Protein AF-0000000077107194 (afdb_homodimer)

Structure (mmCIF, N/CA/C/O backbone):
data_AF-0000000077107194-model_v1
#
loop_
_entity.id
_entity.type
_entity.pdbx_description
1 polymer 'OmpR/PhoB-type domain-containing protein'
#
loop_
_atom_site.group_PDB
_atom_site.id
_atom_site.type_symbol
_atom_site.label_atom_id
_atom_site.label_alt_id
_atom_site.label_comp_id
_atom_site.label_asym_id
_atom_site.label_entity_id
_atom_site.label_seq_id
_atom_site.pdbx_PDB_ins_code
_atom_site.Cartn_x
_atom_site.Cartn_y
_atom_site.Cartn_z
_atom_site.occupancy
_atom_site.B_iso_or_equiv
_atom_site.auth_seq_id
_atom_site.auth_comp_id
_atom_site.auth_asym_id
_atom_site.auth_atom_id
_atom_site.pdbx_PDB_model_num
ATOM 1 N N . MET A 1 1 ? 27.406 51.125 -4.898 1 42.94 1 MET A N 1
ATOM 2 C CA . MET A 1 1 ? 26.766 50.375 -5.988 1 42.94 1 MET A CA 1
ATOM 3 C C . MET A 1 1 ? 27.766 49.5 -6.719 1 42.94 1 MET A C 1
ATOM 5 O O . MET A 1 1 ? 28.797 50 -7.191 1 42.94 1 MET A O 1
ATOM 9 N N . LEU A 1 2 ? 27.844 48.344 -6.438 1 55.53 2 LEU A N 1
ATOM 10 C CA . LEU A 1 2 ? 28.844 47.5 -7.098 1 55.53 2 LEU A CA 1
ATOM 11 C C . LEU A 1 2 ? 28.766 47.656 -8.609 1 55.53 2 LEU A C 1
ATOM 13 O O . LEU A 1 2 ? 27.672 47.719 -9.188 1 55.53 2 LEU A O 1
ATOM 17 N N . LYS A 1 3 ? 29.906 48.188 -9.234 1 63.28 3 LYS A N 1
ATOM 18 C CA . LYS A 1 3 ? 30.047 48.469 -10.656 1 63.28 3 LYS A CA 1
ATOM 19 C C . LYS A 1 3 ? 29.672 47.25 -11.492 1 63.28 3 LYS A C 1
ATOM 21 O O . LYS A 1 3 ? 29.922 46.094 -11.086 1 63.28 3 LYS A O 1
ATOM 26 N N . LYS A 1 4 ? 28.672 47.406 -12.461 1 75.75 4 LYS A N 1
ATOM 27 C CA . LYS A 1 4 ? 28.219 46.438 -13.43 1 75.75 4 LYS A CA 1
ATOM 28 C C . LYS A 1 4 ? 29.375 45.562 -13.906 1 75.75 4 LYS A C 1
ATOM 30 O O . LYS A 1 4 ? 29.25 44.344 -14.016 1 75.75 4 LYS A O 1
ATOM 35 N N . GLN A 1 5 ? 30.531 46.156 -14.148 1 76.19 5 GLN A N 1
ATOM 36 C CA . GLN A 1 5 ? 31.703 45.469 -14.672 1 76.19 5 GLN A CA 1
ATOM 37 C C . GLN A 1 5 ? 32.281 44.5 -13.648 1 76.19 5 GLN A C 1
ATOM 39 O O . GLN A 1 5 ? 32.719 43.406 -13.992 1 76.19 5 GLN A O 1
ATOM 44 N N . GLU A 1 6 ? 32.219 44.875 -12.406 1 75.12 6 GLU A N 1
ATOM 45 C CA . GLU A 1 6 ? 32.719 44.031 -11.344 1 75.12 6 GLU A CA 1
ATOM 46 C C . GLU A 1 6 ? 31.875 42.781 -11.148 1 75.12 6 GLU A C 1
ATOM 48 O O . GLU A 1 6 ? 32.406 41.719 -10.906 1 75.12 6 GLU A O 1
ATOM 53 N N . ILE A 1 7 ? 30.625 42.938 -11.336 1 77.38 7 ILE A N 1
ATOM 54 C CA . ILE A 1 7 ? 29.688 41.844 -11.211 1 77.38 7 ILE A CA 1
ATOM 55 C C . ILE A 1 7 ? 29.906 40.844 -12.352 1 77.38 7 ILE A C 1
ATOM 57 O O . ILE A 1 7 ? 29.984 39.625 -12.133 1 77.38 7 ILE A O 1
ATOM 61 N N . GLU A 1 8 ? 30.016 41.406 -13.469 1 81.19 8 GLU A N 1
ATOM 62 C CA . GLU A 1 8 ? 30.203 40.562 -14.648 1 81.19 8 GLU A CA 1
ATOM 63 C C . GLU A 1 8 ? 31.531 39.812 -14.578 1 81.19 8 GLU A C 1
ATOM 65 O O . GLU A 1 8 ? 31.609 38.625 -14.984 1 81.19 8 GLU A O 1
ATOM 70 N N . GLU A 1 9 ? 32.562 40.469 -14.078 1 80.88 9 GLU A N 1
ATOM 71 C CA . GLU A 1 9 ? 33.844 39.812 -13.914 1 80.88 9 GLU A CA 1
ATOM 72 C C . GLU A 1 9 ? 33.781 38.688 -12.898 1 80.88 9 GLU A C 1
ATOM 74 O O . GLU A 1 9 ? 34.344 37.594 -13.117 1 80.88 9 GLU A O 1
ATOM 79 N N . GLU A 1 10 ? 33.094 38.906 -11.836 1 81.69 10 GLU A N 1
ATOM 80 C CA . GLU A 1 10 ? 33 37.875 -10.812 1 81.69 10 GLU A CA 1
ATOM 81 C C . GLU A 1 10 ? 32.188 36.688 -11.305 1 81.69 10 GLU A C 1
ATOM 83 O O . GLU A 1 10 ? 32.531 35.531 -11.023 1 81.69 10 GLU A O 1
ATOM 88 N N . ILE A 1 11 ? 31.188 36.969 -12.062 1 85.19 11 ILE A N 1
ATOM 89 C CA . ILE A 1 11 ? 30.391 35.875 -12.641 1 85.19 11 ILE A CA 1
ATOM 90 C C . ILE A 1 11 ? 31.234 35.062 -13.609 1 85.19 11 ILE A C 1
ATOM 92 O O . ILE A 1 11 ? 31.203 33.844 -13.594 1 85.19 11 ILE A O 1
ATOM 96 N N . SER A 1 12 ? 31.984 35.719 -14.398 1 83.38 12 SER A N 1
ATOM 97 C CA . SER A 1 12 ? 32.906 35.062 -15.305 1 83.38 12 SER A CA 1
ATOM 98 C C . SER A 1 12 ? 33.906 34.188 -14.539 1 83.38 12 SER A C 1
ATOM 100 O O . SER A 1 12 ? 34.25 33.094 -14.961 1 83.38 12 SER A O 1
ATOM 102 N N . ASN A 1 13 ? 34.344 34.719 -13.43 1 81.56 13 ASN A N 1
ATOM 103 C CA . ASN A 1 13 ? 35.281 33.938 -12.594 1 81.56 13 ASN A CA 1
ATOM 104 C C . ASN A 1 13 ? 34.656 32.656 -12.062 1 81.56 13 ASN A C 1
ATOM 106 O O . ASN A 1 13 ? 35.281 31.609 -12.086 1 81.56 13 ASN A O 1
ATOM 110 N N . VAL A 1 14 ? 33.438 32.781 -11.641 1 84.06 14 VAL A N 1
ATOM 111 C CA . VAL A 1 14 ? 32.75 31.609 -11.117 1 84.06 14 VAL A CA 1
ATOM 112 C C . VAL A 1 14 ? 32.531 30.594 -12.234 1 84.06 14 VAL A C 1
ATOM 114 O O . VAL A 1 14 ? 32.781 29.406 -12.055 1 84.06 14 VAL A O 1
ATOM 117 N N . LEU A 1 15 ? 32.188 31.078 -13.391 1 84.88 15 LEU A N 1
ATOM 118 C CA . LEU A 1 15 ? 31.875 30.219 -14.523 1 84.88 15 LEU A CA 1
ATOM 119 C C . LEU A 1 15 ? 33.156 29.531 -15.031 1 84.88 15 LEU A C 1
ATOM 121 O O . LEU A 1 15 ? 33.125 28.344 -15.383 1 84.88 15 LEU A O 1
ATOM 125 N N . ASN A 1 16 ? 34.25 30.172 -14.953 1 81 16 ASN A N 1
ATOM 126 C CA . ASN A 1 16 ? 35.5 29.656 -15.445 1 81 16 ASN A CA 1
ATOM 127 C C . ASN A 1 16 ? 36.188 28.75 -14.414 1 81 16 ASN A C 1
ATOM 129 O O . ASN A 1 16 ? 37.094 28 -14.75 1 81 16 ASN A O 1
ATOM 133 N N . SER A 1 17 ? 35.781 28.875 -13.164 1 79.94 17 SER A N 1
ATOM 134 C CA . SER A 1 17 ? 36.406 28.109 -12.102 1 79.94 17 SER A CA 1
ATOM 135 C C . SER A 1 17 ? 36 26.641 -12.172 1 79.94 17 SER A C 1
ATOM 137 O O . SER A 1 17 ? 36.656 25.781 -11.555 1 79.94 17 SER A O 1
ATOM 139 N N . GLY A 1 18 ? 34.938 26.375 -12.992 1 80.69 18 GLY A N 1
ATOM 140 C CA . GLY A 1 18 ? 34.406 25.016 -13.047 1 80.69 18 GLY A CA 1
ATOM 141 C C . GLY A 1 18 ? 33.531 24.656 -11.844 1 80.69 18 GLY A C 1
ATOM 142 O O . GLY A 1 18 ? 33.156 23.5 -11.672 1 80.69 18 GLY A O 1
ATOM 143 N N . ALA A 1 19 ? 33.219 25.547 -10.945 1 78.44 19 ALA A N 1
ATOM 144 C CA . ALA A 1 19 ? 32.469 25.328 -9.703 1 78.44 19 ALA A CA 1
ATOM 145 C C . ALA A 1 19 ? 31.062 24.844 -9.977 1 78.44 19 ALA A C 1
ATOM 147 O O . ALA A 1 19 ? 30.469 24.125 -9.164 1 78.44 19 ALA A O 1
ATOM 148 N N . LEU A 1 20 ? 30.5 25.156 -11.102 1 82.69 20 LEU A N 1
ATOM 149 C CA . LEU A 1 20 ? 29.125 24.797 -11.422 1 82.69 20 LEU A CA 1
ATOM 150 C C . LEU A 1 20 ? 29.062 23.484 -12.195 1 82.69 20 LEU A C 1
ATOM 152 O O . LEU A 1 20 ? 27.969 23 -12.5 1 82.69 20 LEU A O 1
ATOM 156 N N . GLY A 1 21 ? 30.203 22.953 -12.477 1 75.62 21 GLY A N 1
ATOM 157 C CA . GLY A 1 21 ? 30.25 21.703 -13.227 1 75.62 21 GLY A CA 1
ATOM 158 C C . GLY A 1 21 ? 30.062 21.906 -14.719 1 75.62 21 GLY A C 1
ATOM 159 O O . GLY A 1 21 ? 30.25 23 -15.234 1 75.62 21 GLY A O 1
ATOM 160 N N . ARG A 1 22 ? 29.719 20.875 -15.477 1 69.62 22 ARG A N 1
ATOM 161 C CA . ARG A 1 22 ? 29.578 20.891 -16.922 1 69.62 22 ARG A CA 1
ATOM 162 C C . ARG A 1 22 ? 28.125 21.125 -17.328 1 69.62 22 ARG A C 1
ATOM 164 O O . ARG A 1 22 ? 27.797 21.125 -18.516 1 69.62 22 ARG A O 1
ATOM 171 N N . SER A 1 23 ? 27.359 21.438 -16.359 1 74.75 23 SER A N 1
ATOM 172 C CA . SER A 1 23 ? 25.938 21.578 -16.656 1 74.75 23 SER A CA 1
ATOM 173 C C . SER A 1 23 ? 25.625 22.938 -17.266 1 74.75 23 SER A C 1
ATOM 175 O O . SER A 1 23 ? 25.828 23.969 -16.625 1 74.75 23 SER A O 1
ATOM 177 N N . LYS A 1 24 ? 25.156 22.938 -18.375 1 80.25 24 LYS A N 1
ATOM 178 C CA . LYS A 1 24 ? 24.781 24.125 -19.109 1 80.25 24 LYS A CA 1
ATOM 179 C C . LYS A 1 24 ? 23.625 24.859 -18.422 1 80.25 24 LYS A C 1
ATOM 181 O O . LYS A 1 24 ? 23.516 26.094 -18.547 1 80.25 24 LYS A O 1
ATOM 186 N N . ARG A 1 25 ? 22.906 24.203 -17.641 1 81.06 25 ARG A N 1
ATOM 187 C CA . ARG A 1 25 ? 21.734 24.781 -17.016 1 81.06 25 ARG A CA 1
ATOM 188 C C . ARG A 1 25 ? 22.109 25.703 -15.867 1 81.06 25 ARG A C 1
ATOM 190 O O . ARG A 1 25 ? 21.547 26.781 -15.711 1 81.06 25 ARG A O 1
ATOM 197 N N . TYR A 1 26 ? 23.047 25.344 -15.141 1 86.94 26 TYR A N 1
ATOM 198 C CA . TYR A 1 26 ? 23.484 26.188 -14.039 1 86.94 26 TYR A CA 1
ATOM 199 C C . TYR A 1 26 ? 24.188 27.438 -14.562 1 86.94 26 TYR A C 1
ATOM 201 O O . TYR A 1 26 ? 24.031 28.516 -14.008 1 86.94 26 TYR A O 1
ATOM 209 N N . ILE A 1 27 ? 24.891 27.188 -15.609 1 86.25 27 ILE A N 1
ATOM 210 C CA . ILE A 1 27 ? 25.594 28.312 -16.234 1 86.25 27 ILE A CA 1
ATOM 211 C C . ILE A 1 27 ? 24.578 29.312 -16.766 1 86.25 27 ILE A C 1
ATOM 213 O O . ILE A 1 27 ? 24.719 30.516 -16.531 1 86.25 27 ILE A O 1
ATOM 217 N N . ARG A 1 28 ? 23.547 28.766 -17.375 1 86.62 28 ARG A N 1
ATOM 218 C CA . ARG A 1 28 ? 22.484 29.609 -17.906 1 86.62 28 ARG A CA 1
ATOM 219 C C . ARG A 1 28 ? 21.734 30.312 -16.781 1 86.62 28 ARG A C 1
ATOM 221 O O . ARG A 1 28 ? 21.406 31.5 -16.906 1 86.62 28 ARG A O 1
ATOM 228 N N . LEU A 1 29 ? 21.531 29.656 -15.805 1 90 29 LEU A N 1
ATOM 229 C CA . LEU A 1 29 ? 20.812 30.203 -14.656 1 90 29 LEU A CA 1
ATOM 230 C C . LEU A 1 29 ? 21.609 31.328 -13.992 1 90 29 LEU A C 1
ATOM 232 O O . LEU A 1 29 ? 21.062 32.406 -13.727 1 90 29 LEU A O 1
ATOM 236 N N . LEU A 1 30 ? 22.781 31.109 -13.742 1 90.38 30 LEU A N 1
ATOM 237 C CA . LEU A 1 30 ? 23.609 32.125 -13.102 1 90.38 30 LEU A CA 1
ATOM 238 C C . LEU A 1 30 ? 23.719 33.375 -13.969 1 90.38 30 LEU A C 1
ATOM 240 O O . LEU A 1 30 ? 23.609 34.5 -13.477 1 90.38 30 LEU A O 1
ATOM 244 N N . ARG A 1 31 ? 23.922 33.156 -15.234 1 88.75 31 ARG A N 1
ATOM 245 C CA . ARG A 1 31 ? 24 34.25 -16.172 1 88.75 31 ARG A CA 1
ATOM 246 C C . ARG A 1 31 ? 22.703 35.062 -16.172 1 88.75 31 ARG A C 1
ATOM 248 O O . ARG A 1 31 ? 22.719 36.281 -16.203 1 88.75 31 ARG A O 1
ATOM 255 N N . TYR A 1 32 ? 21.594 34.344 -16.172 1 90.12 32 TYR A N 1
ATOM 256 C CA . TYR A 1 32 ? 20.266 34.969 -16.172 1 90.12 32 TYR A CA 1
ATOM 257 C C . TYR A 1 32 ? 20.062 35.812 -14.914 1 90.12 32 TYR A C 1
ATOM 259 O O . TYR A 1 32 ? 19.656 36.969 -14.992 1 90.12 32 TYR A O 1
ATOM 267 N N . LEU A 1 33 ? 20.453 35.281 -13.789 1 90.19 33 LEU A N 1
ATOM 268 C CA . LEU A 1 33 ? 20.281 35.969 -12.516 1 90.19 33 LEU A CA 1
ATOM 269 C C . LEU A 1 33 ? 21.203 37.188 -12.43 1 90.19 33 LEU A C 1
ATOM 271 O O . LEU A 1 33 ? 20.812 38.219 -11.906 1 90.19 33 LEU A O 1
ATOM 275 N N . ALA A 1 34 ? 22.297 37 -12.914 1 88.19 34 ALA A N 1
ATOM 276 C CA . ALA A 1 34 ? 23.25 38.094 -12.953 1 88.19 34 ALA A CA 1
ATOM 277 C C . ALA A 1 34 ? 22.734 39.25 -13.812 1 88.19 34 ALA A C 1
ATOM 279 O O . ALA A 1 34 ? 22.781 40.406 -13.398 1 88.19 34 ALA A O 1
ATOM 280 N N . GLU A 1 35 ? 22.234 38.875 -14.945 1 86.94 35 GLU A N 1
ATOM 281 C CA . GLU A 1 35 ? 21.703 39.906 -15.852 1 86.94 35 GLU A CA 1
ATOM 282 C C . GLU A 1 35 ? 20.516 40.625 -15.227 1 86.94 35 GLU A C 1
ATOM 284 O O . GLU A 1 35 ? 20.422 41.844 -15.32 1 86.94 35 GLU A O 1
ATOM 289 N N . ARG A 1 36 ? 19.672 39.906 -14.586 1 87.81 36 ARG A N 1
ATOM 290 C CA . ARG A 1 36 ? 18.484 40.469 -13.961 1 87.81 36 ARG A CA 1
ATOM 291 C C . ARG A 1 36 ? 18.859 41.375 -12.789 1 87.81 36 ARG A C 1
ATOM 293 O O . ARG A 1 36 ? 18.234 42.406 -12.562 1 87.81 36 ARG A O 1
ATOM 300 N N . THR A 1 37 ? 19.906 40.969 -12.117 1 85.94 37 THR A N 1
ATOM 301 C CA . THR A 1 37 ? 20.375 41.75 -10.984 1 85.94 37 THR A CA 1
ATOM 302 C C . THR A 1 37 ? 21.016 43.062 -11.461 1 85.94 37 THR A C 1
ATOM 304 O O . THR A 1 37 ? 20.781 44.125 -10.883 1 85.94 37 THR A O 1
ATOM 307 N N . ILE A 1 38 ? 21.766 43.031 -12.523 1 83.31 38 ILE A N 1
ATOM 308 C CA . ILE A 1 38 ? 22.469 44.188 -13.07 1 83.31 38 ILE A CA 1
ATOM 309 C C . ILE A 1 38 ? 21.453 45.188 -13.641 1 83.31 38 ILE A C 1
ATOM 311 O O . ILE A 1 38 ? 21.594 46.406 -13.469 1 83.31 38 ILE A O 1
ATOM 315 N N . THR A 1 39 ? 20.484 44.656 -14.266 1 83.12 39 THR A N 1
ATOM 316 C CA . THR A 1 39 ? 19.484 45.5 -14.898 1 83.12 39 THR A CA 1
ATOM 317 C C . THR A 1 39 ? 18.406 45.906 -13.898 1 83.12 39 THR A C 1
ATOM 319 O O . THR A 1 39 ? 17.516 46.688 -14.219 1 83.12 39 THR A O 1
ATOM 322 N N . ASP A 1 40 ? 18.562 45.406 -12.656 1 82.5 40 ASP A N 1
ATOM 323 C CA . ASP A 1 40 ? 17.625 45.656 -11.57 1 82.5 40 ASP A CA 1
ATOM 324 C C . ASP A 1 40 ? 16.188 45.406 -12 1 82.5 40 ASP A C 1
ATOM 326 O O . ASP A 1 40 ? 15.305 46.219 -11.742 1 82.5 40 ASP A O 1
ATOM 330 N N . VAL A 1 41 ? 15.891 44.406 -12.742 1 82.75 41 VAL A N 1
ATOM 331 C CA . VAL A 1 41 ? 14.555 43.969 -13.109 1 82.75 41 VAL A CA 1
ATOM 332 C C . VAL A 1 41 ? 14.078 42.906 -12.125 1 82.75 41 VAL A C 1
ATOM 334 O O . VAL A 1 41 ? 14.766 41.906 -11.891 1 82.75 41 VAL A O 1
ATOM 337 N N . PRO A 1 42 ? 13.102 43.219 -11.375 1 82.12 42 PRO A N 1
ATOM 338 C CA . PRO A 1 42 ? 12.57 42.188 -10.477 1 82.12 42 PRO A CA 1
ATOM 339 C C . PRO A 1 42 ? 12.297 40.875 -11.188 1 82.12 42 PRO A C 1
ATOM 341 O O . PRO A 1 42 ? 11.797 40.844 -12.32 1 82.12 42 PRO A O 1
ATOM 344 N N . THR A 1 43 ? 12.797 39.719 -10.609 1 83.06 43 THR A N 1
ATOM 345 C CA . THR A 1 43 ? 12.695 38.375 -11.203 1 83.06 43 THR A CA 1
ATOM 346 C C . THR A 1 43 ? 11.828 37.469 -10.344 1 83.06 43 THR A C 1
ATOM 348 O O . THR A 1 43 ? 12.055 37.344 -9.141 1 83.06 43 THR A O 1
ATOM 351 N N . LYS A 1 44 ? 10.82 37 -11.047 1 81.62 44 LYS A N 1
ATOM 352 C CA . LYS A 1 44 ? 9.977 36 -10.391 1 81.62 44 LYS A CA 1
ATOM 353 C C . LYS A 1 44 ? 10.289 34.594 -10.883 1 81.62 44 LYS A C 1
ATOM 355 O O . LYS A 1 44 ? 10.93 34.438 -11.93 1 81.62 44 LYS A O 1
ATOM 360 N N . GLU A 1 45 ? 9.922 33.688 -10.172 1 83.25 45 GLU A N 1
ATOM 361 C CA . GLU A 1 45 ? 10.164 32.281 -10.461 1 83.25 45 GLU A CA 1
ATOM 362 C C . GLU A 1 45 ? 9.688 31.906 -11.867 1 83.25 45 GLU A C 1
ATOM 364 O O . GLU A 1 45 ? 10.359 31.172 -12.586 1 83.25 45 GLU A O 1
ATOM 369 N N . ILE A 1 46 ? 8.617 32.406 -12.281 1 77.94 46 ILE A N 1
ATOM 370 C CA . ILE A 1 46 ? 8.031 32.125 -13.586 1 77.94 46 ILE A CA 1
ATOM 371 C C . ILE A 1 46 ? 8.938 32.688 -14.688 1 77.94 46 ILE A C 1
ATOM 373 O O . ILE A 1 46 ? 9.078 32.062 -15.75 1 77.94 46 ILE A O 1
ATOM 377 N N . ASP A 1 47 ? 9.539 33.75 -14.438 1 83.5 47 ASP A N 1
ATOM 378 C CA . ASP A 1 47 ? 10.461 34.312 -15.406 1 83.5 47 ASP A CA 1
ATOM 379 C C . ASP A 1 47 ? 11.656 33.406 -15.656 1 83.5 47 ASP A C 1
ATOM 381 O O . ASP A 1 47 ? 12.055 33.188 -16.812 1 83.5 47 ASP A O 1
ATOM 385 N N . ILE A 1 48 ? 12.078 32.781 -14.602 1 87.25 48 ILE A N 1
ATOM 386 C CA . ILE A 1 48 ? 13.211 31.875 -14.68 1 87.25 48 ILE A CA 1
ATOM 387 C C . ILE A 1 48 ? 12.797 30.609 -15.414 1 87.25 48 ILE A C 1
ATOM 389 O O . ILE A 1 48 ? 13.531 30.109 -16.266 1 87.25 48 ILE A O 1
ATOM 393 N N . ALA A 1 49 ? 11.727 30.156 -15.18 1 84.19 49 ALA A N 1
ATOM 394 C CA . ALA A 1 49 ? 11.211 28.953 -15.828 1 84.19 49 ALA A CA 1
ATOM 395 C C . ALA A 1 49 ? 11.141 29.141 -17.344 1 84.19 49 ALA A C 1
ATOM 397 O O . ALA A 1 49 ? 11.516 28.234 -18.094 1 84.19 49 ALA A O 1
ATOM 398 N N . ILE A 1 50 ? 10.68 30.203 -17.672 1 80.38 50 ILE A N 1
ATOM 399 C CA . ILE A 1 50 ? 10.469 30.484 -19.078 1 80.38 50 ILE A CA 1
ATOM 400 C C . ILE A 1 50 ? 11.805 30.797 -19.75 1 80.38 50 ILE A C 1
ATOM 402 O O . ILE A 1 50 ? 12.148 30.219 -20.766 1 80.38 50 ILE A O 1
ATOM 406 N N . ASP A 1 51 ? 12.523 31.609 -19.141 1 84.31 51 ASP A N 1
ATOM 407 C CA . ASP A 1 51 ? 13.68 32.188 -19.812 1 84.31 51 ASP A CA 1
ATOM 408 C C . ASP A 1 51 ? 14.891 31.25 -19.734 1 84.31 51 ASP A C 1
ATOM 410 O O . ASP A 1 51 ? 15.695 31.188 -20.656 1 84.31 51 ASP A O 1
ATOM 414 N N . VAL A 1 52 ? 14.961 30.531 -18.641 1 84.19 52 VAL A N 1
ATOM 415 C CA . VAL A 1 52 ? 16.156 29.719 -18.406 1 84.19 52 VAL A CA 1
ATOM 416 C C . VAL A 1 52 ? 15.867 28.266 -18.75 1 84.19 52 VAL A C 1
ATOM 418 O O . VAL A 1 52 ? 16.703 27.594 -19.375 1 84.19 52 VAL A O 1
ATOM 421 N N . PHE A 1 53 ? 14.766 27.906 -18.469 1 80.44 53 PHE A N 1
ATOM 422 C CA . PHE A 1 53 ? 14.492 26.469 -18.578 1 80.44 53 PHE A CA 1
ATOM 423 C C . PHE A 1 53 ? 13.523 26.203 -19.734 1 80.44 53 PHE A C 1
ATOM 425 O O . PHE A 1 53 ? 13.094 25.062 -19.922 1 80.44 53 PHE A O 1
ATOM 432 N N . ASP A 1 54 ? 13.156 27.266 -20.453 1 75.75 54 ASP A N 1
ATOM 433 C CA . ASP A 1 54 ? 12.359 27.188 -21.672 1 75.75 54 ASP A CA 1
ATOM 434 C C . ASP A 1 54 ? 11.016 26.516 -21.422 1 75.75 54 ASP A C 1
ATOM 436 O O . ASP A 1 54 ? 10.562 25.688 -22.203 1 75.75 54 ASP A O 1
ATOM 440 N N . LYS A 1 55 ? 10.656 26.906 -20.375 1 70.62 55 LYS A N 1
ATOM 441 C CA . LYS A 1 55 ? 9.32 26.391 -20.078 1 70.62 55 LYS A CA 1
ATOM 442 C C . LYS A 1 55 ? 8.234 27.328 -20.594 1 70.62 55 LYS A C 1
ATOM 444 O O . LYS A 1 55 ? 8.227 28.516 -20.25 1 70.62 55 LYS A O 1
ATOM 449 N N . ARG A 1 56 ? 7.723 27.156 -21.672 1 60.31 56 ARG A N 1
ATOM 450 C CA . ARG A 1 56 ? 6.738 28 -22.328 1 60.31 56 ARG A CA 1
ATOM 451 C C . ARG A 1 56 ? 5.336 27.75 -21.797 1 60.31 56 ARG A C 1
ATOM 453 O O . ARG A 1 56 ? 4.891 26.594 -21.734 1 60.31 56 ARG A O 1
ATOM 460 N N . GLY A 1 57 ? 4.68 28.781 -21.328 1 55.44 57 GLY A N 1
ATOM 461 C CA . GLY A 1 57 ? 3.322 29.078 -20.906 1 55.44 57 GLY A CA 1
ATOM 462 C C . GLY A 1 57 ? 2.756 28.062 -19.938 1 55.44 57 GLY A C 1
ATOM 463 O O . GLY A 1 57 ? 1.66 28.25 -19.406 1 55.44 57 GLY A O 1
ATOM 464 N N . THR A 1 58 ? 3.484 27.078 -19.672 1 58.38 58 THR A N 1
ATOM 465 C CA . THR A 1 58 ? 2.855 26.047 -18.844 1 58.38 58 THR A CA 1
ATOM 466 C C . THR A 1 58 ? 3.564 25.906 -17.5 1 58.38 58 THR A C 1
ATOM 468 O O . THR A 1 58 ? 3.266 25 -16.719 1 58.38 58 THR A O 1
ATOM 471 N N . PHE A 1 59 ? 4.367 26.797 -17.078 1 60.16 59 PHE A N 1
ATOM 472 C CA . PHE A 1 59 ? 5.117 26.719 -15.828 1 60.16 59 PHE A CA 1
ATOM 473 C C . PHE A 1 59 ? 4.316 27.297 -14.672 1 60.16 59 PHE A C 1
ATOM 475 O O . PHE A 1 59 ? 3.848 28.438 -14.758 1 60.16 59 PHE A O 1
ATOM 482 N N . ASP A 1 60 ? 4.086 26.594 -13.789 1 62.88 60 ASP A N 1
ATOM 483 C CA . ASP A 1 60 ? 3.395 27.078 -12.594 1 62.88 60 ASP A CA 1
ATOM 484 C C . ASP A 1 60 ? 4.301 27.016 -11.367 1 62.88 60 ASP A C 1
ATOM 486 O O . ASP A 1 60 ? 4.523 25.938 -10.82 1 62.88 60 ASP A O 1
ATOM 490 N N . PRO A 1 61 ? 4.77 28.109 -10.875 1 65.25 61 PRO A N 1
ATOM 491 C CA . PRO A 1 61 ? 5.727 28.188 -9.773 1 65.25 61 PRO A CA 1
ATOM 492 C C . PRO A 1 61 ? 5.211 27.531 -8.492 1 65.25 61 PRO A C 1
ATOM 494 O O . PRO A 1 61 ? 6.004 27.141 -7.633 1 65.25 61 PRO A O 1
ATOM 497 N N . SER A 1 62 ? 4.043 27.484 -8.5 1 61.91 62 SER A N 1
ATOM 498 C CA . SER A 1 62 ? 3.424 26.969 -7.285 1 61.91 62 SER A CA 1
ATOM 499 C C . SER A 1 62 ? 3.459 25.438 -7.25 1 61.91 62 SER A C 1
ATOM 501 O O . SER A 1 62 ? 3.447 24.844 -6.176 1 61.91 62 SER A O 1
ATOM 503 N N . THR A 1 63 ? 3.678 24.859 -8.469 1 59.12 63 THR A N 1
ATOM 504 C CA . THR A 1 63 ? 3.631 23.406 -8.578 1 59.12 63 THR A CA 1
ATOM 505 C C . THR A 1 63 ? 4.98 22.859 -9.031 1 59.12 63 THR A C 1
ATOM 507 O O . THR A 1 63 ? 5.293 21.688 -8.797 1 59.12 63 THR A O 1
ATOM 510 N N . GLU A 1 64 ? 5.793 23.656 -9.586 1 60.53 64 GLU A N 1
ATOM 511 C CA . GLU A 1 64 ? 7.07 23.25 -10.156 1 60.53 64 GLU A CA 1
ATOM 512 C C . GLU A 1 64 ? 8.242 23.891 -9.406 1 60.53 64 GLU A C 1
ATOM 514 O O . GLU A 1 64 ? 8.297 25.109 -9.258 1 60.53 64 GLU A O 1
ATOM 519 N N . SER A 1 65 ? 9.125 22.906 -8.82 1 66.38 65 SER A N 1
ATOM 520 C CA . SER A 1 65 ? 10.203 23.453 -8 1 66.38 65 SER A CA 1
ATOM 521 C C . SER A 1 65 ? 11.523 23.484 -8.766 1 66.38 65 SER A C 1
ATOM 523 O O . SER A 1 65 ? 12.562 23.844 -8.211 1 66.38 65 SER A O 1
ATOM 525 N N . TYR A 1 66 ? 11.438 23.172 -9.945 1 71.25 66 TYR A N 1
ATOM 526 C CA . TYR A 1 66 ? 12.711 22.969 -10.617 1 71.25 66 TYR A CA 1
ATOM 527 C C . TYR A 1 66 ? 13.547 24.25 -10.594 1 71.25 66 TYR A C 1
ATOM 529 O O . TYR A 1 66 ? 14.758 24.188 -10.352 1 71.25 66 TYR A O 1
ATOM 537 N N . VAL A 1 67 ? 12.703 25.188 -10.594 1 80.62 67 VAL A N 1
ATOM 538 C CA . VAL A 1 67 ? 13.438 26.438 -10.547 1 80.62 67 VAL A CA 1
ATOM 539 C C . VAL A 1 67 ? 14.039 26.625 -9.156 1 80.62 67 VAL A C 1
ATOM 541 O O . VAL A 1 67 ? 15.219 26.969 -9.023 1 80.62 67 VAL A O 1
ATOM 544 N N . ARG A 1 68 ? 13.297 26.391 -8.211 1 79.31 68 ARG A N 1
ATOM 545 C CA . ARG A 1 68 ? 13.742 26.594 -6.836 1 79.31 68 ARG A CA 1
ATOM 546 C C . ARG A 1 68 ? 14.867 25.609 -6.48 1 79.31 68 ARG A C 1
ATOM 548 O O . ARG A 1 68 ? 15.82 25.984 -5.801 1 79.31 68 ARG A O 1
ATOM 555 N N . VAL A 1 69 ? 14.789 24.5 -6.973 1 80.25 69 VAL A N 1
ATOM 556 C CA . VAL A 1 69 ? 15.812 23.484 -6.738 1 80.25 69 VAL A CA 1
ATOM 557 C C . VAL A 1 69 ? 17.109 23.906 -7.422 1 80.25 69 VAL A C 1
ATOM 559 O O . VAL A 1 69 ? 18.188 23.812 -6.824 1 80.25 69 VAL A O 1
ATOM 562 N N . TYR A 1 70 ? 16.891 24.266 -8.609 1 81 70 TYR A N 1
ATOM 563 C CA . TYR A 1 70 ? 18.078 24.688 -9.344 1 81 70 TYR A CA 1
ATOM 564 C C . TYR A 1 70 ? 18.719 25.906 -8.68 1 81 70 TYR A C 1
ATOM 566 O O . TYR A 1 70 ? 19.953 25.984 -8.578 1 81 70 TYR A O 1
ATOM 574 N N . VAL A 1 71 ? 17.844 26.672 -8.125 1 86.06 71 VAL A N 1
ATOM 575 C CA . VAL A 1 71 ? 18.375 27.859 -7.453 1 86.06 71 VAL A CA 1
ATOM 576 C C . VAL A 1 71 ? 19.016 27.469 -6.125 1 86.06 71 VAL A C 1
ATOM 578 O O . VAL A 1 71 ? 20.062 27.984 -5.766 1 86.06 71 VAL A O 1
ATOM 581 N N . HIS A 1 72 ? 18.469 26.641 -5.512 1 83.38 72 HIS A N 1
ATOM 582 C CA . HIS A 1 72 ? 19 26.109 -4.262 1 83.38 72 HIS A CA 1
ATOM 583 C C . HIS A 1 72 ? 20.359 25.438 -4.488 1 83.38 72 HIS A C 1
ATOM 585 O O . HIS A 1 72 ? 21.312 25.703 -3.746 1 83.38 72 HIS A O 1
ATOM 591 N N . ASN A 1 73 ? 20.422 24.672 -5.445 1 85.25 73 ASN A N 1
ATOM 592 C CA . ASN A 1 73 ? 21.672 24 -5.777 1 85.25 73 ASN A CA 1
ATOM 593 C C . ASN A 1 73 ? 22.75 25 -6.223 1 85.25 73 ASN A C 1
ATOM 595 O O . ASN A 1 73 ? 23.922 24.844 -5.887 1 85.25 73 ASN A O 1
ATOM 599 N N . LEU A 1 74 ? 22.281 25.875 -6.93 1 88.62 74 LEU A N 1
ATOM 600 C CA . LEU A 1 74 ? 23.203 26.922 -7.359 1 88.62 74 LEU A CA 1
ATOM 601 C C . LEU A 1 74 ? 23.766 27.688 -6.164 1 88.62 74 LEU A C 1
ATOM 603 O O . LEU A 1 74 ? 24.953 28 -6.113 1 88.62 74 LEU A O 1
ATOM 607 N N . ARG A 1 75 ? 22.812 27.844 -5.25 1 86.38 75 ARG A N 1
ATOM 608 C CA . ARG A 1 75 ? 23.234 28.484 -4.008 1 86.38 75 ARG A CA 1
ATOM 609 C C . ARG A 1 75 ? 24.312 27.656 -3.312 1 86.38 75 ARG A C 1
ATOM 611 O O . ARG A 1 75 ? 25.344 28.203 -2.902 1 86.38 75 ARG A O 1
ATOM 618 N N . LYS A 1 76 ? 24.203 26.5 -3.248 1 83.75 76 LYS A N 1
ATOM 619 C CA . LYS A 1 76 ? 25.141 25.594 -2.594 1 83.75 76 LYS A CA 1
ATOM 620 C C . LYS A 1 76 ? 26.469 25.547 -3.344 1 83.75 76 LYS A C 1
ATOM 622 O O . LYS A 1 76 ? 27.531 25.531 -2.727 1 83.75 76 LYS A O 1
ATOM 627 N N . LYS A 1 77 ? 26.344 25.484 -4.559 1 84.5 77 LYS A N 1
ATOM 628 C CA . LYS A 1 77 ? 27.547 25.438 -5.391 1 84.5 77 LYS A CA 1
ATOM 629 C C . LYS A 1 77 ? 28.359 26.719 -5.246 1 84.5 77 LYS A C 1
ATOM 631 O O . LYS A 1 77 ? 29.594 26.672 -5.176 1 84.5 77 LYS A O 1
ATOM 636 N N . LEU A 1 78 ? 27.641 27.781 -5.121 1 86.31 78 LEU A N 1
ATOM 637 C CA . LEU A 1 78 ? 28.312 29.047 -4.922 1 86.31 78 LEU A CA 1
ATOM 638 C C . LEU A 1 78 ? 28.953 29.125 -3.537 1 86.31 78 LEU A C 1
ATOM 640 O O . LEU A 1 78 ? 30.094 29.594 -3.396 1 86.31 78 LEU A O 1
ATOM 644 N N . GLU A 1 79 ? 28.219 28.594 -2.633 1 81.5 79 GLU A N 1
ATOM 645 C CA . GLU A 1 79 ? 28.75 28.531 -1.275 1 81.5 79 GLU A CA 1
ATOM 646 C C . GLU A 1 79 ? 30.016 27.672 -1.212 1 81.5 79 GLU A C 1
ATOM 648 O O . GLU A 1 79 ? 31 28.047 -0.58 1 81.5 79 GLU A O 1
ATOM 653 N N . ASP A 1 80 ? 29.969 26.625 -1.843 1 82.12 80 ASP A N 1
ATOM 654 C CA . ASP A 1 80 ? 31.109 25.703 -1.908 1 82.12 80 ASP A CA 1
ATOM 655 C C . ASP A 1 80 ? 32.312 26.359 -2.605 1 82.12 80 ASP A C 1
ATOM 657 O O . ASP A 1 80 ? 33.438 26.203 -2.168 1 82.12 80 ASP A O 1
ATOM 661 N N . TYR A 1 81 ? 32 27.047 -3.566 1 83.31 81 TYR A N 1
ATOM 662 C CA . TYR A 1 81 ? 33.031 27.734 -4.336 1 83.31 81 TYR A CA 1
ATOM 663 C C . TYR A 1 81 ? 33.719 28.781 -3.48 1 83.31 81 TYR A C 1
ATOM 665 O O . TYR A 1 81 ? 34.969 28.844 -3.451 1 83.31 81 TYR A O 1
ATOM 673 N N . TYR A 1 82 ? 32.969 29.438 -2.783 1 81.56 82 TYR A N 1
ATOM 674 C CA . TYR A 1 82 ? 33.562 30.531 -2.027 1 81.56 82 TYR A CA 1
ATOM 675 C C . TYR A 1 82 ? 34.188 30.016 -0.723 1 81.56 82 TYR A C 1
ATOM 677 O O . TYR A 1 82 ? 35.094 30.625 -0.169 1 81.56 82 TYR A O 1
ATOM 685 N N . SER A 1 83 ? 33.75 28.906 -0.319 1 78.56 83 SER A N 1
ATOM 686 C CA . SER A 1 83 ? 34.344 28.297 0.873 1 78.56 83 SER A CA 1
ATOM 687 C C . SER A 1 83 ? 35.719 27.766 0.588 1 78.56 83 SER A C 1
ATOM 689 O O . SER A 1 83 ? 36.562 27.703 1.487 1 78.56 83 SER A O 1
ATOM 691 N N . ARG A 1 84 ? 36 27.453 -0.618 1 72.5 84 ARG A N 1
ATOM 692 C CA . ARG A 1 84 ? 37.281 26.891 -1.013 1 72.5 84 ARG A CA 1
ATOM 693 C C . ARG A 1 84 ? 38.25 27.984 -1.438 1 72.5 84 ARG A C 1
ATOM 695 O O . ARG A 1 84 ? 39.469 27.75 -1.528 1 72.5 84 ARG A O 1
ATOM 702 N N . LYS A 1 85 ? 37.594 28.875 -1.83 1 67.5 85 LYS A N 1
ATOM 703 C CA . LYS A 1 85 ? 38.438 29.969 -2.281 1 67.5 85 LYS A CA 1
ATOM 704 C C . LYS A 1 85 ? 39.156 30.641 -1.104 1 67.5 85 LYS A C 1
ATOM 706 O O . LYS A 1 85 ? 38.5 31 -0.11 1 67.5 85 LYS A O 1
ATOM 711 N N . SER A 1 86 ? 40.281 30.297 -0.763 1 56.38 86 SER A N 1
ATOM 712 C CA . SER A 1 86 ? 41.188 30.938 0.205 1 56.38 86 SER A CA 1
ATOM 713 C C . SER A 1 86 ? 41.031 32.469 0.151 1 56.38 86 SER A C 1
ATOM 715 O O . SER A 1 86 ? 40.812 33.031 -0.919 1 56.38 86 SER A O 1
ATOM 717 N N . GLY A 1 87 ? 40.625 33.125 1.196 1 47.47 87 GLY A N 1
ATOM 718 C CA . GLY A 1 87 ? 40.219 34.5 1.496 1 47.47 87 GLY A CA 1
ATOM 719 C C . GLY A 1 87 ? 41.094 35.531 0.856 1 47.47 87 GLY A C 1
ATOM 720 O O . GLY A 1 87 ? 42.156 35.875 1.387 1 47.47 87 GLY A O 1
ATOM 721 N N . ASN A 1 88 ? 41.5 35.594 -0.293 1 44.94 88 ASN A N 1
ATOM 722 C CA . ASN A 1 88 ? 42.031 36.906 -0.546 1 44.94 88 ASN A CA 1
ATOM 723 C C . ASN A 1 88 ? 40.969 38 -0.328 1 44.94 88 ASN A C 1
ATOM 725 O O . ASN A 1 88 ? 39.781 37.75 -0.584 1 44.94 88 ASN A O 1
ATOM 729 N N . THR A 1 89 ? 41.219 39.062 0.484 1 45.88 89 THR A N 1
ATOM 730 C CA . THR A 1 89 ? 40.5 40.188 1.104 1 45.88 89 THR A CA 1
ATOM 731 C C . THR A 1 89 ? 39.469 40.75 0.144 1 45.88 89 THR A C 1
ATOM 733 O O . THR A 1 89 ? 38.438 41.281 0.575 1 45.88 89 THR A O 1
ATOM 736 N N . GLN A 1 90 ? 39.75 41.188 -1.082 1 50.38 90 GLN A N 1
ATOM 737 C CA . GLN A 1 90 ? 39.031 42.156 -1.874 1 50.38 90 GLN A CA 1
ATOM 738 C C . GLN A 1 90 ? 37.906 41.5 -2.686 1 50.38 90 GLN A C 1
ATOM 740 O O . GLN A 1 90 ? 37.219 42.188 -3.441 1 50.38 90 GLN A O 1
ATOM 745 N N . ASP A 1 91 ? 37.656 40.188 -2.68 1 57.12 91 ASP A N 1
ATOM 746 C CA . ASP A 1 91 ? 36.875 39.625 -3.77 1 57.12 91 ASP A CA 1
ATOM 747 C C . ASP A 1 91 ? 35.406 39.562 -3.416 1 57.12 91 ASP A C 1
ATOM 749 O O . ASP A 1 91 ? 35.031 39.438 -2.244 1 57.12 91 ASP A O 1
ATOM 753 N N . LEU A 1 92 ? 34.594 40.094 -4.293 1 68.5 92 LEU A N 1
ATOM 754 C CA . LEU A 1 92 ? 33.125 40.125 -4.246 1 68.5 92 LEU A CA 1
ATOM 755 C C . LEU A 1 92 ? 32.562 38.719 -4.102 1 68.5 92 LEU A C 1
ATOM 757 O O . LEU A 1 92 ? 32.969 37.812 -4.824 1 68.5 92 LEU A O 1
ATOM 761 N N . GLU A 1 93 ? 32 38.5 -2.971 1 79.69 93 GLU A N 1
ATOM 762 C CA . GLU A 1 93 ? 31.344 37.219 -2.799 1 79.69 93 GLU A CA 1
ATOM 763 C C . GLU A 1 93 ? 29.891 37.281 -3.281 1 79.69 93 GLU A C 1
ATOM 765 O O . GLU A 1 93 ? 29.156 38.188 -2.926 1 79.69 93 GLU A O 1
ATOM 770 N N . LEU A 1 94 ? 29.578 36.438 -4.18 1 83.31 94 LEU A N 1
ATOM 771 C CA . LEU A 1 94 ? 28.234 36.312 -4.742 1 83.31 94 LEU A CA 1
ATOM 772 C C . LEU A 1 94 ? 27.391 35.312 -3.932 1 83.31 94 LEU A C 1
ATOM 774 O O . LEU A 1 94 ? 27.875 34.25 -3.566 1 83.31 94 LEU A O 1
ATOM 778 N N . SER A 1 95 ? 26.266 35.781 -3.523 1 86.56 95 SER A N 1
ATOM 779 C CA . SER A 1 95 ? 25.344 34.875 -2.861 1 86.56 95 SER A CA 1
ATOM 780 C C . SER A 1 95 ? 23.922 35.062 -3.357 1 86.56 95 SER A C 1
ATOM 782 O O . SER A 1 95 ? 23.594 36.125 -3.906 1 86.56 95 SER A O 1
ATOM 784 N N . ILE A 1 96 ? 23.109 34.125 -3.355 1 88.56 96 ILE A N 1
ATOM 785 C CA . ILE A 1 96 ? 21.672 34.188 -3.611 1 88.56 96 ILE A CA 1
ATOM 786 C C . ILE A 1 96 ? 20.906 34.031 -2.297 1 88.56 96 ILE A C 1
ATOM 788 O O . ILE A 1 96 ? 20.812 32.938 -1.744 1 88.56 96 ILE A O 1
ATOM 792 N N . PRO A 1 97 ? 20.453 35.125 -1.782 1 83.81 97 PRO A N 1
ATOM 793 C CA . PRO A 1 97 ? 19.703 35 -0.525 1 83.81 97 PRO A CA 1
ATOM 794 C C . PRO A 1 97 ? 18.469 34.125 -0.64 1 83.81 97 PRO A C 1
ATOM 796 O O . PRO A 1 97 ? 17.859 34.031 -1.707 1 83.81 97 PRO A O 1
ATOM 799 N N . VAL A 1 98 ? 18.141 33.438 0.509 1 81.75 98 VAL A N 1
ATOM 800 C CA . VAL A 1 98 ? 16.938 32.625 0.56 1 81.75 98 VAL A CA 1
ATOM 801 C C . VAL A 1 98 ? 15.711 33.5 0.358 1 81.75 98 VAL A C 1
ATOM 803 O O . VAL A 1 98 ? 15.578 34.562 0.981 1 81.75 98 VAL A O 1
ATOM 806 N N . GLY A 1 99 ? 14.844 33.156 -0.617 1 78.06 99 GLY A N 1
ATOM 807 C CA . GLY A 1 99 ? 13.609 33.875 -0.862 1 78.06 99 GLY A CA 1
ATOM 808 C C . GLY A 1 99 ? 13.75 34.969 -1.912 1 78.06 99 GLY A C 1
ATOM 809 O O . GLY A 1 99 ? 12.789 35.656 -2.217 1 78.06 99 GLY A O 1
ATOM 810 N N . SER A 1 100 ? 14.984 35 -2.41 1 82.19 100 SER A N 1
ATOM 811 C CA . SER A 1 100 ? 15.227 36.031 -3.422 1 82.19 100 SER A CA 1
ATOM 812 C C . SER A 1 100 ? 15.992 35.469 -4.609 1 82.19 100 SER A C 1
ATOM 814 O O . SER A 1 100 ? 16.766 34.5 -4.461 1 82.19 100 SER A O 1
ATOM 816 N N . TYR A 1 101 ? 15.672 36.031 -5.781 1 87.44 101 TYR A N 1
ATOM 817 C CA . TYR A 1 101 ? 16.391 35.625 -6.977 1 87.44 101 TYR A CA 1
ATOM 818 C C . TYR A 1 101 ? 17.391 36.688 -7.406 1 87.44 101 TYR A C 1
ATOM 820 O O . TYR A 1 101 ? 17.969 36.594 -8.492 1 87.44 101 TYR A O 1
ATOM 828 N N . LYS A 1 102 ? 17.578 37.625 -6.434 1 87.31 102 LYS A N 1
ATOM 829 C CA . LYS A 1 102 ? 18.547 38.656 -6.668 1 87.31 102 LYS A CA 1
ATOM 830 C C . LYS A 1 102 ? 19.922 38.281 -6.102 1 87.31 102 LYS A C 1
ATOM 832 O O . LYS A 1 102 ? 20.016 37.812 -4.973 1 87.31 102 LYS A O 1
ATOM 837 N N . LEU A 1 103 ? 20.906 38.406 -6.91 1 87.44 103 LEU A N 1
ATOM 838 C CA . LEU A 1 103 ? 22.266 38.156 -6.445 1 87.44 103 LEU A CA 1
ATOM 839 C C . LEU A 1 103 ? 22.734 39.281 -5.52 1 87.44 103 LEU A C 1
ATOM 841 O O . LEU A 1 103 ? 22.484 40.469 -5.789 1 87.44 103 LEU A O 1
ATOM 845 N N . GLU A 1 104 ? 23.25 38.844 -4.379 1 85.75 104 GLU A N 1
ATOM 846 C CA . GLU A 1 104 ? 23.859 39.812 -3.457 1 85.75 104 GLU A CA 1
ATOM 847 C C . GLU A 1 104 ? 25.375 39.688 -3.477 1 85.75 104 GLU A C 1
ATOM 849 O O . GLU A 1 104 ? 25.922 38.594 -3.646 1 85.75 104 GLU A O 1
ATOM 854 N N . PHE A 1 105 ? 25.922 40.875 -3.299 1 78.31 105 PHE A N 1
ATOM 855 C CA . PHE A 1 105 ? 27.375 41 -3.348 1 78.31 105 PHE A CA 1
ATOM 856 C C . PHE A 1 105 ? 27.922 41.625 -2.072 1 78.31 105 PHE A C 1
ATOM 858 O O . PHE A 1 105 ? 27.391 42.656 -1.61 1 78.31 105 PHE A O 1
ATOM 865 N N . ALA A 1 106 ? 28.562 40.938 -1.172 1 73.75 106 ALA A N 1
ATOM 866 C CA . ALA A 1 106 ? 29.141 41.5 0.045 1 73.75 106 ALA A CA 1
ATOM 867 C C . ALA A 1 106 ? 30.672 41.531 -0.04 1 73.75 106 ALA A C 1
ATOM 869 O O . ALA A 1 106 ? 31.281 40.656 -0.638 1 73.75 106 ALA A O 1
ATOM 870 N N . PRO A 1 107 ? 31.203 42.594 0.425 1 60.28 107 PRO A N 1
ATOM 871 C CA . PRO A 1 107 ? 32.656 42.594 0.503 1 60.28 107 PRO A CA 1
ATOM 872 C C . PRO A 1 107 ? 33.219 41.594 1.491 1 60.28 107 PRO A C 1
ATOM 874 O O . PRO A 1 107 ? 32.562 41.25 2.486 1 60.28 107 PRO A O 1
ATOM 877 N N . SER A 1 108 ? 33.938 40.688 1.271 1 51.66 108 SER A N 1
ATOM 878 C CA . SER A 1 108 ? 34.562 39.719 2.18 1 51.66 108 SER A CA 1
ATOM 879 C C . SER A 1 108 ? 35.281 40.406 3.334 1 51.66 108 SER A C 1
ATOM 881 O O . SER A 1 108 ? 36.188 41.188 3.119 1 51.66 108 SER A O 1
ATOM 883 N N . ASN A 1 109 ? 34.656 41.062 4.414 1 43 109 ASN A N 1
ATOM 884 C CA . ASN A 1 109 ? 35.375 41.75 5.496 1 43 109 ASN A CA 1
ATOM 885 C C . ASN A 1 109 ? 36.156 40.75 6.348 1 43 109 ASN A C 1
ATOM 887 O O . ASN A 1 109 ? 35.656 40.25 7.363 1 43 109 ASN A O 1
ATOM 891 N N . ARG A 1 110 ? 36.562 39.688 6.094 1 37.69 110 ARG A N 1
ATOM 892 C CA . ARG A 1 110 ? 37.25 38.969 7.156 1 37.69 110 ARG A CA 1
ATOM 893 C C . ARG A 1 110 ? 38.5 39.75 7.598 1 37.69 110 ARG A C 1
ATOM 895 O O . ARG A 1 110 ? 39.344 40.125 6.77 1 37.69 110 ARG A O 1
ATOM 902 N N . THR A 1 111 ? 38.375 40.469 8.75 1 33.25 111 THR A N 1
ATOM 903 C CA . THR A 1 111 ? 39.5 41.062 9.453 1 33.25 111 THR A CA 1
ATOM 904 C C . THR A 1 111 ? 40.625 40.062 9.617 1 33.25 111 THR A C 1
ATOM 906 O O . THR A 1 111 ? 40.438 38.969 10.133 1 33.25 111 THR A O 1
ATOM 909 N N . GLU A 1 112 ? 41.625 40.188 8.914 1 31.42 112 GLU A N 1
ATOM 910 C CA . GLU A 1 112 ? 42.906 39.469 8.914 1 31.42 112 GLU A CA 1
ATOM 911 C C . GLU A 1 112 ? 43.562 39.531 10.297 1 31.42 112 GLU A C 1
ATOM 913 O O . GLU A 1 112 ? 44 40.594 10.75 1 31.42 112 GLU A O 1
ATOM 918 N N . GLU A 1 113 ? 42.938 39.062 11.555 1 27.84 113 GLU A N 1
ATOM 919 C CA . GLU A 1 113 ? 43.812 39.094 12.711 1 27.84 113 GLU A CA 1
ATOM 920 C C . GLU A 1 113 ? 45.125 38.375 12.414 1 27.84 113 GLU A C 1
ATOM 922 O O . GLU A 1 113 ? 45.156 37.188 12.07 1 27.84 113 GLU A O 1
ATOM 927 N N . THR A 1 114 ? 46.031 39.125 11.867 1 26.12 114 THR A N 1
ATOM 928 C CA . THR A 1 114 ? 47.406 38.812 11.492 1 26.12 114 THR A CA 1
ATOM 929 C C . THR A 1 114 ? 48.156 38.219 12.664 1 26.12 114 THR A C 1
ATOM 931 O O . THR A 1 114 ? 48.375 38.875 13.688 1 26.12 114 THR A O 1
ATOM 934 N N . PRO A 1 115 ? 48.031 36.906 13.023 1 25.84 115 PRO A N 1
ATOM 935 C CA . PRO A 1 115 ? 48.906 36.438 14.102 1 25.84 115 PRO A CA 1
ATOM 936 C C . PRO A 1 115 ? 50.375 36.875 13.883 1 25.84 115 PRO A C 1
ATOM 938 O O . PRO A 1 115 ? 50.875 36.812 12.758 1 25.84 115 PRO A O 1
ATOM 941 N N . ALA A 1 116 ? 50.875 37.781 14.68 1 23.16 116 ALA A N 1
ATOM 942 C CA . ALA A 1 116 ? 52.219 38.375 14.75 1 23.16 116 ALA A CA 1
ATOM 943 C C . ALA A 1 116 ? 53.281 37.281 14.766 1 23.16 116 ALA A C 1
ATOM 945 O O . ALA A 1 116 ? 53.188 36.312 15.531 1 23.16 116 ALA A O 1
ATOM 946 N N . LEU A 1 117 ? 53.938 37.094 13.641 1 23.31 117 LEU A N 1
ATOM 947 C CA . LEU A 1 117 ? 55.031 36.188 13.344 1 23.31 117 LEU A CA 1
ATOM 948 C C . LEU A 1 117 ? 56.219 36.406 14.297 1 23.31 117 LEU A C 1
ATOM 950 O O . LEU A 1 117 ? 56.938 37.406 14.148 1 23.31 117 LEU A O 1
ATOM 954 N N . ARG A 1 118 ? 55.938 36.281 15.68 1 21.67 118 ARG A N 1
ATOM 955 C CA . ARG A 1 118 ? 57.094 36.531 16.547 1 21.67 118 ARG A CA 1
ATOM 956 C C . ARG A 1 118 ? 58.281 35.656 16.109 1 21.67 118 ARG A C 1
ATOM 958 O O . ARG A 1 118 ? 58.125 34.469 15.812 1 21.67 118 ARG A O 1
ATOM 965 N N . GLY A 1 119 ? 59.375 36.25 15.664 1 22.52 119 GLY A N 1
ATOM 966 C CA . GLY A 1 119 ? 60.719 35.938 15.195 1 22.52 119 GLY A CA 1
ATOM 967 C C . GLY A 1 119 ? 61.469 35.031 16.141 1 22.52 119 GLY A C 1
ATOM 968 O O . GLY A 1 119 ? 62.406 35.438 16.812 1 22.52 119 GLY A O 1
ATOM 969 N N . GLN A 1 120 ? 60.781 33.969 16.812 1 22.36 120 GLN A N 1
ATOM 970 C CA . GLN A 1 120 ? 61.594 33.281 17.797 1 22.36 120 GLN A CA 1
ATOM 971 C C . GLN A 1 120 ? 62.844 32.719 17.141 1 22.36 120 GLN A C 1
ATOM 973 O O . GLN A 1 120 ? 62.844 32.312 15.984 1 22.36 120 GLN A O 1
ATOM 978 N N . THR A 1 121 ? 64 33 17.781 1 22.8 121 THR A N 1
ATOM 979 C CA . THR A 1 121 ? 65.438 32.75 17.703 1 22.8 121 THR A CA 1
ATOM 980 C C . THR A 1 121 ? 65.75 31.266 17.641 1 22.8 121 THR A C 1
ATOM 982 O O . THR A 1 121 ? 65.062 30.453 18.281 1 22.8 121 THR A O 1
ATOM 985 N N . LEU A 1 122 ? 66.438 30.797 16.547 1 24.36 122 LEU A N 1
ATOM 986 C CA . LEU A 1 122 ? 66.812 29.484 16.047 1 24.36 122 LEU A CA 1
ATOM 987 C C . LEU A 1 122 ? 67.812 28.812 16.984 1 24.36 122 LEU A C 1
ATOM 989 O O . LEU A 1 122 ? 69 29 16.844 1 24.36 122 LEU A O 1
ATOM 993 N N . PRO A 1 123 ? 67.5 28.781 18.391 1 24.44 123 PRO A N 1
ATOM 994 C CA . PRO A 1 123 ? 68.75 28.453 19.078 1 24.44 123 PRO A CA 1
ATOM 995 C C . PRO A 1 123 ? 69.375 27.156 18.594 1 24.44 123 PRO A C 1
ATOM 997 O O . PRO A 1 123 ? 68.688 26.391 17.859 1 24.44 123 PRO A O 1
ATOM 1000 N N . ARG A 1 124 ? 70.125 26.578 19.672 1 24.42 124 ARG A N 1
ATOM 1001 C CA . ARG A 1 124 ? 71.375 25.891 19.906 1 24.42 124 ARG A CA 1
ATOM 1002 C C . ARG A 1 124 ? 71.312 24.406 19.531 1 24.42 124 ARG A C 1
ATOM 1004 O O . ARG A 1 124 ? 70.188 23.875 19.438 1 24.42 124 ARG A O 1
ATOM 1011 N N . GLN A 1 125 ? 72.312 23.547 19.969 1 28.92 125 GLN A N 1
ATOM 1012 C CA . GLN A 1 125 ? 73.062 22.297 19.75 1 28.92 125 GLN A CA 1
ATOM 1013 C C . GLN A 1 125 ? 72.25 21.094 20.219 1 28.92 125 GLN A C 1
ATOM 1015 O O . GLN A 1 125 ? 72.375 20.656 21.375 1 28.92 125 GLN A O 1
ATOM 1020 N N . ILE A 1 126 ? 71 21.031 20.188 1 29.03 126 ILE A N 1
ATOM 1021 C CA . ILE A 1 126 ? 70.312 20.016 20.984 1 29.03 126 ILE A CA 1
ATOM 1022 C C . ILE A 1 126 ? 70.75 18.625 20.547 1 29.03 126 ILE A C 1
ATOM 1024 O O . ILE A 1 126 ? 70.5 18.25 19.391 1 29.03 126 ILE A O 1
ATOM 1028 N N . ALA A 1 127 ? 71.688 18.016 21.406 1 30.39 127 ALA A N 1
ATOM 1029 C CA . ALA A 1 127 ? 72.5 16.812 21.438 1 30.39 127 ALA A CA 1
ATOM 1030 C C . ALA A 1 127 ? 71.688 15.562 21.141 1 30.39 127 ALA A C 1
ATOM 1032 O O . ALA A 1 127 ? 70.5 15.586 21.219 1 30.39 127 ALA A O 1
ATOM 1033 N N . PHE A 1 128 ? 72.438 14.406 21.156 1 33.88 128 PHE A N 1
ATOM 1034 C CA . PHE A 1 128 ? 72.188 13.008 20.797 1 33.88 128 PHE A CA 1
ATOM 1035 C C . PHE A 1 128 ? 70.938 12.484 21.5 1 33.88 128 PHE A C 1
ATOM 1037 O O . PHE A 1 128 ? 70.312 11.531 21.031 1 33.88 128 PHE A O 1
ATOM 1044 N N . LYS A 1 129 ? 70.812 13 22.859 1 35.41 129 LYS A N 1
ATOM 1045 C CA . LYS A 1 129 ? 69.75 12.516 23.703 1 35.41 129 LYS A CA 1
ATOM 1046 C C . LYS A 1 129 ? 68.375 12.797 23.078 1 35.41 129 LYS A C 1
ATOM 1048 O O . LYS A 1 129 ? 67.312 12.359 23.594 1 35.41 129 LYS A O 1
ATOM 1053 N N . GLN A 1 130 ? 68.438 13.789 22.156 1 36.44 130 GLN A N 1
ATOM 1054 C CA . GLN A 1 130 ? 67.188 14.32 21.594 1 36.44 130 GLN A CA 1
ATOM 1055 C C . GLN A 1 130 ? 66.562 13.312 20.656 1 36.44 130 GLN A C 1
ATOM 1057 O O . GLN A 1 130 ? 65.375 13.461 20.312 1 36.44 130 GLN A O 1
ATOM 1062 N N . LEU A 1 131 ? 67.5 12.492 20.203 1 38.34 131 LEU A N 1
ATOM 1063 C CA . LEU A 1 131 ? 66.938 11.508 19.281 1 38.34 131 LEU A CA 1
ATOM 1064 C C . LEU A 1 131 ? 66.062 10.492 20.031 1 38.34 131 LEU A C 1
ATOM 1066 O O . LEU A 1 131 ? 65 10.094 19.531 1 38.34 131 LEU A O 1
ATOM 1070 N N . ALA A 1 132 ? 66.688 10.102 21.25 1 41 132 ALA A N 1
ATOM 1071 C CA . ALA A 1 132 ? 65.938 9.133 22.031 1 41 132 ALA A CA 1
ATOM 1072 C C . ALA A 1 132 ? 64.562 9.703 22.453 1 41 132 ALA A C 1
ATOM 1074 O O . ALA A 1 132 ? 63.562 8.984 22.516 1 41 132 ALA A O 1
ATOM 1075 N N . MET A 1 133 ? 64.562 11.031 22.828 1 38.72 133 MET A N 1
ATOM 1076 C CA . MET A 1 133 ? 63.312 11.695 23.234 1 38.72 133 MET A CA 1
ATOM 1077 C C . MET A 1 133 ? 62.344 11.828 22.062 1 38.72 133 MET A C 1
ATOM 1079 O O . MET A 1 133 ? 61.156 11.977 22.266 1 38.72 133 MET A O 1
ATOM 1083 N N . PHE A 1 134 ? 62.938 11.938 20.891 1 45.41 134 PHE A N 1
ATOM 1084 C CA . PHE A 1 134 ? 62.062 12.016 19.734 1 45.41 134 PHE A CA 1
ATOM 1085 C C . PHE A 1 134 ? 61.312 10.711 19.531 1 45.41 134 PHE A C 1
ATOM 1087 O O . PHE A 1 134 ? 60.125 10.711 19.203 1 45.41 134 PHE A O 1
ATOM 1094 N N . PHE A 1 135 ? 62.094 9.625 19.75 1 46.16 135 PHE A N 1
ATOM 1095 C CA . PHE A 1 135 ? 61.375 8.359 19.594 1 46.16 135 PHE A CA 1
ATOM 1096 C C . PHE A 1 135 ? 60.375 8.133 20.719 1 46.16 135 PHE A C 1
ATOM 1098 O O . PHE A 1 135 ? 59.281 7.605 20.5 1 46.16 135 PHE A O 1
ATOM 1105 N N . ALA A 1 136 ? 60.781 8.578 22 1 44.62 136 ALA A N 1
ATOM 1106 C CA . ALA A 1 136 ? 59.812 8.539 23.094 1 44.62 136 ALA A CA 1
ATOM 1107 C C . ALA A 1 136 ? 58.688 9.539 22.859 1 44.62 136 ALA A C 1
ATOM 1109 O O . ALA A 1 136 ? 57.531 9.258 23.156 1 44.62 136 ALA A O 1
ATOM 1110 N N . ALA A 1 137 ? 59 10.781 22.344 1 45.75 137 ALA A N 1
ATOM 1111 C CA . ALA A 1 137 ? 57.969 11.766 22 1 45.75 137 ALA A CA 1
ATOM 1112 C C . ALA A 1 137 ? 57.125 11.297 20.812 1 45.75 137 ALA A C 1
ATOM 1114 O O . ALA A 1 137 ? 55.906 11.5 20.797 1 45.75 137 ALA A O 1
ATOM 1115 N N . SER A 1 138 ? 57.812 10.68 19.859 1 46.12 138 SER A N 1
ATOM 1116 C CA . SER A 1 138 ? 57 10.125 18.766 1 46.12 138 SER A CA 1
ATOM 1117 C C . SER A 1 138 ? 56.156 8.961 19.25 1 46.12 138 SER A C 1
ATOM 1119 O O . SER A 1 138 ? 55 8.797 18.812 1 46.12 138 SER A O 1
ATOM 1121 N N . ALA A 1 139 ? 56.719 8.148 20.172 1 47.44 139 ALA A N 1
ATOM 1122 C CA . ALA A 1 139 ? 55.875 7.137 20.812 1 47.44 139 ALA A CA 1
ATOM 1123 C C . ALA A 1 139 ? 54.844 7.773 21.703 1 47.44 139 ALA A C 1
ATOM 1125 O O . ALA A 1 139 ? 53.688 7.309 21.766 1 47.44 139 ALA A O 1
ATOM 1126 N N . ALA A 1 140 ? 55.188 8.883 22.484 1 47.41 140 ALA A N 1
ATOM 1127 C CA . ALA A 1 140 ? 54.188 9.633 23.234 1 47.41 140 ALA A CA 1
ATOM 1128 C C . ALA A 1 140 ? 53.219 10.375 22.297 1 47.41 140 ALA A C 1
ATOM 1130 O O . ALA A 1 140 ? 52.031 10.414 22.531 1 47.41 140 ALA A O 1
ATOM 1131 N N . ILE A 1 141 ? 53.688 11 21.234 1 50.09 141 ILE A N 1
ATOM 1132 C CA . ILE A 1 141 ? 52.781 11.609 20.266 1 50.09 141 ILE A CA 1
ATOM 1133 C C . ILE A 1 141 ? 51.969 10.523 19.578 1 50.09 141 ILE A C 1
ATOM 1135 O O . ILE A 1 141 ? 50.781 10.695 19.344 1 50.09 141 ILE A O 1
ATOM 1139 N N . PHE A 1 142 ? 52.625 9.398 19.234 1 48.09 142 PHE A N 1
ATOM 1140 C CA . PHE A 1 142 ? 51.812 8.273 18.734 1 48.09 142 PHE A CA 1
ATOM 1141 C C . PHE A 1 142 ? 50.844 7.785 19.797 1 48.09 142 PHE A C 1
ATOM 1143 O O . PHE A 1 142 ? 49.688 7.547 19.516 1 48.09 142 PHE A O 1
ATOM 1150 N N . PHE A 1 143 ? 51.281 7.633 21.109 1 47.03 143 PHE A N 1
ATOM 1151 C CA . PHE A 1 143 ? 50.344 7.316 22.172 1 47.03 143 PHE A CA 1
ATOM 1152 C C . PHE A 1 143 ? 49.438 8.508 22.453 1 47.03 143 PHE A C 1
ATOM 1154 O O . PHE A 1 143 ? 48.25 8.336 22.75 1 47.03 143 PHE A O 1
ATOM 1161 N N . ILE A 1 144 ? 49.875 9.797 22.422 1 47.66 144 ILE A N 1
ATOM 1162 C CA . ILE A 1 144 ? 49 10.953 22.531 1 47.66 144 ILE A CA 1
ATOM 1163 C C . ILE A 1 144 ? 48.156 11.062 21.25 1 47.66 144 ILE A C 1
ATOM 1165 O O . ILE A 1 144 ? 46.969 11.359 21.328 1 47.66 144 ILE A O 1
ATOM 1169 N N . GLY A 1 145 ? 48.688 10.93 20.047 1 44.38 145 GLY A N 1
ATOM 1170 C CA . GLY A 1 145 ? 47.844 10.852 18.875 1 44.38 145 GLY A CA 1
ATOM 1171 C C . GLY A 1 145 ? 46.875 9.688 18.906 1 44.38 145 GLY A C 1
ATOM 1172 O O . GLY A 1 145 ? 45.688 9.836 18.547 1 44.38 145 GLY A O 1
ATOM 1173 N N . VAL A 1 146 ? 47.281 8.477 19.234 1 44.44 146 VAL A N 1
ATOM 1174 C CA . VAL A 1 146 ? 46.312 7.426 19.531 1 44.44 146 VAL A CA 1
ATOM 1175 C C . VAL A 1 146 ? 45.469 7.844 20.719 1 44.44 146 VAL A C 1
ATOM 1177 O O . VAL A 1 146 ? 44.25 7.613 20.734 1 44.44 146 VAL A O 1
ATOM 1180 N N . PHE A 1 147 ? 46.062 8.422 21.797 1 41.5 147 PHE A N 1
ATOM 1181 C CA . PHE A 1 147 ? 45.25 8.992 22.859 1 41.5 147 PHE A CA 1
ATOM 1182 C C . PHE A 1 147 ? 44.469 10.195 22.359 1 41.5 147 PHE A C 1
ATOM 1184 O O . PHE A 1 147 ? 43.281 10.352 22.703 1 41.5 147 PHE A O 1
ATOM 1191 N N . ILE A 1 148 ? 45.031 11.219 21.719 1 41.81 148 ILE A N 1
ATOM 1192 C CA . ILE A 1 148 ? 44.25 12.281 21.109 1 41.81 148 ILE A CA 1
ATOM 1193 C C . ILE A 1 148 ? 43.344 11.688 20.016 1 41.81 148 ILE A C 1
ATOM 1195 O O . ILE A 1 148 ? 42.188 12.055 19.891 1 41.81 148 ILE A O 1
ATOM 1199 N N . LYS A 1 149 ? 43.844 10.898 18.969 1 39.44 149 LYS A N 1
ATOM 1200 C CA . LYS A 1 149 ? 42.875 10.219 18.125 1 39.44 149 LYS A CA 1
ATOM 1201 C C . LYS A 1 149 ? 41.875 9.43 18.953 1 39.44 149 LYS A C 1
ATOM 1203 O O . LYS A 1 149 ? 40.656 9.391 18.641 1 39.44 149 LYS A O 1
ATOM 1208 N N . GLU A 1 150 ? 42.156 8.602 19.938 1 36.47 150 GLU A N 1
ATOM 1209 C CA . GLU A 1 150 ? 41.188 8.086 20.875 1 36.47 150 GLU A CA 1
ATOM 1210 C C . GLU A 1 150 ? 40.5 9.211 21.641 1 36.47 150 GLU A C 1
ATOM 1212 O O . GLU A 1 150 ? 39.312 9.125 21.953 1 36.47 150 GLU A O 1
ATOM 1217 N N . LYS A 1 151 ? 41.156 10.172 22.203 1 33.34 151 LYS A N 1
ATOM 1218 C CA . LYS A 1 151 ? 40.406 11.281 22.797 1 33.34 151 LYS A CA 1
ATOM 1219 C C . LYS A 1 151 ? 39.812 12.188 21.719 1 33.34 151 LYS A C 1
ATOM 1221 O O . LYS A 1 151 ? 38.719 12.734 21.891 1 33.34 151 LYS A O 1
ATOM 1226 N N . PHE A 1 152 ? 40.531 12.797 20.766 1 33.09 152 PHE A N 1
ATOM 1227 C CA . PHE A 1 152 ? 39.906 13.539 19.672 1 33.09 152 PHE A CA 1
ATOM 1228 C C . PHE A 1 152 ? 39.406 12.594 18.594 1 33.09 152 PHE A C 1
ATOM 1230 O O . PHE A 1 152 ? 39.062 13.031 17.484 1 33.09 152 PHE A O 1
ATOM 1237 N N . SER A 1 153 ? 39.906 11.312 18.234 1 31.92 153 SER A N 1
ATOM 1238 C CA . SER A 1 153 ? 38.844 10.5 17.656 1 31.92 153 SER A CA 1
ATOM 1239 C C . SER A 1 153 ? 37.469 10.906 18.188 1 31.92 153 SER A C 1
ATOM 1241 O O . SER A 1 153 ? 37.094 10.555 19.312 1 31.92 153 SER A O 1
ATOM 1243 N N . SER A 1 154 ? 37.375 12.156 18.078 1 28.58 154 SER A N 1
ATOM 1244 C CA . SER A 1 154 ? 36 12.688 18.188 1 28.58 154 SER A CA 1
ATOM 1245 C C . SER A 1 154 ? 34.969 11.617 17.891 1 28.58 154 SER A C 1
ATOM 1247 O O . SER A 1 154 ? 35.094 10.875 16.906 1 28.58 154 SER A O 1
ATOM 1249 N N . THR A 1 155 ? 34.562 11.008 18.844 1 29.89 155 THR A N 1
ATOM 1250 C CA . THR A 1 155 ? 33.219 10.414 18.688 1 29.89 155 THR A CA 1
ATOM 1251 C C . THR A 1 155 ? 32.469 11.102 17.547 1 29.89 155 THR A C 1
ATOM 1253 O O . THR A 1 155 ? 32.125 12.281 17.656 1 29.89 155 THR A O 1
ATOM 1256 N N . SER A 1 156 ? 33.094 11.148 16.266 1 30.02 156 SER A N 1
ATOM 1257 C CA . SER A 1 156 ? 32 11.43 15.336 1 30.02 156 SER A CA 1
ATOM 1258 C C . SER A 1 156 ? 30.641 11.281 16.016 1 30.02 156 SER A C 1
ATOM 1260 O O . SER A 1 156 ? 30.344 10.219 16.578 1 30.02 156 SER A O 1
ATOM 1262 N N . GLN A 1 157 ? 30.422 12.258 16.719 1 29.73 157 GLN A N 1
ATOM 1263 C CA . GLN A 1 157 ? 29.031 12.148 17.109 1 29.73 157 GLN A CA 1
ATOM 1264 C C . GLN A 1 157 ? 28.234 11.336 16.094 1 29.73 157 GLN A C 1
ATOM 1266 O O . GLN A 1 157 ? 28.344 11.57 14.891 1 29.73 157 GLN A O 1
ATOM 1271 N N . PRO A 1 158 ? 28.266 10.062 16.188 1 29.86 158 PRO A N 1
ATOM 1272 C CA . PRO A 1 158 ? 27.297 9.578 15.203 1 29.86 158 PRO A CA 1
ATOM 1273 C C . PRO A 1 158 ? 26.422 10.695 14.648 1 29.86 158 PRO A C 1
ATOM 1275 O O . PRO A 1 158 ? 26.031 11.609 15.383 1 29.86 158 PRO A O 1
ATOM 1278 N N . VAL A 1 159 ? 26.984 11.445 13.555 1 31.27 159 VAL A N 1
ATOM 1279 C CA . VAL A 1 159 ? 25.766 12.039 13.023 1 31.27 159 VAL A CA 1
ATOM 1280 C C . VAL A 1 159 ? 24.547 11.438 13.719 1 31.27 159 VAL A C 1
ATOM 1282 O O . VAL A 1 159 ? 24.234 10.266 13.523 1 31.27 159 VAL A O 1
ATOM 1285 N N . ASN A 1 160 ? 24.578 11.539 14.93 1 31.8 160 ASN A N 1
ATOM 1286 C CA . ASN A 1 160 ? 23.25 11.344 15.484 1 31.8 160 ASN A CA 1
ATOM 1287 C C . ASN A 1 160 ? 22.172 11.609 14.445 1 31.8 160 ASN A C 1
ATOM 1289 O O . ASN A 1 160 ? 21.906 12.758 14.094 1 31.8 160 ASN A O 1
ATOM 1293 N N . THR A 1 161 ? 22.375 11.133 13.203 1 38.16 161 THR A N 1
ATOM 1294 C CA . THR A 1 161 ? 21.062 11.18 12.57 1 38.16 161 THR A CA 1
ATOM 1295 C C . THR A 1 161 ? 19.984 11.508 13.602 1 38.16 161 THR A C 1
ATOM 1297 O O . THR A 1 161 ? 19.625 10.664 14.43 1 38.16 161 THR A O 1
ATOM 1300 N N . ALA A 1 162 ? 20.281 12.539 14.32 1 41.53 162 ALA A N 1
ATOM 1301 C CA . ALA A 1 162 ? 19.188 13 15.156 1 41.53 162 ALA A CA 1
ATOM 1302 C C . ALA A 1 162 ? 17.859 12.406 14.688 1 41.53 162 ALA A C 1
ATOM 1304 O O . ALA A 1 162 ? 17.453 12.602 13.531 1 41.53 162 ALA A O 1
ATOM 1305 N N . ALA A 1 163 ? 17.688 11.242 15.086 1 53.72 163 ALA A N 1
ATOM 1306 C CA . ALA A 1 163 ? 16.344 10.703 14.906 1 53.72 163 ALA A CA 1
ATOM 1307 C C . ALA A 1 163 ? 15.328 11.828 14.742 1 53.72 163 ALA A C 1
ATOM 1309 O O . ALA A 1 163 ? 15.391 12.844 15.445 1 53.72 163 ALA A O 1
ATOM 1310 N N . ASN A 1 164 ? 14.945 12.062 13.422 1 74.81 164 ASN A N 1
ATOM 1311 C CA . ASN A 1 164 ? 13.766 12.914 13.258 1 74.81 164 ASN A CA 1
ATOM 1312 C C . ASN A 1 164 ? 12.992 13.055 14.57 1 74.81 164 ASN A C 1
ATOM 1314 O O . ASN A 1 164 ? 12.492 12.062 15.109 1 74.81 164 ASN A O 1
ATOM 1318 N N . SER A 1 165 ? 13.359 14.18 15.312 1 82.12 165 SER A N 1
ATOM 1319 C CA . SER A 1 165 ? 12.773 14.43 16.625 1 82.12 165 SER A CA 1
ATOM 1320 C C . SER A 1 165 ? 11.281 14.102 16.625 1 82.12 165 SER A C 1
ATOM 1322 O O . SER A 1 165 ? 10.711 13.789 17.672 1 82.12 165 SER A O 1
ATOM 1324 N N . ILE A 1 166 ? 10.75 14.188 15.445 1 90.69 166 ILE A N 1
ATOM 1325 C CA . ILE A 1 166 ? 9.32 13.891 15.328 1 90.69 166 ILE A CA 1
ATOM 1326 C C . ILE A 1 166 ? 9.078 12.414 15.617 1 90.69 166 ILE A C 1
ATOM 1328 O O . ILE A 1 166 ? 8.109 12.062 16.297 1 90.69 166 ILE A O 1
ATOM 1332 N N . TRP A 1 167 ? 10.016 11.609 15.234 1 92.5 167 TRP A N 1
ATOM 1333 C CA . TRP A 1 167 ? 9.805 10.164 15.266 1 92.5 167 TRP A CA 1
ATOM 1334 C C . TRP A 1 167 ? 10.625 9.516 16.375 1 92.5 167 TRP A C 1
ATOM 1336 O O . TRP A 1 167 ? 10.445 8.336 16.672 1 92.5 167 TRP A O 1
ATOM 1346 N N . ALA A 1 168 ? 11.43 10.227 17.078 1 87.88 168 ALA A N 1
ATOM 1347 C CA . ALA A 1 168 ? 12.352 9.719 18.094 1 87.88 168 ALA A CA 1
ATOM 1348 C C . ALA A 1 168 ? 11.609 8.977 19.203 1 87.88 168 ALA A C 1
ATOM 1350 O O . ALA A 1 168 ? 12.07 7.93 19.672 1 87.88 168 ALA A O 1
ATOM 1351 N N . PRO A 1 169 ? 10.445 9.43 19.594 1 89.38 169 PRO A N 1
ATOM 1352 C CA . PRO A 1 169 ? 9.758 8.789 20.719 1 89.38 169 PRO A CA 1
ATOM 1353 C C . PRO A 1 169 ? 9.367 7.344 20.422 1 89.38 169 PRO A C 1
ATOM 1355 O O . PRO A 1 169 ? 9.133 6.559 21.359 1 89.38 169 PRO A O 1
ATOM 1358 N N . ILE A 1 170 ? 9.273 6.98 19.203 1 88.19 170 ILE A N 1
ATOM 1359 C CA . ILE A 1 170 ? 8.867 5.621 18.859 1 88.19 170 ILE A CA 1
ATOM 1360 C C . ILE A 1 170 ? 9.969 4.641 19.25 1 88.19 170 ILE A C 1
ATOM 1362 O O . ILE A 1 170 ? 9.711 3.441 19.406 1 88.19 170 ILE A O 1
ATOM 1366 N N . TYR A 1 171 ? 11.141 5.176 19.5 1 84.88 171 TYR A N 1
ATOM 1367 C CA . TYR A 1 171 ? 12.305 4.355 19.797 1 84.88 171 TYR A CA 1
ATOM 1368 C C . TYR A 1 171 ? 12.531 4.258 21.312 1 84.88 171 TYR A C 1
ATOM 1370 O O . TYR A 1 171 ? 13.445 3.562 21.766 1 84.88 171 TYR A O 1
ATOM 1378 N N . ASP A 1 172 ? 11.688 4.926 22.047 1 83.25 172 ASP A N 1
ATOM 1379 C CA . ASP A 1 172 ? 11.883 5.02 23.484 1 83.25 172 ASP A CA 1
ATOM 1380 C C . ASP A 1 172 ? 11.742 3.652 24.141 1 83.25 172 ASP A C 1
ATOM 1382 O O . ASP A 1 172 ? 12.273 3.426 25.234 1 83.25 172 ASP A O 1
ATOM 1386 N N . ASN A 1 173 ? 10.992 2.779 23.531 1 85.88 173 ASN A N 1
ATOM 1387 C CA . ASN A 1 173 ? 10.82 1.417 24.031 1 85.88 173 ASN A CA 1
ATOM 1388 C C . ASN A 1 173 ? 10.734 0.413 22.891 1 85.88 173 ASN A C 1
ATOM 1390 O O . ASN A 1 173 ? 10.773 0.794 21.719 1 85.88 173 ASN A O 1
ATOM 1394 N N . ASP A 1 174 ? 10.641 -0.883 23.312 1 89.06 174 ASP A N 1
ATOM 1395 C CA . ASP A 1 174 ? 10.695 -1.931 22.297 1 89.06 174 ASP A CA 1
ATOM 1396 C C . ASP A 1 174 ? 9.305 -2.449 21.969 1 89.06 174 ASP A C 1
ATOM 1398 O O . ASP A 1 174 ? 9.148 -3.592 21.531 1 89.06 174 ASP A O 1
ATOM 1402 N N . ARG A 1 175 ? 8.312 -1.555 22.172 1 92.94 175 ARG A N 1
ATOM 1403 C CA . ARG A 1 175 ? 6.949 -1.943 21.812 1 92.94 175 ARG A CA 1
ATOM 1404 C C . ARG A 1 175 ? 6.828 -2.176 20.312 1 92.94 175 ARG A C 1
ATOM 1406 O O . ARG A 1 175 ? 7.402 -1.433 19.516 1 92.94 175 ARG A O 1
ATOM 1413 N N . PRO A 1 176 ? 6.078 -3.219 19.969 1 96.94 176 PRO A N 1
ATOM 1414 C CA . PRO A 1 176 ? 5.844 -3.416 18.531 1 96.94 176 PRO A CA 1
ATOM 1415 C C . PRO A 1 176 ? 5.113 -2.24 17.891 1 96.94 176 PRO A C 1
ATOM 1417 O O . PRO A 1 176 ? 4.492 -1.435 18.594 1 96.94 176 PRO A O 1
ATOM 1420 N N . ILE A 1 177 ? 5.305 -2.121 16.625 1 97.88 177 ILE A N 1
ATOM 1421 C CA . ILE A 1 177 ? 4.707 -1.028 15.859 1 97.88 177 ILE A CA 1
ATOM 1422 C C . ILE A 1 177 ? 3.74 -1.593 14.82 1 97.88 177 ILE A C 1
ATOM 1424 O O . ILE A 1 177 ? 4.051 -2.576 14.141 1 97.88 177 ILE A O 1
ATOM 1428 N N . ILE A 1 178 ? 2.576 -1.035 14.766 1 98.25 178 ILE A N 1
ATOM 1429 C CA . ILE A 1 178 ? 1.647 -1.318 13.672 1 98.25 178 ILE A CA 1
ATOM 1430 C C . ILE A 1 178 ? 1.499 -0.083 12.789 1 98.25 178 ILE A C 1
ATOM 1432 O O . ILE A 1 178 ? 1.115 0.988 13.266 1 98.25 178 ILE A O 1
ATOM 1436 N N . ILE A 1 179 ? 1.876 -0.24 11.562 1 98.56 179 ILE A N 1
ATOM 1437 C CA . ILE A 1 179 ? 1.444 0.751 10.578 1 98.56 179 ILE A CA 1
ATOM 1438 C C . ILE A 1 179 ? 0.037 0.416 10.094 1 98.56 179 ILE A C 1
ATOM 1440 O O . ILE A 1 179 ? -0.169 -0.6 9.422 1 98.56 179 ILE A O 1
ATOM 1444 N N . ALA A 1 180 ? -0.87 1.232 10.469 1 97.94 180 ALA A N 1
ATOM 1445 C CA . ALA A 1 180 ? -2.26 1.074 10.047 1 97.94 180 ALA A CA 1
ATOM 1446 C C . ALA A 1 180 ? -2.535 1.854 8.758 1 97.94 180 ALA A C 1
ATOM 1448 O O . ALA A 1 180 ? -2.562 3.088 8.773 1 97.94 180 ALA A O 1
ATOM 1449 N N . GLN A 1 181 ? -2.773 1.127 7.684 1 97.75 181 GLN A N 1
ATOM 1450 C CA . GLN A 1 181 ? -3.061 1.772 6.406 1 97.75 181 GLN A CA 1
ATOM 1451 C C . GLN A 1 181 ? -4.551 2.053 6.254 1 97.75 181 GLN A C 1
ATOM 1453 O O . GLN A 1 181 ? -5.379 1.152 6.422 1 97.75 181 GLN A O 1
ATOM 1458 N N . GLY A 1 182 ? -4.805 3.309 5.957 1 96.69 182 GLY A N 1
ATOM 1459 C CA . GLY A 1 182 ? -6.195 3.633 5.672 1 96.69 182 GLY A CA 1
ATOM 1460 C C . GLY A 1 182 ? -6.73 2.932 4.438 1 96.69 182 GLY A C 1
ATOM 1461 O O . GLY A 1 182 ? -6.105 2.973 3.373 1 96.69 182 GLY A O 1
ATOM 1462 N N . ASP A 1 183 ? -7.836 2.223 4.605 1 94.62 183 ASP A N 1
ATOM 1463 C CA . ASP A 1 183 ? -8.469 1.518 3.496 1 94.62 183 ASP A CA 1
ATOM 1464 C C . ASP A 1 183 ? -9.945 1.906 3.367 1 94.62 183 ASP A C 1
ATOM 1466 O O . ASP A 1 183 ? -10.57 2.305 4.352 1 94.62 183 ASP A O 1
ATOM 1470 N N . PHE A 1 184 ? -10.445 1.791 2.176 1 94.19 184 PHE A N 1
ATOM 1471 C CA . PHE A 1 184 ? -11.805 2.207 1.869 1 94.19 184 PHE A CA 1
ATOM 1472 C C . PHE A 1 184 ? -12.781 1.042 2.029 1 94.19 184 PHE A C 1
ATOM 1474 O O . PHE A 1 184 ? -12.406 -0.114 1.81 1 94.19 184 PHE A O 1
ATOM 1481 N N . PHE A 1 185 ? -14 1.459 2.375 1 92.38 185 PHE A N 1
ATOM 1482 C CA . PHE A 1 185 ? -15.078 0.481 2.453 1 92.38 185 PHE A CA 1
ATOM 1483 C C . PHE A 1 185 ? -15.641 0.187 1.068 1 92.38 185 PHE A C 1
ATOM 1485 O O . PHE A 1 185 ? -15.945 1.107 0.305 1 92.38 185 PHE A O 1
ATOM 1492 N N . PHE A 1 186 ? -15.773 -1.104 0.779 1 94.19 186 PHE A N 1
ATOM 1493 C CA . PHE A 1 186 ? -16.359 -1.545 -0.485 1 94.19 186 PHE A CA 1
ATOM 1494 C C . PHE A 1 186 ? -17.547 -2.459 -0.243 1 94.19 186 PHE A C 1
ATOM 1496 O O . PHE A 1 186 ? -17.625 -3.133 0.787 1 94.19 186 PHE A O 1
ATOM 1503 N N . PHE A 1 187 ? -18.438 -2.367 -1.15 1 94.44 187 PHE A N 1
ATOM 1504 C CA . PHE A 1 187 ? -19.469 -3.398 -1.234 1 94.44 187 PHE A CA 1
ATOM 1505 C C . PHE A 1 187 ? -19.531 -3.982 -2.641 1 94.44 187 PHE A C 1
ATOM 1507 O O . PHE A 1 187 ? -18.891 -3.477 -3.561 1 94.44 187 PHE A O 1
ATOM 1514 N N . GLU A 1 188 ? -20.156 -5.145 -2.744 1 94.62 188 GLU A N 1
ATOM 1515 C CA . GLU A 1 188 ? -20.062 -5.898 -3.99 1 94.62 188 GLU A CA 1
ATOM 1516 C C . GLU A 1 188 ? -21.438 -6.215 -4.562 1 94.62 188 GLU A C 1
ATOM 1518 O O . GLU A 1 188 ? -22.422 -6.309 -3.816 1 94.62 188 GLU A O 1
ATOM 1523 N N . GLU A 1 189 ? -21.5 -6.227 -5.812 1 94.38 189 GLU A N 1
ATOM 1524 C CA . GLU A 1 189 ? -22.641 -6.719 -6.582 1 94.38 189 GLU A CA 1
ATOM 1525 C C . GLU A 1 189 ? -22.25 -7.918 -7.441 1 94.38 189 GLU A C 1
ATOM 1527 O O . GLU A 1 189 ? -21.359 -7.816 -8.281 1 94.38 189 GLU A O 1
ATOM 1532 N N . GLU A 1 190 ? -22.875 -9.016 -7.184 1 90.81 190 GLU A N 1
ATOM 1533 C CA . GLU A 1 190 ? -22.609 -10.203 -7.984 1 90.81 190 GLU A CA 1
ATOM 1534 C C . GLU A 1 190 ? -23.344 -10.148 -9.32 1 90.81 190 GLU A C 1
ATOM 1536 O O . GLU A 1 190 ? -24.5 -9.734 -9.375 1 90.81 190 GLU A O 1
ATOM 1541 N N . GLN A 1 191 ? -22.547 -10.398 -10.336 1 89.75 191 GLN A N 1
ATOM 1542 C CA . GLN A 1 191 ? -23.094 -10.484 -11.688 1 89.75 191 GLN A CA 1
ATOM 1543 C C . GLN A 1 191 ? -23.141 -11.93 -12.18 1 89.75 191 GLN A C 1
ATOM 1545 O O . GLN A 1 191 ? -22.75 -12.844 -11.445 1 89.75 191 GLN A O 1
ATOM 1550 N N . ASP A 1 192 ? -23.609 -12.094 -13.383 1 82.56 192 ASP A N 1
ATOM 1551 C CA . ASP A 1 192 ? -23.625 -13.422 -13.984 1 82.56 192 ASP A CA 1
ATOM 1552 C C . ASP A 1 192 ? -22.203 -13.859 -14.367 1 82.56 192 ASP A C 1
ATOM 1554 O O . ASP A 1 192 ? -21.312 -13.031 -14.531 1 82.56 192 ASP A O 1
ATOM 1558 N N . ASN A 1 193 ? -21.906 -15.172 -14.406 1 79.81 193 ASN A N 1
ATOM 1559 C CA . ASN A 1 193 ? -20.688 -15.766 -14.922 1 79.81 193 ASN A CA 1
ATOM 1560 C C . ASN A 1 193 ? -19.484 -15.445 -14.039 1 79.81 193 ASN A C 1
ATOM 1562 O O . ASN A 1 193 ? -18.422 -15.086 -14.539 1 79.81 193 ASN A O 1
ATOM 1566 N N . ASN A 1 194 ? -19.609 -15.391 -12.789 1 77.69 194 ASN A N 1
ATOM 1567 C CA . ASN A 1 194 ? -18.547 -15.203 -11.805 1 77.69 194 ASN A CA 1
ATOM 1568 C C . ASN A 1 194 ? -17.938 -13.82 -11.898 1 77.69 194 ASN A C 1
ATOM 1570 O O . ASN A 1 194 ? -16.75 -13.641 -11.609 1 77.69 194 ASN A O 1
ATOM 1574 N N . ARG A 1 195 ? -18.734 -12.992 -12.492 1 87 195 ARG A N 1
ATOM 1575 C CA . ARG A 1 195 ? -18.359 -11.586 -12.562 1 87 195 ARG A CA 1
ATOM 1576 C C . ARG A 1 195 ? -18.875 -10.82 -11.344 1 87 195 ARG A C 1
ATOM 1578 O O . ARG A 1 195 ? -19.984 -11.07 -10.867 1 87 195 ARG A O 1
ATOM 1585 N N . SER A 1 196 ? -17.984 -10 -10.797 1 90.94 196 SER A N 1
ATOM 1586 C CA . SER A 1 196 ? -18.375 -9.211 -9.633 1 90.94 196 SER A CA 1
ATOM 1587 C C . SER A 1 196 ? -17.953 -7.75 -9.797 1 90.94 196 SER A C 1
ATOM 1589 O O . SER A 1 196 ? -16.938 -7.453 -10.414 1 90.94 196 SER A O 1
ATOM 1591 N N . LEU A 1 197 ? -18.812 -6.902 -9.25 1 94.38 197 LEU A N 1
ATOM 1592 C CA . LEU A 1 197 ? -18.516 -5.477 -9.156 1 94.38 197 LEU A CA 1
ATOM 1593 C C . LEU A 1 197 ? -18.188 -5.086 -7.719 1 94.38 197 LEU A C 1
ATOM 1595 O O . LEU A 1 197 ? -18.969 -5.355 -6.805 1 94.38 197 LEU A O 1
ATOM 1599 N N . TYR A 1 198 ? -17.047 -4.582 -7.586 1 93.81 198 TYR A N 1
ATOM 1600 C CA . TYR A 1 198 ? -16.688 -3.967 -6.312 1 93.81 198 TYR A CA 1
ATOM 1601 C C . TYR A 1 198 ? -16.891 -2.457 -6.363 1 93.81 198 TYR A C 1
ATOM 1603 O O . TYR A 1 198 ? -16.328 -1.778 -7.23 1 93.81 198 TYR A O 1
ATOM 1611 N N . ILE A 1 199 ? -17.609 -1.941 -5.387 1 95.56 199 ILE A N 1
ATOM 1612 C CA . ILE A 1 199 ? -18.062 -0.56 -5.496 1 95.56 199 ILE A CA 1
ATOM 1613 C C . ILE A 1 199 ? -17.641 0.226 -4.262 1 95.56 199 ILE A C 1
ATOM 1615 O O . ILE A 1 199 ? -17.906 -0.181 -3.131 1 95.56 199 ILE A O 1
ATOM 1619 N N . ARG A 1 200 ? -16.984 1.256 -4.512 1 94.38 200 ARG A N 1
ATOM 1620 C CA . ARG A 1 200 ? -16.703 2.279 -3.508 1 94.38 200 ARG A CA 1
ATOM 1621 C C . ARG A 1 200 ? -17.625 3.475 -3.672 1 94.38 200 ARG A C 1
ATOM 1623 O O . ARG A 1 200 ? -17.562 4.191 -4.672 1 94.38 200 ARG A O 1
ATOM 1630 N N . ASP A 1 201 ? -18.469 3.645 -2.736 1 93.81 201 ASP A N 1
ATOM 1631 C CA . ASP A 1 201 ? -19.359 4.801 -2.686 1 93.81 201 ASP A CA 1
ATOM 1632 C C . ASP A 1 201 ? -18.828 5.867 -1.736 1 93.81 201 ASP A C 1
ATOM 1634 O O . ASP A 1 201 ? -18.641 5.613 -0.542 1 93.81 201 ASP A O 1
ATOM 1638 N N . THR A 1 202 ? -18.594 7.055 -2.281 1 89.69 202 THR A N 1
ATOM 1639 C CA . THR A 1 202 ? -17.969 8.109 -1.494 1 89.69 202 THR A CA 1
ATOM 1640 C C . THR A 1 202 ? -18.844 8.492 -0.306 1 89.69 202 THR A C 1
ATOM 1642 O O . THR A 1 202 ? -18.375 9.102 0.654 1 89.69 202 THR A O 1
ATOM 1645 N N . ALA A 1 203 ? -20.109 8.102 -0.343 1 91 203 ALA A N 1
ATOM 1646 C CA . ALA A 1 203 ? -21.047 8.453 0.731 1 91 203 ALA A CA 1
ATOM 1647 C C . ALA A 1 203 ? -21.094 7.34 1.778 1 91 203 ALA A C 1
ATOM 1649 O O . ALA A 1 203 ? -21.719 7.512 2.836 1 91 203 ALA A O 1
ATOM 1650 N N . ILE A 1 204 ? -20.562 6.188 1.505 1 91.25 204 ILE A N 1
ATOM 1651 C CA . ILE A 1 204 ? -20.625 5.035 2.396 1 91.25 204 ILE A CA 1
ATOM 1652 C C . ILE A 1 204 ? -19.203 4.625 2.801 1 91.25 204 ILE A C 1
ATOM 1654 O O . ILE A 1 204 ? -18.469 4.027 2.006 1 91.25 204 ILE A O 1
ATOM 1658 N N . ASN A 1 205 ? -18.859 4.844 4.105 1 88 205 ASN A N 1
ATOM 1659 C CA . ASN A 1 205 ? -17.469 4.668 4.512 1 88 205 ASN A CA 1
ATOM 1660 C C . ASN A 1 205 ? -17.344 3.611 5.605 1 88 205 ASN A C 1
ATOM 1662 O O . ASN A 1 205 ? -16.234 3.357 6.098 1 88 205 ASN A O 1
ATOM 1666 N N . SER A 1 206 ? -18.391 3.033 5.988 1 83.44 206 SER A N 1
ATOM 1667 C CA . SER A 1 206 ? -18.359 2.006 7.027 1 83.44 206 SER A CA 1
ATOM 1668 C C . SER A 1 206 ? -19.516 1.025 6.855 1 83.44 206 SER A C 1
ATOM 1670 O O . SER A 1 206 ? -20.422 1.256 6.047 1 83.44 206 SER A O 1
ATOM 1672 N N . LEU A 1 207 ? -19.422 -0.106 7.602 1 86.75 207 LEU A N 1
ATOM 1673 C CA . LEU A 1 207 ? -20.5 -1.091 7.586 1 86.75 207 LEU A CA 1
ATOM 1674 C C . LEU A 1 207 ? -21.797 -0.483 8.102 1 86.75 207 LEU A C 1
ATOM 1676 O O . LEU A 1 207 ? -22.875 -0.749 7.559 1 86.75 207 LEU A O 1
ATOM 1680 N N . GLU A 1 208 ? -21.672 0.312 9.125 1 84.44 208 GLU A N 1
ATOM 1681 C CA . GLU A 1 208 ? -22.828 1.002 9.68 1 84.44 208 GLU A CA 1
ATOM 1682 C C . GLU A 1 208 ? -23.484 1.911 8.633 1 84.44 208 GLU A C 1
ATOM 1684 O O . GLU A 1 208 ? -24.703 1.895 8.461 1 84.44 208 GLU A O 1
ATOM 1689 N N . GLU A 1 209 ? -22.656 2.625 7.957 1 86.75 209 GLU A N 1
ATOM 1690 C CA . GLU A 1 209 ? -23.172 3.531 6.938 1 86.75 209 GLU A CA 1
ATOM 1691 C C . GLU A 1 209 ? -23.797 2.76 5.773 1 86.75 209 GLU A C 1
ATOM 1693 O O . GLU A 1 209 ? -24.703 3.256 5.105 1 86.75 209 GLU A O 1
ATOM 1698 N N . PHE A 1 210 ? -23.344 1.55 5.488 1 92.5 210 PHE A N 1
ATOM 1699 C CA . PHE A 1 210 ? -23.906 0.693 4.445 1 92.5 210 PHE A CA 1
ATOM 1700 C C . PHE A 1 210 ? -25.344 0.322 4.766 1 92.5 210 PHE A C 1
ATOM 1702 O O . PHE A 1 210 ? -26.234 0.487 3.926 1 92.5 210 PHE A O 1
ATOM 1709 N N . TYR A 1 211 ? -25.547 -0.062 5.961 1 90.69 211 TYR A N 1
ATOM 1710 C CA . TYR A 1 211 ? -26.891 -0.455 6.359 1 90.69 211 TYR A CA 1
ATOM 1711 C C . TYR A 1 211 ? -27.797 0.759 6.457 1 90.69 211 TYR A C 1
ATOM 1713 O O . TYR A 1 211 ? -28.984 0.68 6.133 1 90.69 211 TYR A O 1
ATOM 1721 N N . ASP A 1 212 ? -27.219 1.888 6.926 1 91.31 212 ASP A N 1
ATOM 1722 C CA . ASP A 1 212 ? -27.969 3.135 6.914 1 91.31 212 ASP A CA 1
ATOM 1723 C C . ASP A 1 212 ? -28.406 3.498 5.492 1 91.31 212 ASP A C 1
ATOM 1725 O O . ASP A 1 212 ? -29.516 3.99 5.281 1 91.31 212 ASP A O 1
ATOM 1729 N N . ALA A 1 213 ? -27.562 3.24 4.559 1 92.31 213 ALA A N 1
ATOM 1730 C CA . ALA A 1 213 ? -27.828 3.551 3.156 1 92.31 213 ALA A CA 1
ATOM 1731 C C . ALA A 1 213 ? -28.938 2.656 2.602 1 92.31 213 ALA A C 1
ATOM 1733 O O . ALA A 1 213 ? -29.766 3.105 1.813 1 92.31 213 ALA A O 1
ATOM 1734 N N . GLU A 1 214 ? -28.922 1.44 3.012 1 91.94 214 GLU A N 1
ATOM 1735 C CA . GLU A 1 214 ? -30 0.541 2.615 1 91.94 214 GLU A CA 1
ATOM 1736 C C . GLU A 1 214 ? -31.344 1 3.188 1 91.94 214 GLU A C 1
ATOM 1738 O O . GLU A 1 214 ? -32.344 1.05 2.471 1 91.94 214 GLU A O 1
ATOM 1743 N N . GLU A 1 215 ? -31.328 1.352 4.395 1 90.75 215 GLU A N 1
ATOM 1744 C CA . GLU A 1 215 ? -32.531 1.762 5.098 1 90.75 215 GLU A CA 1
ATOM 1745 C C . GLU A 1 215 ? -33.094 3.057 4.52 1 90.75 215 GLU A C 1
ATOM 1747 O O . GLU A 1 215 ? -34.312 3.207 4.387 1 90.75 215 GLU A O 1
ATOM 1752 N N . SER A 1 216 ? -32.25 3.975 4.184 1 92.88 216 SER A N 1
ATOM 1753 C CA . SER A 1 216 ? -32.656 5.273 3.67 1 92.88 216 SER A CA 1
ATOM 1754 C C . SER A 1 216 ? -33.031 5.188 2.193 1 92.88 216 SER A C 1
ATOM 1756 O O . SER A 1 216 ? -33.625 6.117 1.642 1 92.88 216 SER A O 1
ATOM 1758 N N . GLY A 1 217 ? -32.594 4.105 1.513 1 91.69 217 GLY A N 1
ATOM 1759 C CA . GLY A 1 217 ? -32.906 3.936 0.102 1 91.69 217 GLY A CA 1
ATOM 1760 C C . GLY A 1 217 ? -31.844 4.508 -0.815 1 91.69 217 GLY A C 1
ATOM 1761 O O . GLY A 1 217 ? -32.062 4.625 -2.023 1 91.69 217 GLY A O 1
ATOM 1762 N N . LEU A 1 218 ? -30.766 4.918 -0.222 1 91.88 218 LEU A N 1
ATOM 1763 C CA . LEU A 1 218 ? -29.672 5.41 -1.046 1 91.88 218 LEU A CA 1
ATOM 1764 C C . LEU A 1 218 ? -29.172 4.32 -1.986 1 91.88 218 LEU A C 1
ATOM 1766 O O . LEU A 1 218 ? -28.797 4.605 -3.127 1 91.88 218 LEU A O 1
ATOM 1770 N N . ILE A 1 219 ? -29.109 3.08 -1.457 1 93.19 219 ILE A N 1
ATOM 1771 C CA . ILE A 1 219 ? -28.812 1.928 -2.301 1 93.19 219 ILE A CA 1
ATOM 1772 C C . ILE A 1 219 ? -29.922 0.889 -2.172 1 93.19 219 ILE A C 1
ATOM 1774 O O . ILE A 1 219 ? -30.672 0.885 -1.186 1 93.19 219 ILE A O 1
ATOM 1778 N N . GLU A 1 220 ? -29.984 0.078 -3.158 1 92.56 220 GLU A N 1
ATOM 1779 C CA . GLU A 1 220 ? -31.047 -0.928 -3.18 1 92.56 220 GLU A CA 1
ATOM 1780 C C . GLU A 1 220 ? -30.781 -2.033 -2.162 1 92.56 220 GLU A C 1
ATOM 1782 O O . GLU A 1 220 ? -29.688 -2.604 -2.131 1 92.56 220 GLU A O 1
ATOM 1787 N N . THR A 1 221 ? -31.812 -2.311 -1.353 1 89.56 221 THR A N 1
ATOM 1788 C CA . THR A 1 221 ? -31.688 -3.338 -0.324 1 89.56 221 THR A CA 1
ATOM 1789 C C . THR A 1 221 ? -31.531 -4.719 -0.956 1 89.56 221 THR A C 1
ATOM 1791 O O . THR A 1 221 ? -32.25 -5.059 -1.896 1 89.56 221 THR A O 1
ATOM 1794 N N . GLY A 1 222 ? -30.562 -5.457 -0.496 1 88.62 222 GLY A N 1
ATOM 1795 C CA . GLY A 1 222 ? -30.391 -6.84 -0.912 1 88.62 222 GLY A CA 1
ATOM 1796 C C . GLY A 1 222 ? -29.594 -6.98 -2.195 1 88.62 222 GLY A C 1
ATOM 1797 O O . GLY A 1 222 ? -29.234 -8.086 -2.59 1 88.62 222 GLY A O 1
ATOM 1798 N N . LYS A 1 223 ? -29.344 -5.91 -2.809 1 93.12 223 LYS A N 1
ATOM 1799 C CA . LYS A 1 223 ? -28.641 -5.965 -4.086 1 93.12 223 LYS A CA 1
ATOM 1800 C C . LYS A 1 223 ? -27.141 -6.141 -3.881 1 93.12 223 LYS A C 1
ATOM 1802 O O . LYS A 1 223 ? -26.469 -6.773 -4.699 1 93.12 223 LYS A O 1
ATOM 1807 N N . TYR A 1 224 ? -26.719 -5.559 -2.777 1 94.94 224 TYR A N 1
ATOM 1808 C CA . TYR A 1 224 ? -25.281 -5.527 -2.535 1 94.94 224 TYR A CA 1
ATOM 1809 C C . TYR A 1 224 ? -24.938 -6.293 -1.266 1 94.94 224 TYR A C 1
ATOM 1811 O O . TYR A 1 224 ? -25.781 -6.516 -0.406 1 94.94 224 TYR A O 1
ATOM 1819 N N . THR A 1 225 ? -23.719 -6.766 -1.209 1 92.88 225 THR A N 1
ATOM 1820 C CA . THR A 1 225 ? -23.141 -7.352 -0.002 1 92.88 225 THR A CA 1
ATOM 1821 C C . THR A 1 225 ? -21.859 -6.625 0.397 1 92.88 225 THR A C 1
ATOM 1823 O O . THR A 1 225 ? -21.062 -6.258 -0.462 1 92.88 225 THR A O 1
ATOM 1826 N N . PRO A 1 226 ? -21.734 -6.32 1.693 1 91.12 226 PRO A N 1
ATOM 1827 C CA . PRO A 1 226 ? -20.453 -5.742 2.109 1 91.12 226 PRO A CA 1
ATOM 1828 C C . PRO A 1 226 ? -19.266 -6.598 1.699 1 91.12 226 PRO A C 1
ATOM 1830 O O . PRO A 1 226 ? -19.328 -7.828 1.769 1 91.12 226 PRO A O 1
ATOM 1833 N N . SER A 1 227 ? -18.266 -5.934 1.265 1 88.06 227 SER A N 1
ATOM 1834 C CA . SER A 1 227 ? -17.094 -6.66 0.804 1 88.06 227 SER A CA 1
ATOM 1835 C C . SER A 1 227 ? -16.078 -6.855 1.935 1 88.06 227 SER A C 1
ATOM 1837 O O . SER A 1 227 ? -15.875 -5.957 2.752 1 88.06 227 SER A O 1
ATOM 1839 N N . SER A 1 228 ? -15.438 -7.992 1.89 1 76.56 228 SER A N 1
ATOM 1840 C CA . SER A 1 228 ? -14.328 -8.234 2.807 1 76.56 228 SER A CA 1
ATOM 1841 C C . SER A 1 228 ? -13.008 -7.742 2.221 1 76.56 228 SER A C 1
ATOM 1843 O O . SER A 1 228 ? -11.977 -7.785 2.887 1 76.56 228 SER A O 1
ATOM 1845 N N . ASN A 1 229 ? -13.109 -7.242 1.063 1 74.19 229 ASN A N 1
ATOM 1846 C CA . ASN A 1 229 ? -11.906 -6.82 0.352 1 74.19 229 ASN A CA 1
ATOM 1847 C C . ASN A 1 229 ? -11.734 -5.305 0.387 1 74.19 229 ASN A C 1
ATOM 1849 O O . ASN A 1 229 ? -11.906 -4.633 -0.632 1 74.19 229 ASN A O 1
ATOM 1853 N N . ALA A 1 230 ? -11.391 -4.867 1.589 1 76.38 230 ALA A N 1
ATOM 1854 C CA . ALA A 1 230 ? -11 -3.461 1.641 1 76.38 230 ALA A CA 1
ATOM 1855 C C . ALA A 1 230 ? -9.727 -3.215 0.839 1 76.38 230 ALA A C 1
ATOM 1857 O O . ALA A 1 230 ? -8.938 -4.137 0.613 1 76.38 230 ALA A O 1
ATOM 1858 N N . ARG A 1 231 ? -9.688 -1.963 0.319 1 88.5 231 ARG A N 1
ATOM 1859 C CA . ARG A 1 231 ? -8.516 -1.648 -0.488 1 88.5 231 ARG A CA 1
ATOM 1860 C C . ARG A 1 231 ? -7.809 -0.401 0.034 1 88.5 231 ARG A C 1
ATOM 1862 O O . ARG A 1 231 ? -8.453 0.605 0.332 1 88.5 231 ARG A O 1
ATOM 1869 N N . THR A 1 232 ? -6.609 -0.576 0.111 1 91.81 232 THR A N 1
ATOM 1870 C CA . THR A 1 232 ? -5.781 0.53 0.579 1 91.81 232 THR A CA 1
ATOM 1871 C C . THR A 1 232 ? -5.641 1.595 -0.505 1 91.81 232 THR A C 1
ATOM 1873 O O . THR A 1 232 ? -5.758 1.296 -1.695 1 91.81 232 THR A O 1
ATOM 1876 N N . SER A 1 233 ? -5.512 2.805 -0.08 1 91.81 233 SER A N 1
ATOM 1877 C CA . SER A 1 233 ? -5.273 3.889 -1.027 1 91.81 233 SER A CA 1
ATOM 1878 C C . SER A 1 233 ? -3.814 3.93 -1.466 1 91.81 233 SER A C 1
ATOM 1880 O O . SER A 1 233 ? -2.934 3.443 -0.754 1 91.81 233 SER A O 1
ATOM 1882 N N . ASN A 1 234 ? -3.586 4.496 -2.609 1 93.31 234 ASN A N 1
ATOM 1883 C CA . ASN A 1 234 ? -2.221 4.664 -3.092 1 93.31 234 ASN A CA 1
ATOM 1884 C C . ASN A 1 234 ? -1.385 5.504 -2.133 1 93.31 234 ASN A C 1
ATOM 1886 O O . ASN A 1 234 ? -0.214 5.203 -1.893 1 93.31 234 ASN A O 1
ATOM 1890 N N . GLY A 1 235 ? -2.057 6.508 -1.62 1 94.5 235 GLY A N 1
ATOM 1891 C CA . GLY A 1 235 ? -1.365 7.359 -0.666 1 94.5 235 GLY A CA 1
ATOM 1892 C C . GLY A 1 235 ? -0.902 6.617 0.572 1 94.5 235 GLY A C 1
ATOM 1893 O O . GLY A 1 235 ? 0.217 6.824 1.046 1 94.5 235 GLY A O 1
ATOM 1894 N N . ALA A 1 236 ? -1.748 5.781 1.059 1 97.25 236 ALA A N 1
ATOM 1895 C CA . ALA A 1 236 ? -1.398 4.996 2.242 1 97.25 236 ALA A CA 1
ATOM 1896 C C . ALA A 1 236 ? -0.254 4.035 1.943 1 97.25 236 ALA A C 1
ATOM 1898 O O . ALA A 1 236 ? 0.656 3.867 2.76 1 97.25 236 ALA A O 1
ATOM 1899 N N . SER A 1 237 ? -0.324 3.424 0.815 1 96.94 237 SER A N 1
ATOM 1900 C CA . SER A 1 237 ? 0.71 2.475 0.414 1 96.94 237 SER A CA 1
ATOM 1901 C C . SER A 1 237 ? 2.061 3.166 0.25 1 96.94 237 SER A C 1
ATOM 1903 O O . SER A 1 237 ? 3.057 2.738 0.836 1 96.94 237 SER A O 1
ATOM 1905 N N . ILE A 1 238 ? 2.094 4.219 -0.485 1 96.88 238 ILE A N 1
ATOM 1906 C CA . ILE A 1 238 ? 3.324 4.961 -0.731 1 96.88 238 ILE A CA 1
ATOM 1907 C C . ILE A 1 238 ? 3.834 5.566 0.575 1 96.88 238 ILE A C 1
ATOM 1909 O O . ILE A 1 238 ? 5.035 5.531 0.857 1 96.88 238 ILE A O 1
ATOM 1913 N N . GLY A 1 239 ? 2.943 6.109 1.333 1 97.94 239 GLY A N 1
ATOM 1914 C CA . GLY A 1 239 ? 3.328 6.645 2.629 1 97.94 239 GLY A CA 1
ATOM 1915 C C . GLY A 1 239 ? 3.971 5.613 3.537 1 97.94 239 GLY A C 1
ATOM 1916 O O . GLY A 1 239 ? 4.926 5.918 4.254 1 97.94 239 GLY A O 1
ATOM 1917 N N . THR A 1 240 ? 3.439 4.426 3.535 1 98.19 240 THR A N 1
ATOM 1918 C CA . THR A 1 240 ? 3.994 3.334 4.328 1 98.19 240 THR A CA 1
ATOM 1919 C C . THR A 1 240 ? 5.434 3.039 3.916 1 98.19 240 THR A C 1
ATOM 1921 O O . THR A 1 240 ? 6.305 2.863 4.77 1 98.19 240 THR A O 1
ATOM 1924 N N . PHE A 1 241 ? 5.664 2.994 2.629 1 97.94 241 PHE A N 1
ATOM 1925 C CA . PHE A 1 241 ? 7.02 2.789 2.133 1 97.94 241 PHE A CA 1
ATOM 1926 C C . PHE A 1 241 ? 7.941 3.908 2.602 1 97.94 241 PHE A C 1
ATOM 1928 O O . PHE A 1 241 ? 9.047 3.65 3.08 1 97.94 241 PHE A O 1
ATOM 1935 N N . LEU A 1 242 ? 7.48 5.121 2.537 1 97 242 LEU A N 1
ATOM 1936 C CA . LEU A 1 242 ? 8.305 6.273 2.889 1 97 242 LEU A CA 1
ATOM 1937 C C . LEU A 1 242 ? 8.664 6.254 4.371 1 97 242 LEU A C 1
ATOM 1939 O O . LEU A 1 242 ? 9.828 6.406 4.73 1 97 242 LEU A O 1
ATOM 1943 N N . VAL A 1 243 ? 7.684 6 5.184 1 96.88 243 VAL A N 1
ATOM 1944 C CA . VAL A 1 243 ? 7.918 5.992 6.625 1 96.88 243 VAL A CA 1
ATOM 1945 C C . VAL A 1 243 ? 8.859 4.852 6.988 1 96.88 243 VAL A C 1
ATOM 1947 O O . VAL A 1 243 ? 9.797 5.039 7.77 1 96.88 243 VAL A O 1
ATOM 1950 N N . SER A 1 244 ? 8.664 3.727 6.398 1 95.44 244 SER A N 1
ATOM 1951 C CA . SER A 1 244 ? 9.461 2.555 6.746 1 95.44 244 SER A CA 1
ATOM 1952 C C . SER A 1 244 ? 10.852 2.629 6.129 1 95.44 244 SER A C 1
ATOM 1954 O O . SER A 1 244 ? 11.727 1.831 6.465 1 95.44 244 SER A O 1
ATOM 1956 N N . SER A 1 245 ? 11.047 3.574 5.266 1 94.5 245 SER A N 1
ATOM 1957 C CA . SER A 1 245 ? 12.344 3.707 4.605 1 94.5 245 SER A CA 1
ATOM 1958 C C . SER A 1 245 ? 13.25 4.672 5.359 1 94.5 245 SER A C 1
ATOM 1960 O O . SER A 1 245 ? 14.406 4.879 4.973 1 94.5 245 SER A O 1
ATOM 1962 N N . MET A 1 246 ? 12.695 5.215 6.363 1 92 246 MET A N 1
ATOM 1963 C CA . MET A 1 246 ? 13.562 6.047 7.195 1 92 246 MET A CA 1
ATOM 1964 C C . MET A 1 246 ? 14.75 5.242 7.719 1 92 246 MET A C 1
ATOM 1966 O O . MET A 1 246 ? 14.602 4.066 8.062 1 92 246 MET A O 1
ATOM 1970 N N . PRO A 1 247 ? 15.977 5.738 7.73 1 84.69 247 PRO A N 1
ATOM 1971 C CA . PRO A 1 247 ? 17.188 4.984 8.07 1 84.69 247 PRO A CA 1
ATOM 1972 C C . PRO A 1 247 ? 17.078 4.262 9.414 1 84.69 247 PRO A C 1
ATOM 1974 O O . PRO A 1 247 ? 17.453 3.094 9.516 1 84.69 247 PRO A O 1
ATOM 1977 N N . ASP A 1 248 ? 16.578 4.777 10.492 1 85.25 248 ASP A N 1
ATOM 1978 C CA . ASP A 1 248 ? 16.594 4.16 11.82 1 85.25 248 ASP A CA 1
ATOM 1979 C C . ASP A 1 248 ? 15.219 3.594 12.172 1 85.25 248 ASP A C 1
ATOM 1981 O O . ASP A 1 248 ? 14.969 3.236 13.328 1 85.25 248 ASP A O 1
ATOM 1985 N N . PHE A 1 249 ? 14.422 3.418 11.148 1 93.12 249 PHE A N 1
ATOM 1986 C CA . PHE A 1 249 ? 13.094 2.885 11.43 1 93.12 249 PHE A CA 1
ATOM 1987 C C . PHE A 1 249 ? 13.172 1.416 11.828 1 93.12 249 PHE A C 1
ATOM 1989 O O . PHE A 1 249 ? 13.883 0.631 11.195 1 93.12 249 PHE A O 1
ATOM 1996 N N . PRO A 1 250 ? 12.5 1.076 12.945 1 92.88 250 PRO A N 1
ATOM 1997 C CA . PRO A 1 250 ? 12.586 -0.304 13.43 1 92.88 250 PRO A CA 1
ATOM 1998 C C . PRO A 1 250 ? 11.695 -1.263 12.641 1 92.88 250 PRO A C 1
ATOM 2000 O O . PRO A 1 250 ? 10.688 -1.744 13.164 1 92.88 250 PRO A O 1
ATOM 2003 N N . ARG A 1 251 ? 12.094 -1.721 11.562 1 93.31 251 ARG A N 1
ATOM 2004 C CA . ARG A 1 251 ? 11.32 -2.525 10.617 1 93.31 251 ARG A CA 1
ATOM 2005 C C . ARG A 1 251 ? 11.086 -3.932 11.164 1 93.31 251 ARG A C 1
ATOM 2007 O O . ARG A 1 251 ? 10.062 -4.551 10.883 1 93.31 251 ARG A O 1
ATOM 2014 N N . GLU A 1 252 ? 11.953 -4.441 11.961 1 90.69 252 GLU A N 1
ATOM 2015 C CA . GLU A 1 252 ? 11.898 -5.812 12.445 1 90.69 252 GLU A CA 1
ATOM 2016 C C . GLU A 1 252 ? 10.742 -6.008 13.422 1 90.69 252 GLU A C 1
ATOM 2018 O O . GLU A 1 252 ? 10.258 -7.129 13.602 1 90.69 252 GLU A O 1
ATOM 2023 N N . ARG A 1 253 ? 10.305 -4.961 14.039 1 95 253 ARG A N 1
ATOM 2024 C CA . ARG A 1 253 ? 9.195 -5.102 14.969 1 95 253 ARG A CA 1
ATOM 2025 C C . ARG A 1 253 ? 7.957 -4.371 14.453 1 95 253 ARG A C 1
ATOM 2027 O O . ARG A 1 253 ? 7.094 -3.975 15.242 1 95 253 ARG A O 1
ATOM 2034 N N . THR A 1 254 ? 7.945 -4.094 13.203 1 97.56 254 THR A N 1
ATOM 2035 C CA . THR A 1 254 ? 6.828 -3.377 12.594 1 97.56 254 THR A CA 1
ATOM 2036 C C . THR A 1 254 ? 6 -4.312 11.719 1 97.56 254 THR A C 1
ATOM 2038 O O . THR A 1 254 ? 6.551 -5.121 10.977 1 97.56 254 THR A O 1
ATOM 2041 N N . THR A 1 255 ? 4.707 -4.242 11.867 1 96.94 255 THR A N 1
ATOM 2042 C CA . THR A 1 255 ? 3.762 -4.945 11.008 1 96.94 255 THR A CA 1
ATOM 2043 C C . THR A 1 255 ? 2.799 -3.961 10.344 1 96.94 255 THR A C 1
ATOM 2045 O O . THR A 1 255 ? 2.596 -2.854 10.844 1 96.94 255 THR A O 1
ATOM 2048 N N . VAL A 1 256 ? 2.299 -4.344 9.195 1 97.19 256 VAL A N 1
ATOM 2049 C CA . VAL A 1 256 ? 1.34 -3.512 8.477 1 97.19 256 VAL A CA 1
ATOM 2050 C C . VAL A 1 256 ? -0.044 -4.156 8.523 1 97.19 256 VAL A C 1
ATOM 2052 O O . VAL A 1 256 ? -0.188 -5.355 8.273 1 97.19 256 VAL A O 1
ATOM 2055 N N . LYS A 1 257 ? -1.008 -3.33 8.883 1 95.44 257 LYS A N 1
ATOM 2056 C CA . LYS A 1 257 ? -2.406 -3.748 8.93 1 95.44 257 LYS A CA 1
ATOM 2057 C C . LYS A 1 257 ? -3.311 -2.713 8.266 1 95.44 257 LYS A C 1
ATOM 2059 O O . LYS A 1 257 ? -2.963 -1.533 8.195 1 95.44 257 LYS A O 1
ATOM 2064 N N . MET A 1 258 ? -4.41 -3.256 7.762 1 94.44 258 MET A N 1
ATOM 2065 C CA . MET A 1 258 ? -5.426 -2.305 7.316 1 94.44 258 MET A CA 1
ATOM 2066 C C . MET A 1 258 ? -6.109 -1.64 8.508 1 94.44 258 MET A C 1
ATOM 2068 O O . MET A 1 258 ? -6.324 -2.277 9.539 1 94.44 258 MET A O 1
ATOM 2072 N N . ALA A 1 259 ? -6.43 -0.388 8.352 1 95.44 259 ALA A N 1
ATOM 2073 C CA . ALA A 1 259 ? -7.09 0.344 9.422 1 95.44 259 ALA A CA 1
ATOM 2074 C C . ALA A 1 259 ? -8.406 -0.326 9.82 1 95.44 259 ALA A C 1
ATOM 2076 O O . ALA A 1 259 ? -8.766 -0.352 11 1 95.44 259 ALA A O 1
ATOM 2077 N N . SER A 1 260 ? -9.086 -0.907 8.844 1 91.56 260 SER A N 1
ATOM 2078 C CA . SER A 1 260 ? -10.359 -1.558 9.094 1 91.56 260 SER A CA 1
ATOM 2079 C C . SER A 1 260 ? -10.188 -2.812 9.945 1 91.56 260 SER A C 1
ATOM 2081 O O . SER A 1 260 ? -11.156 -3.324 10.516 1 91.56 260 SER A O 1
ATOM 2083 N N . GLU A 1 261 ? -8.984 -3.279 10.047 1 90.56 261 GLU A N 1
ATOM 2084 C CA . GLU A 1 261 ? -8.711 -4.5 10.797 1 90.56 261 GLU A CA 1
ATOM 2085 C C . GLU A 1 261 ? -8.164 -4.184 12.188 1 90.56 261 GLU A C 1
ATOM 2087 O O . GLU A 1 261 ? -7.938 -5.086 12.992 1 90.56 261 GLU A O 1
ATOM 2092 N N . LEU A 1 262 ? -7.922 -2.957 12.484 1 92.69 262 LEU A N 1
ATOM 2093 C CA . LEU A 1 262 ? -7.379 -2.551 13.773 1 92.69 262 LEU A CA 1
ATOM 2094 C C . LEU A 1 262 ? -8.375 -2.84 14.898 1 92.69 262 LEU A C 1
ATOM 2096 O O . LEU A 1 262 ? -9.57 -2.578 14.75 1 92.69 262 LEU A O 1
ATOM 2100 N N . THR A 1 263 ? -7.879 -3.363 15.977 1 91.25 263 THR A N 1
ATOM 2101 C CA . THR A 1 263 ? -8.688 -3.607 17.156 1 91.25 263 THR A CA 1
ATOM 2102 C C . THR A 1 263 ? -8.242 -2.709 18.312 1 91.25 263 THR A C 1
ATOM 2104 O O . THR A 1 263 ? -7.176 -2.096 18.25 1 91.25 263 THR A O 1
ATOM 2107 N N . THR A 1 264 ? -9.102 -2.662 19.344 1 87.31 264 THR A N 1
ATOM 2108 C CA . THR A 1 264 ? -8.742 -1.891 20.531 1 87.31 264 THR A CA 1
ATOM 2109 C C . THR A 1 264 ? -7.508 -2.475 21.203 1 87.31 264 THR A C 1
ATOM 2111 O O . THR A 1 264 ? -6.68 -1.734 21.734 1 87.31 264 THR A O 1
ATOM 2114 N N . ALA A 1 265 ? -7.387 -3.75 21.125 1 90.56 265 ALA A N 1
ATOM 2115 C CA . ALA A 1 265 ? -6.199 -4.402 21.672 1 90.56 265 ALA A CA 1
ATOM 2116 C C . ALA A 1 265 ? -4.945 -3.984 20.922 1 90.56 265 ALA A C 1
ATOM 2118 O O . ALA A 1 265 ? -3.902 -3.73 21.531 1 90.56 265 ALA A O 1
ATOM 2119 N N . ASP A 1 266 ? -5.055 -3.885 19.625 1 93.75 266 ASP A N 1
ATOM 2120 C CA . ASP A 1 266 ? -3.939 -3.4 18.828 1 93.75 266 ASP A CA 1
ATOM 2121 C C . ASP A 1 266 ? -3.486 -2.018 19.281 1 93.75 266 ASP A C 1
ATOM 2123 O O . ASP A 1 266 ? -2.291 -1.782 19.484 1 93.75 266 ASP A O 1
ATOM 2127 N N . ILE A 1 267 ? -4.418 -1.17 19.5 1 90.31 267 ILE A N 1
ATOM 2128 C CA . ILE A 1 267 ? -4.141 0.223 19.828 1 90.31 267 ILE A CA 1
ATOM 2129 C C . ILE A 1 267 ? -3.504 0.305 21.219 1 90.31 267 ILE A C 1
ATOM 2131 O O . ILE A 1 267 ? -2.623 1.136 21.453 1 90.31 267 ILE A O 1
ATOM 2135 N N . ARG A 1 268 ? -3.82 -0.539 22.094 1 87.25 268 ARG A N 1
ATOM 2136 C CA . ARG A 1 268 ? -3.318 -0.51 23.453 1 87.25 268 ARG A CA 1
ATOM 2137 C C . ARG A 1 268 ? -1.924 -1.121 23.547 1 87.25 268 ARG A C 1
ATOM 2139 O O . ARG A 1 268 ? -1.081 -0.652 24.312 1 87.25 268 ARG A O 1
ATOM 2146 N N . GLU A 1 269 ? -1.665 -2.074 22.703 1 92.62 269 GLU A N 1
ATOM 2147 C CA . GLU A 1 269 ? -0.49 -2.916 22.906 1 92.62 269 GLU A CA 1
ATOM 2148 C C . GLU A 1 269 ? 0.646 -2.516 21.969 1 92.62 269 GLU A C 1
ATOM 2150 O O . GLU A 1 269 ? 1.782 -2.965 22.141 1 92.62 269 GLU A O 1
ATOM 2155 N N . ASN A 1 270 ? 0.345 -1.64 21.031 1 96 270 ASN A N 1
ATOM 2156 C CA . ASN A 1 270 ? 1.336 -1.278 20.031 1 96 270 ASN A CA 1
ATOM 2157 C C . ASN A 1 270 ? 1.46 0.235 19.875 1 96 270 ASN A C 1
ATOM 2159 O O . ASN A 1 270 ? 0.535 0.974 20.219 1 96 270 ASN A O 1
ATOM 2163 N N . HIS A 1 271 ? 2.705 0.649 19.5 1 96.88 271 HIS A N 1
ATOM 2164 C CA . HIS A 1 271 ? 2.721 1.946 18.828 1 96.88 271 HIS A CA 1
ATOM 2165 C C . HIS A 1 271 ? 1.953 1.897 17.516 1 96.88 271 HIS A C 1
ATOM 2167 O O . HIS A 1 271 ? 2.031 0.909 16.781 1 96.88 271 HIS A O 1
ATOM 2173 N N . ILE A 1 272 ? 1.212 2.975 17.266 1 96.94 272 ILE A N 1
ATOM 2174 C CA . ILE A 1 272 ? 0.398 2.998 16.047 1 96.94 272 ILE A CA 1
ATOM 2175 C C . ILE A 1 272 ? 0.854 4.137 15.148 1 96.94 272 ILE A C 1
ATOM 2177 O O . ILE A 1 272 ? 1.024 5.27 15.602 1 96.94 272 ILE A O 1
ATOM 2181 N N . ILE A 1 273 ? 1.096 3.834 13.922 1 98.25 273 ILE A N 1
ATOM 2182 C CA . ILE A 1 273 ? 1.291 4.832 12.875 1 98.25 273 ILE A CA 1
ATOM 2183 C C . ILE A 1 273 ? 0.195 4.695 11.82 1 98.25 273 ILE A C 1
ATOM 2185 O O . ILE A 1 273 ? 0.21 3.758 11.016 1 98.25 273 ILE A O 1
ATOM 2189 N N . PHE A 1 274 ? -0.701 5.621 11.875 1 98.25 274 PHE A N 1
ATOM 2190 C CA . PHE A 1 274 ? -1.749 5.617 10.867 1 98.25 274 PHE A CA 1
ATOM 2191 C C . PHE A 1 274 ? -1.321 6.418 9.641 1 98.25 274 PHE A C 1
ATOM 2193 O O . PHE A 1 274 ? -0.83 7.543 9.766 1 98.25 274 PHE A O 1
ATOM 2200 N N . ILE A 1 275 ? -1.571 5.844 8.469 1 98.69 275 ILE A N 1
ATOM 2201 C CA . ILE A 1 275 ? -1.308 6.527 7.207 1 98.69 275 ILE A CA 1
ATOM 2202 C C . ILE A 1 275 ? -2.482 6.32 6.254 1 98.69 275 ILE A C 1
ATOM 2204 O O . ILE A 1 275 ? -2.807 5.188 5.891 1 98.69 275 ILE A O 1
ATOM 2208 N N . GLY A 1 276 ? -3.135 7.391 5.816 1 97.88 276 GLY A N 1
ATOM 2209 C CA . GLY A 1 276 ? -4.242 7.254 4.883 1 97.88 276 GLY A CA 1
ATOM 2210 C C . GLY A 1 276 ? -5.133 8.484 4.828 1 97.88 276 GLY A C 1
ATOM 2211 O O . GLY A 1 276 ? -4.797 9.523 5.395 1 97.88 276 GLY A O 1
ATOM 2212 N N . HIS A 1 277 ? -6.195 8.352 4.086 1 96.44 277 HIS A N 1
ATOM 2213 C CA . HIS A 1 277 ? -7.184 9.43 4.023 1 96.44 277 HIS A CA 1
ATOM 2214 C C . HIS A 1 277 ? -7.832 9.656 5.383 1 96.44 277 HIS A C 1
ATOM 2216 O O . HIS A 1 277 ? -8.008 8.719 6.16 1 96.44 277 HIS A O 1
ATOM 2222 N N . ILE A 1 278 ? -8.258 10.914 5.578 1 96.25 278 ILE A N 1
ATOM 2223 C CA . ILE A 1 278 ? -8.922 11.258 6.832 1 96.25 278 ILE A CA 1
ATOM 2224 C C . ILE A 1 278 ? -10.172 10.398 7.004 1 96.25 278 ILE A C 1
ATOM 2226 O O . ILE A 1 278 ? -10.477 9.953 8.117 1 96.25 278 ILE A O 1
ATOM 2230 N N . LYS A 1 279 ? -10.852 10.117 5.949 1 93.12 279 LYS A N 1
ATOM 2231 C CA . LYS A 1 279 ? -12.109 9.375 6.012 1 93.12 279 LYS A CA 1
ATOM 2232 C C . LYS A 1 279 ? -11.867 7.902 6.312 1 93.12 279 LYS A C 1
ATOM 2234 O O . LYS A 1 279 ? -12.812 7.16 6.602 1 93.12 279 LYS A O 1
ATOM 2239 N N . THR A 1 280 ? -10.617 7.453 6.312 1 95.19 280 THR A N 1
ATOM 2240 C CA . THR A 1 280 ? -10.312 6.039 6.5 1 95.19 280 THR A CA 1
ATOM 2241 C C . THR A 1 280 ? -9.719 5.793 7.883 1 95.19 280 THR A C 1
ATOM 2243 O O . THR A 1 280 ? -9.164 4.723 8.148 1 95.19 280 THR A O 1
ATOM 2246 N N . LEU A 1 281 ? -9.852 6.66 8.805 1 95.06 281 LEU A N 1
ATOM 2247 C CA . LEU A 1 281 ? -9.297 6.555 10.148 1 95.06 281 LEU A CA 1
ATOM 2248 C C . LEU A 1 281 ? -9.922 5.391 10.906 1 95.06 281 LEU A C 1
ATOM 2250 O O . LEU A 1 281 ? -9.312 4.852 11.836 1 95.06 281 LEU A O 1
ATOM 2254 N N . GLY A 1 282 ? -11.094 5.047 10.578 1 89.62 282 GLY A N 1
ATOM 2255 C CA . GLY A 1 282 ? -11.758 3.947 11.25 1 89.62 282 GLY A CA 1
ATOM 2256 C C . GLY A 1 282 ? -11.898 4.164 12.75 1 89.62 282 GLY A C 1
ATOM 2257 O O . GLY A 1 282 ? -12.383 5.207 13.188 1 89.62 282 GLY A O 1
ATOM 2258 N N . LEU A 1 283 ? -11.453 3.189 13.539 1 88 283 LEU A N 1
ATOM 2259 C CA . LEU A 1 283 ? -11.539 3.193 14.992 1 88 283 LEU A CA 1
ATOM 2260 C C . LEU A 1 283 ? -10.812 4.395 15.578 1 88 283 LEU A C 1
ATOM 2262 O O . LEU A 1 283 ? -11.156 4.867 16.672 1 88 283 LEU A O 1
ATOM 2266 N N . LEU A 1 284 ? -9.898 4.98 14.906 1 91.81 284 LEU A N 1
ATOM 2267 C CA . LEU A 1 284 ? -9.078 6.078 15.422 1 91.81 284 LEU A CA 1
ATOM 2268 C C . LEU A 1 284 ? -9.789 7.414 15.242 1 91.81 284 LEU A C 1
ATOM 2270 O O . LEU A 1 284 ? -9.391 8.414 15.844 1 91.81 284 LEU A O 1
ATOM 2274 N N . SER A 1 285 ? -10.789 7.402 14.398 1 90.62 285 SER A N 1
ATOM 2275 C CA . SER A 1 285 ? -11.445 8.656 14.047 1 90.62 285 SER A CA 1
ATOM 2276 C C . SER A 1 285 ? -12.016 9.352 15.273 1 90.62 285 SER A C 1
ATOM 2278 O O . SER A 1 285 ? -11.688 10.5 15.555 1 90.62 285 SER A O 1
ATOM 2280 N N . ASP A 1 286 ? -12.844 8.609 16 1 81.69 286 ASP A N 1
ATOM 2281 C CA . ASP A 1 286 ? -13.492 9.211 17.172 1 81.69 286 ASP A CA 1
ATOM 2282 C C . ASP A 1 286 ? -12.461 9.586 18.234 1 81.69 286 ASP A C 1
ATOM 2284 O O . ASP A 1 286 ? -12.547 10.656 18.828 1 81.69 286 ASP A O 1
ATOM 2288 N N . PHE A 1 287 ? -11.492 8.734 18.344 1 82.06 287 PHE A N 1
ATOM 2289 C CA . PHE A 1 287 ? -10.438 8.984 19.312 1 82.06 287 PHE A CA 1
ATOM 2290 C C . PHE A 1 287 ? -9.672 10.258 18.984 1 82.06 287 PHE A C 1
ATOM 2292 O O . PHE A 1 287 ? -9.422 11.086 19.859 1 82.06 287 PHE A O 1
ATOM 2299 N N . TYR A 1 288 ? -9.414 10.438 17.812 1 91.31 288 TYR A N 1
ATOM 2300 C CA . TYR A 1 288 ? -8.57 11.539 17.359 1 91.31 288 TYR A CA 1
ATOM 2301 C C . TYR A 1 288 ? -9.359 12.844 17.344 1 91.31 288 TYR A C 1
ATOM 2303 O O . TYR A 1 288 ? -8.914 13.859 17.891 1 91.31 288 TYR A O 1
ATOM 2311 N N . PHE A 1 289 ? -10.539 12.844 16.828 1 92.12 289 PHE A N 1
ATOM 2312 C CA . PHE A 1 289 ? -11.258 14.094 16.625 1 92.12 289 PHE A CA 1
ATOM 2313 C C . PHE A 1 289 ? -11.883 14.586 17.922 1 92.12 289 PHE A C 1
ATOM 2315 O O . PHE A 1 289 ? -12.297 15.75 18.016 1 92.12 289 PHE A O 1
ATOM 2322 N N . ASP A 1 290 ? -11.969 13.758 18.875 1 88.25 290 ASP A N 1
ATOM 2323 C CA . ASP A 1 290 ? -12.414 14.195 20.203 1 88.25 290 ASP A CA 1
ATOM 2324 C C . ASP A 1 290 ? -11.414 15.164 20.828 1 88.25 290 ASP A C 1
ATOM 2326 O O . ASP A 1 290 ? -11.797 16.031 21.625 1 88.25 290 ASP A O 1
ATOM 2330 N N . ILE A 1 291 ? -10.203 15.062 20.516 1 90.94 291 ILE A N 1
ATOM 2331 C CA . ILE A 1 291 ? -9.195 15.898 21.156 1 90.94 291 ILE A CA 1
ATOM 2332 C C . ILE A 1 291 ? -8.57 16.844 20.141 1 90.94 291 ILE A C 1
ATOM 2334 O O . ILE A 1 291 ? -7.801 17.734 20.5 1 90.94 291 ILE A O 1
ATOM 2338 N N . SER A 1 292 ? -8.875 16.656 18.906 1 94.88 292 SER A N 1
ATOM 2339 C CA . SER A 1 292 ? -8.312 17.453 17.828 1 94.88 292 SER A CA 1
ATOM 2340 C C . SER A 1 292 ? -8.773 18.906 17.906 1 94.88 292 SER A C 1
ATOM 2342 O O . SER A 1 292 ? -9.867 19.188 18.406 1 94.88 292 SER A O 1
ATOM 2344 N N . ASN A 1 293 ? -7.953 19.781 17.422 1 94.56 293 ASN A N 1
ATOM 2345 C CA . ASN A 1 293 ? -8.328 21.172 17.266 1 94.56 293 ASN A CA 1
ATOM 2346 C C . ASN A 1 293 ? -9.195 21.391 16.031 1 94.56 293 ASN A C 1
ATOM 2348 O O . ASN A 1 293 ? -9.578 22.516 15.727 1 94.56 293 ASN A O 1
ATOM 2352 N N . PHE A 1 294 ? -9.469 20.281 15.352 1 96.62 294 PHE A N 1
ATOM 2353 C CA . PHE A 1 294 ? -10.258 20.375 14.125 1 96.62 294 PHE A CA 1
ATOM 2354 C C . PHE A 1 294 ? -11.445 19.422 14.164 1 96.62 294 PHE A C 1
ATOM 2356 O O . PHE A 1 294 ? -11.391 18.391 14.844 1 96.62 294 PHE A O 1
ATOM 2363 N N . SER A 1 295 ? -12.484 19.844 13.508 1 95.25 295 SER A N 1
ATOM 2364 C CA . SER A 1 295 ? -13.586 18.953 13.164 1 95.25 295 SER A CA 1
ATOM 2365 C C . SER A 1 295 ? -13.695 18.766 11.656 1 95.25 295 SER A C 1
ATOM 2367 O O . SER A 1 295 ? -13.281 19.625 10.883 1 95.25 295 SER A O 1
ATOM 2369 N N . ALA A 1 296 ? -14.125 17.562 11.32 1 92.75 296 ALA A N 1
ATOM 2370 C CA . ALA A 1 296 ? -14.25 17.25 9.898 1 92.75 296 ALA A CA 1
ATOM 2371 C C . ALA A 1 296 ? -15.719 17.188 9.484 1 92.75 296 ALA A C 1
ATOM 2373 O O . ALA A 1 296 ? -16.578 16.734 10.258 1 92.75 296 ALA A O 1
ATOM 2374 N N . SER A 1 297 ? -16 17.641 8.258 1 89.31 297 SER A N 1
ATOM 2375 C CA . SER A 1 297 ? -17.328 17.469 7.699 1 89.31 297 SER A CA 1
ATOM 2376 C C . SER A 1 297 ? -17.641 15.992 7.473 1 89.31 297 SER A C 1
ATOM 2378 O O . SER A 1 297 ? -16.734 15.156 7.477 1 89.31 297 SER A O 1
ATOM 2380 N N . HIS A 1 298 ? -18.875 15.688 7.199 1 80.44 298 HIS A N 1
ATOM 2381 C CA . HIS A 1 298 ? -19.312 14.305 7.023 1 80.44 298 HIS A CA 1
ATOM 2382 C C . HIS A 1 298 ? -18.625 13.656 5.824 1 80.44 298 HIS A C 1
ATOM 2384 O O . HIS A 1 298 ? -18.312 12.469 5.855 1 80.44 298 HIS A O 1
ATOM 2390 N N . ASP A 1 299 ? -18.406 14.453 4.844 1 79.38 299 ASP A N 1
ATOM 2391 C CA . ASP A 1 299 ? -17.797 13.914 3.633 1 79.38 299 ASP A CA 1
ATOM 2392 C C . ASP A 1 299 ? -16.266 14.078 3.662 1 79.38 299 ASP A C 1
ATOM 2394 O O . ASP A 1 299 ? -15.586 13.719 2.703 1 79.38 299 ASP A O 1
ATOM 2398 N N . PHE A 1 300 ? -15.719 14.688 4.695 1 86.44 300 PHE A N 1
ATOM 2399 C CA . PHE A 1 300 ? -14.297 14.844 4.977 1 86.44 300 PHE A CA 1
ATOM 2400 C C . PHE A 1 300 ? -13.625 15.703 3.906 1 86.44 300 PHE A C 1
ATOM 2402 O O . PHE A 1 300 ? -12.461 15.477 3.568 1 86.44 300 PHE A O 1
ATOM 2409 N N . THR A 1 301 ? -14.391 16.656 3.361 1 87.44 301 THR A N 1
ATOM 2410 C CA . THR A 1 301 ? -13.836 17.578 2.381 1 87.44 301 THR A CA 1
ATOM 2411 C C . THR A 1 301 ? -13.578 18.938 3.014 1 87.44 301 THR A C 1
ATOM 2413 O O . THR A 1 301 ? -13.078 19.859 2.352 1 87.44 301 THR A O 1
ATOM 2416 N N . ARG A 1 302 ? -13.922 19.047 4.293 1 93.19 302 ARG A N 1
ATOM 2417 C CA . ARG A 1 302 ? -13.758 20.312 5.016 1 93.19 302 ARG A CA 1
ATOM 2418 C C . ARG A 1 302 ? -13.258 20.062 6.434 1 93.19 302 ARG A C 1
ATOM 2420 O O . ARG A 1 302 ? -13.758 19.172 7.125 1 93.19 302 ARG A O 1
ATOM 2427 N N . LEU A 1 303 ? -12.281 20.812 6.785 1 96 303 LEU A N 1
ATOM 2428 C CA . LEU A 1 303 ? -11.82 20.875 8.172 1 96 303 LEU A CA 1
ATOM 2429 C C . LEU A 1 303 ? -12.117 22.234 8.781 1 96 303 LEU A C 1
ATOM 2431 O O . LEU A 1 303 ? -11.922 23.266 8.133 1 96 303 LEU A O 1
ATOM 2435 N N . THR A 1 304 ? -12.617 22.203 9.984 1 97.19 304 THR A N 1
ATOM 2436 C CA . THR A 1 304 ? -12.922 23.438 10.695 1 97.19 304 THR A CA 1
ATOM 2437 C C . THR A 1 304 ? -12.18 23.5 12.023 1 97.19 304 THR A C 1
ATOM 2439 O O . THR A 1 304 ? -12.273 22.578 12.836 1 97.19 304 THR A O 1
ATOM 2442 N N . ASN A 1 305 ? -11.422 24.547 12.172 1 96.31 305 ASN A N 1
ATOM 2443 C CA . ASN A 1 305 ? -10.805 24.75 13.484 1 96.31 305 ASN A CA 1
ATOM 2444 C C . ASN A 1 305 ? -11.852 24.984 14.57 1 96.31 305 ASN A C 1
ATOM 2446 O O . ASN A 1 305 ? -12.703 25.859 14.438 1 96.31 305 ASN A O 1
ATOM 2450 N N . THR A 1 306 ? -11.789 24.297 15.578 1 94.12 306 THR A N 1
ATOM 2451 C CA . THR A 1 306 ? -12.852 24.281 16.578 1 94.12 306 THR A CA 1
ATOM 2452 C C . THR A 1 306 ? -12.844 25.578 17.375 1 94.12 306 THR A C 1
ATOM 2454 O O . THR A 1 306 ? -13.875 26 17.922 1 94.12 306 THR A O 1
ATOM 2457 N N . GLN A 1 307 ? -11.781 26.25 17.516 1 91.44 307 GLN A N 1
ATOM 2458 C CA . GLN A 1 307 ? -11.664 27.5 18.281 1 91.44 307 GLN A CA 1
ATOM 2459 C C . GLN A 1 307 ? -11.914 28.719 17.406 1 91.44 307 GLN A C 1
ATOM 2461 O O . GLN A 1 307 ? -12.82 29.5 17.672 1 91.44 307 GLN A O 1
ATOM 2466 N N . THR A 1 308 ? -11.195 28.812 16.281 1 93.31 308 THR A N 1
ATOM 2467 C CA . THR A 1 308 ? -11.266 30 15.438 1 93.31 308 THR A CA 1
ATOM 2468 C C . THR A 1 308 ? -12.422 29.891 14.445 1 93.31 308 THR A C 1
ATOM 2470 O O . THR A 1 308 ? -12.836 30.891 13.852 1 93.31 308 THR A O 1
ATOM 2473 N N . LYS A 1 309 ? -12.891 28.719 14.125 1 94.5 309 LYS A N 1
ATOM 2474 C CA . LYS A 1 309 ? -13.984 28.406 13.211 1 94.5 309 LYS A CA 1
ATOM 2475 C C . LYS A 1 309 ? -13.57 28.625 11.758 1 94.5 309 LYS A C 1
ATOM 2477 O O . LYS A 1 309 ? -14.414 28.641 10.867 1 94.5 309 LYS A O 1
ATOM 2482 N N . ASN A 1 310 ? -12.258 28.797 11.586 1 95.5 310 ASN A N 1
ATOM 2483 C CA . ASN A 1 310 ? -11.75 28.828 10.227 1 95.5 310 ASN A CA 1
ATOM 2484 C C . ASN A 1 310 ? -11.961 27.5 9.508 1 95.5 310 ASN A C 1
ATOM 2486 O O . ASN A 1 310 ? -11.773 26.438 10.102 1 95.5 310 ASN A O 1
ATOM 2490 N N . GLU A 1 311 ? -12.305 27.672 8.219 1 95.44 311 GLU A N 1
ATOM 2491 C CA . GLU A 1 311 ? -12.586 26.469 7.434 1 95.44 311 GLU A CA 1
ATOM 2492 C C . GLU A 1 311 ? -11.523 26.25 6.355 1 95.44 311 GLU A C 1
ATOM 2494 O O . GLU A 1 311 ? -11.062 27.219 5.738 1 95.44 311 GLU A O 1
ATOM 2499 N N . PHE A 1 312 ? -11.203 25.047 6.223 1 94.56 312 PHE A N 1
ATOM 2500 C CA . PHE A 1 312 ? -10.266 24.625 5.195 1 94.56 312 PHE A CA 1
ATOM 2501 C C . PHE A 1 312 ? -10.914 23.609 4.262 1 94.56 312 PHE A C 1
ATOM 2503 O O . PHE A 1 312 ? -11.141 22.453 4.645 1 94.56 312 PHE A O 1
ATOM 2510 N N . LEU A 1 313 ? -11.148 24.031 2.988 1 90.94 313 LEU A N 1
ATOM 2511 C CA . LEU A 1 313 ? -11.938 23.25 2.041 1 90.94 313 LEU A CA 1
ATOM 2512 C C . LEU A 1 313 ? -11.055 22.703 0.921 1 90.94 313 LEU A C 1
ATOM 2514 O O . LEU A 1 313 ? -10.188 23.422 0.404 1 90.94 313 LEU A O 1
ATOM 2518 N N . LEU A 1 314 ? -11.273 21.453 0.672 1 86.62 314 LEU A N 1
ATOM 2519 C CA . LEU A 1 314 ? -10.664 20.875 -0.525 1 86.62 314 LEU A CA 1
ATOM 2520 C C . LEU A 1 314 ? -11.148 21.609 -1.778 1 86.62 314 LEU A C 1
ATOM 2522 O O . LEU A 1 314 ? -12.359 21.766 -1.981 1 86.62 314 LEU A O 1
ATOM 2526 N N . GLN A 1 315 ? -10.25 22.156 -2.5 1 80.88 315 GLN A N 1
ATOM 2527 C CA . GLN A 1 315 ? -10.617 22.906 -3.703 1 80.88 315 GLN A CA 1
ATOM 2528 C C . GLN A 1 315 ? -9.914 22.328 -4.934 1 80.88 315 GLN A C 1
ATOM 2530 O O . GLN A 1 315 ? -8.742 21.953 -4.871 1 80.88 315 GLN A O 1
ATOM 2535 N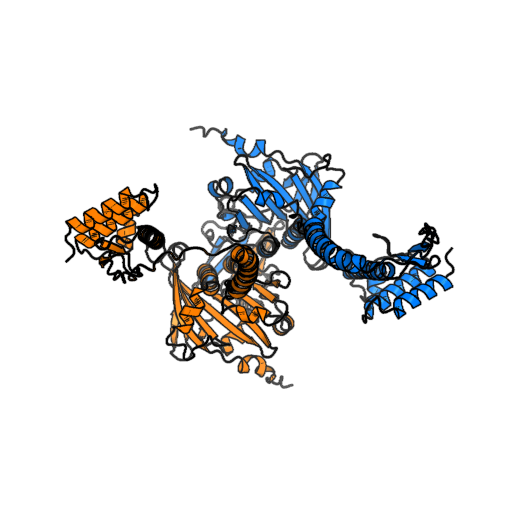 N . GLY A 1 316 ? -10.703 22.297 -6.086 1 68.69 316 GLY A N 1
ATOM 2536 C CA . GLY A 1 316 ? -10.117 21.938 -7.371 1 68.69 316 GLY A CA 1
ATOM 2537 C C . GLY A 1 316 ? -10.117 20.438 -7.617 1 68.69 316 GLY A C 1
ATOM 2538 O O . GLY A 1 316 ? -10.703 19.672 -6.844 1 68.69 316 GLY A O 1
ATOM 2539 N N . ASN A 1 317 ? -9.875 20.141 -8.922 1 58.78 317 ASN A N 1
ATOM 2540 C CA . ASN A 1 317 ? -9.719 18.734 -9.305 1 58.78 317 ASN A CA 1
ATOM 2541 C C . ASN A 1 317 ? -8.266 18.406 -9.625 1 58.78 317 ASN A C 1
ATOM 2543 O O . ASN A 1 317 ? -7.449 19.297 -9.844 1 58.78 317 ASN A O 1
ATOM 2547 N N . ARG A 1 318 ? -7.891 17.172 -9.43 1 56.16 318 ARG A N 1
ATOM 2548 C CA . ARG A 1 318 ? -6.531 16.656 -9.578 1 56.16 318 ARG A CA 1
ATOM 2549 C C . ARG A 1 318 ? -5.906 17.156 -10.883 1 56.16 318 ARG A C 1
ATOM 2551 O O . ARG A 1 318 ? -4.688 17.312 -10.961 1 56.16 318 ARG A O 1
ATOM 2558 N N . SER A 1 319 ? -6.828 17.328 -11.773 1 54.06 319 SER A N 1
ATOM 2559 C CA . SER A 1 319 ? -6.312 17.703 -13.086 1 54.06 319 SER A CA 1
ATOM 2560 C C . SER A 1 319 ? -6.105 19.203 -13.203 1 54.06 319 SER A C 1
ATOM 2562 O O . SER A 1 319 ? -5.512 19.688 -14.164 1 54.06 319 SER A O 1
ATOM 2564 N N . GLN A 1 320 ? -6.605 19.953 -12.18 1 58.38 320 GLN A N 1
ATOM 2565 C CA . GLN A 1 320 ? -6.43 21.391 -12.125 1 58.38 320 GLN A CA 1
ATOM 2566 C C . GLN A 1 320 ? -5.777 21.828 -10.812 1 58.38 320 GLN A C 1
ATOM 2568 O O . GLN A 1 320 ? -5.441 20.984 -9.977 1 58.38 320 GLN A O 1
ATOM 2573 N N . ARG A 1 321 ? -5.535 23.141 -10.766 1 60.84 321 ARG A N 1
ATOM 2574 C CA . ARG A 1 321 ? -5.016 23.641 -9.5 1 60.84 321 ARG A CA 1
ATOM 2575 C C . ARG A 1 321 ? -5.914 23.234 -8.336 1 60.84 321 ARG A C 1
ATOM 2577 O O . ARG A 1 321 ? -7.129 23.422 -8.383 1 60.84 321 ARG A O 1
ATOM 2584 N N . HIS A 1 322 ? -5.23 22.359 -7.492 1 74.88 322 HIS A N 1
ATOM 2585 C CA . HIS A 1 322 ? -6.043 21.906 -6.367 1 74.88 322 HIS A CA 1
ATOM 2586 C C . HIS A 1 322 ? -5.344 22.172 -5.039 1 74.88 322 HIS A C 1
ATOM 2588 O O . HIS A 1 322 ? -4.113 22.25 -4.984 1 74.88 322 HIS A O 1
ATOM 2594 N N . THR A 1 323 ? -6.125 22.688 -4.094 1 85.38 323 THR A N 1
ATOM 2595 C CA . THR A 1 323 ? -5.68 22.844 -2.711 1 85.38 323 THR A CA 1
ATOM 2596 C C . THR A 1 323 ? -6.242 21.719 -1.839 1 85.38 323 THR A C 1
ATOM 2598 O O . THR A 1 323 ? -7.441 21.453 -1.865 1 85.38 323 THR A O 1
ATOM 2601 N N . ASP A 1 324 ? -5.301 21.016 -1.27 1 90.62 324 ASP A N 1
ATOM 2602 C CA . ASP A 1 324 ? -5.617 19.906 -0.372 1 90.62 324 ASP A CA 1
ATOM 2603 C C . ASP A 1 324 ? -5.012 20.141 1.013 1 90.62 324 ASP A C 1
ATOM 2605 O O . ASP A 1 324 ? -4.238 21.078 1.212 1 90.62 324 ASP A O 1
ATOM 2609 N N . TYR A 1 325 ? -5.527 19.406 1.945 1 94.44 325 TYR A N 1
ATOM 2610 C CA . TYR A 1 325 ? -5.059 19.594 3.314 1 94.44 325 TYR A CA 1
ATOM 2611 C C . TYR A 1 325 ? -4.719 18.25 3.955 1 94.44 325 TYR A C 1
ATOM 2613 O O . TYR A 1 325 ? -5.398 17.25 3.715 1 94.44 325 TYR A O 1
ATOM 2621 N N . GLY A 1 326 ? -3.629 18.266 4.691 1 95.94 326 GLY A N 1
ATOM 2622 C CA . GLY A 1 326 ? -3.203 17.125 5.48 1 95.94 326 GLY A CA 1
ATOM 2623 C C . GLY A 1 326 ? -3.1 17.422 6.965 1 95.94 326 GLY A C 1
ATOM 2624 O O . GLY A 1 326 ? -2.844 18.562 7.352 1 95.94 326 GLY A O 1
ATOM 2625 N N . LEU A 1 327 ? -3.424 16.453 7.789 1 97.12 327 LEU A N 1
ATOM 2626 C CA . LEU A 1 327 ? -3.268 16.531 9.234 1 97.12 327 LEU A CA 1
ATOM 2627 C C . LEU A 1 327 ? -2.203 15.555 9.727 1 97.12 327 LEU A C 1
ATOM 2629 O O . LEU A 1 327 ? -2.164 14.406 9.297 1 97.12 327 LEU A O 1
ATOM 2633 N N . PHE A 1 328 ? -1.31 16.062 10.531 1 97.38 328 PHE A N 1
ATOM 2634 C CA . PHE A 1 328 ? -0.368 15.219 11.266 1 97.38 328 PHE A CA 1
ATOM 2635 C C . PHE A 1 328 ? -0.572 15.367 12.773 1 97.38 328 PHE A C 1
ATOM 2637 O O . PHE A 1 328 ? -0.778 16.469 13.273 1 97.38 328 PHE A O 1
ATOM 2644 N N . ALA A 1 329 ? -0.536 14.211 13.453 1 96.75 329 ALA A N 1
ATOM 2645 C CA . ALA A 1 329 ? -0.638 14.258 14.906 1 96.75 329 ALA A CA 1
ATOM 2646 C C . ALA A 1 329 ? 0.288 13.227 15.555 1 96.75 329 ALA A C 1
ATOM 2648 O O . ALA A 1 329 ? 0.457 12.125 15.039 1 96.75 329 ALA A O 1
ATOM 2649 N N . ARG A 1 330 ? 0.85 13.641 16.562 1 95.44 330 ARG A N 1
ATOM 2650 C CA . ARG A 1 330 ? 1.59 12.758 17.469 1 95.44 330 ARG A CA 1
ATOM 2651 C C . ARG A 1 330 ? 1.044 12.844 18.891 1 95.44 330 ARG A C 1
ATOM 2653 O O . ARG A 1 330 ? 0.92 13.93 19.438 1 95.44 330 ARG A O 1
ATOM 2660 N N . MET A 1 331 ? 0.761 11.648 19.438 1 92.31 331 MET A N 1
ATOM 2661 C CA . MET A 1 331 ? 0.24 11.656 20.797 1 92.31 331 MET A CA 1
ATOM 2662 C C . MET A 1 331 ? 0.631 10.375 21.531 1 92.31 331 MET A C 1
ATOM 2664 O O . MET A 1 331 ? 0.944 9.367 20.906 1 92.31 331 MET A O 1
ATOM 2668 N N . SER A 1 332 ? 0.675 10.516 22.812 1 88.06 332 SER A N 1
ATOM 2669 C CA . SER A 1 332 ? 0.856 9.367 23.688 1 88.06 332 SER A CA 1
ATOM 2670 C C . SER A 1 332 ? -0.472 8.914 24.281 1 88.06 332 SER A C 1
ATOM 2672 O O . SER A 1 332 ? -1.309 9.734 24.656 1 88.06 332 SER A O 1
ATOM 2674 N N . SER A 1 333 ? -0.645 7.629 24.188 1 78.19 333 SER A N 1
ATOM 2675 C CA . SER A 1 333 ? -1.857 7.105 24.812 1 78.19 333 SER A CA 1
ATOM 2676 C C . SER A 1 333 ? -1.645 6.828 26.297 1 78.19 333 SER A C 1
ATOM 2678 O O . SER A 1 333 ? -0.508 6.805 26.781 1 78.19 333 SER A O 1
ATOM 2680 N N . PRO A 1 334 ? -2.748 6.688 27.047 1 73.88 334 PRO A N 1
ATOM 2681 C CA . PRO A 1 334 ? -2.619 6.336 28.453 1 73.88 334 PRO A CA 1
ATOM 2682 C C . PRO A 1 334 ? -1.844 5.039 28.672 1 73.88 334 PRO A C 1
ATOM 2684 O O . PRO A 1 334 ? -1.28 4.824 29.75 1 73.88 334 PRO A O 1
ATOM 2687 N N . ALA A 1 335 ? -1.805 4.184 27.75 1 76.44 335 ALA A N 1
ATOM 2688 C CA . ALA A 1 335 ? -1.071 2.922 27.828 1 76.44 335 ALA A CA 1
ATOM 2689 C C . ALA A 1 335 ? 0.41 3.129 27.516 1 76.44 335 ALA A C 1
ATOM 2691 O O . ALA A 1 335 ? 1.164 2.162 27.391 1 76.44 335 ALA A O 1
ATOM 2692 N N . LYS A 1 336 ? 0.838 4.363 27.359 1 80.19 336 LYS A N 1
ATOM 2693 C CA . LYS A 1 336 ? 2.217 4.797 27.156 1 80.19 336 LYS A CA 1
ATOM 2694 C C . LYS A 1 336 ? 2.717 4.395 25.766 1 80.19 336 LYS A C 1
ATOM 2696 O O . LYS A 1 336 ? 3.922 4.238 25.562 1 80.19 336 LYS A O 1
ATOM 2701 N N . ASN A 1 337 ? 1.785 4.055 24.938 1 88.56 337 ASN A N 1
ATOM 2702 C CA . ASN A 1 337 ? 2.17 3.865 23.547 1 88.56 337 ASN A CA 1
ATOM 2703 C C . ASN A 1 337 ? 2 5.148 22.734 1 88.56 337 ASN A C 1
ATOM 2705 O O . ASN A 1 337 ? 1.303 6.07 23.172 1 88.56 337 ASN A O 1
ATOM 2709 N N . LYS A 1 338 ? 2.711 5.207 21.672 1 94 338 LYS A N 1
ATOM 2710 C CA . LYS A 1 338 ? 2.658 6.375 20.797 1 94 338 LYS A CA 1
ATOM 2711 C C . LYS A 1 338 ? 1.731 6.133 19.609 1 94 338 LYS A C 1
ATOM 2713 O O . LYS A 1 338 ? 1.7 5.031 19.062 1 94 338 LYS A O 1
ATOM 2718 N N . ILE A 1 339 ? 0.999 7.207 19.328 1 94.94 339 ILE A N 1
ATOM 2719 C CA . ILE A 1 339 ? 0.12 7.176 18.156 1 94.94 339 ILE A CA 1
ATOM 2720 C C . ILE A 1 339 ? 0.468 8.328 17.219 1 94.94 339 ILE A C 1
ATOM 2722 O O . ILE A 1 339 ? 0.459 9.492 17.625 1 94.94 339 ILE A O 1
ATOM 2726 N N . TYR A 1 340 ? 0.841 7.961 16.031 1 97 340 TYR A N 1
ATOM 2727 C CA . TYR A 1 340 ? 1.074 8.93 14.961 1 97 340 TYR A CA 1
ATOM 2728 C C . TYR A 1 340 ? -0.03 8.859 13.914 1 97 340 TYR A C 1
ATOM 2730 O O . TYR A 1 340 ? -0.432 7.766 13.5 1 97 340 TYR A O 1
ATOM 2738 N N . ILE A 1 341 ? -0.519 9.992 13.523 1 97.69 341 ILE A N 1
ATOM 2739 C CA . ILE A 1 341 ? -1.536 10.062 12.477 1 97.69 341 ILE A CA 1
ATOM 2740 C C . ILE A 1 341 ? -1.025 10.906 11.32 1 97.69 341 ILE A C 1
ATOM 2742 O O . ILE A 1 341 ? -0.729 12.094 11.484 1 97.69 341 ILE A O 1
ATOM 2746 N N . CYS A 1 342 ? -0.843 10.297 10.195 1 98.25 342 CYS A N 1
ATOM 2747 C CA . CYS A 1 342 ? -0.52 10.969 8.938 1 98.25 342 CYS A CA 1
ATOM 2748 C C . CYS A 1 342 ? -1.672 10.852 7.949 1 98.25 342 CYS A C 1
ATOM 2750 O O . CYS A 1 342 ? -1.886 9.797 7.355 1 98.25 342 CYS A O 1
ATOM 2752 N N . THR A 1 343 ? -2.348 11.938 7.734 1 97.56 343 THR A N 1
ATOM 2753 C CA . THR A 1 343 ? -3.559 11.82 6.93 1 97.56 343 THR A CA 1
ATOM 2754 C C . THR A 1 343 ? -3.674 12.992 5.961 1 97.56 343 THR A C 1
ATOM 2756 O O . THR A 1 343 ? -2.877 13.938 6.016 1 97.56 343 THR A O 1
ATOM 2759 N N . GLY A 1 344 ? -4.594 12.891 5.031 1 95.75 344 GLY A N 1
ATOM 2760 C CA . GLY A 1 344 ? -4.973 13.883 4.039 1 95.75 344 GLY A CA 1
ATOM 2761 C C . GLY A 1 344 ? -6.328 13.617 3.418 1 95.75 344 GLY A C 1
ATOM 2762 O O . GLY A 1 344 ? -6.91 12.547 3.617 1 95.75 344 GLY A O 1
ATOM 2763 N N . MET A 1 345 ? -6.789 14.633 2.723 1 92.62 345 MET A N 1
ATOM 2764 C CA . MET A 1 345 ? -8.102 14.477 2.105 1 92.62 345 MET A CA 1
ATOM 2765 C C . MET A 1 345 ? -8.008 13.672 0.814 1 92.62 345 MET A C 1
ATOM 2767 O O . MET A 1 345 ? -8.969 13.023 0.403 1 92.62 345 MET A O 1
ATOM 2771 N N . THR A 1 346 ? -6.871 13.742 0.154 1 90.31 346 THR A N 1
ATOM 2772 C CA . THR A 1 346 ? -6.598 12.969 -1.054 1 90.31 346 THR A CA 1
ATOM 2773 C C . THR A 1 346 ? -5.266 12.242 -0.942 1 90.31 346 THR A C 1
ATOM 2775 O O . THR A 1 346 ? -4.527 12.43 0.026 1 90.31 346 THR A O 1
ATOM 2778 N N . ASP A 1 347 ? -5.02 11.391 -1.924 1 90.94 347 ASP A N 1
ATOM 2779 C CA . ASP A 1 347 ? -3.754 10.664 -1.952 1 90.94 347 ASP A CA 1
ATOM 2780 C C . ASP A 1 347 ? -2.57 11.633 -1.976 1 90.94 347 ASP A C 1
ATOM 2782 O O . ASP A 1 347 ? -1.558 11.398 -1.312 1 90.94 347 ASP A O 1
ATOM 2786 N N . THR A 1 348 ? -2.719 12.688 -2.689 1 88.81 348 THR A N 1
ATOM 2787 C CA . THR A 1 348 ? -1.651 13.672 -2.811 1 88.81 348 THR A CA 1
ATOM 2788 C C . THR A 1 348 ? -1.321 14.281 -1.451 1 88.81 348 THR 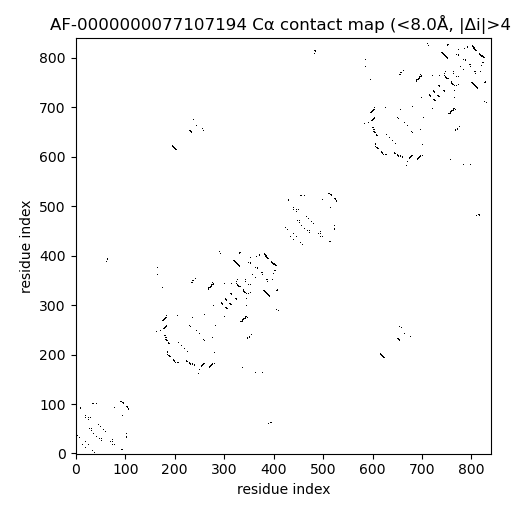A C 1
ATOM 2790 O O . THR A 1 348 ? -0.149 14.414 -1.093 1 88.81 348 THR A O 1
ATOM 2793 N N . ALA A 1 349 ? -2.326 14.609 -0.758 1 93.25 349 ALA A N 1
ATOM 2794 C CA . ALA A 1 349 ? -2.113 15.211 0.555 1 93.25 349 ALA A CA 1
ATOM 2795 C C . ALA A 1 349 ? -1.504 14.203 1.527 1 93.25 349 ALA A C 1
ATOM 2797 O O . ALA A 1 349 ? -0.665 14.562 2.357 1 93.25 349 ALA A O 1
ATOM 2798 N N . VAL A 1 350 ? -1.919 12.992 1.459 1 95.38 350 VAL A N 1
ATOM 2799 C CA . VAL A 1 350 ? -1.365 11.961 2.328 1 95.38 350 VAL A CA 1
ATOM 2800 C C . VAL A 1 350 ? 0.133 11.812 2.07 1 95.38 350 VAL A C 1
ATOM 2802 O O . VAL A 1 350 ? 0.938 11.867 3.002 1 95.38 350 VAL A O 1
ATOM 2805 N N . ILE A 1 351 ? 0.503 11.633 0.833 1 94.5 351 ILE A N 1
ATOM 2806 C CA . ILE A 1 351 ? 1.895 11.43 0.448 1 94.5 351 ILE A CA 1
ATOM 2807 C C . ILE A 1 351 ? 2.73 12.633 0.863 1 94.5 351 ILE A C 1
ATOM 2809 O O . ILE A 1 351 ? 3.797 12.484 1.465 1 94.5 351 ILE A O 1
ATOM 2813 N N . GLN A 1 352 ? 2.193 13.789 0.623 1 93.44 352 GLN A N 1
ATOM 2814 C CA . GLN A 1 352 ? 2.947 15 0.935 1 93.44 352 GLN A CA 1
ATOM 2815 C C . GLN A 1 352 ? 3.066 15.203 2.443 1 93.44 352 GLN A C 1
ATOM 2817 O O . GLN A 1 352 ? 4.086 15.695 2.93 1 93.44 352 GLN A O 1
ATOM 2822 N N . THR A 1 353 ? 2.035 14.922 3.145 1 96 353 THR A N 1
ATOM 2823 C CA . THR A 1 353 ? 2.109 14.977 4.598 1 96 353 THR A CA 1
ATOM 2824 C C . THR A 1 353 ? 3.23 14.086 5.117 1 96 353 THR A C 1
ATOM 2826 O O . THR A 1 353 ? 4.062 14.523 5.914 1 96 353 THR A O 1
ATOM 2829 N N . VAL A 1 354 ? 3.289 12.883 4.625 1 96.88 354 VAL A N 1
ATOM 2830 C CA . VAL A 1 354 ? 4.309 11.93 5.062 1 96.88 354 VAL A CA 1
ATOM 2831 C C . VAL A 1 354 ? 5.691 12.445 4.684 1 96.88 354 VAL A C 1
ATOM 2833 O O . VAL A 1 354 ? 6.605 12.453 5.516 1 96.88 354 VAL A O 1
ATOM 2836 N N . LYS A 1 355 ? 5.824 12.914 3.5 1 94.19 355 LYS A N 1
ATOM 2837 C CA . LYS A 1 355 ? 7.109 13.461 3.062 1 94.19 355 LYS A CA 1
ATOM 2838 C C . LYS A 1 355 ? 7.555 14.609 3.963 1 94.19 355 LYS A C 1
ATOM 2840 O O . LYS A 1 355 ? 8.734 14.703 4.316 1 94.19 355 LYS A O 1
ATOM 2845 N N . THR A 1 356 ? 6.617 15.383 4.32 1 93.88 356 THR A N 1
ATOM 2846 C CA . THR A 1 356 ? 6.906 16.547 5.141 1 93.88 356 THR A CA 1
ATOM 2847 C C . THR A 1 356 ? 7.344 16.125 6.543 1 93.88 356 THR A C 1
ATOM 2849 O O . THR A 1 356 ? 8.352 16.625 7.059 1 93.88 356 THR A O 1
ATOM 2852 N N . VAL A 1 357 ? 6.711 15.188 7.098 1 94.31 357 VAL A N 1
ATOM 2853 C CA . VAL A 1 357 ? 6.926 14.906 8.516 1 94.31 357 VAL A CA 1
ATOM 2854 C C . VAL A 1 357 ? 8.141 13.992 8.68 1 94.31 357 VAL A C 1
ATOM 2856 O O . VAL A 1 357 ? 8.664 13.852 9.789 1 94.31 357 VAL A O 1
ATOM 2859 N N . ILE A 1 358 ? 8.547 13.305 7.68 1 93.62 358 ILE A N 1
ATOM 2860 C CA . ILE A 1 358 ? 9.734 12.461 7.812 1 93.62 358 ILE A CA 1
ATOM 2861 C C . ILE A 1 358 ? 10.984 13.297 7.559 1 93.62 358 ILE A C 1
ATOM 2863 O O . ILE A 1 358 ? 12.102 12.844 7.828 1 93.62 358 ILE A O 1
ATOM 2867 N N . SER A 1 359 ? 10.75 14.453 7.059 1 88.62 359 SER A N 1
ATOM 2868 C CA . SER A 1 359 ? 11.883 15.344 6.812 1 88.62 359 SER A CA 1
ATOM 2869 C C . SER A 1 359 ? 12.398 15.945 8.109 1 88.62 359 SER A C 1
ATOM 2871 O O . SER A 1 359 ? 11.633 16.188 9.047 1 88.62 359 SER A O 1
ATOM 2873 N N . ASN A 1 360 ? 13.641 16.25 8.164 1 82.5 360 ASN A N 1
ATOM 2874 C CA . ASN A 1 360 ? 14.242 16.859 9.344 1 82.5 360 ASN A CA 1
ATOM 2875 C C . ASN A 1 360 ? 13.82 18.312 9.508 1 82.5 360 ASN A C 1
ATOM 2877 O O . ASN A 1 360 ? 13.898 18.875 10.602 1 82.5 360 ASN A O 1
ATOM 2881 N N . GLU A 1 361 ? 13.32 18.844 8.484 1 84.5 361 GLU A N 1
ATOM 2882 C CA . GLU A 1 361 ? 12.969 20.25 8.492 1 84.5 361 GLU A CA 1
ATOM 2883 C C . GLU A 1 361 ? 11.648 20.484 9.211 1 84.5 361 GLU A C 1
ATOM 2885 O O . GLU A 1 361 ? 11.359 21.609 9.656 1 84.5 361 GLU A O 1
ATOM 2890 N N . PHE A 1 362 ? 10.875 19.5 9.297 1 88.5 362 PHE A N 1
ATOM 2891 C CA . PHE A 1 362 ? 9.531 19.672 9.844 1 88.5 362 PHE A CA 1
ATOM 2892 C C . PHE A 1 362 ? 9.594 20.062 11.32 1 88.5 362 PHE A C 1
ATOM 2894 O O . PHE A 1 362 ? 8.859 20.953 11.766 1 88.5 362 PHE A O 1
ATOM 2901 N N . SER A 1 363 ? 10.469 19.438 12.039 1 81.25 363 SER A N 1
ATOM 2902 C CA . SER A 1 363 ? 10.609 19.75 13.461 1 81.25 363 SER A CA 1
ATOM 2903 C C . SER A 1 363 ? 10.977 21.219 13.672 1 81.25 363 SER A C 1
ATOM 2905 O O . SER A 1 363 ? 10.453 21.875 14.57 1 81.25 363 SER A O 1
ATOM 2907 N N . THR A 1 364 ? 11.797 21.656 12.828 1 80.81 364 THR A N 1
ATOM 2908 C CA . THR A 1 364 ? 12.227 23.047 12.922 1 80.81 364 THR A CA 1
ATOM 2909 C C . THR A 1 364 ? 11.07 23.984 12.602 1 80.81 364 THR A C 1
ATOM 2911 O O . THR A 1 364 ? 10.922 25.031 13.234 1 80.81 364 THR A O 1
ATOM 2914 N N . SER A 1 365 ? 10.281 23.578 11.719 1 81.62 365 SER A N 1
ATOM 2915 C CA . SER A 1 365 ? 9.125 24.391 11.344 1 81.62 365 SER A CA 1
ATOM 2916 C C . SER A 1 365 ? 8.133 24.5 12.5 1 81.62 365 SER A C 1
ATOM 2918 O O . SER A 1 365 ? 7.523 25.547 12.695 1 81.62 365 SER A O 1
ATOM 2920 N N . ILE A 1 366 ? 8.008 23.5 13.211 1 80.44 366 ILE A N 1
ATOM 2921 C CA . ILE A 1 366 ? 7.098 23.516 14.352 1 80.44 366 ILE A CA 1
ATOM 2922 C C . ILE A 1 366 ? 7.68 24.391 15.461 1 80.44 366 ILE A C 1
ATOM 2924 O O . ILE A 1 366 ? 6.965 25.203 16.062 1 80.44 366 ILE A O 1
ATOM 2928 N N . LEU A 1 367 ? 8.93 24.203 15.711 1 76.5 367 LEU A N 1
ATOM 2929 C CA . LEU A 1 367 ? 9.594 24.953 16.781 1 76.5 367 LEU A CA 1
ATOM 2930 C C . LEU A 1 367 ? 9.586 26.438 16.484 1 76.5 367 LEU A C 1
ATOM 2932 O O . LEU A 1 367 ? 9.5 27.266 17.406 1 76.5 367 LEU A O 1
ATOM 2936 N N . ASN A 1 368 ? 9.578 26.719 15.266 1 74.75 368 ASN A N 1
ATOM 2937 C CA . ASN A 1 368 ? 9.625 28.125 14.875 1 74.75 368 ASN A CA 1
ATOM 2938 C C . ASN A 1 368 ? 8.227 28.703 14.688 1 74.75 368 ASN A C 1
ATOM 2940 O O . ASN A 1 368 ? 8.07 29.891 14.43 1 74.75 368 ASN A O 1
ATOM 2944 N N . SER A 1 369 ? 7.363 27.797 14.844 1 74.94 369 SER A N 1
ATOM 2945 C CA . SER A 1 369 ? 5.996 28.281 14.703 1 74.94 369 SER A CA 1
ATOM 2946 C C . SER A 1 369 ? 5.59 29.156 15.883 1 74.94 369 SER A C 1
ATOM 2948 O O . SER A 1 369 ? 5.879 28.812 17.031 1 74.94 369 SER A O 1
ATOM 2950 N N . PRO A 1 370 ? 5.062 30.297 15.555 1 63.69 370 PRO A N 1
ATOM 2951 C CA . PRO A 1 370 ? 4.621 31.172 16.641 1 63.69 370 PRO A CA 1
ATOM 2952 C C . PRO A 1 370 ? 3.611 30.484 17.578 1 63.69 370 PRO A C 1
ATOM 2954 O O . PRO A 1 370 ? 3.389 30.953 18.688 1 63.69 370 PRO A O 1
ATOM 2957 N N . LEU A 1 371 ? 3.111 29.469 17.047 1 60.59 371 LEU A N 1
ATOM 2958 C CA . LEU A 1 371 ? 2.082 28.781 17.812 1 60.59 371 LEU A CA 1
ATOM 2959 C C . LEU A 1 371 ? 2.707 27.875 18.859 1 60.59 371 LEU A C 1
ATOM 2961 O O . LEU A 1 371 ? 2.023 27.422 19.781 1 60.59 371 LEU A O 1
ATOM 2965 N N . ASN A 1 372 ? 3.969 27.609 18.625 1 61.34 372 ASN A N 1
ATOM 2966 C CA . ASN A 1 372 ? 4.672 26.797 19.609 1 61.34 372 ASN A CA 1
ATOM 2967 C C . ASN A 1 372 ? 5.215 27.656 20.75 1 61.34 372 ASN A C 1
ATOM 2969 O O . ASN A 1 372 ? 6.082 28.5 20.547 1 61.34 372 ASN A O 1
ATOM 2973 N N . GLU A 1 373 ? 4.555 27.609 21.797 1 59.16 373 GLU A N 1
ATOM 2974 C CA . GLU A 1 373 ? 4.957 28.406 22.953 1 59.16 373 GLU A CA 1
ATOM 2975 C C . GLU A 1 373 ? 6.121 27.75 23.688 1 59.16 373 GLU A C 1
ATOM 2977 O O . GLU A 1 373 ? 6.676 28.344 24.625 1 59.16 373 GLU A O 1
ATOM 2982 N N . THR A 1 374 ? 6.379 26.594 23.203 1 62.09 374 THR A N 1
ATOM 2983 C CA . THR A 1 374 ? 7.406 25.875 23.953 1 62.09 374 THR A CA 1
ATOM 2984 C C . THR A 1 374 ? 8.695 25.781 23.156 1 62.09 374 THR A C 1
ATOM 2986 O O . THR A 1 374 ? 8.672 25.844 21.922 1 62.09 374 THR A O 1
ATOM 2989 N N . GLU A 1 375 ? 9.812 25.828 23.875 1 66.06 375 GLU A N 1
ATOM 2990 C CA . GLU A 1 375 ? 11.141 25.719 23.281 1 66.06 375 GLU A CA 1
ATOM 2991 C C . GLU A 1 375 ? 11.391 24.312 22.75 1 66.06 375 GLU A C 1
ATOM 2993 O O . GLU A 1 375 ? 12.266 24.109 21.906 1 66.06 375 GLU A O 1
ATOM 2998 N N . SER A 1 376 ? 10.57 23.422 23.203 1 76.31 376 SER A N 1
ATOM 2999 C CA . SER A 1 376 ? 10.734 22.031 22.766 1 76.31 376 SER A CA 1
ATOM 3000 C C . SER A 1 376 ? 9.484 21.531 22.047 1 76.31 376 SER A C 1
ATOM 3002 O O . SER A 1 376 ? 8.414 22.125 22.156 1 76.31 376 SER A O 1
ATOM 3004 N N . LEU A 1 377 ? 9.672 20.578 21.266 1 81.81 377 LEU A N 1
ATOM 3005 C CA . LEU A 1 377 ? 8.547 19.953 20.578 1 81.81 377 LEU A CA 1
ATOM 3006 C C . LEU A 1 377 ? 7.582 19.328 21.578 1 81.81 377 LEU A C 1
ATOM 3008 O O . LEU A 1 377 ? 7.988 18.516 22.422 1 81.81 377 LEU A O 1
ATOM 3012 N N . PRO A 1 378 ? 6.363 19.766 21.531 1 84 378 PRO A N 1
ATOM 3013 C CA . PRO A 1 378 ? 5.41 19.172 22.453 1 84 378 PRO A CA 1
ATOM 3014 C C . PRO A 1 378 ? 5.293 17.656 22.281 1 84 378 PRO A C 1
ATOM 3016 O O . PRO A 1 378 ? 5.465 17.141 21.172 1 84 378 PRO A O 1
ATOM 3019 N N . ALA A 1 379 ? 4.977 17.016 23.406 1 84.19 379 ALA A N 1
ATOM 3020 C CA . ALA A 1 379 ? 4.84 15.562 23.375 1 84.19 379 ALA A CA 1
ATOM 3021 C C . ALA A 1 379 ? 3.605 15.141 22.578 1 84.19 379 ALA A C 1
ATOM 3023 O O . ALA A 1 379 ? 3.615 14.109 21.906 1 84.19 379 ALA A O 1
ATOM 3024 N N . ASN A 1 380 ? 2.572 15.977 22.734 1 91.5 380 ASN A N 1
ATOM 3025 C CA . ASN A 1 380 ? 1.309 15.742 22.047 1 91.5 380 ASN A CA 1
ATOM 3026 C C . ASN A 1 380 ? 0.889 16.969 21.234 1 91.5 380 ASN A C 1
ATOM 3028 O O . ASN A 1 380 ? 0.623 18.031 21.781 1 91.5 380 ASN A O 1
ATOM 3032 N N . PHE A 1 381 ? 0.878 16.781 19.922 1 92.06 381 PHE A N 1
ATOM 3033 C CA . PHE A 1 381 ? 0.529 17.922 19.109 1 92.06 381 PHE A CA 1
ATOM 3034 C C . PHE A 1 381 ? -0.064 17.484 17.781 1 92.06 381 PHE A C 1
ATOM 3036 O O . PHE A 1 381 ? 0.004 16.312 17.422 1 92.06 381 PHE A O 1
ATOM 3043 N N . GLU A 1 382 ? -0.681 18.422 17.141 1 95.19 382 GLU A N 1
ATOM 3044 C CA . GLU A 1 382 ? -1.223 18.234 15.797 1 95.19 382 GLU A CA 1
ATOM 3045 C C . GLU A 1 382 ? -0.857 19.406 14.891 1 95.19 382 GLU A C 1
ATOM 3047 O O . GLU A 1 382 ? -0.611 20.516 15.367 1 95.19 382 GLU A O 1
ATOM 3052 N N . SER A 1 383 ? -0.704 19.125 13.648 1 94.81 383 SER A N 1
ATOM 3053 C CA . SER A 1 383 ? -0.386 20.141 12.641 1 94.81 383 SER A CA 1
ATOM 3054 C C . SER A 1 383 ? -1.286 20 11.422 1 94.81 383 SER A C 1
ATOM 3056 O O . SER A 1 383 ? -1.638 18.891 11.016 1 94.81 383 SER A O 1
ATOM 3058 N N . LEU A 1 384 ? -1.675 21.141 10.938 1 96.38 384 LEU A N 1
ATOM 3059 C CA . LEU A 1 384 ? -2.4 21.203 9.672 1 96.38 384 LEU A CA 1
ATOM 3060 C C . LEU A 1 384 ? -1.49 21.672 8.547 1 96.38 384 LEU A C 1
ATOM 3062 O O . LEU A 1 384 ? -0.83 22.703 8.664 1 96.38 384 LEU A O 1
ATOM 3066 N N . LEU A 1 385 ? -1.497 20.906 7.488 1 95.25 385 LEU A N 1
ATOM 3067 C CA . LEU A 1 385 ? -0.668 21.203 6.328 1 95.25 385 LEU A CA 1
ATOM 3068 C C . LEU A 1 385 ? -1.532 21.5 5.105 1 95.25 385 LEU A C 1
ATOM 3070 O O . LEU A 1 385 ? -2.502 20.781 4.84 1 95.25 385 LEU A O 1
ATOM 3074 N N . GLU A 1 386 ? -1.203 22.562 4.441 1 93.81 386 GLU A N 1
ATOM 3075 C CA . GLU A 1 386 ? -1.776 22.812 3.125 1 93.81 386 GLU A CA 1
ATOM 3076 C C . GLU A 1 386 ? -0.907 22.219 2.02 1 93.81 386 GLU A C 1
ATOM 3078 O O . GLU A 1 386 ? 0.312 22.406 2.016 1 93.81 386 GLU A O 1
ATOM 3083 N N . VAL A 1 387 ? -1.587 21.438 1.239 1 89.62 387 VAL A N 1
ATOM 3084 C CA . VAL A 1 387 ? -0.901 20.812 0.113 1 89.62 387 VAL A CA 1
ATOM 3085 C C . VAL A 1 387 ? -1.432 21.391 -1.198 1 89.62 387 VAL A C 1
ATOM 3087 O O . VAL A 1 387 ? -2.635 21.344 -1.464 1 89.62 387 VAL A O 1
ATOM 3090 N N . ALA A 1 388 ? -0.548 22.031 -1.864 1 79.25 388 ALA A N 1
ATOM 3091 C CA . ALA A 1 388 ? -0.961 22.609 -3.137 1 79.25 388 ALA A CA 1
ATOM 3092 C C . ALA A 1 388 ? -0.153 22.031 -4.297 1 79.25 388 ALA A C 1
ATOM 3094 O O . ALA A 1 388 ? 1.052 21.797 -4.168 1 79.25 388 ALA A O 1
ATOM 3095 N N . GLY A 1 389 ? -0.953 21.375 -5.227 1 65.81 389 GLY A N 1
ATOM 3096 C CA . GLY A 1 389 ? -0.241 20.797 -6.355 1 65.81 389 GLY A CA 1
ATOM 3097 C C . GLY A 1 389 ? -0.947 21.016 -7.68 1 65.81 389 GLY A C 1
ATOM 3098 O O . GLY A 1 389 ? -2.094 21.469 -7.711 1 65.81 389 GLY A O 1
ATOM 3099 N N . TYR A 1 390 ? -0.151 21.141 -8.758 1 57.34 390 TYR A N 1
ATOM 3100 C CA . TYR A 1 390 ? -0.663 21.094 -10.125 1 57.34 390 TYR A CA 1
ATOM 3101 C C . TYR A 1 390 ? -0.334 19.766 -10.789 1 57.34 390 TYR A C 1
ATOM 3103 O O . TYR A 1 390 ? 0.83 19.359 -10.836 1 57.34 390 TYR A O 1
ATOM 3111 N N . ASN A 1 391 ? -1.398 18.906 -11.344 1 48.5 391 ASN A N 1
ATOM 3112 C CA . ASN A 1 391 ? -1.297 17.641 -12.062 1 48.5 391 ASN A CA 1
ATOM 3113 C C . ASN A 1 391 ? -0.369 16.672 -11.352 1 48.5 391 ASN A C 1
ATOM 3115 O O . ASN A 1 391 ? 0.476 16.031 -11.984 1 48.5 391 ASN A O 1
ATOM 3119 N N . ARG A 1 392 ? -0.405 16.5 -9.984 1 53.75 392 ARG A N 1
ATOM 3120 C CA . ARG A 1 392 ? 0.367 15.617 -9.117 1 53.75 392 ARG A CA 1
ATOM 3121 C C . ARG A 1 392 ? 1.848 15.984 -9.141 1 53.75 392 ARG A C 1
ATOM 3123 O O . ARG A 1 392 ? 2.689 15.211 -8.68 1 53.75 392 ARG A O 1
ATOM 3130 N N . ASP A 1 393 ? 2.035 17 -9.914 1 54.91 393 ASP A N 1
ATOM 3131 C CA . ASP A 1 393 ? 3.416 17.469 -9.984 1 54.91 393 ASP A CA 1
ATOM 3132 C C . ASP A 1 393 ? 3.623 18.703 -9.094 1 54.91 393 ASP A C 1
ATOM 3134 O O . ASP A 1 393 ? 2.66 19.359 -8.711 1 54.91 393 ASP A O 1
ATOM 3138 N N . ASN A 1 394 ? 4.809 19.016 -8.625 1 56.66 394 ASN A N 1
ATOM 3139 C CA . ASN A 1 394 ? 5.25 20.188 -7.871 1 56.66 394 ASN A CA 1
ATOM 3140 C C . ASN A 1 394 ? 4.414 20.391 -6.609 1 56.66 394 ASN A C 1
ATOM 3142 O O . ASN A 1 394 ? 3.854 21.469 -6.398 1 56.66 394 ASN A O 1
ATOM 3146 N N . ILE A 1 395 ? 4.285 19.344 -5.855 1 72.44 395 ILE A N 1
ATOM 3147 C CA . ILE A 1 395 ? 3.48 19.406 -4.641 1 72.44 395 ILE A CA 1
ATOM 3148 C C . ILE A 1 395 ? 4.281 20.078 -3.521 1 72.44 395 ILE A C 1
ATOM 3150 O O . ILE A 1 395 ? 5.441 19.734 -3.291 1 72.44 395 ILE A O 1
ATOM 3154 N N . THR A 1 396 ? 3.754 21.266 -3.078 1 76 396 THR A N 1
ATOM 3155 C CA . THR A 1 396 ? 4.328 21.938 -1.917 1 76 396 THR A CA 1
ATOM 3156 C C . THR A 1 396 ? 3.416 21.797 -0.702 1 76 396 THR A C 1
ATOM 3158 O O . THR A 1 396 ? 2.221 21.531 -0.845 1 76 396 THR A O 1
ATOM 3161 N N . SER A 1 397 ? 4.113 21.828 0.421 1 85.88 397 SER A N 1
ATOM 3162 C CA . SER A 1 397 ? 3.35 21.781 1.665 1 85.88 397 SER A CA 1
ATOM 3163 C C . SER A 1 397 ? 3.648 22.984 2.545 1 85.88 397 SER A C 1
ATOM 3165 O O . SER A 1 397 ? 4.793 23.438 2.615 1 85.88 397 SER A O 1
ATOM 3167 N N . LYS A 1 398 ? 2.633 23.641 3.078 1 87.94 398 LYS A N 1
ATOM 3168 C CA . LYS A 1 398 ? 2.736 24.75 4.012 1 87.94 398 LYS A CA 1
ATOM 3169 C C . LYS A 1 398 ? 2.088 24.422 5.352 1 87.94 398 LYS A C 1
ATOM 3171 O O . LYS A 1 398 ? 0.966 23.906 5.395 1 87.94 398 LYS A O 1
ATOM 3176 N N . LEU A 1 399 ? 2.846 24.688 6.414 1 91.31 399 LEU A N 1
ATOM 3177 C CA . LEU A 1 399 ? 2.293 24.516 7.75 1 91.31 399 LEU A CA 1
ATOM 3178 C C . LEU A 1 399 ? 1.317 25.641 8.086 1 91.31 399 LEU A C 1
ATOM 3180 O O . LEU A 1 399 ? 1.702 26.812 8.125 1 91.31 399 LEU A O 1
ATOM 3184 N N . LEU A 1 400 ? 0.091 25.328 8.367 1 91.44 400 LEU A N 1
ATOM 3185 C CA . LEU A 1 400 ? -0.93 26.344 8.625 1 91.44 400 LEU A CA 1
ATOM 3186 C C . LEU A 1 400 ? -1.219 26.438 10.125 1 91.44 400 LEU A C 1
ATOM 3188 O O . LEU A 1 400 ? -1.659 27.484 10.602 1 91.44 400 LEU A O 1
ATOM 3192 N N . PHE A 1 401 ? -1.067 25.344 10.758 1 91.81 401 PHE A N 1
ATOM 3193 C CA . PHE A 1 401 ? -1.442 25.281 12.172 1 91.81 401 PHE A CA 1
ATOM 3194 C C . PHE A 1 401 ? -0.583 24.266 12.914 1 91.81 401 PHE A C 1
ATOM 3196 O O . PHE A 1 401 ? -0.237 23.219 12.367 1 91.81 401 PHE A O 1
ATOM 3203 N N . SER A 1 402 ? -0.172 24.531 14.086 1 91.12 402 SER A N 1
ATOM 3204 C CA . SER A 1 402 ? 0.408 23.594 15.055 1 91.12 402 SER A CA 1
ATOM 3205 C C . SER A 1 402 ? -0.116 23.875 16.453 1 91.12 402 SER A C 1
ATOM 3207 O O . SER A 1 402 ? -0.033 25 16.953 1 91.12 402 SER A O 1
ATOM 3209 N N . GLY A 1 403 ? -0.711 22.859 17.062 1 89.62 403 GLY A N 1
ATOM 3210 C CA . GLY A 1 403 ? -1.286 23.031 18.375 1 89.62 403 GLY A CA 1
ATOM 3211 C C . GLY A 1 403 ? -1.172 21.797 19.25 1 89.62 403 GLY A C 1
ATOM 3212 O O . GLY A 1 403 ? -0.938 20.688 18.75 1 89.62 403 GLY A O 1
ATOM 3213 N N . GLN A 1 404 ? -1.337 22.016 20.516 1 89.31 404 GLN A N 1
ATOM 3214 C CA . GLN A 1 404 ? -1.209 20.938 21.484 1 89.31 404 GLN A CA 1
ATOM 3215 C C . GLN A 1 404 ? -2.473 20.078 21.516 1 89.31 404 GLN A C 1
ATOM 3217 O O . GLN A 1 404 ? -3.566 20.562 21.219 1 89.31 404 GLN A O 1
ATOM 3222 N N . LEU A 1 405 ? -2.25 18.781 21.75 1 91.19 405 LEU A N 1
ATOM 3223 C CA . LEU A 1 405 ? -3.326 17.828 22 1 91.19 405 LEU A CA 1
ATOM 3224 C C . LEU A 1 405 ? -3.357 17.406 23.453 1 91.19 405 LEU A C 1
ATOM 3226 O O . LEU A 1 405 ? -2.311 17.312 24.109 1 91.19 405 LEU A O 1
ATOM 3230 N N . ASP A 1 406 ? -4.566 17.156 24 1 84.5 406 ASP A N 1
ATOM 3231 C CA . ASP A 1 406 ? -4.719 16.641 25.359 1 84.5 406 ASP A CA 1
ATOM 3232 C C . ASP A 1 406 ? -5.27 15.219 25.344 1 84.5 406 ASP A C 1
ATOM 3234 O O . ASP A 1 406 ? -6.484 15.016 25.375 1 84.5 406 ASP A O 1
ATOM 3238 N N . PRO A 1 407 ? -4.398 14.266 25.344 1 81.94 407 PRO A N 1
ATOM 3239 C CA . PRO A 1 407 ? -4.855 12.875 25.234 1 81.94 407 PRO A CA 1
ATOM 3240 C C . PRO A 1 407 ? -5.57 12.391 26.5 1 81.94 407 PRO A C 1
ATOM 3242 O O . PRO A 1 407 ? -6.137 11.297 26.516 1 81.94 407 PRO A O 1
ATOM 3245 N N . SER A 1 408 ? -5.488 13.055 27.641 1 74 408 SER A N 1
ATOM 3246 C CA . SER A 1 408 ? -6.18 12.641 28.859 1 74 408 SER A CA 1
ATOM 3247 C C . SER A 1 408 ? -7.68 12.508 28.625 1 74 408 SER A C 1
ATOM 3249 O O . SER A 1 408 ? -8.367 11.805 29.375 1 74 408 SER A O 1
ATOM 3251 N N . LYS A 1 409 ? -8.195 12.992 27.594 1 64.38 409 LYS A N 1
ATOM 3252 C CA . LYS A 1 409 ? -9.617 12.977 27.266 1 64.38 409 LYS A CA 1
ATOM 3253 C C . LYS A 1 409 ? -9.977 11.734 26.453 1 64.38 409 LYS A C 1
ATOM 3255 O O . LYS A 1 409 ? -11.148 11.484 26.172 1 64.38 409 LYS A O 1
ATOM 3260 N N . LEU A 1 410 ? -9.039 11.055 25.938 1 62.78 410 LEU A N 1
ATOM 3261 C CA . LEU A 1 410 ? -9.25 9.945 25.016 1 62.78 410 LEU A CA 1
ATOM 3262 C C . LEU A 1 410 ? -10.039 8.828 25.688 1 62.78 410 LEU A C 1
ATOM 3264 O O . LEU A 1 410 ? -10.922 8.227 25.062 1 62.78 410 LEU A O 1
ATOM 3268 N N . TRP A 1 411 ? -9.719 8.156 26.828 1 56.34 411 TRP A N 1
ATOM 3269 C CA . TRP A 1 411 ? -10.336 6.938 27.344 1 56.34 411 TRP A CA 1
ATOM 3270 C C . TRP A 1 411 ? -11.344 7.262 28.453 1 56.34 411 TRP A C 1
ATOM 3272 O O . TRP A 1 411 ? -11.898 6.355 29.078 1 56.34 411 TRP A O 1
ATOM 3282 N N . ASP A 1 412 ? -11.539 8.375 28.641 1 46.5 412 ASP A N 1
ATOM 3283 C CA . ASP A 1 412 ? -12.516 8.617 29.688 1 46.5 412 ASP A CA 1
ATOM 3284 C C . ASP A 1 412 ? -13.898 8.109 29.281 1 46.5 412 ASP A C 1
ATOM 3286 O O . ASP A 1 412 ? -14.805 8.047 30.109 1 46.5 412 ASP A O 1
ATOM 3290 N N . SER A 1 413 ? -14.195 7.949 28.078 1 40.78 413 SER A N 1
ATOM 3291 C CA . SER A 1 413 ? -15.586 7.586 27.859 1 40.78 413 SER A CA 1
ATOM 3292 C C . SER A 1 413 ? -15.867 6.152 28.281 1 40.78 413 SER A C 1
ATOM 3294 O O . SER A 1 413 ? -16.75 5.492 27.75 1 40.78 413 SER A O 1
ATOM 3296 N N . ASN A 1 414 ? -15.195 5.52 28.984 1 35.09 414 ASN A N 1
ATOM 3297 C CA . ASN A 1 414 ? -15.773 4.355 29.656 1 35.09 414 ASN A CA 1
ATOM 3298 C C . ASN A 1 414 ? -17.094 4.695 30.328 1 35.09 414 ASN A C 1
ATOM 3300 O O . ASN A 1 414 ? -17.688 3.852 31 1 35.09 414 ASN A O 1
ATOM 3304 N N . SER A 1 415 ? -17.422 5.961 30.672 1 33.41 415 SER A N 1
ATOM 3305 C CA . SER A 1 415 ? -18.609 6.129 31.516 1 33.41 415 SER A CA 1
ATOM 3306 C C . SER A 1 415 ? -19.891 6.004 30.688 1 33.41 415 SER A C 1
ATOM 3308 O O . SER A 1 415 ? -20.969 6.305 31.188 1 33.41 415 SER A O 1
ATOM 3310 N N . ALA A 1 416 ? -19.938 6.039 29.453 1 31.52 416 ALA A N 1
ATOM 3311 C CA . ALA A 1 416 ? -21.328 5.809 29.047 1 31.52 416 ALA A CA 1
ATOM 3312 C C . ALA A 1 416 ? -21.797 4.418 29.469 1 31.52 416 ALA A C 1
ATOM 3314 O O . ALA A 1 416 ? -21.156 3.416 29.141 1 31.52 416 ALA A O 1
ATOM 3315 N N . THR A 1 417 ? -22.562 4.301 30.531 1 27.42 417 THR A N 1
ATOM 3316 C CA . THR A 1 417 ? -23.5 3.355 31.109 1 27.42 417 THR A CA 1
ATOM 3317 C C . THR A 1 417 ? -24.297 2.646 30.016 1 27.42 417 THR A C 1
ATOM 3319 O O . THR A 1 417 ? -24.984 3.293 29.219 1 27.42 417 THR A O 1
ATOM 3322 N N . VAL A 1 418 ? -23.984 1.593 29.609 1 25.91 418 VAL A N 1
ATOM 3323 C CA . VAL A 1 418 ? -25 0.662 29.125 1 25.91 418 VAL A CA 1
ATOM 3324 C C . VAL A 1 418 ? -26.203 0.679 30.062 1 25.91 418 VAL A C 1
ATOM 3326 O O . VAL A 1 418 ? -26.094 0.278 31.234 1 25.91 418 VAL A O 1
ATOM 3329 N N . SER A 1 419 ? -26.922 1.706 30.016 1 20.7 419 SER A N 1
ATOM 3330 C CA . SER A 1 419 ? -28.266 1.402 30.531 1 20.7 419 SER A CA 1
ATOM 3331 C C . SER A 1 419 ? -28.781 0.081 29.984 1 20.7 419 SER A C 1
ATOM 3333 O O . SER A 1 419 ? -28.766 -0.137 28.766 1 20.7 419 SER A O 1
ATOM 3335 N N . GLN A 1 420 ? -28.906 -0.891 30.797 1 20.16 420 GLN A N 1
ATOM 3336 C CA . GLN A 1 420 ? -29.859 -2.002 30.766 1 20.16 420 GLN A CA 1
ATOM 3337 C C . GLN A 1 420 ? -31.234 -1.537 30.328 1 20.16 420 GLN A C 1
ATOM 3339 O O . GLN A 1 420 ? -31.734 -0.507 30.781 1 20.16 420 GLN A O 1
ATOM 3344 N N . MET B 1 1 ? 14.586 -51.094 22.781 1 43.59 1 MET B N 1
ATOM 3345 C CA . MET B 1 1 ? 13.352 -50.344 23 1 43.59 1 MET B CA 1
ATOM 3346 C C . MET B 1 1 ? 13.445 -49.5 24.25 1 43.59 1 MET B C 1
ATOM 3348 O O . MET B 1 1 ? 13.75 -50 25.328 1 43.59 1 MET B O 1
ATOM 3352 N N . LEU B 1 2 ? 13.711 -48.312 24.125 1 55.66 2 LEU B N 1
ATOM 3353 C CA . LEU B 1 2 ? 13.859 -47.5 25.344 1 55.66 2 LEU B CA 1
ATOM 3354 C C . LEU B 1 2 ? 12.664 -47.688 26.266 1 55.66 2 LEU B C 1
ATOM 3356 O O . LEU B 1 2 ? 11.523 -47.719 25.812 1 55.66 2 LEU B O 1
ATOM 3360 N N . LYS B 1 3 ? 12.93 -48.25 27.516 1 63.59 3 LYS B N 1
ATOM 3361 C CA . LYS B 1 3 ? 11.93 -48.531 28.547 1 63.59 3 LYS B CA 1
ATOM 3362 C C . LYS B 1 3 ? 11.062 -47.312 28.828 1 63.59 3 LYS B C 1
ATOM 3364 O O . LYS B 1 3 ? 11.539 -46.188 28.797 1 63.59 3 LYS B O 1
ATOM 3369 N N . LYS B 1 4 ? 9.68 -47.469 28.719 1 76.25 4 LYS B N 1
ATOM 3370 C CA . LYS B 1 4 ? 8.656 -46.5 29.016 1 76.25 4 LYS B CA 1
ATOM 3371 C C . LYS B 1 4 ? 9.047 -45.656 30.234 1 76.25 4 LYS B C 1
ATOM 3373 O O . LYS B 1 4 ? 8.891 -44.438 30.219 1 76.25 4 LYS B O 1
ATOM 3378 N N . GLN B 1 5 ? 9.617 -46.281 31.234 1 76.44 5 GLN B N 1
ATOM 3379 C CA . GLN B 1 5 ? 9.977 -45.594 32.469 1 76.44 5 GLN B CA 1
ATOM 3380 C C . GLN B 1 5 ? 11.133 -44.625 32.25 1 76.44 5 GLN B C 1
ATOM 3382 O O . GLN B 1 5 ? 11.148 -43.531 32.844 1 76.44 5 GLN B O 1
ATOM 3387 N N . GLU B 1 6 ? 12.016 -45 31.391 1 75.38 6 GLU B N 1
ATOM 3388 C CA . GLU B 1 6 ? 13.172 -44.156 31.125 1 75.38 6 GLU B CA 1
ATOM 3389 C C . GLU B 1 6 ? 12.758 -42.906 30.375 1 75.38 6 GLU B C 1
ATOM 3391 O O . GLU B 1 6 ? 13.289 -41.812 30.641 1 75.38 6 GLU B O 1
ATOM 3396 N N . ILE B 1 7 ? 11.805 -43.031 29.531 1 77.31 7 ILE B N 1
ATOM 3397 C CA . ILE B 1 7 ? 11.297 -41.875 28.766 1 77.31 7 ILE B CA 1
ATOM 3398 C C . ILE B 1 7 ? 10.57 -40.906 29.688 1 77.31 7 ILE B C 1
ATOM 3400 O O . ILE B 1 7 ? 10.797 -39.719 29.641 1 77.31 7 ILE B O 1
ATOM 3404 N N . GLU B 1 8 ? 9.797 -41.5 30.5 1 81.19 8 GLU B N 1
ATOM 3405 C CA . GLU B 1 8 ? 9.023 -40.656 31.422 1 81.19 8 GLU B CA 1
ATOM 3406 C C . GLU B 1 8 ? 9.938 -39.938 32.406 1 81.19 8 GLU B C 1
ATOM 3408 O O . GLU B 1 8 ? 9.68 -38.781 32.75 1 81.19 8 GLU B O 1
ATOM 3413 N N . GLU B 1 9 ? 10.984 -40.594 32.844 1 81 9 GLU B N 1
ATOM 3414 C CA . GLU B 1 9 ? 11.953 -39.969 33.719 1 81 9 GLU B CA 1
ATOM 3415 C C . GLU B 1 9 ? 12.68 -38.812 33.031 1 81 9 GLU B C 1
ATOM 3417 O O . GLU B 1 9 ? 12.891 -37.75 33.625 1 81 9 GLU B O 1
ATOM 3422 N N . GLU B 1 10 ? 13.047 -39 31.828 1 81.69 10 GLU B N 1
ATOM 3423 C CA . GLU B 1 10 ? 13.766 -37.969 31.109 1 81.69 10 GLU B CA 1
ATOM 3424 C C . GLU B 1 10 ? 12.859 -36.75 30.828 1 81.69 10 GLU B C 1
ATOM 3426 O O . GLU B 1 10 ? 13.289 -35.625 30.938 1 81.69 10 GLU B O 1
ATOM 3431 N N . ILE B 1 11 ? 11.625 -37.031 30.562 1 85.06 11 ILE B N 1
ATOM 3432 C CA . ILE B 1 11 ? 10.664 -35.938 30.359 1 85.06 11 ILE B CA 1
ATOM 3433 C C . ILE B 1 11 ? 10.477 -35.156 31.656 1 85.06 11 ILE B C 1
ATOM 3435 O O . ILE B 1 11 ? 10.469 -33.938 31.641 1 85.06 11 ILE B O 1
ATOM 3439 N N . SER B 1 12 ? 10.383 -35.875 32.719 1 83.25 12 SER B N 1
ATOM 3440 C CA . SER B 1 12 ? 10.281 -35.219 34 1 83.25 12 SER B CA 1
ATOM 3441 C C . SER B 1 12 ? 11.516 -34.375 34.312 1 83.25 12 SER B C 1
ATOM 3443 O O . SER B 1 12 ? 11.414 -33.281 34.844 1 83.25 12 SER B O 1
ATOM 3445 N N . ASN B 1 13 ? 12.633 -34.844 33.906 1 81.62 13 ASN B N 1
ATOM 3446 C CA . ASN B 1 13 ? 13.875 -34.125 34.094 1 81.62 13 ASN B CA 1
ATOM 3447 C C . ASN B 1 13 ? 13.867 -32.812 33.312 1 81.62 13 ASN B C 1
ATOM 3449 O O . ASN B 1 13 ? 14.258 -31.766 33.812 1 81.62 13 ASN B O 1
ATOM 3453 N N . VAL B 1 14 ? 13.414 -32.906 32.094 1 84.12 14 VAL B N 1
ATOM 3454 C CA . VAL B 1 14 ? 13.359 -31.703 31.25 1 84.12 14 VAL B CA 1
ATOM 3455 C C . VAL B 1 14 ? 12.367 -30.703 31.844 1 84.12 14 VAL B C 1
ATOM 3457 O O . VAL B 1 14 ? 12.656 -29.516 31.922 1 84.12 14 VAL B O 1
ATOM 3460 N N . LEU B 1 15 ? 11.25 -31.188 32.312 1 84.75 15 LEU B N 1
ATOM 3461 C CA . LEU B 1 15 ? 10.195 -30.328 32.844 1 84.75 15 LEU B CA 1
ATOM 3462 C C . LEU B 1 15 ? 10.633 -29.672 34.156 1 84.75 15 LEU B C 1
ATOM 3464 O O . LEU B 1 15 ? 10.336 -28.5 34.375 1 84.75 15 LEU B O 1
ATOM 3468 N N . ASN B 1 16 ? 11.391 -30.344 34.906 1 81.12 16 ASN B N 1
ATOM 3469 C CA . ASN B 1 16 ? 11.844 -29.844 36.188 1 81.12 16 ASN B CA 1
ATOM 3470 C C . ASN B 1 16 ? 13.062 -28.938 36.062 1 81.12 16 ASN B C 1
ATOM 3472 O O . ASN B 1 16 ? 13.414 -28.219 37 1 81.12 16 ASN B O 1
ATOM 3476 N N . SER B 1 17 ? 13.75 -29.031 34.969 1 80.12 17 SER B N 1
ATOM 3477 C CA . SER B 1 17 ? 14.969 -28.25 34.75 1 80.12 17 SER B CA 1
ATOM 3478 C C . SER B 1 17 ? 14.656 -26.781 34.531 1 80.12 17 SER B C 1
ATOM 3480 O O . SER B 1 17 ? 15.539 -25.922 34.625 1 80.12 17 SER B O 1
ATOM 3482 N N . GLY B 1 18 ? 13.336 -26.516 34.219 1 80.81 18 GLY B N 1
ATOM 3483 C CA . GLY B 1 18 ? 12.953 -25.156 33.875 1 80.81 18 GLY B CA 1
ATOM 3484 C C . GLY B 1 18 ? 13.312 -24.766 32.469 1 80.81 18 GLY B C 1
ATOM 3485 O O . GLY B 1 18 ? 13.18 -23.609 32.062 1 80.81 18 GLY B O 1
ATOM 3486 N N . ALA B 1 19 ? 13.766 -25.641 31.625 1 78.38 19 ALA B N 1
ATOM 3487 C CA . ALA B 1 19 ? 14.242 -25.391 30.266 1 78.38 19 ALA B CA 1
ATOM 3488 C C . ALA B 1 19 ? 13.109 -24.891 29.375 1 78.38 19 ALA B C 1
ATOM 3490 O O . ALA B 1 19 ? 13.344 -24.156 28.406 1 78.38 19 ALA B O 1
ATOM 3491 N N . LEU B 1 20 ? 11.891 -25.188 29.672 1 82.44 20 LEU B N 1
ATOM 3492 C CA . LEU B 1 20 ? 10.75 -24.812 28.844 1 82.44 20 LEU B CA 1
ATOM 3493 C C . LEU B 1 20 ? 10.117 -23.516 29.312 1 82.44 20 LEU B C 1
ATOM 3495 O O . LEU B 1 20 ? 9.18 -23.016 28.703 1 82.44 20 LEU B O 1
ATOM 3499 N N . GLY B 1 21 ? 10.656 -23 30.375 1 75.88 21 GLY B N 1
ATOM 3500 C CA . GLY B 1 21 ? 10.125 -21.766 30.938 1 75.88 21 GLY B CA 1
ATOM 3501 C C . GLY B 1 21 ? 8.859 -21.969 31.75 1 75.88 21 GLY B C 1
ATOM 3502 O O . GLY B 1 21 ? 8.586 -23.094 32.188 1 75.88 21 GLY B O 1
ATOM 3503 N N . ARG B 1 22 ? 8.07 -20.938 32 1 69.88 22 ARG B N 1
ATOM 3504 C CA . ARG B 1 22 ? 6.867 -20.969 32.844 1 69.88 22 ARG B CA 1
ATOM 3505 C C . ARG B 1 22 ? 5.621 -21.188 31.984 1 69.88 22 ARG B C 1
ATOM 3507 O O . ARG B 1 22 ? 4.504 -21.188 32.5 1 69.88 22 ARG B O 1
ATOM 3514 N N . SER B 1 23 ? 5.859 -21.484 30.766 1 74.62 23 SER B N 1
ATOM 3515 C CA . SER B 1 23 ? 4.707 -21.609 29.875 1 74.62 23 SER B CA 1
ATOM 3516 C C . SER B 1 23 ? 4.039 -22.969 30.016 1 74.62 23 SER B C 1
ATOM 3518 O O . SER B 1 23 ? 4.652 -24 29.719 1 74.62 23 SER B O 1
ATOM 3520 N N . LYS B 1 24 ? 2.879 -22.969 30.375 1 80.19 24 LYS B N 1
ATOM 3521 C CA . LYS B 1 24 ? 2.07 -24.172 30.547 1 80.19 24 LYS B CA 1
ATOM 3522 C C . LYS B 1 24 ? 1.849 -24.891 29.203 1 80.19 24 LYS B C 1
ATOM 3524 O O . LYS B 1 24 ? 1.688 -26.109 29.172 1 80.19 24 LYS B O 1
ATOM 3529 N N . ARG B 1 25 ? 1.977 -24.203 28.172 1 81.19 25 ARG B N 1
ATOM 3530 C CA . ARG B 1 25 ? 1.687 -24.75 26.859 1 81.19 25 ARG B CA 1
ATOM 3531 C C . ARG B 1 25 ? 2.814 -25.656 26.375 1 81.19 25 ARG B C 1
ATOM 3533 O O . ARG B 1 25 ? 2.562 -26.719 25.812 1 81.19 25 ARG B O 1
ATOM 3540 N N . TYR B 1 26 ? 3.973 -25.297 26.625 1 87.06 26 TYR B N 1
ATOM 3541 C CA . TYR B 1 26 ? 5.094 -26.141 26.219 1 87.06 26 TYR B CA 1
ATOM 3542 C C . TYR B 1 26 ? 5.16 -27.406 27.078 1 87.06 26 TYR B C 1
ATOM 3544 O O . TYR B 1 26 ? 5.48 -28.484 26.562 1 87.06 26 TYR B O 1
ATOM 3552 N N . ILE B 1 27 ? 4.824 -27.188 28.281 1 86.06 27 ILE B N 1
ATOM 3553 C CA . ILE B 1 27 ? 4.801 -28.328 29.203 1 86.06 27 ILE B CA 1
ATOM 3554 C C . ILE B 1 27 ? 3.744 -29.328 28.75 1 86.06 27 ILE B C 1
ATOM 3556 O O . ILE B 1 27 ? 4.016 -30.531 28.672 1 86.06 27 ILE B O 1
ATOM 3560 N N . ARG B 1 28 ? 2.598 -28.797 28.375 1 86.75 28 ARG B N 1
ATOM 3561 C CA . ARG B 1 28 ? 1.502 -29.641 27.906 1 86.75 28 ARG B CA 1
ATOM 3562 C C . ARG B 1 28 ? 1.865 -30.312 26.578 1 86.75 28 ARG B C 1
ATOM 3564 O O . ARG B 1 28 ? 1.567 -31.484 26.391 1 86.75 28 ARG B O 1
ATOM 3571 N N . LEU B 1 29 ? 2.506 -29.625 25.828 1 90.12 29 LEU B N 1
ATOM 3572 C CA . LEU B 1 29 ? 2.908 -30.141 24.516 1 90.12 29 LEU B CA 1
ATOM 3573 C C . LEU B 1 29 ? 3.926 -31.266 24.672 1 90.12 29 LEU B C 1
ATOM 3575 O O . LEU B 1 29 ? 3.779 -32.312 24.047 1 90.12 29 LEU B O 1
ATOM 3579 N N . LEU B 1 30 ? 4.887 -31.062 25.406 1 90.44 30 LEU B N 1
ATOM 3580 C CA . LEU B 1 30 ? 5.914 -32.094 25.594 1 90.44 30 LEU B CA 1
ATOM 3581 C C . LEU B 1 30 ? 5.324 -33.344 26.219 1 90.44 30 LEU B C 1
ATOM 3583 O O . LEU B 1 30 ? 5.637 -34.469 25.797 1 90.44 30 LEU B O 1
ATOM 3587 N N . ARG B 1 31 ? 4.488 -33.125 27.188 1 88.62 31 ARG B N 1
ATOM 3588 C CA . ARG B 1 31 ? 3.832 -34.281 27.828 1 88.62 31 ARG B CA 1
ATOM 3589 C C . ARG B 1 31 ? 2.979 -35.031 26.828 1 88.62 31 ARG B C 1
ATOM 3591 O O . ARG B 1 31 ? 2.973 -36.281 26.844 1 88.62 31 ARG B O 1
ATOM 3598 N N . TYR B 1 32 ? 2.24 -34.312 25.984 1 90.06 32 TYR B N 1
ATOM 3599 C CA . TYR B 1 32 ? 1.382 -34.906 24.969 1 90.06 32 TYR B CA 1
ATOM 3600 C C . TYR B 1 32 ? 2.201 -35.719 23.969 1 90.06 32 TYR B C 1
ATOM 3602 O O . TYR B 1 32 ? 1.872 -36.875 23.688 1 90.06 32 TYR B O 1
ATOM 3610 N N . LEU B 1 33 ? 3.354 -35.219 23.594 1 90.5 33 LEU B N 1
ATOM 3611 C CA . LEU B 1 33 ? 4.203 -35.906 22.625 1 90.5 33 LEU B CA 1
ATOM 3612 C C . LEU B 1 33 ? 4.871 -37.125 23.234 1 90.5 33 LEU B C 1
ATOM 3614 O O . LEU B 1 33 ? 5.023 -38.156 22.578 1 90.5 33 LEU B O 1
ATOM 3618 N N . ALA B 1 34 ? 5.207 -36.938 24.375 1 88.19 34 ALA B N 1
ATOM 3619 C CA . ALA B 1 34 ? 5.797 -38.062 25.109 1 88.19 34 ALA B CA 1
ATOM 3620 C C . ALA B 1 34 ? 4.809 -39.219 25.234 1 88.19 34 ALA B C 1
ATOM 3622 O O . ALA B 1 34 ? 5.152 -40.375 24.984 1 88.19 34 ALA B O 1
ATOM 3623 N N . GLU B 1 35 ? 3.604 -38.875 25.594 1 87 35 GLU B N 1
ATOM 3624 C CA . GLU B 1 35 ? 2.564 -39.875 25.75 1 87 35 GLU B CA 1
ATOM 3625 C C . GLU B 1 35 ? 2.281 -40.562 24.422 1 87 35 GLU B C 1
ATOM 3627 O O . GLU B 1 35 ? 2.145 -41.812 24.391 1 87 35 GLU B O 1
ATOM 3632 N N . ARG B 1 36 ? 2.211 -39.812 23.391 1 88.12 36 ARG B N 1
ATOM 3633 C CA . ARG B 1 36 ? 1.92 -40.375 22.062 1 88.12 36 ARG B CA 1
ATOM 3634 C C . ARG B 1 36 ? 3.061 -41.25 21.578 1 88.12 36 ARG B C 1
ATOM 3636 O O . ARG B 1 36 ? 2.826 -42.281 20.922 1 88.12 36 ARG B O 1
ATOM 3643 N N . THR B 1 37 ? 4.258 -40.875 21.953 1 85.88 37 THR B N 1
ATOM 3644 C CA . THR B 1 37 ? 5.43 -41.656 21.562 1 85.88 37 THR B CA 1
ATOM 3645 C C . THR B 1 37 ? 5.48 -42.969 22.328 1 85.88 37 THR B C 1
ATOM 3647 O O . THR B 1 37 ? 5.77 -44 21.75 1 85.88 37 THR B O 1
ATOM 3650 N N . ILE B 1 38 ? 5.156 -42.969 23.578 1 83.25 38 ILE B N 1
ATOM 3651 C CA . ILE B 1 38 ? 5.184 -44.156 24.438 1 83.25 38 ILE B CA 1
ATOM 3652 C C . ILE B 1 38 ? 4.094 -45.125 24 1 83.25 38 ILE B C 1
ATOM 3654 O O . ILE B 1 38 ? 4.316 -46.344 23.969 1 83.25 38 ILE B O 1
ATOM 3658 N N . THR B 1 39 ? 2.975 -44.594 23.672 1 83.44 39 THR B N 1
ATOM 3659 C CA . THR B 1 39 ? 1.847 -45.438 23.297 1 83.44 39 THR B CA 1
ATOM 3660 C C . THR B 1 39 ? 1.904 -45.812 21.812 1 83.44 39 THR B C 1
ATOM 3662 O O . THR B 1 39 ? 1.076 -46.594 21.328 1 83.44 39 THR B O 1
ATOM 3665 N N . ASP B 1 40 ? 2.938 -45.25 21.141 1 82.5 40 ASP B N 1
ATOM 3666 C CA . ASP B 1 40 ? 3.166 -45.5 19.719 1 82.5 40 ASP B CA 1
ATOM 3667 C C . ASP B 1 40 ? 1.904 -45.219 18.906 1 82.5 40 ASP B C 1
ATOM 3669 O O . ASP B 1 40 ? 1.52 -46.031 18.047 1 82.5 40 ASP B O 1
ATOM 3673 N N . VAL B 1 41 ? 1.148 -44.219 19.203 1 82.75 41 VAL B N 1
ATOM 3674 C CA . VAL B 1 41 ? -0 -43.75 18.438 1 82.75 41 VAL B CA 1
ATOM 3675 C C . VAL B 1 41 ? 0.445 -42.656 17.453 1 82.75 41 VAL B C 1
ATOM 3677 O O . VAL B 1 41 ? 1.063 -41.688 17.859 1 82.75 41 VAL B O 1
ATOM 3680 N N . PRO B 1 42 ? 0.372 -42.969 16.234 1 81.94 42 PRO B N 1
ATOM 3681 C CA . PRO B 1 42 ? 0.712 -41.906 15.266 1 81.94 42 PRO B CA 1
ATOM 3682 C C . PRO B 1 42 ? -0.006 -40.594 15.555 1 81.94 42 PRO B C 1
ATOM 3684 O O . PRO B 1 42 ? -1.188 -40.594 15.906 1 81.94 42 PRO B O 1
ATOM 3687 N N . THR B 1 43 ? 0.761 -39.438 15.57 1 83 43 THR B N 1
ATOM 3688 C CA . THR B 1 43 ? 0.245 -38.125 15.922 1 83 43 THR B CA 1
ATOM 3689 C C . THR B 1 43 ? 0.341 -37.156 14.727 1 83 43 THR B C 1
ATOM 3691 O O . THR B 1 43 ? 1.407 -37.031 14.125 1 83 43 THR B O 1
ATOM 3694 N N . LYS B 1 44 ? -0.855 -36.688 14.422 1 81.25 44 LYS B N 1
ATOM 3695 C CA . LYS B 1 44 ? -0.909 -35.688 13.375 1 81.25 44 LYS B CA 1
ATOM 3696 C C . LYS B 1 44 ? -1.075 -34.281 13.969 1 81.25 44 LYS B C 1
ATOM 3698 O O . LYS B 1 44 ? -1.451 -34.125 15.133 1 81.25 44 LYS B O 1
ATOM 3703 N N . GLU B 1 45 ? -0.758 -33.344 13.25 1 82.88 45 GLU B N 1
ATOM 3704 C CA . GLU B 1 45 ? -0.824 -31.938 13.656 1 82.88 45 GLU B CA 1
ATOM 3705 C C . GLU B 1 45 ? -2.201 -31.578 14.219 1 82.88 45 GLU B C 1
ATOM 3707 O O . GLU B 1 45 ? -2.309 -30.875 15.219 1 82.88 45 GLU B O 1
ATOM 3712 N N . ILE B 1 46 ? -3.213 -32.062 13.664 1 77.81 46 ILE B N 1
ATOM 3713 C CA . ILE B 1 46 ? -4.586 -31.797 14.07 1 77.81 46 ILE B CA 1
ATOM 3714 C C . ILE B 1 46 ? -4.836 -32.375 15.461 1 77.81 46 ILE B C 1
ATOM 3716 O O . ILE B 1 46 ? -5.551 -31.766 16.266 1 77.81 46 ILE B O 1
ATOM 3720 N N . ASP B 1 47 ? -4.246 -33.438 15.734 1 83.5 47 ASP B N 1
ATOM 3721 C CA . ASP B 1 47 ? -4.383 -34.062 17.047 1 83.5 47 ASP B CA 1
ATOM 3722 C C . ASP B 1 47 ? -3.797 -33.156 18.141 1 83.5 47 ASP B C 1
ATOM 3724 O O . ASP B 1 47 ? -4.406 -33 19.203 1 83.5 47 ASP B O 1
ATOM 3728 N N . ILE B 1 48 ? -2.734 -32.562 17.781 1 87.12 48 ILE B N 1
ATOM 3729 C CA . ILE B 1 48 ? -2.053 -31.672 18.719 1 87.12 48 ILE B CA 1
ATOM 3730 C C . ILE B 1 48 ? -2.875 -30.391 18.906 1 87.12 48 ILE B C 1
ATOM 3732 O O . ILE B 1 48 ? -3.043 -29.922 20.031 1 87.12 48 ILE B O 1
ATOM 3736 N N . ALA B 1 49 ? -3.385 -29.922 17.953 1 83.88 49 ALA B N 1
ATOM 3737 C CA . ALA B 1 49 ? -4.211 -28.719 18.016 1 83.88 49 ALA B CA 1
ATOM 3738 C C . ALA B 1 49 ? -5.41 -28.922 18.938 1 83.88 49 ALA B C 1
ATOM 3740 O O . ALA B 1 49 ? -5.742 -28.047 19.734 1 83.88 49 ALA B O 1
ATOM 3741 N N . ILE B 1 50 ? -5.957 -29.984 18.781 1 80.5 50 ILE B N 1
ATOM 3742 C CA . ILE B 1 50 ? -7.164 -30.297 19.547 1 80.5 50 ILE B CA 1
ATOM 3743 C C . ILE B 1 50 ? -6.797 -30.641 20.984 1 80.5 50 ILE B C 1
ATOM 3745 O O . ILE B 1 50 ? -7.355 -30.078 21.922 1 80.5 50 ILE B O 1
ATOM 3749 N N . ASP B 1 51 ? -5.871 -31.438 21.109 1 84.25 51 ASP B N 1
ATOM 3750 C CA . ASP B 1 51 ? -5.625 -32.062 22.406 1 84.25 51 ASP B CA 1
ATOM 3751 C C . ASP B 1 51 ? -4.781 -31.141 23.297 1 84.25 51 ASP B C 1
ATOM 3753 O O . ASP B 1 51 ? -4.953 -31.109 24.516 1 84.25 51 ASP B O 1
ATOM 3757 N N . VAL B 1 52 ? -3.934 -30.406 22.641 1 84.12 52 VAL B N 1
ATOM 3758 C CA . VAL B 1 52 ? -2.975 -29.609 23.406 1 84.12 52 VAL B CA 1
ATOM 3759 C C . VAL B 1 52 ? -3.424 -28.156 23.453 1 84.12 52 VAL B C 1
ATOM 3761 O O . VAL B 1 52 ? -3.357 -27.516 24.516 1 84.12 52 VAL B O 1
ATOM 3764 N N . PHE B 1 53 ? -3.92 -27.75 22.453 1 80.25 53 PHE B N 1
ATOM 3765 C CA . PHE B 1 53 ? -4.184 -26.328 22.344 1 80.25 53 PHE B CA 1
ATOM 3766 C C . PHE B 1 53 ? -5.684 -26.047 22.359 1 80.25 53 PHE B C 1
ATOM 3768 O O . PHE B 1 53 ? -6.113 -24.906 22.172 1 80.25 53 PHE B O 1
ATOM 3775 N N . ASP B 1 54 ? -6.477 -27.109 22.531 1 75.88 54 ASP B N 1
ATOM 3776 C CA . ASP B 1 54 ? -7.926 -27.031 22.719 1 75.88 54 ASP B CA 1
ATOM 3777 C C . ASP B 1 54 ? -8.602 -26.328 21.547 1 75.88 54 ASP B C 1
ATOM 3779 O O . ASP B 1 54 ? -9.492 -25.5 21.734 1 75.88 54 ASP B O 1
ATOM 3783 N N . LYS B 1 55 ? -8.055 -26.703 20.594 1 70.75 55 LYS B N 1
ATOM 3784 C CA . LYS B 1 55 ? -8.68 -26.156 19.391 1 70.75 55 LYS B CA 1
ATOM 3785 C C . LYS B 1 55 ? -9.781 -27.078 18.891 1 70.75 55 LYS B C 1
ATOM 3787 O O . LYS B 1 55 ? -9.547 -28.266 18.656 1 70.75 55 LYS B O 1
ATOM 3792 N N . ARG B 1 56 ? -10.945 -26.906 19.203 1 60.31 56 ARG B N 1
ATOM 3793 C CA . ARG B 1 56 ? -12.102 -27.734 18.891 1 60.31 56 ARG B CA 1
ATOM 3794 C C . ARG B 1 56 ? -12.578 -27.484 17.453 1 60.31 56 ARG B C 1
ATOM 3796 O O . ARG B 1 56 ? -12.797 -26.328 17.062 1 60.31 56 ARG B O 1
ATOM 3803 N N . GLY B 1 57 ? -12.656 -28.516 16.641 1 55.16 57 GLY B N 1
ATOM 3804 C CA . GLY B 1 57 ? -13.18 -28.812 15.328 1 55.16 57 GLY B CA 1
ATOM 3805 C C . GLY B 1 57 ? -12.82 -27.781 14.281 1 55.16 57 GLY B C 1
ATOM 3806 O O . GLY B 1 57 ? -13.094 -27.953 13.094 1 55.16 57 GLY B O 1
ATOM 3807 N N . THR B 1 58 ? -12.18 -26.781 14.672 1 58.56 58 THR B N 1
ATOM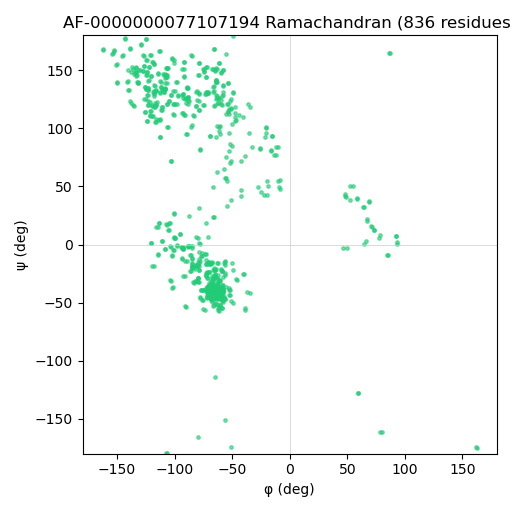 3808 C CA . THR B 1 58 ? -11.969 -25.719 13.688 1 58.56 58 THR B CA 1
ATOM 3809 C C . THR B 1 58 ? -10.484 -25.578 13.359 1 58.56 58 THR B C 1
ATOM 3811 O O . THR B 1 58 ? -10.094 -24.641 12.648 1 58.56 58 THR B O 1
ATOM 3814 N N . PHE B 1 59 ? -9.633 -26.469 13.672 1 60.03 59 PHE B N 1
ATOM 3815 C CA . PHE B 1 59 ? -8.203 -26.359 13.438 1 60.03 59 PHE B CA 1
ATOM 3816 C C . PHE B 1 59 ? -7.832 -26.922 12.07 1 60.03 59 PHE B C 1
ATOM 3818 O O . PHE B 1 59 ? -8.188 -28.047 11.734 1 60.03 59 PHE B O 1
ATOM 3825 N N . ASP B 1 60 ? -7.297 -26.188 11.32 1 63.31 60 ASP B N 1
ATOM 3826 C CA . ASP B 1 60 ? -6.836 -26.641 10.008 1 63.31 60 ASP B CA 1
ATOM 3827 C C . ASP B 1 60 ? -5.316 -26.547 9.906 1 63.31 60 ASP B C 1
ATOM 3829 O O . ASP B 1 60 ? -4.758 -25.469 9.734 1 63.31 60 ASP B O 1
ATOM 3833 N N . PRO B 1 61 ? -4.633 -27.641 9.922 1 65.25 61 PRO B N 1
ATOM 3834 C CA . PRO B 1 61 ? -3.17 -27.719 9.938 1 65.25 61 PRO B CA 1
ATOM 3835 C C . PRO B 1 61 ? -2.531 -27.047 8.727 1 65.25 61 PRO B C 1
ATOM 3837 O O . PRO B 1 61 ? -1.364 -26.641 8.789 1 65.25 61 PRO B O 1
ATOM 3840 N N . SER B 1 62 ? -3.299 -26.969 7.84 1 62.09 62 SER B N 1
ATOM 3841 C CA . SER B 1 62 ? -2.777 -26.422 6.59 1 62.09 62 SER B CA 1
ATOM 3842 C C . SER B 1 62 ? -2.734 -24.891 6.625 1 62.09 62 SER B C 1
ATOM 3844 O O . SER B 1 62 ? -1.929 -24.281 5.926 1 62.09 62 SER B O 1
ATOM 3846 N N . THR B 1 63 ? -3.502 -24.312 7.602 1 58.69 63 THR B N 1
ATOM 3847 C CA . THR B 1 63 ? -3.621 -22.859 7.672 1 58.69 63 THR B CA 1
ATOM 3848 C C . THR B 1 63 ? -3.094 -22.344 9.008 1 58.69 63 THR B C 1
ATOM 3850 O O . THR B 1 63 ? -2.719 -21.172 9.117 1 58.69 63 THR B O 1
ATOM 3853 N N . GLU B 1 64 ? -2.982 -23.172 9.961 1 60.72 64 GLU B N 1
ATOM 3854 C CA . GLU B 1 64 ? -2.59 -22.797 11.312 1 60.72 64 GLU B CA 1
ATOM 3855 C C . GLU B 1 64 ? -1.261 -23.438 11.695 1 60.72 64 GLU B C 1
ATOM 3857 O O . GLU B 1 64 ? -1.11 -24.672 11.617 1 60.72 64 GLU B O 1
ATOM 3862 N N . SER B 1 65 ? -0.249 -22.484 12.023 1 66.31 65 SER B N 1
ATOM 3863 C CA . SER B 1 65 ? 1.08 -23.016 12.289 1 66.31 65 SER B CA 1
ATOM 3864 C C . SER B 1 65 ? 1.348 -23.109 13.789 1 66.31 65 SER B C 1
ATOM 3866 O O . SER B 1 65 ? 2.441 -23.484 14.211 1 66.31 65 SER B O 1
ATOM 3868 N N . TYR B 1 66 ? 0.399 -22.828 14.492 1 71.5 66 TYR B N 1
ATOM 3869 C CA . TYR B 1 66 ? 0.708 -22.672 15.914 1 71.5 66 TYR B CA 1
ATOM 3870 C C . TYR B 1 66 ? 1.277 -23.953 16.5 1 71.5 66 TYR B C 1
ATOM 3872 O O . TYR B 1 66 ? 2.244 -23.922 17.266 1 71.5 66 TYR B O 1
ATOM 3880 N N . VAL B 1 67 ? 0.709 -24.875 15.836 1 80.75 67 VAL B N 1
ATOM 3881 C CA . VAL B 1 67 ? 1.229 -26.141 16.344 1 80.75 67 VAL B CA 1
ATOM 3882 C C . VAL B 1 67 ? 2.676 -26.328 15.883 1 80.75 67 VAL B C 1
ATOM 3884 O O . VAL B 1 67 ? 3.545 -26.688 16.688 1 80.75 67 VAL B O 1
ATOM 3887 N N . ARG B 1 68 ? 2.926 -26.047 14.703 1 79.44 68 ARG B N 1
ATOM 3888 C CA . ARG B 1 68 ? 4.262 -26.234 14.141 1 79.44 68 ARG B CA 1
ATOM 3889 C C . ARG B 1 68 ? 5.262 -25.281 14.789 1 79.44 68 ARG B C 1
ATOM 3891 O O . ARG B 1 68 ? 6.402 -25.672 15.062 1 79.44 68 ARG B O 1
ATOM 3898 N N . VAL B 1 69 ? 4.836 -24.172 15.078 1 80.19 69 VAL B N 1
ATOM 3899 C CA . VAL B 1 69 ? 5.684 -23.188 15.734 1 80.19 69 VAL B CA 1
ATOM 3900 C C . VAL B 1 69 ? 6.008 -23.641 17.156 1 80.19 69 VAL B C 1
ATOM 3902 O O . VAL B 1 69 ? 7.16 -23.562 17.578 1 80.19 69 VAL B O 1
ATOM 3905 N N . TYR B 1 70 ? 4.961 -24.031 17.75 1 81.31 70 TYR B N 1
ATOM 3906 C CA . TYR B 1 70 ? 5.176 -24.484 19.109 1 81.31 70 TYR B CA 1
ATOM 3907 C C . TYR B 1 70 ? 6.094 -25.703 19.141 1 81.31 70 TYR B C 1
ATOM 3909 O O . TYR B 1 70 ? 6.969 -25.797 20 1 81.31 70 TYR B O 1
ATOM 3917 N N . VAL B 1 71 ? 5.945 -26.438 18.094 1 86.19 71 VAL B N 1
ATOM 3918 C CA . VAL B 1 71 ? 6.789 -27.625 18.016 1 86.19 71 VAL B CA 1
ATOM 3919 C C . VAL B 1 71 ? 8.219 -27.234 17.656 1 86.19 71 VAL B C 1
ATOM 3921 O O . VAL B 1 71 ? 9.18 -27.766 18.219 1 86.19 71 VAL B O 1
ATOM 3924 N N . HIS B 1 72 ? 8.344 -26.375 16.859 1 83.69 72 HIS B N 1
ATOM 3925 C CA . HIS B 1 72 ? 9.648 -25.844 16.484 1 83.69 72 HIS B CA 1
ATOM 3926 C C . HIS B 1 72 ? 10.359 -25.203 17.672 1 83.69 72 HIS B C 1
ATOM 3928 O O . HIS B 1 72 ? 11.539 -25.469 17.906 1 83.69 72 HIS B O 1
ATOM 3934 N N . ASN B 1 73 ? 9.656 -24.453 18.359 1 85 73 ASN B N 1
ATOM 3935 C CA . ASN B 1 73 ? 10.219 -23.812 19.531 1 85 73 ASN B CA 1
ATOM 3936 C C . ASN B 1 73 ? 10.57 -24.828 20.609 1 85 73 ASN B C 1
ATOM 3938 O O . ASN B 1 73 ? 11.594 -24.688 21.281 1 85 73 ASN B O 1
ATOM 3942 N N . LEU B 1 74 ? 9.742 -25.703 20.703 1 88.62 74 LEU B N 1
ATOM 3943 C CA . LEU B 1 74 ? 10.023 -26.766 21.672 1 88.62 74 LEU B CA 1
ATOM 3944 C C . LEU B 1 74 ? 11.289 -27.531 21.297 1 88.62 74 LEU B C 1
ATOM 3946 O O . LEU B 1 74 ? 12.102 -27.859 22.156 1 88.62 74 LEU B O 1
ATOM 3950 N N . ARG B 1 75 ? 11.359 -27.672 19.969 1 86.56 75 ARG B N 1
ATOM 3951 C CA . ARG B 1 75 ? 12.578 -28.297 19.469 1 86.56 75 ARG B CA 1
ATOM 3952 C C . ARG B 1 75 ? 13.812 -27.484 19.859 1 86.56 75 ARG B C 1
ATOM 3954 O O . ARG B 1 75 ? 14.797 -28.031 20.359 1 86.56 75 ARG B O 1
ATOM 3961 N N . LYS B 1 76 ? 13.789 -26.312 19.75 1 83.62 76 LYS B N 1
ATOM 3962 C CA . LYS B 1 76 ? 14.898 -25.422 20.062 1 83.62 76 LYS B CA 1
ATOM 3963 C C . LYS B 1 76 ? 15.195 -25.391 21.562 1 83.62 76 LYS B C 1
ATOM 3965 O O . LYS B 1 76 ? 16.359 -25.406 21.969 1 83.62 76 LYS B O 1
ATOM 3970 N N . LYS B 1 77 ? 14.188 -25.375 22.25 1 84.62 77 LYS B N 1
ATOM 3971 C CA . LYS B 1 77 ? 14.336 -25.344 23.703 1 84.62 77 LYS B CA 1
ATOM 3972 C C . LYS B 1 77 ? 14.977 -26.641 24.203 1 84.62 77 LYS B C 1
ATOM 3974 O O . LYS B 1 77 ? 15.836 -26.609 25.094 1 84.62 77 LYS B O 1
ATOM 3979 N N . LEU B 1 78 ? 14.602 -27.688 23.562 1 86.38 78 LEU B N 1
ATOM 3980 C CA . LEU B 1 78 ? 15.188 -28.969 23.906 1 86.38 78 LEU B CA 1
ATOM 3981 C C . LEU B 1 78 ? 16.656 -29.031 23.5 1 86.38 78 LEU B C 1
ATOM 3983 O O . LEU B 1 78 ? 17.5 -29.516 24.25 1 86.38 78 LEU B O 1
ATOM 3987 N N . GLU B 1 79 ? 16.859 -28.469 22.375 1 81.75 79 GLU B N 1
ATOM 3988 C CA . GLU B 1 79 ? 18.234 -28.406 21.891 1 81.75 79 GLU B CA 1
ATOM 3989 C C . GLU B 1 79 ? 19.109 -27.562 22.812 1 81.75 79 GLU B C 1
ATOM 3991 O O . GLU B 1 79 ? 20.234 -27.938 23.156 1 81.75 79 GLU B O 1
ATOM 3996 N N . ASP B 1 80 ? 18.594 -26.516 23.219 1 81.94 80 ASP B N 1
ATOM 3997 C CA . ASP B 1 80 ? 19.281 -25.625 24.141 1 81.94 80 ASP B CA 1
ATOM 3998 C C . ASP B 1 80 ? 19.531 -26.312 25.484 1 81.94 80 ASP B C 1
ATOM 4000 O O . ASP B 1 80 ? 20.609 -26.172 26.078 1 81.94 80 ASP B O 1
ATOM 4004 N N . TYR B 1 81 ? 18.609 -27.016 25.875 1 83.75 81 TYR B N 1
ATOM 4005 C CA . TYR B 1 81 ? 18.688 -27.75 27.141 1 83.75 81 TYR B CA 1
ATOM 4006 C C . TYR B 1 81 ? 19.797 -28.797 27.094 1 83.75 81 TYR B C 1
ATOM 4008 O O . TYR B 1 81 ? 20.625 -28.875 28.016 1 83.75 81 TYR B O 1
ATOM 4016 N N . TYR B 1 82 ? 19.828 -29.391 26.047 1 81.5 82 TYR B N 1
ATOM 4017 C CA . TYR B 1 82 ? 20.797 -30.484 26 1 81.5 82 TYR B CA 1
ATOM 4018 C C . TYR B 1 82 ? 22.172 -29.969 25.625 1 81.5 82 TYR B C 1
ATOM 4020 O O . TYR B 1 82 ? 23.188 -30.594 25.938 1 81.5 82 TYR B O 1
ATOM 4028 N N . SER B 1 83 ? 22.188 -28.844 25.062 1 78.69 83 SER B N 1
ATOM 4029 C CA . SER B 1 83 ? 23.484 -28.234 24.75 1 78.69 83 SER B CA 1
ATOM 4030 C C . SER B 1 83 ? 24.172 -27.734 26.016 1 78.69 83 SER B C 1
ATOM 4032 O O . SER B 1 83 ? 25.406 -27.672 26.062 1 78.69 83 SER B O 1
ATOM 4034 N N . ARG B 1 84 ? 23.422 -27.422 27.016 1 72.94 84 ARG B N 1
ATOM 4035 C CA . ARG B 1 84 ? 23.953 -26.891 28.25 1 72.94 84 ARG B CA 1
ATOM 4036 C C . ARG B 1 84 ? 24.266 -28 29.25 1 72.94 84 ARG B C 1
ATOM 4038 O O . ARG B 1 84 ? 24.969 -27.781 30.234 1 72.94 84 ARG B O 1
ATOM 4045 N N . LYS B 1 85 ? 23.531 -28.875 28.984 1 67.5 85 LYS B N 1
ATOM 4046 C CA . LYS B 1 85 ? 23.734 -30 29.891 1 67.5 85 LYS B CA 1
ATOM 4047 C C . LYS B 1 85 ? 25.094 -30.672 29.641 1 67.5 85 LYS B C 1
ATOM 4049 O O . LYS B 1 85 ? 25.438 -30.984 28.5 1 67.5 85 LYS B O 1
ATOM 4054 N N . SER B 1 86 ? 26.094 -30.328 30.312 1 56.5 86 SER B N 1
ATOM 4055 C CA . SER B 1 86 ? 27.406 -30.969 30.328 1 56.5 86 SER B CA 1
ATOM 4056 C C . SER B 1 86 ? 27.281 -32.5 30.203 1 56.5 86 SER B C 1
ATOM 4058 O O . SER B 1 86 ? 26.328 -33.094 30.719 1 56.5 86 SER B O 1
ATOM 4060 N N . GLY B 1 87 ? 27.844 -33.125 29.219 1 47.75 87 GLY B N 1
ATOM 4061 C CA . GLY B 1 87 ? 27.844 -34.469 28.672 1 47.75 87 GLY B CA 1
ATOM 4062 C C . GLY B 1 87 ? 27.906 -35.562 29.719 1 47.75 87 GLY B C 1
ATOM 4063 O O . GLY B 1 87 ? 28.969 -36.125 29.969 1 47.75 87 GLY B O 1
ATOM 4064 N N . ASN B 1 88 ? 27.297 -35.625 30.812 1 45.06 88 ASN B N 1
ATOM 4065 C CA . ASN B 1 88 ? 27.453 -36.969 31.344 1 45.06 88 ASN B CA 1
ATOM 4066 C C . ASN B 1 88 ? 26.922 -38.031 30.375 1 45.06 88 ASN B C 1
ATOM 4068 O O . ASN B 1 88 ? 25.953 -37.781 29.641 1 45.06 88 ASN B O 1
ATOM 4072 N N . THR B 1 89 ? 27.703 -39.094 30.016 1 45.88 89 THR B N 1
ATOM 4073 C CA . THR B 1 89 ? 27.703 -40.188 29.047 1 45.88 89 THR B CA 1
ATOM 4074 C C . THR B 1 89 ? 26.297 -40.75 28.875 1 45.88 89 THR B C 1
ATOM 4076 O O . THR B 1 89 ? 25.953 -41.25 27.797 1 45.88 89 THR B O 1
ATOM 4079 N N . GLN B 1 90 ? 25.547 -41.188 29.875 1 50.47 90 GLN B N 1
ATOM 4080 C CA . GLN B 1 90 ? 24.469 -42.188 29.828 1 50.47 90 GLN B CA 1
ATOM 4081 C C . GLN B 1 90 ? 23.125 -41.531 29.516 1 50.47 90 GLN B C 1
ATOM 4083 O O . GLN B 1 90 ? 22.109 -42.188 29.438 1 50.47 90 GLN B O 1
ATOM 4088 N N . ASP B 1 91 ? 22.953 -40.188 29.344 1 57.25 91 ASP B N 1
ATOM 4089 C CA . ASP B 1 91 ? 21.609 -39.625 29.469 1 57.25 91 ASP B CA 1
ATOM 4090 C C . ASP B 1 91 ? 20.922 -39.562 28.109 1 57.25 91 ASP B C 1
ATOM 4092 O O . ASP B 1 91 ? 21.594 -39.406 27.078 1 57.25 91 ASP B O 1
ATOM 4096 N N . LEU B 1 92 ? 19.75 -40.125 28.031 1 68.56 92 LEU B N 1
ATOM 4097 C CA . LEU B 1 92 ? 18.844 -40.125 26.891 1 68.56 92 LEU B CA 1
ATOM 4098 C C . LEU B 1 92 ? 18.594 -38.688 26.391 1 68.56 92 LEU B C 1
ATOM 4100 O O . LEU B 1 92 ? 18.312 -37.812 27.188 1 68.56 92 LEU B O 1
ATOM 4104 N N . GLU B 1 93 ? 19.078 -38.469 25.25 1 79.62 93 GLU B N 1
ATOM 4105 C CA . GLU B 1 93 ? 18.781 -37.156 24.656 1 79.62 93 GLU B CA 1
ATOM 4106 C C . GLU B 1 93 ? 17.469 -37.219 23.875 1 79.62 93 GLU B C 1
ATOM 4108 O O . GLU B 1 93 ? 17.266 -38.094 23.047 1 79.62 93 GLU B O 1
ATOM 4113 N N . LEU B 1 94 ? 16.578 -36.375 24.219 1 83.31 94 LEU B N 1
ATOM 4114 C CA . LEU B 1 94 ? 15.281 -36.219 23.578 1 83.31 94 LEU B CA 1
ATOM 4115 C C . LEU B 1 94 ? 15.344 -35.219 22.438 1 83.31 94 LEU B C 1
ATOM 4117 O O . LEU B 1 94 ? 15.922 -34.156 22.594 1 83.31 94 LEU B O 1
ATOM 4121 N N . SER B 1 95 ? 14.922 -35.625 21.312 1 86.62 95 SER B N 1
ATOM 4122 C CA . SER B 1 95 ? 14.828 -34.688 20.203 1 86.62 95 SER B CA 1
ATOM 4123 C C . SER B 1 95 ? 13.523 -34.875 19.438 1 86.62 95 SER B C 1
ATOM 4125 O O . SER B 1 95 ? 12.891 -35.938 19.516 1 86.62 95 SER B O 1
ATOM 4127 N N . ILE B 1 96 ? 12.992 -33.906 18.812 1 88.69 96 ILE B N 1
ATOM 4128 C CA . ILE B 1 96 ? 11.867 -33.938 17.891 1 88.69 96 ILE B CA 1
ATOM 4129 C C . ILE B 1 96 ? 12.367 -33.75 16.453 1 88.69 96 ILE B C 1
ATOM 4131 O O . ILE B 1 96 ? 12.742 -32.656 16.062 1 88.69 96 ILE B O 1
ATOM 4135 N N . PRO B 1 97 ? 12.445 -34.844 15.773 1 83.81 97 PRO B N 1
ATOM 4136 C CA . PRO B 1 97 ? 12.922 -34.719 14.398 1 83.81 97 PRO B CA 1
ATOM 4137 C C . PRO B 1 97 ? 12.039 -33.812 13.555 1 83.81 97 PRO B C 1
ATOM 4139 O O . PRO B 1 97 ? 10.828 -33.719 13.789 1 83.81 97 PRO B O 1
ATOM 4142 N N . VAL B 1 98 ? 12.703 -33.094 12.578 1 81.62 98 VAL B N 1
ATOM 4143 C CA . VAL B 1 98 ? 11.961 -32.281 11.648 1 81.62 98 VAL B CA 1
ATOM 4144 C C . VAL B 1 98 ? 11.008 -33.125 10.82 1 81.62 98 VAL B C 1
ATOM 4146 O O . VAL B 1 98 ? 11.406 -34.156 10.297 1 81.62 98 VAL B O 1
ATOM 4149 N N . GLY B 1 99 ? 9.711 -32.75 10.812 1 78.38 99 GLY B N 1
ATOM 4150 C CA . GLY B 1 99 ? 8.719 -33.469 10.016 1 78.38 99 GLY B CA 1
ATOM 4151 C C . GLY B 1 99 ? 8.016 -34.562 10.781 1 78.38 99 GLY B C 1
ATOM 4152 O O . GLY B 1 99 ? 7.164 -35.281 10.234 1 78.38 99 GLY B O 1
ATOM 4153 N N . SER B 1 100 ? 8.43 -34.656 12.039 1 82.25 100 SER B N 1
ATOM 4154 C CA . SER B 1 100 ? 7.82 -35.688 12.852 1 82.25 100 SER B CA 1
ATOM 4155 C C . SER B 1 100 ? 7.418 -35.156 14.219 1 82.25 100 SER B C 1
ATOM 4157 O O . SER B 1 100 ? 8.039 -34.25 14.742 1 82.25 100 SER B O 1
ATOM 4159 N N . TYR B 1 101 ? 6.316 -35.75 14.734 1 87.5 101 TYR B N 1
ATOM 4160 C CA . TYR B 1 101 ? 5.879 -35.344 16.078 1 87.5 101 TYR B CA 1
ATOM 4161 C C . TYR B 1 101 ? 6.207 -36.438 17.094 1 87.5 101 TYR B C 1
ATOM 4163 O O . TYR B 1 101 ? 5.758 -36.375 18.234 1 87.5 101 TYR B O 1
ATOM 4171 N N . LYS B 1 102 ? 7.059 -37.375 16.547 1 87.56 102 LYS B N 1
ATOM 4172 C CA . LYS B 1 102 ? 7.516 -38.438 17.422 1 87.56 102 LYS B CA 1
ATOM 4173 C C . LYS B 1 102 ? 8.836 -38.094 18.094 1 87.56 102 LYS B C 1
ATOM 4175 O O . LYS B 1 102 ? 9.758 -37.594 17.438 1 87.56 102 LYS B O 1
ATOM 4180 N N . LEU B 1 103 ? 8.852 -38.25 19.359 1 87.5 103 LEU B N 1
ATOM 4181 C CA . LEU B 1 103 ? 10.086 -38 20.094 1 87.5 103 LEU B CA 1
ATOM 4182 C C . LEU B 1 103 ? 11.094 -39.125 19.828 1 87.5 103 LEU B C 1
ATOM 4184 O O . LEU B 1 103 ? 10.734 -40.312 19.781 1 87.5 103 LEU B O 1
ATOM 4188 N N . GLU B 1 104 ? 12.312 -38.688 19.5 1 85.88 104 GLU B N 1
ATOM 4189 C CA . GLU B 1 104 ? 13.406 -39.625 19.328 1 85.88 104 GLU B CA 1
ATOM 4190 C C . GLU B 1 104 ? 14.383 -39.562 20.5 1 85.88 104 GLU B C 1
ATOM 4192 O O . GLU B 1 104 ? 14.617 -38.469 21.062 1 85.88 104 GLU B O 1
ATOM 4197 N N . PHE B 1 105 ? 14.875 -40.75 20.781 1 78.62 105 PHE B N 1
ATOM 4198 C CA . PHE B 1 105 ? 15.781 -40.906 21.922 1 78.62 105 PHE B CA 1
ATOM 4199 C C . PHE B 1 105 ? 17.094 -41.531 21.484 1 78.62 105 PHE B C 1
ATOM 4201 O O . PHE B 1 105 ? 17.109 -42.531 20.766 1 78.62 105 PHE B O 1
ATOM 4208 N N . ALA B 1 106 ? 18.188 -40.844 21.391 1 73.88 106 ALA B N 1
ATOM 4209 C CA . ALA B 1 106 ? 19.5 -41.375 21.031 1 73.88 106 ALA B CA 1
ATOM 4210 C C . ALA B 1 106 ? 20.422 -41.438 22.234 1 73.88 106 ALA B C 1
ATOM 4212 O O . ALA B 1 106 ? 20.375 -40.562 23.109 1 73.88 106 ALA B O 1
ATOM 4213 N N . PRO B 1 107 ? 21.141 -42.5 22.312 1 60.5 107 PRO B N 1
ATOM 4214 C CA . PRO B 1 107 ? 22.156 -42.531 23.359 1 60.5 107 PRO B CA 1
ATOM 4215 C C . PRO B 1 107 ? 23.266 -41.5 23.172 1 60.5 107 PRO B C 1
ATOM 4217 O O . PRO B 1 107 ? 23.594 -41.156 22.031 1 60.5 107 PRO B O 1
ATOM 4220 N N . SER B 1 108 ? 23.562 -40.625 23.906 1 51.53 108 SER B N 1
ATOM 4221 C CA . SER B 1 108 ? 24.656 -39.656 23.797 1 51.53 108 SER B CA 1
ATOM 4222 C C . SER B 1 108 ? 25.984 -40.344 23.562 1 51.53 108 SER B C 1
ATOM 4224 O O . SER B 1 108 ? 26.422 -41.156 24.391 1 51.53 108 SER B O 1
ATOM 4226 N N . ASN B 1 109 ? 26.391 -41 22.391 1 43.06 109 ASN B N 1
ATOM 4227 C CA . ASN B 1 109 ? 27.688 -41.656 22.219 1 43.06 109 ASN B CA 1
ATOM 4228 C C . ASN B 1 109 ? 28.844 -40.656 22.25 1 43.06 109 ASN B C 1
ATOM 4230 O O . ASN B 1 109 ? 29.297 -40.188 21.203 1 43.06 109 ASN B O 1
ATOM 4234 N N . ARG B 1 110 ? 28.891 -39.625 22.719 1 37.56 110 ARG B N 1
ATOM 4235 C CA . ARG B 1 110 ? 30.156 -38.906 22.531 1 37.56 110 ARG B CA 1
ATOM 4236 C C . ARG B 1 110 ? 31.312 -39.656 23.156 1 37.56 110 ARG B C 1
ATOM 4238 O O . ARG B 1 110 ? 31.266 -40.062 24.328 1 37.56 110 ARG B O 1
ATOM 4245 N N . THR B 1 111 ? 32.031 -40.406 22.297 1 33.16 111 THR B N 1
ATOM 4246 C CA . THR B 1 111 ? 33.312 -41.031 22.656 1 33.16 111 THR B CA 1
ATOM 4247 C C . THR B 1 111 ? 34.219 -40.031 23.359 1 33.16 111 THR B C 1
ATOM 4249 O O . THR B 1 111 ? 34.469 -38.938 22.844 1 33.16 111 THR B O 1
ATOM 4252 N N . GLU B 1 112 ? 34.406 -40.156 24.562 1 31.27 112 GLU B N 1
ATOM 4253 C CA . GLU B 1 112 ? 35.312 -39.438 25.469 1 31.27 112 GLU B CA 1
ATOM 4254 C C . GLU B 1 112 ? 36.75 -39.5 24.969 1 31.27 112 GLU B C 1
ATOM 4256 O O . GLU B 1 112 ? 37.375 -40.594 24.984 1 31.27 112 GLU B O 1
ATOM 4261 N N . GLU B 1 113 ? 37.219 -39.094 23.656 1 27.98 113 GLU B N 1
ATOM 4262 C CA . GLU B 1 113 ? 38.688 -39.125 23.453 1 27.98 113 GLU B CA 1
ATOM 4263 C C . GLU B 1 113 ? 39.406 -38.406 24.578 1 27.98 113 GLU B C 1
ATOM 4265 O O . GLU B 1 113 ? 39.188 -37.219 24.797 1 27.98 113 GLU B O 1
ATOM 4270 N N . THR B 1 114 ? 39.625 -39.125 25.625 1 26.23 114 THR B N 1
ATOM 4271 C CA . THR B 1 114 ? 40.344 -38.75 26.844 1 26.23 114 THR B CA 1
ATOM 4272 C C . THR B 1 114 ? 41.75 -38.25 26.5 1 26.23 114 THR B C 1
ATOM 4274 O O . THR B 1 114 ? 42.562 -39 25.984 1 26.23 114 THR B O 1
ATOM 4277 N N . PRO B 1 115 ? 41.969 -37 25.953 1 25.78 115 PRO B N 1
ATOM 4278 C CA . PRO B 1 115 ? 43.375 -36.625 25.719 1 25.78 115 PRO B CA 1
ATOM 4279 C C . PRO B 1 115 ? 44.25 -36.906 26.938 1 25.78 115 PRO B C 1
ATOM 4281 O O . PRO B 1 115 ? 43.844 -36.719 28.078 1 25.78 115 PRO B O 1
ATOM 4284 N N . ALA B 1 116 ? 45.156 -37.844 26.797 1 22.61 116 ALA B N 1
ATOM 4285 C CA . ALA B 1 116 ? 46.156 -38.344 27.719 1 22.61 116 ALA B CA 1
ATOM 4286 C C . ALA B 1 116 ? 47 -37.219 28.297 1 22.61 116 ALA B C 1
ATOM 4288 O O . ALA B 1 116 ? 47.562 -36.406 27.547 1 22.61 116 ALA B O 1
ATOM 4289 N N . LEU B 1 117 ? 46.625 -36.75 29.484 1 23.3 117 LEU B N 1
ATOM 4290 C CA . LEU B 1 117 ? 47.25 -35.688 30.266 1 23.3 117 LEU B CA 1
ATOM 4291 C C . LEU B 1 117 ? 48.719 -36.031 30.531 1 23.3 117 LEU B C 1
ATOM 4293 O O . LEU B 1 117 ? 49.031 -36.969 31.281 1 23.3 117 LEU B O 1
ATOM 4297 N N . ARG B 1 118 ? 49.562 -36.094 29.359 1 21.83 118 ARG B N 1
ATOM 4298 C CA . ARG B 1 118 ? 51 -36.344 29.609 1 21.83 118 ARG B CA 1
ATOM 4299 C C . ARG B 1 118 ? 51.531 -35.438 30.719 1 21.83 118 ARG B C 1
ATOM 4301 O O . ARG B 1 118 ? 51.188 -34.25 30.75 1 21.83 118 ARG B O 1
ATOM 4308 N N . GLY B 1 119 ? 52 -35.969 31.812 1 23.22 119 GLY B N 1
ATOM 4309 C CA . GLY B 1 119 ? 52.562 -35.562 33.094 1 23.22 119 GLY B CA 1
ATOM 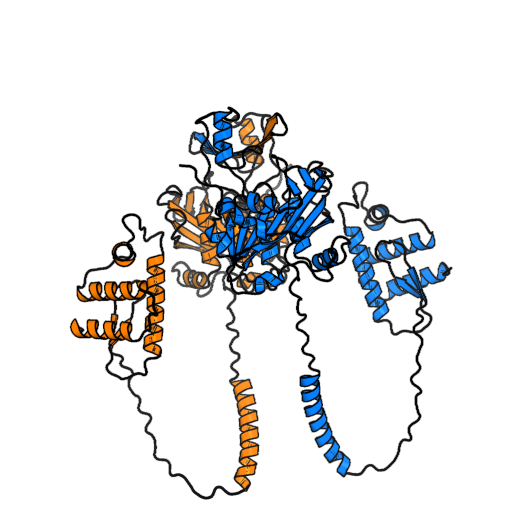4310 C C . GLY B 1 119 ? 53.75 -34.625 32.938 1 23.22 119 GLY B C 1
ATOM 4311 O O . GLY B 1 119 ? 54.5 -34.438 33.906 1 23.22 119 GLY B O 1
ATOM 4312 N N . GLN B 1 120 ? 53.812 -33.719 31.875 1 23.05 120 GLN B N 1
ATOM 4313 C CA . GLN B 1 120 ? 55.094 -33.062 31.719 1 23.05 120 GLN B CA 1
ATOM 4314 C C . GLN B 1 120 ? 55.469 -32.281 32.969 1 23.05 120 GLN B C 1
ATOM 4316 O O . GLN B 1 120 ? 54.594 -31.672 33.625 1 23.05 120 GLN B O 1
ATOM 4321 N N . THR B 1 121 ? 56.688 -32.625 33.5 1 23.03 121 THR B N 1
ATOM 4322 C CA . THR B 1 121 ? 57.531 -32.219 34.594 1 23.03 121 THR B CA 1
ATOM 4323 C C . THR B 1 121 ? 57.812 -30.703 34.562 1 23.03 121 THR B C 1
ATOM 4325 O O . THR B 1 121 ? 57.938 -30.125 33.469 1 23.03 121 THR B O 1
ATOM 4328 N N . LEU B 1 122 ? 57.438 -29.953 35.656 1 24.44 122 LEU B N 1
ATOM 4329 C CA . LEU B 1 122 ? 57.406 -28.531 35.969 1 24.44 122 LEU B CA 1
ATOM 4330 C C . LEU B 1 122 ? 58.812 -27.938 35.969 1 24.44 122 LEU B C 1
ATOM 4332 O O . LEU B 1 122 ? 59.594 -28.234 36.906 1 24.44 122 LEU B O 1
ATOM 4336 N N . PRO B 1 123 ? 59.594 -27.938 34.75 1 25.28 123 PRO B N 1
ATOM 4337 C CA . PRO B 1 123 ? 60.969 -27.516 35.094 1 25.28 123 PRO B CA 1
ATOM 4338 C C . PRO B 1 123 ? 61.031 -26.188 35.812 1 25.28 123 PRO B C 1
ATOM 4340 O O . PRO B 1 123 ? 60.062 -25.406 35.75 1 25.28 123 PRO B O 1
ATOM 4343 N N . ARG B 1 124 ? 62.281 -25.969 36.438 1 24.5 124 ARG B N 1
ATOM 4344 C CA . ARG B 1 124 ? 62.844 -25.125 37.5 1 24.5 124 ARG B CA 1
ATOM 4345 C C . ARG B 1 124 ? 62.781 -23.656 37.125 1 24.5 124 ARG B C 1
ATOM 4347 O O . ARG B 1 124 ? 62.25 -22.844 37.875 1 24.5 124 ARG B O 1
ATOM 4354 N N . GLN B 1 125 ? 64.062 -23.016 36.938 1 27.91 125 GLN B N 1
ATOM 4355 C CA . GLN B 1 125 ? 64.625 -21.734 37.344 1 27.91 125 GLN B CA 1
ATOM 4356 C C . GLN B 1 125 ? 64.312 -20.641 36.312 1 27.91 125 GLN B C 1
ATOM 4358 O O . GLN B 1 125 ? 65.125 -20.359 35.438 1 27.91 125 GLN B O 1
ATOM 4363 N N . ILE B 1 126 ? 63.438 -20.578 35.531 1 29.78 126 ILE B N 1
ATOM 4364 C CA . ILE B 1 126 ? 63.5 -19.734 34.344 1 29.78 126 ILE B CA 1
ATOM 4365 C C . ILE B 1 126 ? 63.562 -18.266 34.781 1 29.78 126 ILE B C 1
ATOM 4367 O O . ILE B 1 126 ? 62.594 -17.75 35.375 1 29.78 126 ILE B O 1
ATOM 4371 N N . ALA B 1 127 ? 64.938 -17.766 34.906 1 30.11 127 ALA B N 1
ATOM 4372 C CA . ALA B 1 127 ? 65.5 -16.531 35.406 1 30.11 127 ALA B CA 1
ATOM 4373 C C . ALA B 1 127 ? 64.875 -15.305 34.812 1 30.11 127 ALA B C 1
ATOM 4375 O O . ALA B 1 127 ? 64.125 -15.406 33.812 1 30.11 127 ALA B O 1
ATOM 4376 N N . PHE B 1 128 ? 65.5 -14.086 35.188 1 33.03 128 PHE B N 1
ATOM 4377 C CA . PHE B 1 128 ? 65.125 -12.68 35.031 1 33.03 128 PHE B CA 1
ATOM 4378 C C . PHE B 1 128 ? 64.875 -12.352 33.594 1 33.03 128 PHE B C 1
ATOM 4380 O O . PHE B 1 128 ? 64.125 -11.398 33.281 1 33.03 128 PHE B O 1
ATOM 4387 N N . LYS B 1 129 ? 65.75 -13.023 32.656 1 35.56 129 LYS B N 1
ATOM 4388 C CA . LYS B 1 129 ? 65.688 -12.797 31.219 1 35.56 129 LYS B CA 1
ATOM 4389 C C . LYS B 1 129 ? 64.25 -13.141 30.703 1 35.56 129 LYS B C 1
ATOM 4391 O O . LYS B 1 129 ? 63.938 -12.828 29.562 1 35.56 129 LYS B O 1
ATOM 4396 N N . GLN B 1 130 ? 63.656 -14.062 31.469 1 36 130 GLN B N 1
ATOM 4397 C CA . GLN B 1 130 ? 62.375 -14.633 31.047 1 36 130 GLN B CA 1
ATOM 4398 C C . GLN B 1 130 ? 61.25 -13.609 31.172 1 36 130 GLN B C 1
ATOM 4400 O O . GLN B 1 130 ? 60.188 -13.805 30.625 1 36 130 GLN B O 1
ATOM 4405 N N . LEU B 1 131 ? 61.625 -12.711 32.062 1 38.16 131 LEU B N 1
ATOM 4406 C CA . LEU B 1 131 ? 60.594 -11.672 32.25 1 38.16 131 LEU B CA 1
ATOM 4407 C C . LEU B 1 131 ? 60.562 -10.75 31.031 1 38.16 131 LEU B C 1
ATOM 4409 O O . LEU B 1 131 ? 59.5 -10.344 30.594 1 38.16 131 LEU B O 1
ATOM 4413 N N . ALA B 1 132 ? 61.875 -10.453 30.547 1 40.81 132 ALA B N 1
ATOM 4414 C CA . ALA B 1 132 ? 61.938 -9.617 29.344 1 40.81 132 ALA B CA 1
ATOM 4415 C C . ALA B 1 132 ? 61.312 -10.32 28.156 1 40.81 132 ALA B C 1
ATOM 4417 O O . ALA B 1 132 ? 60.656 -9.68 27.312 1 40.81 132 ALA B O 1
ATOM 4418 N N . MET B 1 133 ? 61.594 -11.68 28.047 1 38.88 133 MET B N 1
ATOM 4419 C CA . MET B 1 133 ? 60.969 -12.469 26.969 1 38.88 133 MET B CA 1
ATOM 4420 C C . MET B 1 133 ? 59.469 -12.586 27.156 1 38.88 133 MET B C 1
ATOM 4422 O O . MET B 1 133 ? 58.75 -12.734 26.172 1 38.88 133 MET B O 1
ATOM 4426 N N . PHE B 1 134 ? 59.094 -12.586 28.375 1 44.94 134 PHE B N 1
ATOM 4427 C CA . PHE B 1 134 ? 57.656 -12.609 28.625 1 44.94 134 PHE B CA 1
ATOM 4428 C C . PHE B 1 134 ? 57 -11.312 28.172 1 44.94 134 PHE B C 1
ATOM 4430 O O . PHE B 1 134 ? 55.906 -11.328 27.594 1 44.94 134 PHE B O 1
ATOM 4437 N N . PHE B 1 135 ? 57.719 -10.234 28.469 1 45.84 135 PHE B N 1
ATOM 4438 C CA . PHE B 1 135 ? 57.156 -8.984 27.984 1 45.84 135 PHE B CA 1
ATOM 4439 C C . PHE B 1 135 ? 57.281 -8.891 26.469 1 45.84 135 PHE B C 1
ATOM 4441 O O . PHE B 1 135 ? 56.375 -8.383 25.797 1 45.84 135 PHE B O 1
ATOM 4448 N N . ALA B 1 136 ? 58.469 -9.438 25.906 1 44.59 136 ALA B N 1
ATOM 4449 C CA . ALA B 1 136 ? 58.531 -9.562 24.453 1 44.59 136 ALA B CA 1
ATOM 4450 C C . ALA B 1 136 ? 57.562 -10.609 23.938 1 44.59 136 ALA B C 1
ATOM 4452 O O . ALA B 1 136 ? 56.938 -10.422 22.891 1 44.59 136 ALA B O 1
ATOM 4453 N N . ALA B 1 137 ? 57.438 -11.766 24.609 1 45.53 137 ALA B N 1
ATOM 4454 C CA . ALA B 1 137 ? 56.438 -12.781 24.234 1 45.53 137 ALA B CA 1
ATOM 4455 C C . ALA B 1 137 ? 55.031 -12.289 24.5 1 45.53 137 ALA B C 1
ATOM 4457 O O . ALA B 1 137 ? 54.125 -12.539 23.719 1 45.53 137 ALA B O 1
ATOM 4458 N N . SER B 1 138 ? 54.844 -11.617 25.594 1 45.84 138 SER B N 1
ATOM 4459 C CA . SER B 1 138 ? 53.531 -11.016 25.797 1 45.84 138 SER B CA 1
ATOM 4460 C C . SER B 1 138 ? 53.281 -9.898 24.781 1 45.84 138 SER B C 1
ATOM 4462 O O . SER B 1 138 ? 52.156 -9.734 24.312 1 45.84 138 SER B O 1
ATOM 4464 N N . ALA B 1 139 ? 54.312 -9.125 24.484 1 47.34 139 ALA B N 1
ATOM 4465 C CA . ALA B 1 139 ? 54.219 -8.203 23.359 1 47.34 139 ALA B CA 1
ATOM 4466 C C . ALA B 1 139 ? 54.094 -8.953 22.031 1 47.34 139 ALA B C 1
ATOM 4468 O O . ALA B 1 139 ? 53.312 -8.547 21.156 1 47.34 139 ALA B O 1
ATOM 4469 N N . ALA B 1 140 ? 54.844 -10.094 21.844 1 47.47 140 ALA B N 1
ATOM 4470 C CA . ALA B 1 140 ? 54.625 -10.945 20.688 1 47.47 140 ALA B CA 1
ATOM 4471 C C . ALA B 1 140 ? 53.281 -11.664 20.766 1 47.47 140 ALA B C 1
ATOM 4473 O O . ALA B 1 140 ? 52.594 -11.781 19.766 1 47.47 140 ALA B O 1
ATOM 4474 N N . ILE B 1 141 ? 52.906 -12.219 21.859 1 49.88 141 ILE B N 1
ATOM 4475 C CA . ILE B 1 141 ? 51.594 -12.797 22 1 49.88 141 ILE B CA 1
ATOM 4476 C C . ILE B 1 141 ? 50.531 -11.695 21.875 1 49.88 141 ILE B C 1
ATOM 4478 O O . ILE B 1 141 ? 49.5 -11.883 21.234 1 49.88 141 ILE B O 1
ATOM 4482 N N . PHE B 1 142 ? 50.75 -10.555 22.516 1 47.84 142 PHE B N 1
ATOM 4483 C CA . PHE B 1 142 ? 49.875 -9.422 22.25 1 47.84 142 PHE B CA 1
ATOM 4484 C C . PHE B 1 142 ? 49.938 -9.023 20.781 1 47.84 142 PHE B C 1
ATOM 4486 O O . PHE B 1 142 ? 48.906 -8.789 20.156 1 47.84 142 PHE B O 1
ATOM 4493 N N . PHE B 1 143 ? 51.156 -8.961 20.156 1 46.88 143 PHE B N 1
ATOM 4494 C CA . PHE B 1 143 ? 51.219 -8.773 18.703 1 46.88 143 PHE B CA 1
ATOM 4495 C C . PHE B 1 143 ? 50.75 -10.023 17.984 1 46.88 143 PHE B C 1
ATOM 4497 O O . PHE B 1 143 ? 50.125 -9.93 16.938 1 46.88 143 PHE B O 1
ATOM 4504 N N . ILE B 1 144 ? 51.062 -11.266 18.422 1 47.88 144 ILE B N 1
ATOM 4505 C CA . ILE B 1 144 ? 50.438 -12.453 17.828 1 47.88 144 ILE B CA 1
ATOM 4506 C C . ILE B 1 144 ? 48.969 -12.508 18.172 1 47.88 144 ILE B C 1
ATOM 4508 O O . ILE B 1 144 ? 48.125 -12.836 17.328 1 47.88 144 ILE B O 1
ATOM 4512 N N . GLY B 1 145 ? 48.531 -12.312 19.391 1 44.78 145 GLY B N 1
ATOM 4513 C CA . GLY B 1 145 ? 47.094 -12.18 19.656 1 44.78 145 GLY B CA 1
ATOM 4514 C C . GLY B 1 145 ? 46.438 -11.039 18.891 1 44.78 145 GLY B C 1
ATOM 4515 O O . GLY B 1 145 ? 45.344 -11.195 18.344 1 44.78 145 GLY B O 1
ATOM 4516 N N . VAL B 1 146 ? 46.969 -9.82 18.891 1 44.59 146 VAL B N 1
ATOM 4517 C CA . VAL B 1 146 ? 46.531 -8.82 17.922 1 44.59 146 VAL B CA 1
ATOM 4518 C C . VAL B 1 146 ? 46.75 -9.344 16.516 1 44.59 146 VAL B C 1
ATOM 4520 O O . VAL B 1 146 ? 45.906 -9.148 15.633 1 44.59 146 VAL B O 1
ATOM 4523 N N . PHE B 1 147 ? 47.906 -9.977 16.25 1 41.81 147 PHE B N 1
ATOM 4524 C CA . PHE B 1 147 ? 48.062 -10.656 14.969 1 41.81 147 PHE B CA 1
ATOM 4525 C C . PHE B 1 147 ? 47.125 -11.852 14.859 1 41.81 147 PHE B C 1
ATOM 4527 O O . PHE B 1 147 ? 46.531 -12.078 13.805 1 41.81 147 PHE B O 1
ATOM 4534 N N . ILE B 1 148 ? 47.062 -12.812 15.781 1 42.44 148 ILE B N 1
ATOM 4535 C CA . ILE B 1 148 ? 46.031 -13.844 15.727 1 42.44 148 ILE B CA 1
ATOM 4536 C C . ILE B 1 148 ? 44.656 -13.203 15.859 1 42.44 148 ILE B C 1
ATOM 4538 O O . ILE B 1 148 ? 43.719 -13.578 15.156 1 42.44 148 ILE B O 1
ATOM 4542 N N . LYS B 1 149 ? 44.25 -12.359 16.906 1 40.12 149 LYS B N 1
ATOM 4543 C CA . LYS B 1 149 ? 43 -11.633 16.781 1 40.12 149 LYS B CA 1
ATOM 4544 C C . LYS B 1 149 ? 42.906 -10.906 15.445 1 40.12 149 LYS B C 1
ATOM 4546 O O . LYS B 1 149 ? 41.844 -10.859 14.82 1 40.12 149 LYS B O 1
ATOM 4551 N N . GLU B 1 150 ? 43.844 -10.117 14.953 1 36.78 150 GLU B N 1
ATOM 4552 C CA . GLU B 1 150 ? 43.844 -9.695 13.555 1 36.78 150 GLU B CA 1
ATOM 4553 C C . GLU B 1 150 ? 43.875 -10.898 12.617 1 36.78 150 GLU B C 1
ATOM 4555 O O . GLU B 1 150 ? 43.281 -10.867 11.539 1 36.78 150 GLU B O 1
ATOM 4560 N N . LYS B 1 151 ? 44.688 -11.867 12.781 1 34 151 LYS B N 1
ATOM 4561 C CA . LYS B 1 151 ? 44.562 -13.039 11.914 1 34 151 LYS B CA 1
ATOM 4562 C C . LYS B 1 151 ? 43.375 -13.898 12.312 1 34 151 LYS B C 1
ATOM 4564 O O . LYS B 1 151 ? 42.719 -14.492 11.453 1 34 151 LYS B O 1
ATOM 4569 N N . PHE B 1 152 ? 43.188 -14.406 13.539 1 33.66 152 PHE B N 1
ATOM 4570 C CA . PHE B 1 152 ? 41.938 -15.102 13.891 1 33.66 152 PHE B CA 1
ATOM 4571 C C . PHE B 1 152 ? 40.844 -14.109 14.258 1 33.66 152 PHE B C 1
ATOM 4573 O O . PHE B 1 152 ? 39.812 -14.5 14.789 1 33.66 152 PHE B O 1
ATOM 4580 N N . SER B 1 153 ? 40.938 -12.812 14.875 1 32.44 153 SER B N 1
ATOM 4581 C CA . SER B 1 153 ? 39.844 -11.969 14.453 1 32.44 153 SER B CA 1
ATOM 4582 C C . SER B 1 153 ? 39.281 -12.398 13.094 1 32.44 153 SER B C 1
ATOM 4584 O O . SER B 1 153 ? 39.875 -12.07 12.062 1 32.44 153 SER B O 1
ATOM 4586 N N . SER B 1 154 ? 39.156 -13.641 13.125 1 28.7 154 SER B N 1
ATOM 4587 C CA . SER B 1 154 ? 38.312 -14.148 12.062 1 28.7 154 SER B CA 1
ATOM 4588 C C . SER B 1 154 ? 37.406 -13.062 11.5 1 28.7 154 SER B C 1
ATOM 4590 O O . SER B 1 154 ? 36.844 -12.258 12.258 1 28.7 154 SER B O 1
ATOM 4592 N N . THR B 1 155 ? 37.812 -12.508 10.508 1 29.89 155 THR B N 1
ATOM 4593 C CA . THR B 1 155 ? 36.781 -11.93 9.656 1 29.89 155 THR B CA 1
ATOM 4594 C C . THR B 1 155 ? 35.406 -12.555 9.953 1 29.89 155 THR B C 1
ATOM 4596 O O . THR B 1 155 ? 35.188 -13.734 9.688 1 29.89 155 THR B O 1
ATOM 4599 N N . SER B 1 156 ? 35 -12.586 11.328 1 30.23 156 SER B N 1
ATOM 4600 C CA . SER B 1 156 ? 33.562 -12.797 11.219 1 30.23 156 SER B CA 1
ATOM 4601 C C . SER B 1 156 ? 33.062 -12.57 9.797 1 30.23 156 SER B C 1
ATOM 4603 O O . SER B 1 156 ? 33.281 -11.5 9.227 1 30.23 156 SER B O 1
ATOM 4605 N N . GLN B 1 157 ? 33.344 -13.531 9.117 1 29.97 157 GLN B N 1
ATOM 4606 C CA . GLN B 1 157 ? 32.656 -13.352 7.852 1 29.97 157 GLN B CA 1
ATOM 4607 C C . GLN B 1 157 ? 31.406 -12.477 8.031 1 29.97 157 GLN B C 1
ATOM 4609 O O . GLN B 1 157 ? 30.609 -12.688 8.953 1 29.97 157 GLN B O 1
ATOM 4614 N N . PRO B 1 158 ? 31.578 -11.18 8.039 1 29.89 158 PRO B N 1
ATOM 4615 C CA . PRO B 1 158 ? 30.234 -10.633 8.062 1 29.89 158 PRO B CA 1
ATOM 4616 C C . PRO B 1 158 ? 29.156 -11.695 7.828 1 29.89 158 PRO B C 1
ATOM 4618 O O . PRO B 1 158 ? 29.344 -12.594 7.008 1 29.89 158 PRO B O 1
ATOM 4621 N N . VAL B 1 159 ? 28.766 -12.43 8.992 1 31.36 159 VAL B N 1
ATOM 4622 C CA . VAL B 1 159 ? 27.5 -12.953 8.508 1 31.36 159 VAL B CA 1
ATOM 4623 C C . VAL B 1 159 ? 27.125 -12.273 7.195 1 31.36 159 VAL B C 1
ATOM 4625 O O . VAL B 1 159 ? 26.812 -11.078 7.176 1 31.36 159 VAL B O 1
ATOM 4628 N N . ASN B 1 160 ? 27.984 -12.344 6.348 1 31.84 160 ASN B N 1
ATOM 4629 C CA . ASN B 1 160 ? 27.453 -12.062 5.023 1 31.84 160 ASN B CA 1
ATOM 4630 C C . ASN B 1 160 ? 25.938 -12.227 4.984 1 31.84 160 ASN B C 1
ATOM 4632 O O . ASN B 1 160 ? 25.422 -13.352 5.004 1 31.84 160 ASN B O 1
ATOM 4636 N N . THR B 1 161 ? 25.234 -11.742 6.008 1 38.12 161 THR B N 1
ATOM 4637 C CA . THR B 1 161 ? 23.859 -11.695 5.52 1 38.12 161 THR B CA 1
ATOM 4638 C C . THR B 1 161 ? 23.812 -11.992 4.023 1 38.12 161 THR B C 1
ATOM 4640 O O . THR B 1 161 ? 24.141 -11.125 3.207 1 38.12 161 THR B O 1
ATOM 4643 N N . ALA B 1 162 ? 24.516 -13.039 3.73 1 40.75 162 ALA B N 1
ATOM 4644 C CA . ALA B 1 162 ? 24.328 -13.469 2.348 1 40.75 162 ALA B CA 1
ATOM 4645 C C . ALA B 1 162 ? 23.078 -12.844 1.742 1 40.75 162 ALA B C 1
ATOM 4647 O O . ALA B 1 162 ? 21.969 -13.055 2.244 1 40.75 162 ALA B O 1
ATOM 4648 N N . ALA B 1 163 ? 23.25 -11.695 1.341 1 53.31 163 ALA B N 1
ATOM 4649 C CA . ALA B 1 163 ? 22.188 -11.164 0.491 1 53.31 163 ALA B CA 1
ATOM 4650 C C . ALA B 1 163 ? 21.359 -12.289 -0.119 1 53.31 163 ALA B C 1
ATOM 4652 O O . ALA B 1 163 ? 21.906 -13.305 -0.555 1 53.31 163 ALA B O 1
ATOM 4653 N N . ASN B 1 164 ? 20.141 -12.508 0.547 1 75.12 164 ASN B N 1
ATOM 4654 C CA . ASN B 1 164 ? 19.203 -13.359 -0.169 1 75.12 164 ASN B CA 1
ATOM 4655 C C . ASN B 1 164 ? 19.578 -13.516 -1.638 1 75.12 164 ASN B C 1
ATOM 4657 O O . ASN B 1 164 ? 19.625 -12.531 -2.379 1 75.12 164 ASN B O 1
ATOM 4661 N N . SER B 1 165 ? 20.359 -14.641 -1.899 1 82.12 165 SER B N 1
ATOM 4662 C CA . SER B 1 165 ? 20.875 -14.898 -3.24 1 82.12 165 SER B CA 1
ATOM 4663 C C . SER B 1 165 ? 19.844 -14.555 -4.305 1 82.12 165 SER B C 1
ATOM 4665 O O . SER B 1 165 ? 20.188 -14.242 -5.445 1 82.12 165 SER B O 1
ATOM 4667 N N . ILE B 1 166 ? 18.625 -14.617 -3.857 1 90.75 166 ILE B N 1
ATOM 4668 C CA . ILE B 1 166 ? 17.547 -14.297 -4.785 1 90.75 166 ILE B CA 1
ATOM 4669 C C . ILE B 1 166 ? 17.609 -12.82 -5.156 1 90.75 166 ILE B C 1
ATOM 4671 O O . ILE B 1 166 ? 17.406 -12.461 -6.32 1 90.75 166 ILE B O 1
ATOM 4675 N N . TRP B 1 167 ? 18 -12.031 -4.219 1 92.56 167 TRP B N 1
ATOM 4676 C CA . TRP B 1 167 ? 17.891 -10.586 -4.383 1 92.56 167 TRP B CA 1
ATOM 4677 C C . TRP B 1 167 ? 19.266 -9.945 -4.57 1 92.56 167 TRP B C 1
ATOM 4679 O O . TRP B 1 167 ? 19.359 -8.766 -4.906 1 92.56 167 TRP B O 1
ATOM 4689 N N . ALA B 1 168 ? 20.328 -10.664 -4.5 1 87.94 168 ALA B N 1
ATOM 4690 C CA . ALA B 1 168 ? 21.703 -10.172 -4.543 1 87.94 168 ALA B CA 1
ATOM 4691 C C . ALA B 1 168 ? 21.984 -9.43 -5.848 1 87.94 168 ALA B C 1
ATOM 4693 O O . ALA B 1 168 ? 22.656 -8.398 -5.848 1 87.94 168 ALA B O 1
ATOM 4694 N N . PRO B 1 169 ? 21.422 -9.875 -6.957 1 89.44 169 PRO B N 1
ATOM 4695 C CA . PRO B 1 169 ? 21.766 -9.227 -8.234 1 89.44 169 PRO B CA 1
ATOM 4696 C C . PRO B 1 169 ? 21.281 -7.781 -8.305 1 89.44 169 PRO B C 1
ATOM 4698 O O . PRO B 1 169 ? 21.797 -7 -9.109 1 89.44 169 PRO B O 1
ATOM 4701 N N . ILE B 1 170 ? 20.344 -7.406 -7.512 1 88.31 170 ILE B N 1
ATOM 4702 C CA . ILE B 1 170 ? 19.828 -6.039 -7.555 1 88.31 170 ILE B CA 1
ATOM 4703 C C . ILE B 1 170 ? 20.906 -5.07 -7.043 1 88.31 170 ILE B C 1
ATOM 4705 O O . ILE B 1 170 ? 20.844 -3.871 -7.32 1 88.31 170 ILE B O 1
ATOM 4709 N N . TYR B 1 171 ? 21.906 -5.629 -6.383 1 85 171 TYR B N 1
ATOM 4710 C CA . TYR B 1 171 ? 22.938 -4.82 -5.762 1 85 171 TYR B CA 1
ATOM 4711 C C . TYR B 1 171 ? 24.172 -4.734 -6.656 1 85 171 TYR B C 1
ATOM 4713 O O . TYR B 1 171 ? 25.141 -4.055 -6.32 1 85 171 TYR B O 1
ATOM 4721 N N . ASP B 1 172 ? 24.094 -5.398 -7.785 1 83.19 172 ASP B N 1
ATOM 4722 C CA . ASP B 1 172 ? 25.25 -5.5 -8.656 1 83.19 172 ASP B CA 1
ATOM 4723 C C . ASP B 1 172 ? 25.641 -4.133 -9.219 1 83.19 172 ASP B C 1
ATOM 4725 O O . ASP B 1 172 ? 26.797 -3.918 -9.602 1 83.19 172 ASP B O 1
ATOM 4729 N N . ASN B 1 173 ? 24.672 -3.248 -9.32 1 85.81 173 ASN B N 1
ATOM 4730 C CA . ASN B 1 173 ? 24.922 -1.887 -9.781 1 85.81 173 ASN B CA 1
ATOM 4731 C C . ASN B 1 173 ? 24.062 -0.874 -9.031 1 85.81 173 ASN B C 1
ATOM 4733 O O . ASN B 1 173 ? 23.266 -1.249 -8.18 1 85.81 173 ASN B O 1
ATOM 4737 N N . ASP B 1 174 ? 24.312 0.415 -9.398 1 89.12 174 ASP B N 1
ATOM 4738 C CA . ASP B 1 174 ? 23.656 1.47 -8.641 1 89.12 174 ASP B CA 1
ATOM 4739 C C . ASP B 1 174 ? 22.438 2.004 -9.398 1 89.12 174 ASP B C 1
ATOM 4741 O O . ASP B 1 174 ? 22.031 3.15 -9.195 1 89.12 174 ASP B O 1
ATOM 4745 N N . ARG B 1 175 ? 21.875 1.13 -10.25 1 93 175 ARG B N 1
ATOM 4746 C CA . ARG B 1 175 ? 20.672 1.534 -10.961 1 93 175 ARG B CA 1
ATOM 4747 C C . ARG B 1 175 ? 19.516 1.78 -9.992 1 93 175 ARG B C 1
ATOM 4749 O O . ARG B 1 175 ? 19.344 1.037 -9.023 1 93 175 ARG B O 1
ATOM 4756 N N . PRO B 1 176 ? 18.766 2.822 -10.281 1 97.06 176 PRO B N 1
ATOM 4757 C CA . PRO B 1 176 ? 17.578 3.029 -9.438 1 97.06 176 PRO B CA 1
ATOM 4758 C C . PRO B 1 176 ? 16.594 1.864 -9.516 1 97.06 176 PRO B C 1
ATOM 4760 O O . PRO B 1 176 ? 16.641 1.061 -10.445 1 97.06 176 PRO B O 1
ATOM 4763 N N . ILE B 1 177 ? 15.82 1.759 -8.484 1 97.94 177 ILE B N 1
ATOM 4764 C CA . ILE B 1 177 ? 14.852 0.677 -8.375 1 97.94 177 ILE B CA 1
ATOM 4765 C C . ILE B 1 177 ? 13.438 1.256 -8.328 1 97.94 177 ILE B C 1
ATOM 4767 O O . ILE B 1 177 ? 13.188 2.236 -7.629 1 97.94 177 ILE B O 1
ATOM 4771 N N . ILE B 1 178 ? 12.57 0.705 -9.117 1 98.25 178 ILE B N 1
ATOM 4772 C CA . ILE B 1 178 ? 11.148 1.003 -9.008 1 98.25 178 ILE B CA 1
ATOM 4773 C C . ILE B 1 178 ? 10.398 -0.226 -8.5 1 98.25 178 ILE B C 1
ATOM 4775 O O . ILE B 1 178 ? 10.461 -1.296 -9.109 1 98.25 178 ILE B O 1
ATOM 4779 N N . ILE B 1 179 ? 9.789 -0.063 -7.371 1 98.56 179 ILE B N 1
ATOM 4780 C CA . ILE B 1 179 ? 8.781 -1.044 -6.996 1 98.56 179 ILE B CA 1
ATOM 4781 C C . ILE B 1 179 ? 7.449 -0.69 -7.652 1 98.56 179 ILE B C 1
ATOM 4783 O O . ILE B 1 179 ? 6.84 0.333 -7.324 1 98.56 179 ILE B O 1
ATOM 4787 N N . ALA B 1 180 ? 7.07 -1.5 -8.562 1 97.94 180 ALA B N 1
ATOM 4788 C CA . ALA B 1 180 ? 5.797 -1.323 -9.258 1 97.94 180 ALA B CA 1
ATOM 4789 C C . ALA B 1 180 ? 4.68 -2.092 -8.555 1 97.94 180 ALA B C 1
ATOM 4791 O O . ALA B 1 180 ? 4.652 -3.324 -8.586 1 97.94 180 ALA B O 1
ATOM 4792 N N . GLN B 1 181 ? 3.756 -1.354 -7.965 1 97.75 181 GLN B N 1
ATOM 4793 C CA . GLN B 1 181 ? 2.639 -1.987 -7.277 1 97.75 181 GLN B CA 1
ATOM 4794 C C . GLN B 1 181 ? 1.479 -2.25 -8.234 1 97.75 181 GLN B C 1
ATOM 4796 O O . GLN B 1 181 ? 1.027 -1.342 -8.938 1 97.75 181 GLN B O 1
ATOM 4801 N N . GLY B 1 182 ? 1.071 -3.502 -8.219 1 96.69 182 GLY B N 1
ATOM 4802 C CA . GLY B 1 182 ? -0.111 -3.809 -9.008 1 96.69 182 GLY B CA 1
ATOM 4803 C C . GLY B 1 182 ? -1.355 -3.09 -8.516 1 96.69 182 GLY B C 1
ATOM 4804 O O . GLY B 1 182 ? -1.674 -3.125 -7.328 1 96.69 182 GLY B O 1
ATOM 4805 N N . ASP B 1 183 ? -2.004 -2.383 -9.422 1 94.62 183 ASP B N 1
ATOM 4806 C CA . ASP B 1 183 ? -3.23 -1.664 -9.094 1 94.62 183 ASP B CA 1
ATOM 4807 C C . ASP B 1 183 ? -4.359 -2.033 -10.055 1 94.62 183 ASP B C 1
ATOM 4809 O O . ASP B 1 183 ? -4.105 -2.441 -11.188 1 94.62 183 ASP B O 1
ATOM 4813 N N . PHE B 1 184 ? -5.555 -1.894 -9.578 1 94.25 184 PHE B N 1
ATOM 4814 C CA . PHE B 1 184 ? -6.734 -2.293 -10.336 1 94.25 184 PHE B CA 1
ATOM 4815 C C . PHE B 1 184 ? -7.293 -1.115 -11.125 1 94.25 184 PHE B C 1
ATOM 4817 O O . PHE B 1 184 ? -7.176 0.036 -10.703 1 94.25 184 PHE B O 1
ATOM 4824 N N . PHE B 1 185 ? -7.91 -1.521 -12.234 1 92.31 185 PHE B N 1
ATOM 4825 C CA . PHE B 1 185 ? -8.602 -0.529 -13.055 1 92.31 185 PHE B CA 1
ATOM 4826 C C . PHE B 1 185 ? -9.977 -0.223 -12.484 1 92.31 185 PHE B C 1
ATOM 4828 O O . PHE B 1 185 ? -10.742 -1.138 -12.172 1 92.31 185 PHE B O 1
ATOM 4835 N N . PHE B 1 186 ? -10.258 1.075 -12.367 1 94.19 186 PHE B N 1
ATOM 4836 C CA . PHE B 1 186 ? -11.562 1.529 -11.883 1 94.19 186 PHE B CA 1
ATOM 4837 C C . PHE B 1 186 ? -12.219 2.459 -12.898 1 94.19 186 PHE B C 1
ATOM 4839 O O . PHE B 1 186 ? -11.531 3.127 -13.672 1 94.19 186 PHE B O 1
ATOM 4846 N N . PHE B 1 187 ? -13.492 2.383 -12.891 1 94.38 187 PHE B N 1
ATOM 4847 C CA . PHE B 1 187 ? -14.266 3.426 -13.562 1 94.38 187 PHE B CA 1
ATOM 4848 C C . PHE B 1 187 ? -15.312 4.012 -12.625 1 94.38 187 PHE B C 1
ATOM 4850 O O . PHE B 1 187 ? -15.523 3.498 -11.523 1 94.38 187 PHE B O 1
ATOM 4857 N N . GLU B 1 188 ? -15.82 5.172 -12.984 1 94.56 188 GLU B N 1
ATOM 4858 C CA . GLU B 1 188 ? -16.625 5.926 -12.031 1 94.56 188 GLU B CA 1
ATOM 4859 C C . GLU B 1 188 ? -18 6.254 -12.617 1 94.56 188 GLU B C 1
ATOM 4861 O O . GLU B 1 188 ? -18.156 6.367 -13.828 1 94.56 188 GLU B O 1
ATOM 4866 N N . GLU B 1 189 ? -18.938 6.273 -11.781 1 94.38 189 GLU B N 1
ATOM 4867 C CA . GLU B 1 189 ? -20.266 6.781 -12.055 1 94.38 189 GLU B CA 1
ATOM 4868 C C . GLU B 1 189 ? -20.594 7.98 -11.164 1 94.38 189 GLU B C 1
ATOM 4870 O O . GLU B 1 189 ? -20.578 7.871 -9.938 1 94.38 189 GLU B O 1
ATOM 4875 N N . GLU B 1 190 ? -20.828 9.078 -11.797 1 90.75 190 GLU B N 1
ATOM 4876 C CA . GLU B 1 190 ? -21.203 10.266 -11.031 1 90.75 190 GLU B CA 1
ATOM 4877 C C . GLU B 1 190 ? -22.672 10.227 -10.625 1 90.75 190 GLU B C 1
ATOM 4879 O O . GLU B 1 190 ? -23.531 9.836 -11.414 1 90.75 190 GLU B O 1
ATOM 4884 N N . GLN B 1 191 ? -22.828 10.484 -9.328 1 89.62 191 GLN B N 1
ATOM 4885 C CA . GLN B 1 191 ? -24.188 10.578 -8.773 1 89.62 191 GLN B CA 1
ATOM 4886 C C . GLN B 1 191 ? -24.547 12.031 -8.453 1 89.62 191 GLN B C 1
ATOM 4888 O O . GLN B 1 191 ? -23.734 12.938 -8.688 1 89.62 191 GLN B O 1
ATOM 4893 N N . ASP B 1 192 ? -25.734 12.203 -7.953 1 82.56 192 ASP B N 1
ATOM 4894 C CA . ASP B 1 192 ? -26.156 13.531 -7.531 1 82.56 192 ASP B CA 1
ATOM 4895 C C . ASP B 1 192 ? -25.438 13.961 -6.254 1 82.56 192 ASP B C 1
ATOM 4897 O O . ASP B 1 192 ? -24.953 13.117 -5.5 1 82.56 192 ASP B O 1
ATOM 4901 N N . ASN B 1 193 ? -25.25 15.266 -6.008 1 79.81 193 ASN B N 1
ATOM 4902 C CA . ASN B 1 193 ? -24.75 15.852 -4.766 1 79.81 193 ASN B CA 1
ATOM 4903 C C . ASN B 1 193 ? -23.281 15.508 -4.535 1 79.81 193 ASN B C 1
ATOM 4905 O O . ASN B 1 193 ? -22.891 15.141 -3.426 1 79.81 193 ASN B O 1
ATOM 4909 N N . ASN B 1 194 ? -22.484 15.453 -5.496 1 77.62 194 ASN B N 1
ATOM 4910 C CA . ASN B 1 194 ? -21.031 15.25 -5.438 1 77.62 194 ASN B CA 1
ATOM 4911 C C . ASN B 1 194 ? -20.688 13.859 -4.934 1 77.62 194 ASN B C 1
ATOM 4913 O O . ASN B 1 194 ? -19.656 13.672 -4.281 1 77.62 194 ASN B O 1
ATOM 4917 N N . ARG B 1 195 ? -21.672 13.055 -5.098 1 86.88 195 ARG B N 1
ATOM 4918 C CA . ARG B 1 195 ? -21.484 11.641 -4.789 1 86.88 195 ARG B CA 1
ATOM 4919 C C . ARG B 1 195 ? -20.969 10.875 -6.008 1 86.88 195 ARG B C 1
ATOM 4921 O O . ARG B 1 195 ? -21.422 11.125 -7.129 1 86.88 195 ARG B O 1
ATOM 4928 N N . SER B 1 196 ? -19.984 10.031 -5.766 1 90.88 196 SER B N 1
ATOM 4929 C CA . SER B 1 196 ? -19.422 9.242 -6.863 1 90.88 196 SER B CA 1
ATOM 4930 C C . SER B 1 196 ? -19.266 7.781 -6.461 1 90.88 196 SER B C 1
ATOM 4932 O O . SER B 1 196 ? -18.984 7.477 -5.301 1 90.88 196 SER B O 1
ATOM 4934 N N . LEU B 1 197 ? -19.484 6.945 -7.449 1 94.38 197 LEU B N 1
ATOM 4935 C CA . LEU B 1 197 ? -19.219 5.516 -7.309 1 94.38 197 LEU B CA 1
ATOM 4936 C C . LEU B 1 197 ? -17.969 5.113 -8.086 1 94.38 197 LEU B C 1
ATOM 4938 O O . LEU B 1 197 ? -17.859 5.383 -9.289 1 94.38 197 LEU B O 1
ATOM 4942 N N . TYR B 1 198 ? -17.078 4.598 -7.363 1 93.75 198 TYR B N 1
ATOM 4943 C CA . TYR B 1 198 ? -15.922 3.975 -8.008 1 93.75 198 TYR B CA 1
ATOM 4944 C C . TYR B 1 198 ? -16.109 2.467 -8.125 1 93.75 198 TYR B C 1
ATOM 4946 O O . TYR B 1 198 ? -16.328 1.783 -7.117 1 93.75 198 TYR B O 1
ATOM 4954 N N . ILE B 1 199 ? -15.938 1.962 -9.336 1 95.62 199 ILE B N 1
ATOM 4955 C CA . ILE B 1 199 ? -16.344 0.585 -9.586 1 95.62 199 ILE B CA 1
ATOM 4956 C C . ILE B 1 199 ? -15.172 -0.211 -10.148 1 95.62 199 ILE B C 1
ATOM 4958 O O . ILE B 1 199 ? -14.555 0.196 -11.133 1 95.62 199 ILE B O 1
ATOM 4962 N N . ARG B 1 200 ? -14.891 -1.259 -9.5 1 94.38 200 ARG B N 1
ATOM 4963 C CA . ARG B 1 200 ? -13.992 -2.289 -10.016 1 94.38 200 ARG B CA 1
ATOM 4964 C C . ARG B 1 200 ? -14.781 -3.473 -10.57 1 94.38 200 ARG B C 1
ATOM 4966 O O . ARG B 1 200 ? -15.445 -4.191 -9.82 1 94.38 200 ARG B O 1
ATOM 4973 N N . ASP B 1 201 ? -14.719 -3.623 -11.836 1 93.94 201 ASP B N 1
ATOM 4974 C CA . ASP B 1 201 ? -15.312 -4.77 -12.516 1 93.94 201 ASP B CA 1
ATOM 4975 C C . ASP B 1 201 ? -14.273 -5.848 -12.797 1 93.94 201 ASP B C 1
ATOM 4977 O O . ASP B 1 201 ? -13.297 -5.602 -13.508 1 93.94 201 ASP B O 1
ATOM 4981 N N . THR B 1 202 ? -14.516 -7.043 -12.258 1 89.88 202 THR B N 1
ATOM 4982 C CA . THR B 1 202 ? -13.523 -8.109 -12.367 1 89.88 202 THR B CA 1
ATOM 4983 C C . THR B 1 202 ? -13.297 -8.492 -13.828 1 89.88 202 THR B C 1
ATOM 4985 O O . THR B 1 202 ? -12.289 -9.109 -14.164 1 89.88 202 THR B O 1
ATOM 4988 N N . ALA B 1 203 ? -14.219 -8.086 -14.711 1 91.12 203 ALA B N 1
ATOM 4989 C CA . ALA B 1 203 ? -14.109 -8.422 -16.125 1 91.12 203 ALA B CA 1
ATOM 4990 C C . ALA B 1 203 ? -13.398 -7.32 -16.906 1 91.12 203 ALA B C 1
ATOM 4992 O O . ALA B 1 203 ? -13.078 -7.488 -18.078 1 91.12 203 ALA B O 1
ATOM 4993 N N . ILE B 1 204 ? -13.195 -6.18 -16.312 1 91.38 204 ILE B N 1
ATOM 4994 C CA . ILE B 1 204 ? -12.594 -5.031 -16.984 1 91.38 204 ILE B CA 1
ATOM 4995 C C . ILE B 1 204 ? -11.305 -4.637 -16.266 1 91.38 204 ILE B C 1
ATOM 4997 O O . ILE B 1 204 ? -11.344 -4.043 -15.188 1 91.38 204 ILE B O 1
ATOM 5001 N N . ASN B 1 205 ? -10.141 -4.875 -16.938 1 88.12 205 ASN B N 1
ATOM 5002 C CA . ASN B 1 205 ? -8.867 -4.719 -16.234 1 88.12 205 ASN B CA 1
ATOM 5003 C C . ASN B 1 205 ? -7.988 -3.668 -16.906 1 88.12 205 ASN B C 1
ATOM 5005 O O . ASN B 1 205 ? -6.859 -3.432 -16.469 1 88.12 205 ASN B O 1
ATOM 5009 N N . SER B 1 206 ? -8.453 -3.074 -17.906 1 83.44 206 SER B N 1
ATOM 5010 C CA . SER B 1 206 ? -7.691 -2.053 -18.625 1 83.44 206 SER B CA 1
ATOM 5011 C C . SER B 1 206 ? -8.609 -1.058 -19.312 1 83.44 206 SER B C 1
ATOM 5013 O O . SER B 1 206 ? -9.82 -1.273 -19.391 1 83.44 206 SER B O 1
ATOM 5015 N N . LEU B 1 207 ? -8.008 0.076 -19.766 1 86.69 207 LEU B N 1
ATOM 5016 C CA . LEU B 1 207 ? -8.758 1.075 -20.516 1 86.69 207 LEU B CA 1
ATOM 5017 C C . LEU B 1 207 ? -9.312 0.481 -21.812 1 86.69 207 LEU B C 1
ATOM 5019 O O . LEU B 1 207 ? -10.453 0.765 -22.188 1 86.69 207 LEU B O 1
ATOM 5023 N N . GLU B 1 208 ? -8.492 -0.329 -22.438 1 84.06 208 GLU B N 1
ATOM 5024 C CA . GLU B 1 208 ? -8.93 -1.005 -23.656 1 84.06 208 GLU B CA 1
ATOM 5025 C C . GLU B 1 208 ? -10.133 -1.9 -23.391 1 84.06 208 GLU B C 1
ATOM 5027 O O . GLU B 1 208 ? -11.117 -1.866 -24.141 1 84.06 208 GLU B O 1
ATOM 5032 N N . GLU B 1 209 ? -10.047 -2.621 -22.328 1 86.88 209 GLU B N 1
ATOM 5033 C CA . GLU B 1 209 ? -11.148 -3.516 -21.984 1 86.88 209 GLU B CA 1
ATOM 5034 C C . GLU B 1 209 ? -12.398 -2.73 -21.594 1 86.88 209 GLU B C 1
ATOM 5036 O O . GLU B 1 209 ? -13.523 -3.213 -21.781 1 86.88 209 GLU B O 1
ATOM 5041 N N . PHE B 1 210 ? -12.25 -1.525 -21.094 1 92.69 210 PHE B N 1
ATOM 5042 C CA . PHE B 1 210 ? -13.375 -0.655 -20.75 1 92.69 210 PHE B CA 1
ATOM 5043 C C . PHE B 1 210 ? -14.156 -0.267 -22 1 92.69 210 PHE B C 1
ATOM 5045 O O . PHE B 1 210 ? -15.383 -0.417 -22.031 1 92.69 210 PHE B O 1
ATOM 5052 N N . TYR B 1 211 ? -13.461 0.111 -22.984 1 90.81 211 TYR B N 1
ATOM 5053 C CA . TYR B 1 211 ? -14.125 0.518 -24.219 1 90.81 211 TYR B CA 1
ATOM 5054 C C . TYR B 1 211 ? -14.711 -0.687 -24.938 1 90.81 211 TYR B C 1
ATOM 5056 O O . TYR B 1 211 ? -15.781 -0.59 -25.547 1 90.81 211 TYR B O 1
ATOM 5064 N N . ASP B 1 212 ? -13.984 -1.824 -24.859 1 91.31 212 ASP B N 1
ATOM 5065 C CA . ASP B 1 212 ? -14.547 -3.062 -25.391 1 91.31 212 ASP B CA 1
ATOM 5066 C C . ASP B 1 212 ? -15.859 -3.412 -24.688 1 91.31 212 ASP B C 1
ATOM 5068 O O . ASP B 1 212 ? -16.797 -3.887 -25.344 1 91.31 212 ASP B O 1
ATOM 5072 N N . ALA B 1 213 ? -15.914 -3.156 -23.422 1 92.38 213 ALA B N 1
ATOM 5073 C CA . ALA B 1 213 ? -17.109 -3.457 -22.625 1 92.38 213 ALA B CA 1
ATOM 5074 C C . ALA B 1 213 ? -18.266 -2.547 -23.016 1 92.38 213 ALA B C 1
ATOM 5076 O O . ALA B 1 213 ? -19.422 -2.984 -23.062 1 92.38 213 ALA B O 1
ATOM 5077 N N . GLU B 1 214 ? -17.953 -1.333 -23.312 1 91.94 214 GLU B N 1
ATOM 5078 C CA . GLU B 1 214 ? -18.984 -0.419 -23.797 1 91.94 214 GLU B CA 1
ATOM 5079 C C . GLU B 1 214 ? -19.531 -0.865 -25.141 1 91.94 214 GLU B C 1
ATOM 5081 O O . GLU B 1 214 ? -20.734 -0.901 -25.359 1 91.94 214 GLU B O 1
ATOM 5086 N N . GLU B 1 215 ? -18.656 -1.216 -25.984 1 90.88 215 GLU B N 1
ATOM 5087 C CA . GLU B 1 215 ? -19.016 -1.613 -27.344 1 90.88 215 GLU B CA 1
ATOM 5088 C C . GLU B 1 215 ? -19.844 -2.898 -27.344 1 90.88 215 GLU B C 1
ATOM 5090 O O . GLU B 1 215 ? -20.797 -3.029 -28.109 1 90.88 215 GLU B O 1
ATOM 5095 N N . SER B 1 216 ? -19.484 -3.838 -26.5 1 92.94 216 SER B N 1
ATOM 5096 C CA . SER B 1 216 ? -20.156 -5.125 -26.438 1 92.94 216 SER B CA 1
ATOM 5097 C C . SER B 1 216 ? -21.469 -5.027 -25.672 1 92.94 216 SER B C 1
ATOM 5099 O O . SER B 1 216 ? -22.297 -5.945 -25.703 1 92.94 216 SER B O 1
ATOM 5101 N N . GLY B 1 217 ? -21.625 -3.951 -24.875 1 91.94 217 GLY B N 1
ATOM 5102 C CA . GLY B 1 217 ? -22.844 -3.766 -24.109 1 91.94 217 GLY B CA 1
ATOM 5103 C C . GLY B 1 217 ? -22.75 -4.348 -22.703 1 91.94 217 GLY B C 1
ATOM 5104 O O . GLY B 1 217 ? -23.766 -4.445 -22 1 91.94 217 GLY B O 1
ATOM 5105 N N . LEU B 1 218 ? -21.594 -4.773 -22.375 1 91.88 218 LEU B N 1
ATOM 5106 C CA . LEU B 1 218 ? -21.406 -5.273 -21.016 1 91.88 218 LEU B CA 1
ATOM 5107 C C . LEU B 1 218 ? -21.703 -4.188 -19.984 1 91.88 218 LEU B C 1
ATOM 5109 O O . LEU B 1 218 ? -22.266 -4.469 -18.922 1 91.88 218 LEU B O 1
ATOM 5113 N N . ILE B 1 219 ? -21.281 -2.955 -20.312 1 93.25 219 ILE B N 1
ATOM 5114 C CA . ILE B 1 219 ? -21.656 -1.804 -19.5 1 93.25 219 ILE B CA 1
ATOM 5115 C C . ILE B 1 219 ? -22.328 -0.751 -20.375 1 93.25 219 ILE B C 1
ATOM 5117 O O . ILE B 1 219 ? -22.141 -0.741 -21.594 1 93.25 219 ILE B O 1
ATOM 5121 N N . GLU B 1 220 ? -23.062 0.077 -19.734 1 92.69 220 GLU B N 1
ATOM 5122 C CA . GLU B 1 220 ? -23.812 1.097 -20.469 1 92.69 220 GLU B CA 1
ATOM 5123 C C . GLU B 1 220 ? -22.875 2.191 -20.984 1 92.69 220 GLU B C 1
ATOM 5125 O O . GLU B 1 220 ? -22.078 2.748 -20.219 1 92.69 220 GLU B O 1
ATOM 5130 N N . THR B 1 221 ? -23.016 2.463 -22.281 1 89.94 221 THR B N 1
ATOM 5131 C CA . THR B 1 221 ? -22.188 3.482 -22.906 1 89.94 221 THR B CA 1
ATOM 5132 C C . THR B 1 221 ? -22.5 4.863 -22.344 1 89.94 221 THR B C 1
ATOM 5134 O O . THR B 1 221 ? -23.672 5.223 -22.203 1 89.94 221 THR B O 1
ATOM 5137 N N . GLY B 1 222 ? -21.484 5.594 -21.984 1 88.88 222 GLY B N 1
ATOM 5138 C CA . GLY B 1 222 ? -21.641 6.977 -21.547 1 88.88 222 GLY B CA 1
ATOM 5139 C C . GLY B 1 222 ? -22 7.113 -20.078 1 88.88 222 GLY B C 1
ATOM 5140 O O . GLY B 1 222 ? -22.016 8.227 -19.547 1 88.88 222 GLY B O 1
ATOM 5141 N N . LYS B 1 223 ? -22.281 6.051 -19.484 1 93.19 223 LYS B N 1
ATOM 5142 C CA . LYS B 1 223 ? -22.703 6.098 -18.094 1 93.19 223 LYS B CA 1
ATOM 5143 C C . LYS B 1 223 ? -21.5 6.258 -17.156 1 93.19 223 LYS B C 1
ATOM 5145 O O . LYS B 1 223 ? -21.609 6.883 -16.109 1 93.19 223 LYS B O 1
ATOM 5150 N N . TYR B 1 224 ? -20.438 5.668 -17.641 1 95.06 224 TYR B N 1
ATOM 5151 C CA . TYR B 1 224 ? -19.266 5.613 -16.781 1 95.06 224 TYR B CA 1
ATOM 5152 C C . TYR B 1 224 ? -18.094 6.371 -17.422 1 95.06 224 TYR B C 1
ATOM 5154 O O . TYR B 1 224 ? -18.078 6.594 -18.625 1 95.06 224 TYR B O 1
ATOM 5162 N N . THR B 1 225 ? -17.188 6.828 -16.594 1 92.88 225 THR B N 1
ATOM 5163 C CA . THR B 1 225 ? -15.922 7.402 -17.031 1 92.88 225 THR B CA 1
ATOM 5164 C C . THR B 1 225 ? -14.75 6.66 -16.406 1 92.88 225 THR B C 1
ATOM 5166 O O . THR B 1 225 ? -14.805 6.285 -15.227 1 92.88 225 THR B O 1
ATOM 5169 N N . PRO B 1 226 ? -13.75 6.352 -17.203 1 91.06 226 PRO B N 1
ATOM 5170 C CA . PRO B 1 226 ? -12.562 5.758 -16.594 1 91.06 226 PRO B CA 1
ATOM 5171 C C . PRO B 1 226 ? -12.008 6.602 -15.453 1 91.06 226 PRO B C 1
ATOM 5173 O O . PRO B 1 226 ? -11.992 7.832 -15.539 1 91.06 226 PRO B O 1
ATOM 5176 N N . SER B 1 227 ? -11.625 5.926 -14.438 1 87.94 227 SER B N 1
ATOM 5177 C CA . SER B 1 227 ? -11.117 6.641 -13.273 1 87.94 227 SER B CA 1
ATOM 5178 C C . SER B 1 227 ? -9.602 6.816 -13.352 1 87.94 227 SER B C 1
ATOM 5180 O O . SER B 1 227 ? -8.891 5.91 -13.781 1 87.94 227 SER B O 1
ATOM 5182 N N . SER B 1 228 ? -9.164 7.953 -12.852 1 76.06 228 SER B N 1
ATOM 5183 C CA . SER B 1 228 ? -7.73 8.18 -12.711 1 76.06 228 SER B CA 1
ATOM 5184 C C . SER B 1 228 ? -7.223 7.668 -11.359 1 76.06 228 SER B C 1
ATOM 5186 O O . SER B 1 228 ? -6.02 7.691 -11.094 1 76.06 228 SER B O 1
ATOM 5188 N N . ASN B 1 229 ? -8.117 7.172 -10.625 1 74.06 229 ASN B N 1
ATOM 5189 C CA . ASN B 1 229 ? -7.781 6.742 -9.273 1 74.06 229 ASN B CA 1
ATOM 5190 C C . ASN B 1 229 ? -7.652 5.223 -9.18 1 74.06 229 ASN B C 1
ATOM 5192 O O . ASN B 1 229 ? -8.492 4.559 -8.578 1 74.06 229 ASN B O 1
ATOM 5196 N N . ALA B 1 230 ? -6.562 4.781 -9.781 1 76.25 230 ALA B N 1
ATOM 5197 C CA . ALA B 1 230 ? -6.27 3.367 -9.555 1 76.25 230 ALA B CA 1
ATOM 5198 C C . ALA B 1 230 ? -5.945 3.109 -8.086 1 76.25 230 ALA B C 1
ATOM 5200 O O . ALA B 1 230 ? -5.547 4.023 -7.359 1 76.25 230 ALA B O 1
ATOM 5201 N N . ARG B 1 231 ? -6.309 1.86 -7.703 1 88.25 231 ARG B N 1
ATOM 5202 C CA . ARG B 1 231 ? -6.059 1.537 -6.301 1 88.25 231 ARG B CA 1
ATOM 5203 C C . ARG B 1 231 ? -5.207 0.277 -6.176 1 88.25 231 ARG B C 1
ATOM 5205 O O . ARG B 1 231 ? -5.461 -0.721 -6.852 1 88.25 231 ARG B O 1
ATOM 5212 N N . THR B 1 232 ? -4.305 0.434 -5.375 1 91.69 232 THR B N 1
ATOM 5213 C CA . THR B 1 232 ? -3.406 -0.686 -5.121 1 91.69 232 THR B CA 1
ATOM 5214 C C . THR B 1 232 ? -4.09 -1.747 -4.266 1 91.69 232 THR B C 1
ATOM 5216 O O . THR B 1 232 ? -5.016 -1.44 -3.508 1 91.69 232 THR B O 1
ATOM 5219 N N . SER B 1 233 ? -3.709 -2.961 -4.48 1 91.88 233 SER B N 1
ATOM 5220 C CA . SER B 1 233 ? -4.23 -4.043 -3.65 1 91.88 233 SER B CA 1
ATOM 5221 C C . SER B 1 233 ? -3.518 -4.098 -2.303 1 91.88 233 SER B C 1
ATOM 5223 O O . SER B 1 233 ? -2.387 -3.625 -2.172 1 91.88 233 SER B O 1
ATOM 5225 N N . ASN B 1 234 ? -4.18 -4.66 -1.342 1 93.31 234 ASN B N 1
ATOM 5226 C CA . ASN B 1 234 ? -3.566 -4.836 -0.029 1 93.31 234 ASN B CA 1
ATOM 5227 C C . ASN B 1 234 ? -2.305 -5.691 -0.11 1 93.31 234 ASN B C 1
ATOM 5229 O O . ASN B 1 234 ? -1.311 -5.402 0.557 1 93.31 234 ASN B O 1
ATOM 5233 N N . GLY B 1 235 ? -2.42 -6.688 -0.952 1 94.56 235 GLY B N 1
ATOM 5234 C CA . GLY B 1 235 ? -1.265 -7.551 -1.132 1 94.56 235 GLY B CA 1
ATOM 5235 C C . GLY B 1 235 ? -0.048 -6.82 -1.668 1 94.56 235 GLY B C 1
ATOM 5236 O O . GLY B 1 235 ? 1.071 -7.047 -1.205 1 94.56 235 GLY B O 1
ATOM 5237 N N . ALA B 1 236 ? -0.285 -5.984 -2.611 1 97.31 236 ALA B N 1
ATOM 5238 C CA . ALA B 1 236 ? 0.812 -5.215 -3.189 1 97.31 236 ALA B CA 1
ATOM 5239 C C . ALA B 1 236 ? 1.414 -4.262 -2.16 1 97.31 236 ALA B C 1
ATOM 5241 O O . ALA B 1 236 ? 2.635 -4.109 -2.084 1 97.31 236 ALA B O 1
ATOM 5242 N N . SER B 1 237 ? 0.566 -3.639 -1.419 1 96.94 237 SER B N 1
ATOM 5243 C CA . SER B 1 237 ? 1.016 -2.703 -0.394 1 96.94 237 SER B CA 1
ATOM 5244 C C . SER B 1 237 ? 1.837 -3.41 0.679 1 96.94 237 SER B C 1
ATOM 5246 O O . SER B 1 237 ? 2.959 -2.998 0.98 1 96.94 237 SER B O 1
ATOM 5248 N N . ILE B 1 238 ? 1.33 -4.453 1.219 1 96.88 238 ILE B N 1
ATOM 5249 C CA . ILE B 1 238 ? 2.01 -5.207 2.266 1 96.88 238 ILE B CA 1
ATOM 5250 C C . ILE B 1 238 ? 3.291 -5.824 1.711 1 96.88 238 ILE B C 1
ATOM 5252 O O . ILE B 1 238 ? 4.336 -5.797 2.367 1 96.88 238 ILE B O 1
ATOM 5256 N N . GLY B 1 239 ? 3.199 -6.363 0.54 1 97.94 239 GLY B N 1
ATOM 5257 C CA . GLY B 1 239 ? 4.387 -6.91 -0.098 1 97.94 239 GLY B CA 1
ATOM 5258 C C . GLY B 1 239 ? 5.496 -5.891 -0.273 1 97.94 239 GLY B C 1
ATOM 5259 O O . GLY B 1 239 ? 6.672 -6.211 -0.099 1 97.94 239 GLY B O 1
ATOM 5260 N N . THR B 1 240 ? 5.137 -4.699 -0.649 1 98.19 240 THR B N 1
ATOM 5261 C CA . THR B 1 240 ? 6.102 -3.619 -0.808 1 98.19 240 THR B CA 1
ATOM 5262 C C . THR B 1 240 ? 6.82 -3.338 0.509 1 98.19 240 THR B C 1
ATOM 5264 O O . THR B 1 240 ? 8.039 -3.178 0.533 1 98.19 240 THR B O 1
ATOM 5267 N N . PHE B 1 241 ? 6.051 -3.305 1.613 1 98 241 PHE B N 1
ATOM 5268 C CA . PHE B 1 241 ? 6.652 -3.119 2.93 1 98 241 PHE B CA 1
ATOM 5269 C C . PHE B 1 241 ? 7.621 -4.25 3.244 1 98 241 PHE B C 1
ATOM 5271 O O . PHE B 1 241 ? 8.734 -4.008 3.711 1 98 241 PHE B O 1
ATOM 5278 N N . LEU B 1 242 ? 7.266 -5.441 2.928 1 96.88 242 LEU B N 1
ATOM 5279 C CA . LEU B 1 242 ? 8.086 -6.605 3.26 1 96.88 242 LEU B CA 1
ATOM 5280 C C . LEU B 1 242 ? 9.391 -6.598 2.471 1 96.88 242 LEU B C 1
ATOM 5282 O O . LEU B 1 242 ? 10.469 -6.77 3.045 1 96.88 242 LEU B O 1
ATOM 5286 N N . VAL B 1 243 ? 9.273 -6.336 1.206 1 96.88 243 VAL B N 1
ATOM 5287 C CA . VAL B 1 243 ? 10.461 -6.336 0.36 1 96.88 243 VAL B CA 1
ATOM 5288 C C . VAL B 1 243 ? 11.398 -5.207 0.784 1 96.88 243 VAL B C 1
ATOM 5290 O O . VAL B 1 243 ? 12.609 -5.41 0.899 1 96.88 243 VAL B O 1
ATOM 5293 N N . SER B 1 244 ? 10.852 -4.066 1.063 1 95.44 244 SER B N 1
ATOM 5294 C CA . SER B 1 244 ? 11.672 -2.904 1.394 1 95.44 244 SER B CA 1
ATOM 5295 C C . SER B 1 244 ? 12.211 -2.994 2.818 1 95.44 244 SER B C 1
ATOM 5297 O O . SER B 1 244 ? 13.078 -2.209 3.211 1 95.44 244 SER B O 1
ATOM 5299 N N . SER B 1 245 ? 11.727 -3.939 3.555 1 94.5 245 SER B N 1
ATOM 5300 C CA . SER B 1 245 ? 12.164 -4.086 4.938 1 94.5 245 SER B CA 1
ATOM 5301 C C . SER B 1 245 ? 13.328 -5.066 5.051 1 94.5 245 SER B C 1
ATOM 5303 O O . SER B 1 245 ? 13.859 -5.285 6.141 1 94.5 245 SER B O 1
ATOM 5305 N N . MET B 1 246 ? 13.648 -5.602 3.939 1 92.12 246 MET B N 1
ATOM 5306 C CA . MET B 1 246 ? 14.836 -6.445 3.969 1 92.12 246 MET B CA 1
ATOM 5307 C C . MET B 1 246 ? 16.047 -5.66 4.449 1 92.12 246 MET B C 1
ATOM 5309 O O . MET B 1 246 ? 16.219 -4.488 4.105 1 92.12 246 MET B O 1
ATOM 5313 N N . PRO B 1 247 ? 16.906 -6.168 5.32 1 84.75 247 PRO B N 1
ATOM 5314 C CA . PRO B 1 247 ? 18.016 -5.434 5.949 1 84.75 247 PRO B CA 1
ATOM 5315 C C . PRO B 1 247 ? 18.906 -4.719 4.93 1 84.75 247 PRO B C 1
ATOM 5317 O O . PRO B 1 247 ? 19.266 -3.555 5.129 1 84.75 247 PRO B O 1
ATOM 5320 N N . ASP B 1 248 ? 19.312 -5.238 3.807 1 85.25 248 ASP B N 1
ATOM 5321 C CA . ASP B 1 248 ? 20.281 -4.629 2.891 1 85.25 248 ASP B CA 1
ATOM 5322 C C . ASP B 1 248 ? 19.578 -4.051 1.666 1 85.25 248 ASP B C 1
ATOM 5324 O O . ASP B 1 248 ? 20.219 -3.695 0.68 1 85.25 248 ASP B O 1
ATOM 5328 N N . PHE B 1 249 ? 18.281 -3.855 1.826 1 93.12 249 PHE B N 1
ATOM 5329 C CA . PHE B 1 249 ? 17.562 -3.312 0.686 1 93.12 249 PHE B CA 1
ATOM 5330 C C . PHE B 1 249 ? 17.906 -1.846 0.466 1 93.12 249 PHE B C 1
ATOM 5332 O O . PHE B 1 249 ? 17.969 -1.065 1.419 1 93.12 249 PHE B O 1
ATOM 5339 N N . PRO B 1 250 ? 18.234 -1.496 -0.798 1 93 250 PRO B N 1
ATOM 5340 C CA . PRO B 1 250 ? 18.656 -0.119 -1.07 1 93 250 PRO B CA 1
ATOM 5341 C C . PRO B 1 250 ? 17.484 0.852 -1.143 1 93 250 PRO B C 1
ATOM 5343 O O . PRO B 1 250 ? 17.141 1.342 -2.225 1 93 250 PRO B O 1
ATOM 5346 N N . ARG B 1 251 ? 16.984 1.304 -0.094 1 93.5 251 ARG B N 1
ATOM 5347 C CA . ARG B 1 251 ? 15.781 2.121 0.023 1 93.5 251 ARG B CA 1
ATOM 5348 C C . ARG B 1 251 ? 16.016 3.527 -0.517 1 93.5 251 ARG B C 1
ATOM 5350 O O . ARG B 1 251 ? 15.102 4.16 -1.047 1 93.5 251 ARG B O 1
ATOM 5357 N N . GLU B 1 252 ? 17.188 4.023 -0.463 1 90.88 252 GLU B N 1
ATOM 5358 C CA . GLU B 1 252 ? 17.516 5.398 -0.835 1 90.88 252 GLU B CA 1
ATOM 5359 C C . GLU B 1 252 ? 17.406 5.605 -2.342 1 90.88 252 GLU B C 1
ATOM 5361 O O . GLU B 1 252 ? 17.203 6.727 -2.807 1 90.88 252 GLU B O 1
ATOM 5366 N N . ARG B 1 253 ? 17.531 4.547 -3.092 1 95.06 253 ARG B N 1
ATOM 5367 C CA . ARG B 1 253 ? 17.422 4.691 -4.539 1 95.06 253 ARG B CA 1
ATOM 5368 C C . ARG B 1 253 ? 16.172 3.984 -5.066 1 95.06 253 ARG B C 1
ATOM 5370 O O . ARG B 1 253 ? 16.125 3.59 -6.23 1 95.06 253 ARG B O 1
ATOM 5377 N N . THR B 1 254 ? 15.266 3.717 -4.188 1 97.62 254 THR B N 1
ATOM 5378 C CA . THR B 1 254 ? 14.039 3.016 -4.559 1 97.62 254 THR B CA 1
ATOM 5379 C C . THR B 1 254 ? 12.844 3.965 -4.535 1 97.62 254 THR B C 1
ATOM 5381 O O . THR B 1 254 ? 12.703 4.773 -3.611 1 97.62 254 THR B O 1
ATOM 5384 N N . THR B 1 255 ? 12.039 3.908 -5.559 1 96.94 255 THR B N 1
ATOM 5385 C CA . THR B 1 255 ? 10.766 4.625 -5.625 1 96.94 255 THR B CA 1
ATOM 5386 C C . THR B 1 255 ? 9.609 3.654 -5.852 1 96.94 255 THR B C 1
ATOM 5388 O O . THR B 1 255 ? 9.812 2.547 -6.355 1 96.94 255 THR B O 1
ATOM 5391 N N . VAL B 1 256 ? 8.445 4.055 -5.395 1 97.25 256 VAL B N 1
ATOM 5392 C CA . VAL B 1 256 ? 7.254 3.238 -5.578 1 97.25 256 VAL B CA 1
ATOM 5393 C C . VAL B 1 256 ? 6.324 3.898 -6.598 1 97.25 256 VAL B C 1
ATOM 5395 O O . VAL B 1 256 ? 6.059 5.098 -6.516 1 97.25 256 VAL B O 1
ATOM 5398 N N . LYS B 1 257 ? 5.895 3.078 -7.539 1 95.44 257 LYS B N 1
ATOM 5399 C CA . LYS B 1 257 ? 4.949 3.512 -8.562 1 95.44 257 LYS B CA 1
ATOM 5400 C C . LYS B 1 257 ? 3.832 2.488 -8.742 1 95.44 257 LYS B C 1
ATOM 5402 O O . LYS B 1 257 ? 4.012 1.306 -8.445 1 95.44 257 LYS B O 1
ATOM 5407 N N . MET B 1 258 ? 2.705 3.039 -9.18 1 94.5 258 MET B N 1
ATOM 5408 C CA . MET B 1 258 ? 1.667 2.102 -9.602 1 94.5 258 MET B CA 1
ATOM 5409 C C . MET B 1 258 ? 2.031 1.438 -10.922 1 94.5 258 MET B C 1
ATOM 5411 O O . MET B 1 258 ? 2.621 2.074 -11.797 1 94.5 258 MET B O 1
ATOM 5415 N N . ALA B 1 259 ? 1.672 0.199 -11.047 1 95.44 259 ALA B N 1
ATOM 5416 C CA . ALA B 1 259 ? 1.965 -0.532 -12.281 1 95.44 259 ALA B CA 1
ATOM 5417 C C . ALA B 1 259 ? 1.333 0.153 -13.484 1 95.44 259 ALA B C 1
ATOM 5419 O O . ALA B 1 259 ? 1.917 0.174 -14.57 1 95.44 259 ALA B O 1
ATOM 5420 N N . SER B 1 260 ? 0.172 0.737 -13.281 1 91.62 260 SER B N 1
ATOM 5421 C CA . SER B 1 260 ? -0.537 1.401 -14.367 1 91.62 260 SER B CA 1
ATOM 5422 C C . SER B 1 260 ? 0.205 2.65 -14.828 1 91.62 260 SER B C 1
ATOM 5424 O O . SER B 1 260 ? -0.063 3.174 -15.914 1 91.62 260 SER B O 1
ATOM 5426 N N . GLU B 1 261 ? 1.133 3.098 -14.047 1 90.5 261 GLU B N 1
ATOM 5427 C CA . GLU B 1 261 ? 1.875 4.312 -14.367 1 90.5 261 GLU B CA 1
ATOM 5428 C C . GLU B 1 261 ? 3.246 3.984 -14.945 1 90.5 261 GLU B C 1
ATOM 5430 O O . GLU B 1 261 ? 3.99 4.883 -15.344 1 90.5 261 GLU B O 1
ATOM 5435 N N . LEU B 1 262 ? 3.607 2.756 -15 1 92.62 262 LEU B N 1
ATOM 5436 C CA . LEU B 1 262 ? 4.902 2.34 -15.523 1 92.62 262 LEU B CA 1
ATOM 5437 C C . LEU B 1 262 ? 5.004 2.635 -17.016 1 92.62 262 LEU B C 1
ATOM 5439 O O . LEU B 1 262 ? 4.059 2.385 -17.766 1 92.62 262 LEU B O 1
ATOM 5443 N N . THR B 1 263 ? 6.109 3.156 -17.406 1 91.38 263 THR B N 1
ATOM 5444 C CA . THR B 1 263 ? 6.391 3.402 -18.812 1 91.38 263 THR B CA 1
ATOM 5445 C C . THR B 1 263 ? 7.512 2.494 -19.312 1 91.38 263 THR B C 1
ATOM 5447 O O . THR B 1 263 ? 8.211 1.87 -18.516 1 91.38 263 THR B O 1
ATOM 5450 N N . THR B 1 264 ? 7.641 2.441 -20.641 1 87.19 264 THR B N 1
ATOM 5451 C CA . THR B 1 264 ? 8.727 1.66 -21.234 1 87.19 264 THR B CA 1
ATOM 5452 C C . THR B 1 264 ? 10.078 2.229 -20.812 1 87.19 264 THR B C 1
ATOM 5454 O O . THR B 1 264 ? 11.039 1.479 -20.609 1 87.19 264 THR B O 1
ATOM 5457 N N . ALA B 1 265 ? 10.141 3.502 -20.688 1 90.38 265 ALA B N 1
ATOM 5458 C CA . ALA B 1 265 ? 11.375 4.137 -20.219 1 90.38 265 ALA B CA 1
ATOM 5459 C C . ALA B 1 265 ? 11.711 3.711 -18.797 1 90.38 265 ALA B C 1
ATOM 5461 O O . ALA B 1 265 ? 12.867 3.443 -18.469 1 90.38 265 ALA B O 1
ATOM 5462 N N . ASP B 1 266 ? 10.703 3.615 -17.953 1 93.62 266 ASP B N 1
ATOM 5463 C CA . ASP B 1 266 ? 10.914 3.125 -16.594 1 93.62 266 ASP B CA 1
ATOM 5464 C C . ASP B 1 266 ? 11.547 1.734 -16.609 1 93.62 266 ASP B C 1
ATOM 5466 O O . ASP B 1 266 ? 12.516 1.483 -15.891 1 93.62 266 ASP B O 1
ATOM 5470 N N . ILE B 1 267 ? 11.031 0.898 -17.422 1 90.19 267 ILE B N 1
ATOM 5471 C CA . ILE B 1 267 ? 11.445 -0.5 -17.469 1 90.19 267 ILE B CA 1
ATOM 5472 C C . ILE B 1 267 ? 12.883 -0.597 -17.984 1 90.19 267 ILE B C 1
ATOM 5474 O O . ILE B 1 267 ? 13.656 -1.44 -17.531 1 90.19 267 ILE B O 1
ATOM 5478 N N . ARG B 1 268 ? 13.289 0.244 -18.828 1 87.06 268 ARG B N 1
ATOM 5479 C CA . ARG B 1 268 ? 14.609 0.202 -19.422 1 87.06 268 ARG B CA 1
ATOM 5480 C C . ARG B 1 268 ? 15.664 0.798 -18.5 1 87.06 268 ARG B C 1
ATOM 5482 O O . ARG B 1 268 ? 16.797 0.314 -18.438 1 87.06 268 ARG B O 1
ATOM 5489 N N . GLU B 1 269 ? 15.258 1.75 -17.719 1 92.5 269 GLU B N 1
ATOM 5490 C CA . GLU B 1 269 ? 16.234 2.578 -17.031 1 92.5 269 GLU B CA 1
ATOM 5491 C C . GLU B 1 269 ? 16.375 2.168 -15.562 1 92.5 269 GLU B C 1
ATOM 5493 O O . GLU B 1 269 ? 17.297 2.594 -14.875 1 92.5 269 GLU B O 1
ATOM 5498 N N . ASN B 1 270 ? 15.484 1.315 -15.117 1 96 270 ASN B N 1
ATOM 5499 C CA . ASN B 1 270 ? 15.461 0.949 -13.711 1 96 270 ASN B CA 1
ATOM 5500 C C . ASN B 1 270 ? 15.422 -0.565 -13.523 1 96 270 ASN B C 1
ATOM 5502 O O . ASN B 1 270 ? 15.008 -1.297 -14.422 1 96 270 ASN B O 1
ATOM 5506 N N . HIS B 1 271 ? 16.031 -0.996 -12.359 1 96.88 271 HIS B N 1
ATOM 5507 C CA . HIS B 1 271 ? 15.547 -2.289 -11.891 1 96.88 271 HIS B CA 1
ATOM 5508 C C . HIS B 1 271 ? 14.07 -2.227 -11.508 1 96.88 271 HIS B C 1
ATOM 5510 O O . HIS B 1 271 ? 13.617 -1.235 -10.93 1 96.88 271 HIS B O 1
ATOM 5516 N N . ILE B 1 272 ? 13.359 -3.305 -11.867 1 96.94 272 ILE B N 1
ATOM 5517 C CA . ILE B 1 272 ? 11.922 -3.314 -11.602 1 96.94 272 ILE B CA 1
ATOM 5518 C C . ILE B 1 272 ? 11.586 -4.453 -10.641 1 96.94 272 ILE B C 1
ATOM 5520 O O . ILE B 1 272 ? 12.016 -5.594 -10.844 1 96.94 272 ILE B O 1
ATOM 5524 N N . ILE B 1 273 ? 10.906 -4.137 -9.602 1 98.25 273 ILE B N 1
ATOM 5525 C CA . ILE B 1 273 ? 10.289 -5.129 -8.734 1 98.25 273 ILE B CA 1
ATOM 5526 C C . ILE B 1 273 ? 8.766 -4.973 -8.773 1 98.25 273 ILE B C 1
ATOM 5528 O O . ILE B 1 273 ? 8.219 -4.035 -8.188 1 98.25 273 ILE B O 1
ATOM 5532 N N . PHE B 1 274 ? 8.133 -5.902 -9.461 1 98.31 274 PHE B N 1
ATOM 5533 C CA . PHE B 1 274 ? 6.676 -5.875 -9.5 1 98.31 274 PHE B CA 1
ATOM 5534 C C . PHE B 1 274 ? 6.09 -6.676 -8.344 1 98.31 274 PHE B C 1
ATOM 5536 O O . PHE B 1 274 ? 6.504 -7.809 -8.094 1 98.31 274 PHE B O 1
ATOM 5543 N N . ILE B 1 275 ? 5.09 -6.09 -7.68 1 98.75 275 ILE B N 1
ATOM 5544 C CA . ILE B 1 275 ? 4.367 -6.77 -6.613 1 98.75 275 ILE B CA 1
ATOM 5545 C C . ILE B 1 275 ? 2.867 -6.547 -6.777 1 98.75 275 ILE B C 1
ATOM 5547 O O . ILE B 1 275 ? 2.395 -5.41 -6.742 1 98.75 275 ILE B O 1
ATOM 5551 N N . GLY B 1 276 ? 2.102 -7.609 -6.945 1 97.88 276 GLY B N 1
ATOM 5552 C CA . GLY B 1 276 ? 0.661 -7.457 -7.078 1 97.88 276 GLY B CA 1
ATOM 5553 C C . GLY B 1 276 ? -0.015 -8.68 -7.68 1 97.88 276 GLY B C 1
ATOM 5554 O O . GLY B 1 276 ? 0.615 -9.719 -7.848 1 97.88 276 GLY B O 1
ATOM 5555 N N . HIS B 1 277 ? -1.296 -8.539 -7.91 1 96.44 277 HIS B N 1
ATOM 5556 C CA . HIS B 1 277 ? -2.045 -9.594 -8.57 1 96.44 277 HIS B CA 1
ATOM 5557 C C . HIS B 1 277 ? -1.535 -9.828 -9.992 1 96.44 277 HIS B C 1
ATOM 5559 O O . HIS B 1 277 ? -1.097 -8.891 -10.656 1 96.44 277 HIS B O 1
ATOM 5565 N N . ILE B 1 278 ? -1.702 -11.078 -10.438 1 96.19 278 ILE B N 1
ATOM 5566 C CA . ILE B 1 278 ? -1.277 -11.422 -11.789 1 96.19 278 ILE B CA 1
ATOM 5567 C C . ILE B 1 278 ? -2.02 -10.547 -12.797 1 96.19 278 ILE B C 1
ATOM 5569 O O . ILE B 1 278 ? -1.438 -10.109 -13.797 1 96.19 278 ILE B O 1
ATOM 5573 N N . LYS B 1 279 ? -3.246 -10.25 -12.555 1 93.19 279 LYS B N 1
ATOM 5574 C CA . LYS B 1 279 ? -4.074 -9.5 -13.492 1 93.19 279 LYS B CA 1
ATOM 5575 C C . LYS B 1 279 ? -3.676 -8.031 -13.531 1 93.19 279 LYS B C 1
ATOM 5577 O O . LYS B 1 279 ? -4.125 -7.277 -14.398 1 93.19 279 LYS B O 1
ATOM 5582 N N . THR B 1 280 ? -2.791 -7.59 -12.625 1 95.19 280 THR B N 1
ATOM 5583 C CA . THR B 1 280 ? -2.43 -6.18 -12.531 1 95.19 280 THR B CA 1
ATOM 5584 C C . THR B 1 280 ? -1.027 -5.941 -13.086 1 95.19 280 THR B C 1
ATOM 5586 O O . THR B 1 280 ? -0.44 -4.879 -12.867 1 95.19 280 THR B O 1
ATOM 5589 N N . LEU B 1 281 ? -0.482 -6.812 -13.828 1 95.06 281 LEU B N 1
ATOM 5590 C CA . LEU B 1 281 ? 0.869 -6.719 -14.375 1 95.06 281 LEU B CA 1
ATOM 5591 C C . LEU B 1 281 ? 0.983 -5.551 -15.344 1 95.06 281 LEU B C 1
ATOM 5593 O O . LEU B 1 281 ? 2.078 -5.023 -15.57 1 95.06 281 LEU B O 1
ATOM 5597 N N . GLY B 1 282 ? -0.073 -5.195 -15.953 1 89.62 282 GLY B N 1
ATOM 5598 C CA . GLY B 1 282 ? -0.043 -4.086 -16.891 1 89.62 282 GLY B CA 1
ATOM 5599 C C . GLY B 1 282 ? 0.923 -4.309 -18.047 1 89.62 282 GLY B C 1
ATOM 5600 O O . GLY B 1 282 ? 0.881 -5.348 -18.703 1 89.62 282 GLY B O 1
ATOM 5601 N N . LEU B 1 283 ? 1.806 -3.338 -18.266 1 87.88 283 LEU B N 1
ATOM 5602 C CA . LEU B 1 283 ? 2.781 -3.35 -19.344 1 87.88 283 LEU B CA 1
ATOM 5603 C C . LEU B 1 283 ? 3.695 -4.566 -19.25 1 87.88 283 LEU B C 1
ATOM 5605 O O . LEU B 1 283 ? 4.223 -5.039 -20.25 1 87.88 283 LEU B O 1
ATOM 5609 N N . LEU B 1 284 ? 3.854 -5.168 -18.125 1 91.69 284 LEU B N 1
ATOM 5610 C CA . LEU B 1 284 ? 4.773 -6.277 -17.906 1 91.69 284 LEU B CA 1
ATOM 5611 C C . LEU B 1 284 ? 4.129 -7.605 -18.297 1 91.69 284 LEU B C 1
ATOM 5613 O O . LEU B 1 284 ? 4.82 -8.617 -18.438 1 91.69 284 LEU B O 1
ATOM 5617 N N . SER B 1 285 ? 2.822 -7.578 -18.422 1 90.56 285 SER B N 1
ATOM 5618 C CA . SER B 1 285 ? 2.092 -8.82 -18.656 1 90.56 285 SER B CA 1
ATOM 5619 C C . SER B 1 285 ? 2.561 -9.516 -19.922 1 90.56 285 SER B C 1
ATOM 5621 O O . SER B 1 285 ? 2.977 -10.672 -19.891 1 90.56 285 SER B O 1
ATOM 5623 N N . ASP B 1 286 ? 2.51 -8.758 -21.016 1 81.69 286 ASP B N 1
ATOM 5624 C CA . ASP B 1 286 ? 2.877 -9.359 -22.281 1 81.69 286 ASP B CA 1
ATOM 5625 C C . ASP B 1 286 ? 4.352 -9.75 -22.312 1 81.69 286 ASP B C 1
ATOM 5627 O O . ASP B 1 286 ? 4.707 -10.828 -22.781 1 81.69 286 ASP B O 1
ATOM 5631 N N . PHE B 1 287 ? 5.133 -8.922 -21.703 1 81.88 287 PHE B N 1
ATOM 5632 C CA . PHE B 1 287 ? 6.566 -9.18 -21.625 1 81.88 287 PHE B CA 1
ATOM 5633 C C . PHE B 1 287 ? 6.844 -10.469 -20.859 1 81.88 287 PHE B C 1
ATOM 5635 O O . PHE B 1 287 ? 7.633 -11.305 -21.297 1 81.88 287 PHE B O 1
ATOM 5642 N N . TYR B 1 288 ? 6.195 -10.633 -19.859 1 91.19 288 TYR B N 1
ATOM 5643 C CA . TYR B 1 288 ? 6.453 -11.75 -18.953 1 91.19 288 TYR B CA 1
ATOM 5644 C C . TYR B 1 288 ? 5.871 -13.047 -19.5 1 91.19 288 TYR B C 1
ATOM 5646 O O . TYR B 1 288 ? 6.566 -14.062 -19.578 1 91.19 288 TYR B O 1
ATOM 5654 N N . PHE B 1 289 ? 4.672 -13.023 -19.984 1 92.12 289 PHE B N 1
ATOM 5655 C CA . PHE B 1 289 ? 4 -14.266 -20.359 1 92.12 289 PHE B CA 1
ATOM 5656 C C . PHE B 1 289 ? 4.484 -14.766 -21.703 1 92.12 289 PHE B C 1
ATOM 5658 O O . PHE B 1 289 ? 4.254 -15.922 -22.062 1 92.12 289 PHE B O 1
ATOM 5665 N N . ASP B 1 290 ? 5.125 -13.93 -22.438 1 88.19 290 ASP B N 1
ATOM 5666 C CA . ASP B 1 290 ? 5.742 -14.367 -23.688 1 88.19 290 ASP B CA 1
ATOM 5667 C C . ASP B 1 290 ? 6.875 -15.359 -23.422 1 88.19 290 ASP B C 1
ATOM 5669 O O . ASP B 1 290 ? 7.164 -16.219 -24.25 1 88.19 290 ASP B O 1
ATOM 5673 N N . ILE B 1 291 ? 7.52 -15.266 -22.344 1 90.88 291 ILE B N 1
ATOM 5674 C CA . ILE B 1 291 ? 8.68 -16.109 -22.078 1 90.88 291 ILE B CA 1
ATOM 5675 C C . ILE B 1 291 ? 8.375 -17.047 -20.922 1 90.88 291 ILE B C 1
ATOM 5677 O O . ILE B 1 291 ? 9.156 -17.969 -20.641 1 90.88 291 ILE B O 1
ATOM 5681 N N . SER B 1 292 ? 7.285 -16.859 -20.281 1 94.88 292 SER B N 1
ATOM 5682 C CA . SER B 1 292 ? 6.906 -17.656 -19.109 1 94.88 292 SER B CA 1
ATOM 5683 C C . SER B 1 292 ? 6.621 -19.094 -19.5 1 94.88 292 SER B C 1
ATOM 5685 O O . SER B 1 292 ? 6.199 -19.375 -20.641 1 94.88 292 SER B O 1
ATOM 5687 N N . ASN B 1 293 ? 6.84 -19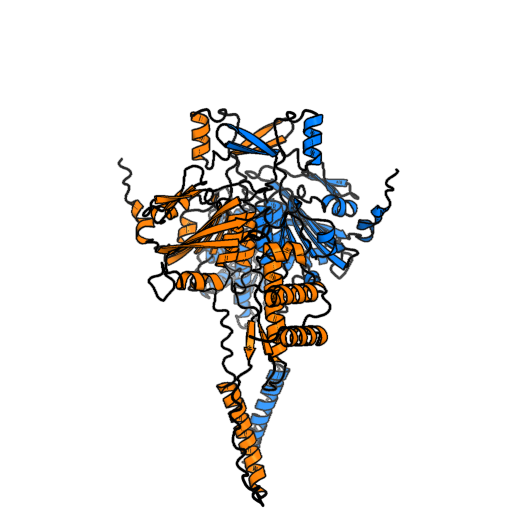.984 -18.594 1 94.56 293 ASN B N 1
ATOM 5688 C CA . ASN B 1 293 ? 6.449 -21.391 -18.75 1 94.56 293 ASN B CA 1
ATOM 5689 C C . ASN B 1 293 ? 4.957 -21.578 -18.5 1 94.56 293 ASN B C 1
ATOM 5691 O O . ASN B 1 293 ? 4.457 -22.703 -18.562 1 94.56 293 ASN B O 1
ATOM 5695 N N . PHE B 1 294 ? 4.297 -20.469 -18.203 1 96.69 294 PHE B N 1
ATOM 5696 C CA . PHE B 1 294 ? 2.871 -20.547 -17.906 1 96.69 294 PHE B CA 1
ATOM 5697 C C . PHE B 1 294 ? 2.08 -19.578 -18.766 1 96.69 294 PHE B C 1
ATOM 5699 O O . PHE B 1 294 ? 2.607 -18.562 -19.203 1 96.69 294 PHE B O 1
ATOM 5706 N N . SER B 1 295 ? 0.878 -19.984 -19.047 1 95.19 295 SER B N 1
ATOM 5707 C CA . SER B 1 295 ? -0.132 -19.078 -19.594 1 95.19 295 SER B CA 1
ATOM 5708 C C . SER B 1 295 ? -1.278 -18.875 -18.609 1 95.19 295 SER B C 1
ATOM 5710 O O . SER B 1 295 ? -1.546 -19.75 -17.766 1 95.19 295 SER B O 1
ATOM 5712 N N . ALA B 1 296 ? -1.812 -17.688 -18.672 1 92.62 296 ALA B N 1
ATOM 5713 C CA . ALA B 1 296 ? -2.91 -17.359 -17.766 1 92.62 296 ALA B CA 1
ATOM 5714 C C . ALA B 1 296 ? -4.234 -17.266 -18.516 1 92.62 296 ALA B C 1
ATOM 5716 O O . ALA B 1 296 ? -4.273 -16.828 -19.672 1 92.62 296 ALA B O 1
ATOM 5717 N N . SER B 1 297 ? -5.309 -17.719 -17.859 1 89.38 297 SER B N 1
ATOM 5718 C CA . SER B 1 297 ? -6.641 -17.516 -18.422 1 89.38 297 SER B CA 1
ATOM 5719 C C . SER B 1 297 ? -7.004 -16.047 -18.469 1 89.38 297 SER B C 1
ATOM 5721 O 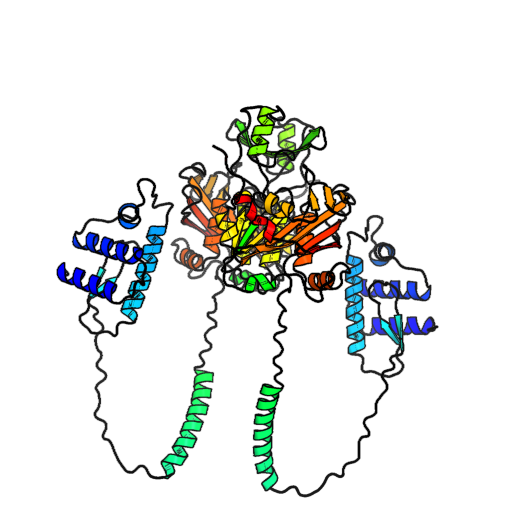O . SER B 1 297 ? -6.355 -15.219 -17.828 1 89.38 297 SER B O 1
ATOM 5723 N N . HIS B 1 298 ? -8.055 -15.727 -19.156 1 80.69 298 HIS B N 1
ATOM 5724 C CA . HIS B 1 298 ? -8.469 -14.344 -19.344 1 80.69 298 HIS B CA 1
ATOM 5725 C C . HIS B 1 298 ? -8.836 -13.695 -18 1 80.69 298 HIS B C 1
ATOM 5727 O O . HIS B 1 298 ? -8.578 -12.508 -17.797 1 80.69 298 HIS B O 1
ATOM 5733 N N . ASP B 1 299 ? -9.391 -14.492 -17.156 1 79.31 299 ASP B N 1
ATOM 5734 C CA . ASP B 1 299 ? -9.828 -13.961 -15.867 1 79.31 299 ASP B CA 1
ATOM 5735 C C . ASP B 1 299 ? -8.742 -14.133 -14.812 1 79.31 299 ASP B C 1
ATOM 5737 O O . ASP B 1 299 ? -8.938 -13.773 -13.648 1 79.31 299 ASP B O 1
ATOM 5741 N N . PHE B 1 300 ? -7.621 -14.75 -15.148 1 86.31 300 PHE B N 1
ATOM 5742 C CA . PHE B 1 300 ? -6.422 -14.922 -14.328 1 86.31 300 PHE B CA 1
ATOM 5743 C C . PHE B 1 300 ? -6.719 -15.773 -13.102 1 86.31 300 PHE B C 1
ATOM 5745 O O . PHE B 1 300 ? -6.141 -15.562 -12.039 1 86.31 300 PHE B O 1
ATOM 5752 N N . THR B 1 301 ? -7.656 -16.719 -13.273 1 87.44 301 THR B N 1
ATOM 5753 C CA . THR B 1 301 ? -7.969 -17.656 -12.188 1 87.44 301 THR B CA 1
ATOM 5754 C C . THR B 1 301 ? -7.348 -19.016 -12.453 1 87.44 301 THR B C 1
ATOM 5756 O O . THR B 1 301 ? -7.473 -19.938 -11.641 1 87.44 301 THR B O 1
ATOM 5759 N N . ARG B 1 302 ? -6.688 -19.141 -13.602 1 93.12 302 ARG B N 1
ATOM 5760 C CA . ARG B 1 302 ? -6.066 -20.391 -13.992 1 93.12 302 ARG B CA 1
ATOM 5761 C C . ARG B 1 302 ? -4.703 -20.156 -14.641 1 93.12 302 ARG B C 1
ATOM 5763 O O . ARG B 1 302 ? -4.555 -19.266 -15.469 1 93.12 302 ARG B O 1
ATOM 5770 N N . LEU B 1 303 ? -3.775 -20.922 -14.18 1 96 303 LEU B N 1
ATOM 5771 C CA . LEU B 1 303 ? -2.471 -21 -14.836 1 96 303 LEU B CA 1
ATOM 5772 C C . LEU B 1 303 ? -2.26 -22.359 -15.484 1 96 303 LEU B C 1
ATOM 5774 O O . LEU B 1 303 ? -2.602 -23.391 -14.898 1 96 303 LEU B O 1
ATOM 5778 N N . THR B 1 304 ? -1.765 -22.328 -16.688 1 97.12 304 THR B N 1
ATOM 5779 C CA . THR B 1 304 ? -1.488 -23.562 -17.422 1 97.12 304 THR B CA 1
ATOM 5780 C C . THR B 1 304 ? -0.018 -23.641 -17.812 1 97.12 304 THR B C 1
ATOM 5782 O O . THR B 1 304 ? 0.507 -22.719 -18.438 1 97.12 304 THR B O 1
ATOM 5785 N N . ASN B 1 305 ? 0.62 -24.703 -17.375 1 96.25 305 ASN B N 1
ATOM 5786 C CA . ASN B 1 305 ? 1.98 -24.922 -17.844 1 96.25 305 ASN B CA 1
ATOM 5787 C C . ASN B 1 305 ? 2.016 -25.141 -19.359 1 96.25 305 ASN B C 1
ATOM 5789 O O . ASN B 1 305 ? 1.311 -26 -19.875 1 96.25 305 ASN B O 1
ATOM 5793 N N . THR B 1 306 ? 2.785 -24.453 -20.031 1 94.19 306 THR B N 1
ATOM 5794 C CA . THR B 1 306 ? 2.748 -24.438 -21.484 1 94.19 306 THR B CA 1
ATOM 5795 C C . THR B 1 306 ? 3.305 -25.734 -22.047 1 94.19 306 THR B C 1
ATOM 5797 O O . THR B 1 306 ? 2.953 -26.141 -23.156 1 94.19 306 THR B O 1
ATOM 5800 N N . GLN B 1 307 ? 4.16 -26.422 -21.391 1 91.44 307 GLN B N 1
ATOM 5801 C CA . GLN B 1 307 ? 4.77 -27.672 -21.859 1 91.44 307 GLN B CA 1
ATOM 5802 C C . GLN B 1 307 ? 3.951 -28.875 -21.438 1 91.44 307 GLN B C 1
ATOM 5804 O O . GLN B 1 307 ? 3.502 -29.656 -22.266 1 91.44 307 GLN B O 1
ATOM 5809 N N . THR B 1 308 ? 3.656 -29 -20.141 1 93.38 308 THR B N 1
ATOM 5810 C CA . THR B 1 308 ? 2.988 -30.172 -19.609 1 93.38 308 THR B CA 1
ATOM 5811 C C . THR B 1 308 ? 1.473 -30.047 -19.734 1 93.38 308 THR B C 1
ATOM 5813 O O . THR B 1 308 ? 0.749 -31.031 -19.625 1 93.38 308 THR B O 1
ATOM 5816 N N . LYS B 1 309 ? 0.931 -28.859 -19.828 1 94.56 309 LYS B N 1
ATOM 5817 C CA . LYS B 1 309 ? -0.486 -28.531 -19.969 1 94.56 309 LYS B CA 1
ATOM 5818 C C . LYS B 1 309 ? -1.23 -28.75 -18.656 1 94.56 309 LYS B C 1
ATOM 5820 O O . LYS B 1 309 ? -2.463 -28.766 -18.625 1 94.56 309 LYS B O 1
ATOM 5825 N N . ASN B 1 310 ? -0.437 -28.938 -17.594 1 95.56 310 ASN B N 1
ATOM 5826 C CA . ASN B 1 310 ? -1.05 -28.984 -16.281 1 95.56 310 ASN B CA 1
ATOM 5827 C C . ASN B 1 310 ? -1.691 -27.641 -15.922 1 95.56 310 ASN B C 1
ATOM 5829 O O . ASN B 1 310 ? -1.123 -26.578 -16.188 1 95.56 310 ASN B O 1
ATOM 5833 N N . GLU B 1 311 ? -2.846 -27.797 -15.258 1 95.44 311 GLU B N 1
ATOM 5834 C CA . GLU B 1 311 ? -3.586 -26.594 -14.898 1 95.44 311 GLU B CA 1
ATOM 5835 C C . GLU B 1 311 ? -3.607 -26.391 -13.383 1 95.44 311 GLU B C 1
ATOM 5837 O O . GLU B 1 311 ? -3.729 -27.344 -12.625 1 95.44 311 GLU B O 1
ATOM 5842 N N . PHE B 1 312 ? -3.471 -25.188 -13.055 1 94.62 312 PHE B N 1
ATOM 5843 C CA . PHE B 1 312 ? -3.537 -24.766 -11.664 1 94.62 312 PHE B CA 1
ATOM 5844 C C . PHE B 1 312 ? -4.645 -23.734 -11.461 1 94.62 312 PHE B C 1
ATOM 5846 O O . PHE B 1 312 ? -4.516 -22.594 -11.891 1 94.62 312 PHE B O 1
ATOM 5853 N N . LEU B 1 313 ? -5.719 -24.156 -10.75 1 91.19 313 LEU B N 1
ATOM 5854 C CA . LEU B 1 313 ? -6.938 -23.359 -10.641 1 91.19 313 LEU B CA 1
ATOM 5855 C C . LEU B 1 313 ? -7.109 -22.812 -9.227 1 91.19 313 LEU B C 1
ATOM 5857 O O . LEU B 1 313 ? -6.883 -23.531 -8.25 1 91.19 313 LEU B O 1
ATOM 5861 N N . LEU B 1 314 ? -7.414 -21.562 -9.203 1 86.75 314 LEU B N 1
ATOM 5862 C CA . LEU B 1 314 ? -7.832 -20.984 -7.934 1 86.75 314 LEU B CA 1
ATOM 5863 C C . LEU B 1 314 ? -9.07 -21.703 -7.398 1 86.75 314 LEU B C 1
ATOM 5865 O O . LEU B 1 314 ? -10.07 -21.828 -8.109 1 86.75 314 LEU B O 1
ATOM 5869 N N . GLN B 1 315 ? -8.969 -22.266 -6.254 1 81.06 315 GLN B N 1
ATOM 5870 C CA . GLN B 1 315 ? -10.094 -23 -5.672 1 81.06 315 GLN B CA 1
ATOM 5871 C C . GLN B 1 315 ? -10.469 -22.422 -4.305 1 81.06 315 GLN B C 1
ATOM 5873 O O . GLN B 1 315 ? -9.594 -22.078 -3.514 1 81.06 315 GLN B O 1
ATOM 5878 N N . GLY B 1 316 ? -11.836 -22.375 -4.051 1 69.06 316 GLY B N 1
ATOM 5879 C CA . GLY B 1 316 ? -12.336 -22.016 -2.734 1 69.06 316 GLY B CA 1
ATOM 5880 C C . GLY B 1 316 ? -12.484 -20.516 -2.551 1 69.06 316 GLY B C 1
ATOM 5881 O O . GLY B 1 316 ? -12.336 -19.75 -3.506 1 69.06 316 GLY B O 1
ATOM 5882 N N . ASN B 1 317 ? -13.25 -20.219 -1.469 1 58.97 317 ASN B N 1
ATOM 5883 C CA . ASN B 1 317 ? -13.406 -18.828 -1.084 1 58.97 317 ASN B CA 1
ATOM 5884 C C . ASN B 1 317 ? -12.617 -18.5 0.178 1 58.97 317 ASN B C 1
ATOM 5886 O O . ASN B 1 317 ? -12.195 -19.406 0.905 1 58.97 317 ASN B O 1
ATOM 5890 N N . ARG B 1 318 ? -12.211 -17.266 0.309 1 56.28 318 ARG B N 1
ATOM 5891 C CA . ARG B 1 318 ? -11.359 -16.766 1.385 1 56.28 318 ARG B CA 1
ATOM 5892 C C . ARG B 1 318 ? -11.852 -17.266 2.742 1 56.28 318 ARG B C 1
ATOM 5894 O O . ARG B 1 318 ? -11.047 -17.453 3.664 1 56.28 318 ARG B O 1
ATOM 5901 N N . SER B 1 319 ? -13.125 -17.438 2.725 1 54.25 319 SER B N 1
ATOM 5902 C CA . SER B 1 319 ? -13.703 -17.797 4.016 1 54.25 319 SER B CA 1
ATOM 5903 C C . SER B 1 319 ? -13.656 -19.312 4.238 1 54.25 319 SER B C 1
ATOM 5905 O O . SER B 1 319 ? -13.93 -19.781 5.34 1 54.25 319 SER B O 1
ATOM 5907 N N . GLN B 1 320 ? -13.273 -20.078 3.152 1 58.59 320 GLN B N 1
ATOM 5908 C CA . GLN B 1 320 ? -13.133 -21.531 3.244 1 58.59 320 GLN B CA 1
ATOM 5909 C C . GLN B 1 320 ? -11.742 -21.969 2.789 1 58.59 320 GLN B C 1
ATOM 5911 O O . GLN B 1 320 ? -10.898 -21.141 2.445 1 58.59 320 GLN B O 1
ATOM 5916 N N . ARG B 1 321 ? -11.539 -23.297 2.92 1 61.12 321 ARG B N 1
ATOM 5917 C CA . ARG B 1 321 ? -10.273 -23.797 2.395 1 61.12 321 ARG B CA 1
ATOM 5918 C C . ARG B 1 321 ? -10.07 -23.375 0.944 1 61.12 321 ARG B C 1
ATOM 5920 O O . ARG B 1 321 ? -10.969 -23.547 0.113 1 61.12 321 ARG B O 1
ATOM 5927 N N . HIS B 1 322 ? -8.992 -22.516 0.845 1 75.06 322 HIS B N 1
ATOM 5928 C CA . HIS B 1 322 ? -8.758 -22.062 -0.518 1 75.06 322 HIS B CA 1
ATOM 5929 C C . HIS B 1 322 ? -7.32 -22.344 -0.956 1 75.06 322 HIS B C 1
ATOM 5931 O O . HIS B 1 322 ? -6.418 -22.422 -0.121 1 75.06 322 HIS B O 1
ATOM 5937 N N . THR B 1 323 ? -7.203 -22.844 -2.176 1 85.5 323 THR B N 1
ATOM 5938 C CA . THR B 1 323 ? -5.91 -23 -2.834 1 85.5 323 THR B CA 1
ATOM 5939 C C . THR B 1 323 ? -5.672 -21.891 -3.84 1 85.5 323 THR B C 1
ATOM 5941 O O . THR B 1 323 ? -6.535 -21.594 -4.672 1 85.5 323 THR B O 1
ATOM 5944 N N . ASP B 1 324 ? -4.605 -21.188 -3.578 1 90.81 324 ASP B N 1
ATOM 5945 C CA . ASP B 1 324 ? -4.176 -20.078 -4.43 1 90.81 324 ASP B CA 1
ATOM 5946 C C . ASP B 1 324 ? -2.77 -20.328 -4.973 1 90.81 324 ASP B C 1
ATOM 5948 O O . ASP B 1 324 ? -2.094 -21.266 -4.57 1 90.81 324 ASP B O 1
ATOM 5952 N N . TYR B 1 325 ? -2.457 -19.594 -5.984 1 94.5 325 TYR B N 1
ATOM 5953 C CA . TYR B 1 325 ? -1.155 -19.781 -6.617 1 94.5 325 TYR B CA 1
ATOM 5954 C C . TYR B 1 325 ? -0.448 -18.438 -6.816 1 94.5 325 TYR B C 1
ATOM 5956 O O . TYR B 1 325 ? -1.087 -17.438 -7.129 1 94.5 325 TYR B O 1
ATOM 5964 N N . GLY B 1 326 ? 0.832 -18.469 -6.555 1 96 326 GLY B N 1
ATOM 5965 C CA . GLY B 1 326 ? 1.706 -17.328 -6.801 1 96 326 GLY B CA 1
ATOM 5966 C C . GLY B 1 326 ? 2.83 -17.641 -7.77 1 96 326 GLY B C 1
ATOM 5967 O O . GLY B 1 326 ? 3.273 -18.797 -7.867 1 96 326 GLY B O 1
ATOM 5968 N N . LEU B 1 327 ? 3.201 -16.672 -8.57 1 97.12 327 LEU B N 1
ATOM 5969 C CA . LEU B 1 327 ? 4.34 -16.766 -9.477 1 97.12 327 LEU B CA 1
ATOM 5970 C C . LEU B 1 327 ? 5.449 -15.812 -9.055 1 97.12 327 LEU B C 1
ATOM 5972 O O . LEU B 1 327 ? 5.18 -14.656 -8.719 1 97.12 327 LEU B O 1
ATOM 5976 N N . PHE B 1 328 ? 6.641 -16.328 -8.977 1 97.38 328 PHE B N 1
ATOM 5977 C CA . PHE B 1 328 ? 7.832 -15.508 -8.812 1 97.38 328 PHE B CA 1
ATOM 5978 C C . PHE B 1 328 ? 8.758 -15.656 -10.016 1 97.38 328 PHE B C 1
ATOM 5980 O O . PHE B 1 328 ? 8.953 -16.766 -10.523 1 97.38 328 PHE B O 1
ATOM 5987 N N . ALA B 1 329 ? 9.289 -14.492 -10.484 1 96.69 329 ALA B N 1
ATOM 5988 C CA . ALA B 1 329 ? 10.25 -14.547 -11.578 1 96.69 329 ALA B CA 1
ATOM 5989 C C . ALA B 1 329 ? 11.375 -13.539 -11.367 1 96.69 329 ALA B C 1
ATOM 5991 O O . ALA B 1 329 ? 11.141 -12.43 -10.875 1 96.69 329 ALA B O 1
ATOM 5992 N N . ARG B 1 330 ? 12.477 -13.953 -11.688 1 95.44 330 ARG B N 1
ATOM 5993 C CA . ARG B 1 330 ? 13.648 -13.086 -11.781 1 95.44 330 ARG B CA 1
ATOM 5994 C C . ARG B 1 330 ? 14.281 -13.172 -13.164 1 95.44 330 ARG B C 1
ATOM 5996 O O . ARG B 1 330 ? 14.578 -14.258 -13.656 1 95.44 330 ARG B O 1
ATOM 6003 N N . MET B 1 331 ? 14.492 -11.977 -13.758 1 92.31 331 MET B N 1
ATOM 6004 C CA . MET B 1 331 ? 15.102 -11.977 -15.086 1 92.31 331 MET B CA 1
ATOM 6005 C C . MET B 1 331 ? 15.922 -10.711 -15.312 1 92.31 331 MET B C 1
ATOM 6007 O O . MET B 1 331 ? 15.703 -9.703 -14.641 1 92.31 331 MET B O 1
ATOM 6011 N N . SER B 1 332 ? 16.844 -10.859 -16.172 1 87.94 332 SER B N 1
ATOM 6012 C CA . SER B 1 332 ? 17.625 -9.719 -16.641 1 87.94 332 SER B CA 1
ATOM 6013 C C . SER B 1 332 ? 17.125 -9.25 -18.016 1 87.94 332 SER B C 1
ATOM 6015 O O . SER B 1 332 ? 16.797 -10.07 -18.875 1 87.94 332 SER B O 1
ATOM 6017 N N . SER B 1 333 ? 16.953 -7.965 -18.062 1 78.12 333 SER B N 1
ATOM 6018 C CA . SER B 1 333 ? 16.562 -7.43 -19.359 1 78.12 333 SER B CA 1
ATOM 6019 C C . SER B 1 333 ? 17.781 -7.168 -20.25 1 78.12 333 SER B C 1
ATOM 6021 O O . SER B 1 333 ? 18.922 -7.156 -19.766 1 78.12 333 SER B O 1
ATOM 6023 N N . PRO B 1 334 ? 17.547 -7.031 -21.547 1 73.62 334 PRO B N 1
ATOM 6024 C CA . PRO B 1 334 ? 18.656 -6.688 -22.438 1 73.62 334 PRO B CA 1
ATOM 6025 C C . PRO B 1 334 ? 19.375 -5.395 -22.031 1 73.62 334 PRO B C 1
ATOM 6027 O O . PRO B 1 334 ? 20.531 -5.191 -22.375 1 73.62 334 PRO B O 1
ATOM 6030 N N . ALA B 1 335 ? 18.734 -4.527 -21.375 1 76.19 335 ALA B N 1
ATOM 6031 C CA . ALA B 1 335 ? 19.312 -3.273 -20.891 1 76.19 335 ALA B CA 1
ATOM 6032 C C . ALA B 1 335 ? 20.125 -3.49 -19.625 1 76.19 335 ALA B C 1
ATOM 6034 O O . ALA B 1 335 ? 20.562 -2.529 -18.984 1 76.19 335 ALA B O 1
ATOM 6035 N N . LYS B 1 336 ? 20.297 -4.734 -19.203 1 79.94 336 LYS B N 1
ATOM 6036 C CA . LYS B 1 336 ? 21.109 -5.184 -18.078 1 79.94 336 LYS B CA 1
ATOM 6037 C C . LYS B 1 336 ? 20.469 -4.789 -16.75 1 79.94 336 LYS B C 1
ATOM 6039 O O . LYS B 1 336 ? 21.141 -4.66 -15.734 1 79.94 336 LYS B O 1
ATOM 6044 N N . ASN B 1 337 ? 19.219 -4.418 -16.844 1 88.62 337 ASN B N 1
ATOM 6045 C CA . ASN B 1 337 ? 18.5 -4.227 -15.602 1 88.62 337 ASN B CA 1
ATOM 6046 C C . ASN B 1 337 ? 17.781 -5.504 -15.164 1 88.62 337 ASN B C 1
ATOM 6048 O O . ASN B 1 337 ? 17.594 -6.418 -15.961 1 88.62 337 ASN B O 1
ATOM 6052 N N . LYS B 1 338 ? 17.516 -5.566 -13.898 1 94 338 LYS B N 1
ATOM 6053 C CA . LYS B 1 338 ? 16.844 -6.73 -13.328 1 94 338 LYS B CA 1
ATOM 6054 C C . LYS B 1 338 ? 15.352 -6.473 -13.156 1 94 338 LYS B C 1
ATOM 6056 O O . LYS B 1 338 ? 14.945 -5.367 -12.781 1 94 338 LYS B O 1
ATOM 6061 N N . ILE B 1 339 ? 14.625 -7.539 -13.484 1 95 339 ILE B N 1
ATOM 6062 C CA . ILE B 1 339 ? 13.18 -7.492 -13.289 1 95 339 ILE B CA 1
ATOM 6063 C C . ILE B 1 339 ? 12.742 -8.641 -12.391 1 95 339 ILE B C 1
ATOM 6065 O O . ILE B 1 339 ? 13.016 -9.812 -12.688 1 95 339 ILE B O 1
ATOM 6069 N N . TYR B 1 340 ? 12.156 -8.273 -11.289 1 97 340 TYR B N 1
ATOM 6070 C CA . TYR B 1 340 ? 11.555 -9.234 -10.375 1 97 340 TYR B CA 1
ATOM 6071 C C . TYR B 1 340 ? 10.031 -9.148 -10.43 1 97 340 TYR B C 1
ATOM 6073 O O . TYR B 1 340 ? 9.461 -8.055 -10.422 1 97 340 TYR B O 1
ATOM 6081 N N . ILE B 1 341 ? 9.398 -10.273 -10.5 1 97.69 341 ILE B N 1
ATOM 6082 C CA . ILE B 1 341 ? 7.938 -10.336 -10.492 1 97.69 341 ILE B CA 1
ATOM 6083 C C . ILE B 1 341 ? 7.465 -11.18 -9.312 1 97.69 341 ILE B C 1
ATOM 6085 O O . ILE B 1 341 ? 7.777 -12.375 -9.227 1 97.69 341 ILE B O 1
ATOM 6089 N N . CYS B 1 342 ? 6.797 -10.562 -8.398 1 98.25 342 CYS B N 1
ATOM 6090 C CA . CYS B 1 342 ? 6.125 -11.227 -7.289 1 98.25 342 CYS B CA 1
ATOM 6091 C C . CYS B 1 342 ? 4.609 -11.094 -7.414 1 98.25 342 CYS B C 1
ATOM 6093 O O . CYS B 1 342 ? 4.051 -10.031 -7.145 1 98.25 342 CYS B O 1
ATOM 6095 N N . THR B 1 343 ? 3.973 -12.164 -7.75 1 97.62 343 THR B N 1
ATOM 6096 C CA . THR B 1 343 ? 2.551 -12.039 -8.047 1 97.62 343 THR B CA 1
ATOM 6097 C C . THR B 1 343 ? 1.768 -13.211 -7.457 1 97.62 343 THR B C 1
ATOM 6099 O O . THR B 1 343 ? 2.357 -14.156 -6.934 1 97.62 343 THR B O 1
ATOM 6102 N N . GLY B 1 344 ? 0.466 -13.094 -7.457 1 95.81 344 GLY B N 1
ATOM 6103 C CA . GLY B 1 344 ? -0.516 -14.078 -7.043 1 95.81 344 GLY B CA 1
ATOM 6104 C C . GLY B 1 344 ? -1.91 -13.789 -7.566 1 95.81 344 GLY B C 1
ATOM 6105 O O . GLY B 1 344 ? -2.164 -12.719 -8.117 1 95.81 344 GLY B O 1
ATOM 6106 N N . MET B 1 345 ? -2.746 -14.797 -7.41 1 92.69 345 MET B N 1
ATOM 6107 C CA . MET B 1 345 ? -4.105 -14.625 -7.91 1 92.69 345 MET B CA 1
ATOM 6108 C C . MET B 1 345 ? -4.945 -13.812 -6.93 1 92.69 345 MET B C 1
ATOM 6110 O O . MET B 1 345 ? -5.914 -13.156 -7.324 1 92.69 345 MET B O 1
ATOM 6114 N N . THR B 1 346 ? -4.613 -13.891 -5.652 1 90.38 346 THR B N 1
ATOM 6115 C CA . THR B 1 346 ? -5.277 -13.117 -4.605 1 90.38 346 THR B CA 1
ATOM 6116 C C . THR B 1 346 ? -4.254 -12.398 -3.732 1 90.38 346 THR B C 1
ATOM 6118 O O . THR B 1 346 ? -3.049 -12.602 -3.883 1 90.38 346 THR B O 1
ATOM 6121 N N . ASP B 1 347 ? -4.766 -11.547 -2.871 1 91 347 ASP B N 1
ATOM 6122 C CA . ASP B 1 347 ? -3.891 -10.836 -1.945 1 91 347 ASP B CA 1
ATOM 6123 C C . ASP B 1 347 ? -3.088 -11.812 -1.089 1 91 347 ASP B C 1
ATOM 6125 O O . ASP B 1 347 ? -1.902 -11.594 -0.832 1 91 347 ASP B O 1
ATOM 6129 N N . THR B 1 348 ? -3.725 -12.867 -0.7 1 88.94 348 THR B N 1
ATOM 6130 C CA . THR B 1 348 ? -3.072 -13.859 0.142 1 88.94 348 THR B CA 1
ATOM 6131 C C . THR B 1 348 ? -1.878 -14.477 -0.579 1 88.94 348 THR B C 1
ATOM 6133 O O . THR B 1 348 ? -0.801 -14.625 0.005 1 88.94 348 THR B O 1
ATOM 6136 N N . ALA B 1 349 ? -2.096 -14.797 -1.775 1 93.31 349 ALA B N 1
ATOM 6137 C CA . ALA B 1 349 ? -1.017 -15.406 -2.547 1 93.31 349 ALA B CA 1
ATOM 6138 C C . ALA B 1 349 ? 0.114 -14.414 -2.793 1 93.31 349 ALA B C 1
ATOM 6140 O O . ALA B 1 349 ? 1.29 -14.789 -2.779 1 93.31 349 ALA B O 1
ATOM 6141 N N . VAL B 1 350 ? -0.204 -13.203 -3.043 1 95.38 350 VAL B N 1
ATOM 6142 C CA . VAL B 1 350 ? 0.815 -12.18 -3.256 1 95.38 350 VAL B CA 1
ATOM 6143 C C . VAL B 1 350 ? 1.685 -12.047 -2.006 1 95.38 350 VAL B C 1
ATOM 6145 O O . VAL B 1 350 ? 2.912 -12.117 -2.088 1 95.38 350 VAL B O 1
ATOM 6148 N N . ILE B 1 351 ? 1.062 -11.867 -0.871 1 94.56 351 ILE B N 1
ATOM 6149 C CA . ILE B 1 351 ? 1.769 -11.672 0.391 1 94.56 351 ILE B CA 1
ATOM 6150 C C . ILE B 1 351 ? 2.639 -12.898 0.688 1 94.56 351 ILE B C 1
ATOM 6152 O O . ILE B 1 351 ? 3.816 -12.758 1.021 1 94.56 351 ILE B O 1
ATOM 6156 N N . GLN B 1 352 ? 2.078 -14.039 0.471 1 93.56 352 GLN B N 1
ATOM 6157 C CA . GLN B 1 352 ? 2.816 -15.258 0.784 1 93.56 352 GLN B CA 1
ATOM 6158 C C . GLN B 1 352 ? 3.973 -15.469 -0.191 1 93.56 352 GLN B C 1
ATOM 6160 O O . GLN B 1 352 ? 5.031 -15.977 0.191 1 93.56 352 GLN B O 1
ATOM 6165 N N . THR B 1 353 ? 3.752 -15.18 -1.418 1 96.06 353 THR B N 1
ATOM 6166 C CA . THR B 1 353 ? 4.84 -15.25 -2.389 1 96.06 353 THR B CA 1
ATOM 6167 C C . THR B 1 353 ? 6.008 -14.367 -1.949 1 96.06 353 THR B C 1
ATOM 6169 O O . THR B 1 353 ? 7.152 -14.82 -1.916 1 96.06 353 THR B O 1
ATOM 6172 N N . VAL B 1 354 ? 5.711 -13.156 -1.555 1 96.94 354 VAL B N 1
ATOM 6173 C CA . VAL B 1 354 ? 6.75 -12.227 -1.133 1 96.94 354 VAL B CA 1
ATOM 6174 C C . VAL B 1 354 ? 7.449 -12.758 0.116 1 96.94 354 VAL B C 1
ATOM 6176 O O . VAL B 1 354 ? 8.68 -12.781 0.183 1 96.94 354 VAL B O 1
ATOM 6179 N N . LYS B 1 355 ? 6.691 -13.219 1.042 1 94.25 355 LYS B N 1
ATOM 6180 C CA . LYS B 1 355 ? 7.273 -13.773 2.26 1 94.25 355 LYS B CA 1
ATOM 6181 C C . LYS B 1 355 ? 8.219 -14.93 1.938 1 94.25 355 LYS B C 1
ATOM 6183 O O . LYS B 1 355 ? 9.297 -15.039 2.527 1 94.25 355 LYS B O 1
ATOM 6188 N N . THR B 1 356 ? 7.801 -15.695 1.019 1 94 356 THR B N 1
ATOM 6189 C CA . THR B 1 356 ? 8.578 -16.875 0.643 1 94 356 THR B CA 1
ATOM 6190 C C . THR B 1 356 ? 9.883 -16.469 -0.028 1 94 356 THR B C 1
ATOM 6192 O O . THR B 1 356 ? 10.953 -16.969 0.324 1 94 356 THR B O 1
ATOM 6195 N N . VAL B 1 357 ? 9.852 -15.516 -0.869 1 94.38 357 VAL B N 1
ATOM 6196 C CA . VAL B 1 357 ? 11.008 -15.242 -1.711 1 94.38 357 VAL B CA 1
ATOM 6197 C C . VAL B 1 357 ? 11.992 -14.344 -0.963 1 94.38 357 VAL B C 1
ATOM 6199 O O . VAL B 1 357 ? 13.148 -14.211 -1.362 1 94.38 357 VAL B O 1
ATOM 6202 N N . ILE B 1 358 ? 11.57 -13.664 0.037 1 93.62 358 ILE B N 1
ATOM 6203 C CA . ILE B 1 358 ? 12.5 -12.836 0.792 1 93.62 358 ILE B CA 1
ATOM 6204 C C . ILE B 1 358 ? 13.195 -13.68 1.858 1 93.62 358 ILE B C 1
ATOM 6206 O O . ILE B 1 358 ? 14.18 -13.242 2.465 1 93.62 358 ILE B O 1
ATOM 6210 N N . SER B 1 359 ? 12.656 -14.828 2.037 1 88.69 359 SER B N 1
ATOM 6211 C CA . SER B 1 359 ? 13.266 -15.727 3.01 1 88.69 359 SER B CA 1
ATOM 6212 C C . SER B 1 359 ? 14.555 -16.344 2.467 1 88.69 359 SER B C 1
ATOM 6214 O O . SER B 1 359 ? 14.68 -16.578 1.262 1 88.69 359 SER B O 1
ATOM 6216 N N . ASN B 1 360 ? 15.461 -16.656 3.314 1 82.69 360 ASN B N 1
ATOM 6217 C CA . ASN B 1 360 ? 16.719 -17.281 2.912 1 82.69 360 ASN B CA 1
ATOM 6218 C C . ASN B 1 360 ? 16.516 -18.734 2.498 1 82.69 360 ASN B C 1
ATOM 6220 O O . ASN B 1 360 ? 17.344 -19.297 1.776 1 82.69 360 ASN B O 1
ATOM 6224 N N . GLU B 1 361 ? 15.438 -19.266 2.859 1 84.88 361 GLU B N 1
ATOM 6225 C CA . GLU B 1 361 ? 15.18 -20.672 2.596 1 84.88 361 GLU B CA 1
ATOM 6226 C C . GLU B 1 361 ? 14.758 -20.891 1.146 1 84.88 361 GLU B C 1
ATOM 6228 O O . GLU B 1 361 ? 14.852 -22.016 0.632 1 84.88 361 GLU B O 1
ATOM 6233 N N . PHE B 1 362 ? 14.289 -19.891 0.542 1 88.44 362 PHE B N 1
ATOM 6234 C CA . PHE B 1 362 ? 13.734 -20.047 -0.797 1 88.44 362 PHE B CA 1
ATOM 6235 C C . PHE B 1 362 ? 14.82 -20.438 -1.792 1 88.44 362 PHE B C 1
ATOM 6237 O O . PHE B 1 362 ? 14.609 -21.312 -2.635 1 88.44 362 PHE B O 1
ATOM 6244 N N . SER B 1 363 ? 15.969 -19.844 -1.68 1 81.5 363 SER B N 1
ATOM 6245 C CA . SER B 1 363 ? 17.078 -20.156 -2.578 1 81.5 363 SER B CA 1
ATOM 6246 C C . SER B 1 363 ? 17.469 -21.625 -2.465 1 81.5 363 SER B C 1
ATOM 6248 O O . SER B 1 363 ? 17.734 -22.281 -3.475 1 81.5 363 SER B O 1
ATOM 6250 N N . THR B 1 364 ? 17.422 -22.078 -1.287 1 81.19 364 THR B N 1
ATOM 6251 C CA . THR B 1 364 ? 17.766 -23.469 -1.051 1 81.19 364 THR B CA 1
ATOM 6252 C C . THR B 1 364 ? 16.719 -24.406 -1.656 1 81.19 364 THR B C 1
ATOM 6254 O O . THR B 1 364 ? 17.062 -25.453 -2.211 1 81.19 364 THR B O 1
ATOM 6257 N N . SER B 1 365 ? 15.539 -23.984 -1.586 1 81.94 365 SER B N 1
ATOM 6258 C CA . SER B 1 365 ? 14.461 -24.781 -2.148 1 81.94 365 SER B CA 1
ATOM 6259 C C . SER B 1 365 ? 14.578 -24.891 -3.666 1 81.94 365 SER B C 1
ATOM 6261 O O . SER B 1 365 ? 14.289 -25.938 -4.242 1 81.94 365 SER B O 1
ATOM 6263 N N . ILE B 1 366 ? 15.016 -23.891 -4.266 1 80.62 366 ILE B N 1
ATOM 6264 C CA . ILE B 1 366 ? 15.188 -23.906 -5.715 1 80.62 366 ILE B CA 1
ATOM 6265 C C . ILE B 1 366 ? 16.375 -24.797 -6.082 1 80.62 366 ILE B C 1
ATOM 6267 O O . ILE B 1 366 ? 16.297 -25.594 -7.016 1 80.62 366 ILE B O 1
ATOM 6271 N N . LEU B 1 367 ? 17.422 -24.609 -5.363 1 76.75 367 LEU B N 1
ATOM 6272 C CA . LEU B 1 367 ? 18.656 -25.359 -5.637 1 76.75 367 LEU B CA 1
ATOM 6273 C C . LEU B 1 367 ? 18.422 -26.859 -5.441 1 76.75 367 LEU B C 1
ATOM 6275 O O . LEU B 1 367 ? 19 -27.672 -6.152 1 76.75 367 LEU B O 1
ATOM 6279 N N . ASN B 1 368 ? 17.547 -27.125 -4.594 1 75.31 368 ASN B N 1
ATOM 6280 C CA . ASN B 1 368 ? 17.297 -28.531 -4.285 1 75.31 368 ASN B CA 1
ATOM 6281 C C . ASN B 1 368 ? 16.172 -29.094 -5.152 1 75.31 368 ASN B C 1
ATOM 6283 O O . ASN B 1 368 ? 15.859 -30.281 -5.078 1 75.31 368 ASN B O 1
ATOM 6287 N N . SER B 1 369 ? 15.68 -28.188 -5.863 1 75.25 369 SER B N 1
ATOM 6288 C CA . SER B 1 369 ? 14.609 -28.656 -6.734 1 75.25 369 SER B CA 1
ATOM 6289 C C . SER B 1 369 ? 15.156 -29.531 -7.859 1 75.25 369 SER B C 1
ATOM 6291 O O . SER B 1 369 ? 16.172 -29.203 -8.469 1 75.25 369 SER B O 1
ATOM 6293 N N . PRO B 1 370 ? 14.547 -30.656 -8.008 1 64.12 370 PRO B N 1
ATOM 6294 C CA . PRO B 1 370 ? 15 -31.531 -9.094 1 64.12 370 PRO B CA 1
ATOM 6295 C C . PRO B 1 370 ? 14.945 -30.844 -10.461 1 64.12 370 PRO B C 1
ATOM 6297 O O . PRO B 1 370 ? 15.578 -31.297 -11.414 1 64.12 370 PRO B O 1
ATOM 6300 N N . LEU B 1 371 ? 14.234 -29.812 -10.43 1 60.78 371 LEU B N 1
ATOM 6301 C CA . LEU B 1 371 ? 14.047 -29.109 -11.688 1 60.78 371 LEU B CA 1
ATOM 6302 C C . LEU B 1 371 ? 15.25 -28.219 -11.992 1 60.78 371 LEU B C 1
ATOM 6304 O O . LEU B 1 371 ? 15.422 -27.766 -13.125 1 60.78 371 LEU B O 1
ATOM 6308 N N . ASN B 1 372 ? 15.984 -27.969 -10.938 1 61.44 372 ASN B N 1
ATOM 6309 C CA . ASN B 1 372 ? 17.188 -27.156 -11.133 1 61.44 372 ASN B CA 1
ATOM 6310 C C . ASN B 1 372 ? 18.375 -28.016 -11.562 1 61.44 372 ASN B C 1
ATOM 6312 O O . ASN B 1 372 ? 18.812 -28.891 -10.805 1 61.44 372 ASN B O 1
ATOM 6316 N N . GLU B 1 373 ? 18.625 -27.984 -12.773 1 59.5 373 GLU B N 1
ATOM 6317 C CA . GLU B 1 373 ? 19.719 -28.781 -13.312 1 59.5 373 GLU B CA 1
ATOM 6318 C C . GLU B 1 373 ? 21.078 -28.156 -13 1 59.5 373 GLU B C 1
ATOM 6320 O O . GLU B 1 373 ? 22.125 -28.766 -13.258 1 59.5 373 GLU B O 1
ATOM 6325 N N . THR B 1 374 ? 20.938 -26.969 -12.453 1 62.19 374 THR B N 1
ATOM 6326 C CA . THR B 1 374 ? 22.203 -26.281 -12.25 1 62.19 374 THR B CA 1
ATOM 6327 C C . THR B 1 374 ? 22.531 -26.203 -10.758 1 62.19 374 THR B C 1
ATOM 6329 O O . THR B 1 374 ? 21.641 -26.25 -9.914 1 62.19 374 THR B O 1
ATOM 6332 N N . GLU B 1 375 ? 23.828 -26.266 -10.469 1 66.56 375 GLU B N 1
ATOM 6333 C CA . GLU B 1 375 ? 24.328 -26.172 -9.102 1 66.56 375 GLU B CA 1
ATOM 6334 C C . GLU B 1 375 ? 24.141 -24.766 -8.539 1 66.56 375 GLU B C 1
ATOM 6336 O O . GLU B 1 375 ? 24.156 -24.562 -7.32 1 66.56 375 GLU B O 1
ATOM 6341 N N . SER B 1 376 ? 23.906 -23.859 -9.453 1 76.38 376 SER B N 1
ATOM 6342 C CA . SER B 1 376 ? 23.734 -22.484 -9.023 1 76.38 376 SER B CA 1
ATOM 6343 C C . SER B 1 376 ? 22.344 -21.969 -9.398 1 76.38 376 SER B C 1
ATOM 6345 O O . SER B 1 376 ? 21.672 -22.547 -10.242 1 76.38 376 SER B O 1
ATOM 6347 N N . LEU B 1 377 ? 21.922 -21 -8.719 1 82 377 LEU B N 1
ATOM 6348 C CA . LEU B 1 377 ? 20.656 -20.359 -9.039 1 82 377 LEU B CA 1
ATOM 6349 C C . LEU B 1 377 ? 20.703 -19.734 -10.422 1 82 377 LEU B C 1
ATOM 6351 O O . LEU B 1 377 ? 21.594 -18.922 -10.719 1 82 377 LEU B O 1
ATOM 6355 N N . PRO B 1 378 ? 19.812 -20.156 -11.258 1 84.12 378 PRO B N 1
ATOM 6356 C CA . PRO B 1 378 ? 19.812 -19.547 -12.594 1 84.12 378 PRO B CA 1
ATOM 6357 C C . PRO B 1 378 ? 19.625 -18.031 -12.547 1 84.12 378 PRO B C 1
ATOM 6359 O O . PRO B 1 378 ? 18.953 -17.516 -11.648 1 84.12 378 PRO B O 1
ATOM 6362 N N . ALA B 1 379 ? 20.203 -17.391 -13.547 1 84.25 379 ALA B N 1
ATOM 6363 C CA . ALA B 1 379 ? 20.109 -15.945 -13.625 1 84.25 379 ALA B CA 1
ATOM 6364 C C . ALA B 1 379 ? 18.672 -15.508 -13.945 1 84.25 379 ALA B C 1
ATOM 6366 O O . ALA B 1 379 ? 18.219 -14.469 -13.469 1 84.25 379 ALA B O 1
ATOM 6367 N N . ASN B 1 380 ? 18.047 -16.328 -14.797 1 91.56 380 ASN B N 1
ATOM 6368 C CA . ASN B 1 380 ? 16.672 -16.078 -15.219 1 91.56 380 ASN B CA 1
ATOM 6369 C C . ASN B 1 380 ? 15.789 -17.297 -14.953 1 91.56 380 ASN B C 1
ATOM 6371 O O . ASN B 1 380 ? 15.984 -18.359 -15.547 1 91.56 380 ASN B O 1
ATOM 6375 N N . PHE B 1 381 ? 14.859 -17.094 -14.039 1 92.06 381 PHE B N 1
ATOM 6376 C CA . PHE B 1 381 ? 14.016 -18.25 -13.719 1 92.06 381 PHE B CA 1
ATOM 6377 C C . PHE B 1 381 ? 12.656 -17.797 -13.195 1 92.06 381 PHE B C 1
ATOM 6379 O O . PHE B 1 381 ? 12.469 -16.609 -12.891 1 92.06 381 PHE B O 1
ATOM 6386 N N . GLU B 1 382 ? 11.766 -18.719 -13.195 1 95.25 382 GLU B N 1
ATOM 6387 C CA . GLU B 1 382 ? 10.43 -18.516 -12.641 1 95.25 382 GLU B CA 1
ATOM 6388 C C . GLU B 1 382 ? 10.023 -19.688 -11.75 1 95.25 382 GLU B C 1
ATOM 6390 O O . GLU B 1 382 ? 10.523 -20.797 -11.914 1 95.25 382 GLU B O 1
ATOM 6395 N N . SER B 1 383 ? 9.25 -19.406 -10.758 1 94.81 383 SER B N 1
ATOM 6396 C CA . SER B 1 383 ? 8.75 -20.422 -9.836 1 94.81 383 SER B CA 1
ATOM 6397 C C . SER B 1 383 ? 7.246 -20.281 -9.617 1 94.81 383 SER B C 1
ATOM 6399 O O . SER B 1 383 ? 6.727 -19.156 -9.578 1 94.81 383 SER B O 1
ATOM 6401 N N . LEU B 1 384 ? 6.617 -21.406 -9.562 1 96.44 384 LEU B N 1
ATOM 6402 C CA . LEU B 1 384 ? 5.207 -21.453 -9.188 1 96.44 384 LEU B CA 1
ATOM 6403 C C . LEU B 1 384 ? 5.039 -21.922 -7.75 1 96.44 384 LEU B C 1
ATOM 6405 O O . LEU B 1 384 ? 5.578 -22.969 -7.371 1 96.44 384 LEU B O 1
ATOM 6409 N N . LEU B 1 385 ? 4.305 -21.156 -7.012 1 95.25 385 LEU B N 1
ATOM 6410 C CA . LEU B 1 385 ? 4.059 -21.469 -5.609 1 95.25 385 LEU B CA 1
ATOM 6411 C C . LEU B 1 385 ? 2.578 -21.75 -5.367 1 95.25 385 LEU B C 1
ATOM 6413 O O . LEU B 1 385 ? 1.716 -21.016 -5.863 1 95.25 385 LEU B O 1
ATOM 6417 N N . GLU B 1 386 ? 2.322 -22.797 -4.668 1 93.88 386 GLU B N 1
ATOM 6418 C CA . GLU B 1 386 ? 0.98 -23.047 -4.152 1 93.88 386 GLU B CA 1
ATOM 6419 C C . GLU B 1 386 ? 0.809 -22.453 -2.752 1 93.88 386 GLU B C 1
ATOM 6421 O O . GLU B 1 386 ? 1.658 -22.656 -1.882 1 93.88 386 GLU B O 1
ATOM 6426 N N . VAL B 1 387 ? -0.202 -21.656 -2.691 1 89.62 387 VAL B N 1
ATOM 6427 C CA . VAL B 1 387 ? -0.516 -21.031 -1.409 1 89.62 387 VAL B CA 1
ATOM 6428 C C . VAL B 1 387 ? -1.825 -21.594 -0.866 1 89.62 387 VAL B C 1
ATOM 6430 O O . VAL B 1 387 ? -2.859 -21.531 -1.534 1 89.62 387 VAL B O 1
ATOM 6433 N N . ALA B 1 388 ? -1.677 -22.234 0.221 1 79.25 388 ALA B N 1
ATOM 6434 C CA . ALA B 1 388 ? -2.877 -22.812 0.819 1 79.25 388 ALA B CA 1
ATOM 6435 C C . ALA B 1 388 ? -3.119 -22.25 2.215 1 79.25 388 ALA B C 1
ATOM 6437 O O . ALA B 1 388 ? -2.176 -22.031 2.98 1 79.25 388 ALA B O 1
ATOM 6438 N N . GLY B 1 389 ? -4.34 -21.594 2.326 1 66.38 389 GLY B N 1
ATOM 6439 C CA . GLY B 1 389 ? -4.633 -21.047 3.639 1 66.38 389 GLY B CA 1
ATOM 6440 C C . GLY B 1 389 ? -6.082 -21.203 4.047 1 66.38 389 GLY B C 1
ATOM 6441 O O . GLY B 1 389 ? -6.918 -21.625 3.238 1 66.38 389 GLY B O 1
ATOM 6442 N N . TYR B 1 390 ? -6.312 -21.312 5.355 1 57.53 390 TYR B N 1
ATOM 6443 C CA . TYR B 1 390 ? -7.648 -21.234 5.934 1 57.53 390 TYR B CA 1
ATOM 6444 C C . TYR B 1 390 ? -7.871 -19.891 6.617 1 57.53 390 TYR B C 1
ATOM 6446 O O . TYR B 1 390 ? -7.086 -19.484 7.48 1 57.53 390 TYR B O 1
ATOM 6454 N N . ASN B 1 391 ? -9 -19.016 6.23 1 49.28 391 ASN B N 1
ATOM 6455 C CA . ASN B 1 391 ? -9.422 -17.719 6.785 1 49.28 391 ASN B CA 1
ATOM 6456 C C . ASN B 1 391 ? -8.242 -16.766 6.938 1 49.28 391 ASN B C 1
ATOM 6458 O O . ASN B 1 391 ? -8.094 -16.125 7.973 1 49.28 391 ASN B O 1
ATOM 6462 N N . ARG B 1 392 ? -7.281 -16.656 5.969 1 54.19 392 ARG B N 1
ATOM 6463 C CA . ARG B 1 392 ? -6.105 -15.789 5.91 1 54.19 392 ARG B CA 1
ATOM 6464 C C . ARG B 1 392 ? -5.102 -16.156 6.996 1 54.19 392 ARG B C 1
ATOM 6466 O O . ARG B 1 392 ? -4.184 -15.383 7.285 1 54.19 392 ARG B O 1
ATOM 6473 N N . ASP B 1 393 ? -5.512 -17.188 7.676 1 55.75 393 ASP B N 1
ATOM 6474 C CA . ASP B 1 393 ? -4.605 -17.672 8.711 1 55.75 393 ASP B CA 1
ATOM 6475 C C . ASP B 1 393 ? -3.83 -18.891 8.242 1 55.75 393 ASP B C 1
ATOM 6477 O O . ASP B 1 393 ? -4.238 -19.562 7.297 1 55.75 393 ASP B O 1
ATOM 6481 N N . ASN B 1 394 ? -2.705 -19.25 8.789 1 57.38 394 ASN B N 1
ATOM 6482 C CA . ASN B 1 394 ? -1.872 -20.422 8.578 1 57.38 394 ASN B CA 1
ATOM 6483 C C . ASN B 1 394 ? -1.555 -20.625 7.102 1 57.38 394 ASN B C 1
ATOM 6485 O O . ASN B 1 394 ? -1.786 -21.703 6.559 1 57.38 394 ASN B O 1
ATOM 6489 N N . ILE B 1 395 ? -1.1 -19.594 6.48 1 72.5 395 ILE B N 1
ATOM 6490 C CA . ILE B 1 395 ? -0.798 -19.641 5.055 1 72.5 395 ILE B CA 1
ATOM 6491 C C . ILE B 1 395 ? 0.551 -20.328 4.836 1 72.5 395 ILE B C 1
ATOM 6493 O O . ILE B 1 395 ? 1.533 -20 5.508 1 72.5 395 ILE B O 1
ATOM 6497 N N . THR B 1 396 ? 0.49 -21.5 4.148 1 76.56 396 THR B N 1
ATOM 6498 C CA . THR B 1 396 ? 1.713 -22.188 3.74 1 76.5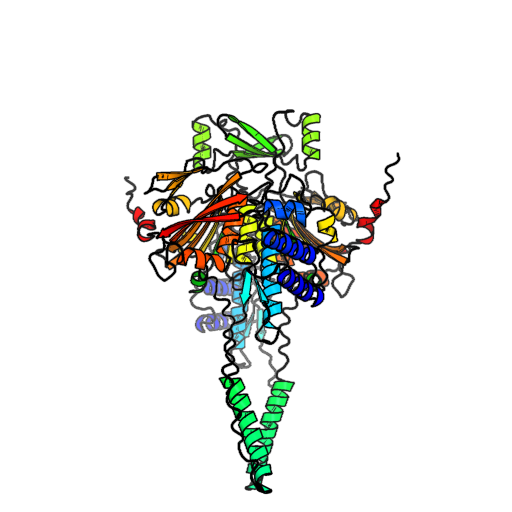6 396 THR B CA 1
ATOM 6499 C C . THR B 1 396 ? 1.938 -22.031 2.238 1 76.56 396 THR B C 1
ATOM 6501 O O . THR B 1 396 ? 1.001 -21.766 1.488 1 76.56 396 THR B O 1
ATOM 6504 N N . SER B 1 397 ? 3.223 -22.094 1.955 1 85.94 397 SER B N 1
ATOM 6505 C CA . SER B 1 397 ? 3.572 -22.047 0.539 1 85.94 397 SER B CA 1
ATOM 6506 C C . SER B 1 397 ? 4.391 -23.266 0.129 1 85.94 397 SER B C 1
ATOM 6508 O O . SER B 1 397 ? 5.242 -23.734 0.89 1 85.94 397 SER B O 1
ATOM 6510 N N . LYS B 1 398 ? 4.047 -23.906 -0.979 1 88.12 398 LYS B N 1
ATOM 6511 C CA . LYS B 1 398 ? 4.77 -25.031 -1.566 1 88.12 398 LYS B CA 1
ATOM 6512 C C . LYS B 1 398 ? 5.27 -24.688 -2.969 1 88.12 398 LYS B C 1
ATOM 6514 O O . LYS B 1 398 ? 4.516 -24.188 -3.797 1 88.12 398 LYS B O 1
ATOM 6519 N N . LEU B 1 399 ? 6.547 -24.984 -3.174 1 91.25 399 LEU B N 1
ATOM 6520 C CA . LEU B 1 399 ? 7.113 -24.812 -4.508 1 91.25 399 LEU B CA 1
ATOM 6521 C C . LEU B 1 399 ? 6.652 -25.922 -5.441 1 91.25 399 LEU B C 1
ATOM 6523 O O . LEU B 1 399 ? 6.941 -27.094 -5.203 1 91.25 399 LEU B O 1
ATOM 6527 N N . LEU B 1 400 ? 5.98 -25.609 -6.516 1 91.44 400 LEU B N 1
ATOM 6528 C CA . LEU B 1 400 ? 5.441 -26.609 -7.43 1 91.44 400 LEU B CA 1
ATOM 6529 C C . LEU B 1 400 ? 6.301 -26.719 -8.688 1 91.44 400 LEU B C 1
ATOM 6531 O O . LEU B 1 400 ? 6.316 -27.75 -9.344 1 91.44 400 LEU B O 1
ATOM 6535 N N . PHE B 1 401 ? 6.875 -25.609 -9.023 1 91.75 401 PHE B N 1
ATOM 6536 C CA . PHE B 1 401 ? 7.613 -25.547 -10.281 1 91.75 401 PHE B CA 1
ATOM 6537 C C . PHE B 1 401 ? 8.758 -24.547 -10.188 1 91.75 401 PHE B C 1
ATOM 6539 O O . PHE B 1 401 ? 8.625 -23.5 -9.562 1 91.75 401 PHE B O 1
ATOM 6546 N N . SER B 1 402 ? 9.883 -24.828 -10.711 1 91.25 402 SER B N 1
ATOM 6547 C CA . SER B 1 402 ? 10.992 -23.906 -10.969 1 91.25 402 SER B CA 1
ATOM 6548 C C . SER B 1 402 ? 11.625 -24.172 -12.328 1 91.25 402 SER B C 1
ATOM 6550 O O . SER B 1 402 ? 12.016 -25.312 -12.625 1 91.25 402 SER B O 1
ATOM 6552 N N . GLY B 1 403 ? 11.633 -23.156 -13.172 1 89.62 403 GLY B N 1
ATOM 6553 C CA . GLY B 1 403 ? 12.172 -23.328 -14.516 1 89.62 403 GLY B CA 1
ATOM 6554 C C . GLY B 1 403 ? 12.883 -22.094 -15.039 1 89.62 403 GLY B C 1
ATOM 6555 O O . GLY B 1 403 ? 12.703 -21 -14.508 1 89.62 403 GLY B O 1
ATOM 6556 N N . GLN B 1 404 ? 13.656 -22.328 -16.047 1 89.31 404 GLN B N 1
ATOM 6557 C CA . GLN B 1 404 ? 14.453 -21.25 -16.625 1 89.31 404 GLN B CA 1
ATOM 6558 C C . GLN B 1 404 ? 13.602 -20.375 -17.547 1 89.31 404 GLN B C 1
ATOM 6560 O O . GLN B 1 404 ? 12.625 -20.844 -18.141 1 89.31 404 GLN B O 1
ATOM 6565 N N . LEU B 1 405 ? 13.93 -19.078 -17.562 1 91.25 405 LEU B N 1
ATOM 6566 C CA . LEU B 1 405 ? 13.359 -18.125 -18.5 1 91.25 405 LEU B CA 1
ATOM 6567 C C . LEU B 1 405 ? 14.383 -17.703 -19.547 1 91.25 405 LEU B C 1
ATOM 6569 O O . LEU B 1 405 ? 15.586 -17.625 -19.25 1 91.25 405 LEU B O 1
ATOM 6573 N N . ASP B 1 406 ? 13.938 -17.438 -20.781 1 84.56 406 ASP B N 1
ATOM 6574 C CA . ASP B 1 406 ? 14.805 -16.938 -21.844 1 84.56 406 ASP B CA 1
ATOM 6575 C C . ASP B 1 406 ? 14.422 -15.5 -22.219 1 84.56 406 ASP B C 1
ATOM 6577 O O . ASP B 1 406 ? 13.602 -15.281 -23.109 1 84.56 406 ASP B O 1
ATOM 6581 N N . PRO B 1 407 ? 15.047 -14.555 -21.609 1 82.12 407 PRO B N 1
ATOM 6582 C CA . PRO B 1 407 ? 14.672 -13.156 -21.844 1 82.12 407 PRO B CA 1
ATOM 6583 C C . PRO B 1 407 ? 15.07 -12.672 -23.234 1 82.12 407 PRO B C 1
ATOM 6585 O O . PRO B 1 407 ? 14.695 -11.562 -23.641 1 82.12 407 PRO B O 1
ATOM 6588 N N . SER B 1 408 ? 15.922 -13.344 -23.984 1 74.19 408 SER B N 1
ATOM 6589 C CA . SER B 1 408 ? 16.312 -12.922 -25.328 1 74.19 408 SER B CA 1
ATOM 6590 C C . SER B 1 408 ? 15.086 -12.766 -26.219 1 74.19 408 SER B C 1
ATOM 6592 O O . SER B 1 408 ? 15.141 -12.047 -27.219 1 74.19 408 SER B O 1
ATOM 6594 N N . LYS B 1 409 ? 13.984 -13.258 -25.875 1 64.62 409 LYS B N 1
ATOM 6595 C CA . LYS B 1 409 ? 12.75 -13.211 -26.656 1 64.62 409 LYS B CA 1
ATOM 6596 C C . LYS B 1 409 ? 11.938 -11.961 -26.328 1 64.62 409 LYS B C 1
ATOM 6598 O O . LYS B 1 409 ? 10.922 -11.688 -26.969 1 64.62 409 LYS B O 1
ATOM 6603 N N . LEU B 1 410 ? 12.227 -11.289 -25.297 1 62.81 410 LEU B N 1
ATOM 6604 C CA . LEU B 1 410 ? 11.438 -10.164 -24.797 1 62.81 410 LEU B CA 1
ATOM 6605 C C . LEU B 1 410 ? 11.406 -9.031 -25.812 1 62.81 410 LEU B C 1
ATOM 6607 O O . LEU B 1 410 ? 10.359 -8.398 -26.016 1 62.81 410 LEU B O 1
ATOM 6611 N N . TRP B 1 411 ? 12.484 -8.383 -26.359 1 56.31 411 TRP B N 1
ATOM 6612 C CA . TRP B 1 411 ? 12.461 -7.137 -27.125 1 56.31 411 TRP B CA 1
ATOM 6613 C C . TRP B 1 411 ? 12.539 -7.418 -28.625 1 56.31 411 TRP B C 1
ATOM 6615 O O . TRP B 1 411 ? 12.617 -6.492 -29.438 1 56.31 411 TRP B O 1
ATOM 6625 N N . ASP B 1 412 ? 12.508 -8.523 -28.938 1 46.91 412 ASP B N 1
ATOM 6626 C CA . ASP B 1 412 ? 12.586 -8.727 -30.375 1 46.91 412 ASP B CA 1
ATOM 6627 C C . ASP B 1 412 ? 11.336 -8.195 -31.078 1 46.91 412 ASP B C 1
ATOM 6629 O O . ASP B 1 412 ? 11.297 -8.07 -32.312 1 46.91 412 ASP B O 1
ATOM 6633 N N . SER B 1 413 ? 10.258 -8.039 -30.453 1 41.25 413 SER B N 1
ATOM 6634 C CA . SER B 1 413 ? 9.109 -7.668 -31.266 1 41.25 413 SER B CA 1
ATOM 6635 C C . SER B 1 413 ? 9.227 -6.23 -31.766 1 41.25 413 SER B C 1
ATOM 6637 O O . SER B 1 413 ? 8.227 -5.633 -32.188 1 41.25 413 SER B O 1
ATOM 6639 N N . ASN B 1 414 ? 10.172 -5.543 -31.625 1 35.81 414 ASN B N 1
ATOM 6640 C CA . ASN B 1 414 ? 10.242 -4.375 -32.5 1 35.81 414 ASN B CA 1
ATOM 6641 C C . ASN B 1 414 ? 10.016 -4.75 -33.969 1 35.81 414 ASN B C 1
ATOM 6643 O O . ASN B 1 414 ? 10.148 -3.906 -34.844 1 35.81 414 ASN B O 1
ATOM 6647 N N . SER B 1 415 ? 10.102 -6.012 -34.406 1 33.41 415 SER B N 1
ATOM 6648 C CA . SER B 1 415 ? 9.977 -6.188 -35.844 1 33.41 415 SER B CA 1
ATOM 6649 C C . SER B 1 415 ? 8.516 -6.117 -36.281 1 33.41 415 SER B C 1
ATOM 6651 O O . SER B 1 415 ? 8.188 -6.449 -37.438 1 33.41 415 SER B O 1
ATOM 6653 N N . ALA B 1 416 ? 7.539 -6.145 -35.531 1 31.86 416 ALA B N 1
ATOM 6654 C CA . ALA B 1 416 ? 6.305 -5.934 -36.281 1 31.86 416 ALA B CA 1
ATOM 6655 C C . ALA B 1 416 ? 6.305 -4.574 -36.969 1 31.86 416 ALA B C 1
ATOM 6657 O O . ALA B 1 416 ? 6.41 -3.537 -36.312 1 31.86 416 ALA B O 1
ATOM 6658 N N . THR B 1 417 ? 6.676 -4.496 -38.188 1 27.72 417 THR B N 1
ATOM 6659 C CA . THR B 1 417 ? 6.441 -3.619 -39.344 1 27.72 417 THR B CA 1
ATOM 6660 C C . THR B 1 417 ? 5.027 -3.055 -39.312 1 27.72 417 THR B C 1
ATOM 6662 O O . THR B 1 417 ? 4.051 -3.805 -39.375 1 27.72 417 THR B O 1
ATOM 6665 N N . VAL B 1 418 ? 4.734 -2.053 -38.656 1 25.86 418 VAL B N 1
ATOM 6666 C CA . VAL B 1 418 ? 3.66 -1.222 -39.188 1 25.86 418 VAL B CA 1
ATOM 6667 C C . VAL B 1 418 ? 3.77 -1.146 -40.719 1 25.86 418 VAL B C 1
ATOM 6669 O O . VAL B 1 418 ? 4.734 -0.591 -41.25 1 25.86 418 VAL B O 1
ATOM 6672 N N . SER B 1 419 ? 3.398 -2.141 -41.406 1 21.73 419 SER B N 1
ATOM 6673 C CA . SER B 1 419 ? 2.975 -1.87 -42.781 1 21.73 419 SER B CA 1
ATOM 6674 C C . SER B 1 419 ? 2.141 -0.597 -42.844 1 21.73 419 SER B C 1
ATOM 6676 O O . SER B 1 419 ? 1.18 -0.43 -42.094 1 21.73 419 SER B O 1
ATOM 6678 N N . GLN B 1 420 ? 2.66 0.427 -43.406 1 20.53 420 GLN B N 1
ATOM 6679 C CA . GLN B 1 420 ? 1.942 1.42 -44.219 1 20.53 420 GLN B CA 1
ATOM 6680 C C . GLN B 1 420 ? 0.924 0.755 -45.125 1 20.53 420 GLN B C 1
ATOM 6682 O O . GLN B 1 420 ? 1.236 -0.232 -45.781 1 20.53 420 GLN B O 1
#

Sequence (840 aa):
MLKKQEIEEEISNVLNSGALGRSKRYIRLLRYLAERTITDVPTKEIDIAIDVFDKRGTFDPSTESYVRVYVHNLRKKLEDYYSRKSGNTQDLELSIPVGSYKLEFAPSNRTEETPALRGQTLPRQIAFKQLAMFFAASAAIFFIGVFIKEKFSSTSQPVNTAANSIWAPIYDNDRPIIIAQGDFFFFEEEQDNNRSLYIRDTAINSLEEFYDAEESGLIETGKYTPSSNARTSNGASIGTFLVSSMPDFPRERTTVKMASELTTADIRENHIIFIGHIKTLGLLSDFYFDISNFSASHDFTRLTNTQTKNEFLLQGNRSQRHTDYGLFARMSSPAKNKIYICTGMTDTAVIQTVKTVISNEFSTSILNSPLNETESLPANFESLLEVAGYNRDNITSKLLFSGQLDPSKLWDSNSATVSQMLKKQEIEEEISNVLNSGALGRSKRYIRLLRYLAERTITDVPTKEIDIAIDVFDKRGTFDPSTESYVRVYVHNLRKKLEDYYSRKSGNTQDLELSIPVGSYKLEFAPSNRTEETPALRGQTLPRQIAFKQLAMFFAASAAIFFIGVFIKEKFSSTSQPVNTAANSIWAPIYDNDRPIIIAQGDFFFFEEEQDNNRSLYIRDTAINSLEEFYDAEESGLIETGKYTPSSNARTSNGASIGTFLVSSMPDFPRERTTVKMASELTTADIRENHIIFIGHIKTLGLLSDFYFDISNFSASHDFTRLTNTQTKNEFLLQGNRSQRHTDYGLFARMSSPAKNKIYICTGMTDTAVIQTVKTVISNEFSTSILNSPLNETESLPANFESLLEVAGYNRDNITSKLLFSGQLDPSKLWDSNSATVSQ

Nearest PDB structures (foldseek):
  9fmt-assembly1_C  TM=5.717E-01  e=9.069E-01  Escherichia coli
  8eyx-assembly1_B  TM=2.397E-01  e=3.065E+00  Mus musculus
  9fmt-assembly1_C  TM=5.718E-01  e=1.096E+00  Escherichia coli
  8eyx-assembly1_B  TM=2.542E-01  e=2.824E+00  Mus musculus

Solvent-accessible surface area (backbone atoms only — not comparable to full-atom values): 46008 Å² total; per-residue (Å²): 127,85,54,68,67,57,51,54,50,50,50,50,48,48,65,71,68,48,56,68,56,89,46,65,62,56,54,45,41,52,52,50,32,49,51,32,44,71,68,64,46,91,68,53,66,56,55,46,34,35,73,63,68,64,36,72,96,70,67,45,63,72,16,46,50,64,57,56,50,52,48,48,50,49,37,49,38,40,50,53,44,56,68,65,44,73,80,65,62,84,48,72,42,70,42,54,50,90,96,46,68,47,64,40,76,44,74,46,76,69,80,74,81,69,78,77,79,73,79,79,75,84,76,81,84,81,57,79,69,50,55,58,46,43,53,50,44,46,48,43,43,48,48,40,42,51,42,39,42,62,62,60,42,50,66,63,56,59,76,56,68,61,52,42,73,77,57,41,68,69,66,75,51,88,62,40,33,37,38,27,28,12,32,46,42,32,31,29,35,80,49,76,91,88,30,39,34,39,35,33,38,72,83,32,64,42,73,68,42,44,54,50,28,34,73,72,57,78,39,68,71,82,60,53,42,82,45,90,67,52,33,32,38,52,19,13,40,52,30,50,47,56,59,60,53,41,90,84,47,68,54,90,50,45,45,78,41,49,22,83,70,62,46,74,65,52,60,53,64,19,27,36,37,37,28,14,38,60,77,23,39,52,81,48,39,65,53,46,48,71,43,43,66,40,45,67,43,96,79,43,52,32,38,29,32,68,83,81,61,48,74,48,61,62,38,68,46,69,83,35,70,22,41,35,41,16,42,39,34,37,34,54,45,96,71,73,22,44,39,35,38,35,17,5,63,43,49,66,17,15,35,48,41,40,57,45,62,69,34,71,62,40,56,54,52,48,51,66,27,87,63,38,85,43,95,56,81,67,78,26,29,36,34,36,29,39,25,33,28,38,64,88,33,34,70,41,76,43,83,75,44,54,45,77,42,58,57,83,66,57,71,60,67,72,65,72,69,78,75,127,126,86,53,67,67,57,53,53,51,51,50,49,49,49,65,70,66,49,57,68,57,90,45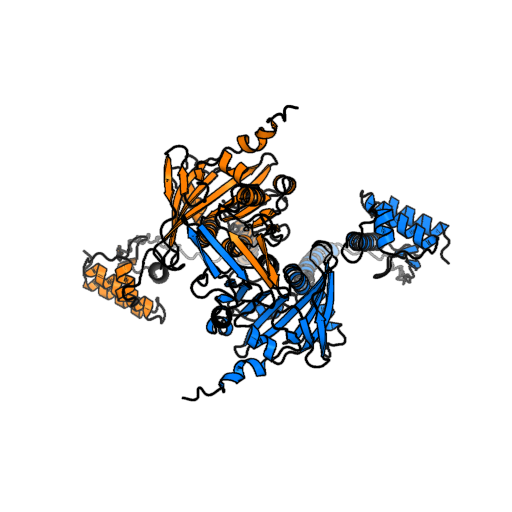,65,63,56,54,46,42,52,52,51,30,49,52,33,44,71,68,65,46,91,68,51,68,56,54,46,34,34,73,63,64,63,36,71,95,70,68,46,65,63,8,44,48,62,58,58,51,51,48,49,49,49,37,49,37,41,50,52,44,56,69,66,46,74,80,66,62,85,49,71,42,69,42,55,49,89,96,45,67,46,66,40,75,44,74,49,73,71,75,76,79,69,76,76,79,73,77,79,77,82,80,84,78,84,56,76,70,49,53,56,46,41,51,50,42,45,46,41,42,47,47,38,42,49,39,38,40,61,60,59,40,47,67,62,55,59,77,55,68,60,52,41,74,77,57,39,69,68,66,73,51,90,62,39,32,35,37,27,28,12,32,48,42,32,31,29,34,81,49,76,91,88,30,42,34,40,35,32,39,72,84,33,66,42,73,70,42,45,53,50,29,33,73,72,57,78,40,66,72,82,60,55,42,83,44,89,69,53,34,32,39,52,21,14,40,52,31,50,47,54,60,61,53,40,90,83,47,66,55,89,50,46,46,81,41,49,22,84,69,63,47,73,65,52,59,54,67,18,27,36,38,35,28,14,39,59,76,21,39,53,80,50,39,64,53,47,48,73,45,44,65,41,45,67,44,96,79,44,51,33,37,28,32,68,84,82,61,50,72,49,62,62,37,70,45,71,84,36,70,23,41,34,42,15,43,38,34,38,33,56,44,95,74,73,24,43,39,35,39,35,16,6,62,43,48,66,17,14,35,49,40,40,57,45,60,69,34,70,62,40,56,54,53,48,51,67,28,86,64,39,85,42,95,55,80,68,77,26,29,37,33,36,30,39,24,34,27,39,64,89,33,28,70,39,76,42,82,77,43,54,44,79,43,57,55,81,66,57,71,59,66,75,64,71,68,77,73,127

Radius of gyration: 34.34 Å; Cα contacts (8 Å, |Δi|>4): 1401; chains: 2; bounding box: 106×101×82 Å

Foldseek 3Di:
DPPLVLLVVLLVVLVVVCLVPPDPLLNLLSVVQSVCQSVVPADDLVNCCCRRVVPPPPDDVLFDCVSVVSLVVSQVSLVVVVVPPDDPQARWRWHADPPGSHIDTDGRHPDCPPPPPPPPDPDDDPDPVVVVVVVVVVVVVVVVVVVCCVVVVPVPVVVCCVQLPLCVLQVVDDFFEEEAFQWFWWKWADDPPRDIDIDGDLLAGDPVSVVVCCVVVVDPPPRIGTDPDTDGDPLRVLLVVLVCPQPPRPPVRYDYHYQQPDDPVNVLRHAYEYFEALSRNPPCNCLDQVFDLWDADSSRQWIARPVVRDIDGWDDDLQAWTKWKWKWWWAAAPSRHIYIYQHINDSLSRNVSSVLSSDSCNLVVQCPDPQDPDNHDDNTKMWMWMWIHHNSGRTDIDTDDMDGTDSVPRPVPVPPDPPD/DPPLVLLVVLLVVLVVVCLQPPDPLLNLLSVVQSVCQSVVPADDLVNCCCRRVVPPPPDDLQFACVSVVSLVVSQVSLVVVVVPPDDPQARWRWHADPPGSHIDTDGNPPDCPPPDPPPPDPDDDPDPVVVVVCVVVVVVVVVVVVVCCVVVVPVPVVVCCVQLPLCVLQVVDDFFEEEAFQWFWWKWADDPPRDIDIDGDLLAGDPVSVVVCCVVVVDPPPRIGTDPDTDGDPLRVLLVVLVCPQPPRPPVRYDYHYQQPDDPCNVLRHAYEYFEALSRNPPCNVLDQVFDLWDADSSRQWIARVVVRDIDGWDDDLQAWTKWKWKWKWAAAPSRHIYIYQHINDSLSRNVSSVLSSDSCNLVVQCPDPQDPDNHDDNTKMWMWMWIHHNSGRTDIDTDDMDGTDSVPRPVVVPPDPPD

pLDDT: mean 77.08, std 21.22, range [20.16, 98.75]

Secondary structure (DSSP, 8-state):
---HHHHHHHHHHHHHTTTTTT-HHHHHHHHHHHHHHHTT----HHHHHHHTT---S---TTT--HHHHHHHHHHHHHHHHHHHS---TT-EEEE--TT--S-EEEE--------------------THHHHHHHHHHHHHHHHHHHHHHHHS-----------TTTGGGGSS---EEEEE-EE--EEEE-STT-EEEEEETT--SHHHHHHHHHHTSS-TTT-EE-S--EE-HHHHHHHHHHHTSTT--GGGEEEEEGGG--HHHHHHSEEEEEEEGGG-THHHHHHHTT-SEEE-TTSSEEEETTT--EEE-BS-TTS-EEEEEEEEEEE-TTS-EEEEEEESSHHHHHHHHHHHHSHHHHHHHHT-TT--SSS--SSEEEEEEEEEETTEEEEEEEEEEEE--GGGSSGGGG-----/---HHHHHHHHHHHHHTTTTTT-HHHHHHHHHHHHHHHTT----HHHHHHHTT---S---TTT--HHHHHHHHHHHHHHHHHHHS---TT-EEEE--TT--S-EEEE--------------------THHHHHHHHHHHHHHHHHHHHHHHHS-----------TTTGGGGSS---EEEEE-EE--EEEE-STT-EEEEEETT--SHHHHHHHHHHTSS-TTT-EE-S--EE-HHHHHHHHHHHTSTT--GGGEEEEEGGG--HHHHHHSEEEEEEEGGG-THHHHHHHHH-SEEE-TTSSEEEETTT--EEE-BS-TTS-EEEEEEEEEEE-TTS-EEEEEEESSHHHHHHHHHHHHSTHHHHHHHT-TT--SSS--SSEEEEEEEEEETTEEEEEEEEEEEE--GGGSSGGGG-----

Organism: Hirschia baltica (strain ATCC 49814 / DSM 5838 / IFAM 1418) (NCBI:txid582402)